Protein AF-A0AA38XBY2-F1 (afdb_monomer_lite)

Structure (mmCIF, N/CA/C/O backbone):
data_AF-A0AA38XBY2-F1
#
_entry.id   AF-A0AA38XBY2-F1
#
loop_
_atom_site.group_PDB
_atom_site.id
_atom_site.type_symbol
_atom_site.label_atom_id
_atom_site.label_alt_id
_atom_site.label_comp_id
_atom_site.label_asym_id
_atom_site.label_entity_id
_atom_site.label_seq_id
_atom_site.pdbx_PDB_ins_code
_atom_site.Cartn_x
_atom_site.Cartn_y
_atom_site.Cartn_z
_atom_site.occupancy
_atom_site.B_iso_or_equiv
_atom_site.auth_seq_id
_atom_site.auth_comp_id
_atom_site.auth_asym_id
_atom_site.auth_atom_id
_atom_site.pdbx_PDB_model_num
ATOM 1 N N . MET A 1 1 ? 6.508 -1.480 37.974 1.00 92.56 1 MET A N 1
ATOM 2 C CA . MET A 1 1 ? 7.555 -0.707 37.272 1.00 92.56 1 MET A CA 1
ATOM 3 C C . MET A 1 1 ? 8.919 -1.070 37.828 1.00 92.56 1 MET A C 1
ATOM 5 O O . MET A 1 1 ? 8.990 -1.449 38.994 1.00 92.56 1 MET A O 1
ATOM 9 N N . LEU A 1 2 ? 9.968 -1.015 37.004 1.00 94.94 2 LEU A N 1
ATOM 10 C CA . LEU A 1 2 ? 11.336 -1.363 37.401 1.00 94.94 2 LEU A CA 1
ATOM 11 C C . LEU A 1 2 ? 12.042 -0.123 37.968 1.00 94.94 2 LEU A C 1
ATOM 13 O O . LEU A 1 2 ? 11.892 0.968 37.430 1.00 94.94 2 LEU A O 1
ATOM 17 N N . ARG A 1 3 ? 12.809 -0.279 39.048 1.00 96.12 3 ARG A N 1
ATOM 18 C CA . ARG A 1 3 ? 13.629 0.802 39.628 1.00 96.12 3 ARG A CA 1
ATOM 19 C C . ARG A 1 3 ? 14.995 0.822 38.951 1.00 96.12 3 ARG A C 1
ATOM 21 O O . ARG A 1 3 ? 15.501 -0.247 38.626 1.00 96.12 3 ARG A O 1
ATOM 28 N N . LEU A 1 4 ? 15.624 1.988 38.821 1.00 95.06 4 LEU A N 1
ATOM 29 C CA . LEU A 1 4 ? 16.931 2.106 38.164 1.00 95.06 4 LEU A CA 1
ATOM 30 C C . LEU A 1 4 ? 17.999 1.216 38.825 1.00 95.06 4 LEU A C 1
ATOM 32 O O . LEU A 1 4 ? 18.666 0.436 38.157 1.00 95.06 4 LEU A O 1
ATOM 36 N N . LYS A 1 5 ? 18.074 1.231 40.161 1.00 93.31 5 LYS A N 1
ATOM 37 C CA . LYS A 1 5 ? 18.966 0.361 40.958 1.00 93.31 5 LYS A CA 1
ATOM 38 C C . LYS A 1 5 ? 18.691 -1.145 40.836 1.00 93.31 5 LYS A C 1
ATOM 40 O O . LYS A 1 5 ? 19.481 -1.949 41.313 1.00 93.31 5 LYS A O 1
ATOM 45 N N . ASP A 1 6 ? 17.561 -1.526 40.242 1.00 94.31 6 ASP A N 1
ATOM 46 C CA . ASP A 1 6 ? 17.194 -2.915 39.971 1.00 94.31 6 ASP A CA 1
ATOM 47 C C . ASP A 1 6 ? 17.473 -3.308 38.498 1.00 94.31 6 ASP A C 1
ATOM 49 O O . ASP A 1 6 ? 17.058 -4.392 38.085 1.00 94.31 6 ASP A O 1
ATOM 53 N N . ALA A 1 7 ? 18.144 -2.467 37.692 1.00 92.94 7 ALA A N 1
ATOM 54 C CA . ALA A 1 7 ? 18.351 -2.683 36.251 1.00 92.94 7 ALA A CA 1
ATOM 55 C C . ALA A 1 7 ? 18.976 -4.047 35.901 1.00 92.94 7 ALA A C 1
ATOM 57 O O . ALA A 1 7 ? 18.587 -4.653 34.905 1.00 92.94 7 ALA A O 1
ATOM 58 N N . GLN A 1 8 ? 19.848 -4.601 36.754 1.00 90.88 8 GLN A N 1
ATOM 59 C CA . GLN A 1 8 ? 20.430 -5.939 36.565 1.00 90.88 8 GLN A CA 1
ATOM 60 C C . GLN A 1 8 ? 19.377 -7.066 36.449 1.00 90.88 8 GLN A C 1
ATOM 62 O O . GLN A 1 8 ? 19.626 -8.088 35.811 1.00 90.88 8 GLN A O 1
ATOM 67 N N . LYS A 1 9 ? 18.149 -6.873 36.960 1.00 91.25 9 LYS A N 1
ATOM 68 C CA . LYS A 1 9 ? 17.037 -7.830 36.775 1.00 91.25 9 LYS A CA 1
ATOM 69 C C . LYS A 1 9 ? 16.647 -8.036 35.305 1.00 91.25 9 LYS A C 1
ATOM 71 O O . LYS A 1 9 ? 16.020 -9.050 35.003 1.00 91.25 9 LYS A O 1
ATOM 76 N N . LEU A 1 10 ? 17.010 -7.113 34.406 1.00 92.44 10 LEU A N 1
ATOM 77 C CA . LEU A 1 10 ? 16.835 -7.265 32.956 1.00 92.44 10 LEU A CA 1
ATOM 78 C C . LEU A 1 10 ? 17.650 -8.443 32.404 1.00 92.44 10 LEU A C 1
ATOM 80 O O . LEU A 1 10 ? 17.170 -9.131 31.511 1.00 92.44 10 LEU A O 1
ATOM 84 N N . LEU A 1 11 ? 18.841 -8.702 32.955 1.00 91.12 11 LEU A N 1
ATOM 85 C CA . LEU A 1 11 ? 19.713 -9.805 32.530 1.00 91.12 11 LEU A CA 1
ATOM 86 C C . LEU A 1 11 ? 19.213 -11.154 33.063 1.00 91.12 11 LEU A C 1
ATOM 88 O O . LEU A 1 11 ? 19.271 -12.160 32.366 1.00 91.12 11 LEU A O 1
ATOM 92 N N . GLN A 1 12 ? 18.651 -11.147 34.275 1.00 86.12 12 GLN A N 1
ATOM 93 C CA . GLN A 1 12 ? 18.152 -12.334 34.981 1.00 86.12 12 GLN A CA 1
ATOM 94 C C . GLN A 1 12 ? 16.821 -12.883 34.436 1.00 86.12 12 GLN A C 1
ATOM 96 O O . GLN A 1 12 ? 16.436 -13.993 34.790 1.00 86.12 12 GLN A O 1
ATOM 101 N N . ASN A 1 13 ? 16.085 -12.103 33.635 1.00 82.62 13 ASN A N 1
ATOM 102 C CA . ASN A 1 13 ? 14.755 -12.458 33.136 1.00 82.62 13 ASN A CA 1
ATOM 103 C C . ASN A 1 13 ? 14.630 -12.070 31.658 1.00 82.62 13 ASN A C 1
ATOM 105 O O . ASN A 1 13 ? 14.695 -10.878 31.334 1.00 82.62 13 ASN A O 1
ATOM 109 N N . ASP A 1 14 ? 14.362 -13.049 30.785 1.00 76.25 14 ASP A N 1
ATOM 110 C CA . ASP A 1 14 ? 14.107 -12.813 29.354 1.00 76.25 14 ASP A CA 1
ATOM 111 C C . ASP A 1 14 ? 13.007 -11.765 29.134 1.00 76.25 14 ASP A C 1
ATOM 113 O O . ASP A 1 14 ? 13.155 -10.864 28.310 1.00 76.25 14 ASP A O 1
ATOM 117 N N . TYR A 1 15 ? 11.947 -11.830 29.946 1.00 85.19 15 TYR A N 1
ATOM 118 C CA . TYR A 1 15 ? 10.850 -10.868 29.966 1.00 85.19 15 TYR A CA 1
ATOM 119 C C . TYR A 1 15 ? 10.449 -10.540 31.409 1.00 85.19 15 TYR A C 1
ATOM 121 O O . TYR A 1 15 ? 10.351 -11.422 32.263 1.00 85.19 15 TYR A O 1
ATOM 129 N N . LEU A 1 16 ? 10.204 -9.261 31.685 1.00 88.38 16 LEU A N 1
ATOM 130 C CA . LEU A 1 16 ? 9.577 -8.772 32.911 1.00 88.38 16 LEU A CA 1
ATOM 131 C C . LEU A 1 16 ? 8.059 -8.641 32.714 1.00 88.38 16 LEU A C 1
ATOM 133 O O . LEU A 1 16 ? 7.548 -8.691 31.600 1.00 88.38 16 LEU A O 1
ATOM 137 N N . SER A 1 17 ? 7.319 -8.400 33.799 1.00 84.56 17 SER A N 1
ATOM 138 C CA . SER A 1 17 ? 5.859 -8.205 33.745 1.00 84.56 17 SER A CA 1
ATOM 139 C C . SER A 1 17 ? 5.402 -6.949 32.987 1.00 84.56 17 SER A C 1
ATOM 141 O O . SER A 1 17 ? 4.216 -6.819 32.699 1.00 84.56 17 SER A O 1
ATOM 143 N N . VAL A 1 18 ? 6.319 -6.026 32.674 1.00 87.56 18 VAL A N 1
ATOM 144 C CA . VAL A 1 18 ? 6.075 -4.840 31.839 1.00 87.56 18 VAL A CA 1
ATOM 145 C C . VAL A 1 18 ? 7.262 -4.667 30.891 1.00 87.56 18 VAL A C 1
ATOM 147 O O . VAL A 1 18 ? 8.309 -4.154 31.285 1.00 87.56 18 VAL A O 1
ATOM 150 N N . GLU A 1 19 ? 7.093 -5.115 29.648 1.00 91.06 19 GLU A N 1
ATOM 151 C CA . GLU A 1 19 ? 8.051 -4.912 28.547 1.00 91.06 19 GLU A CA 1
ATOM 152 C C . GLU A 1 19 ? 7.645 -3.752 27.625 1.00 91.06 19 GLU A C 1
ATOM 154 O O . GLU A 1 19 ? 8.511 -3.127 27.021 1.00 91.06 19 GLU A O 1
ATOM 159 N N . ALA A 1 20 ? 6.348 -3.427 27.578 1.00 91.94 20 ALA A N 1
ATOM 160 C CA . ALA A 1 20 ? 5.789 -2.234 26.951 1.00 91.94 20 ALA A CA 1
ATOM 161 C C . ALA A 1 20 ? 4.818 -1.561 27.939 1.00 91.94 20 ALA A C 1
ATOM 163 O O . ALA A 1 20 ? 3.886 -2.208 28.421 1.00 91.94 20 ALA A O 1
ATOM 164 N N . GLY A 1 21 ? 5.047 -0.292 28.279 1.00 91.88 21 GLY A N 1
ATOM 165 C CA . GLY A 1 21 ? 4.213 0.471 29.215 1.00 91.88 21 GLY A CA 1
ATOM 166 C C . GLY A 1 21 ? 5.009 1.404 30.129 1.00 91.88 21 GLY A C 1
ATOM 167 O O . GLY A 1 21 ? 6.238 1.376 30.156 1.00 91.88 21 GLY A O 1
ATOM 168 N N . HIS A 1 22 ? 4.310 2.238 30.900 1.00 94.81 22 HIS A N 1
ATOM 169 C CA . HIS A 1 22 ? 4.936 3.282 31.715 1.00 94.81 22 HIS A CA 1
ATOM 170 C C . HIS A 1 22 ? 4.217 3.529 33.051 1.00 94.81 22 HIS A C 1
ATOM 172 O O . HIS A 1 22 ? 3.042 3.200 33.208 1.00 94.81 22 HIS A O 1
ATOM 178 N N . GLY A 1 23 ? 4.921 4.096 34.035 1.00 94.56 23 GLY A N 1
ATOM 179 C CA . GLY A 1 23 ? 4.352 4.459 35.336 1.00 94.56 23 GLY A CA 1
ATOM 180 C C . GLY A 1 23 ? 5.395 4.802 36.402 1.00 94.56 23 GLY A C 1
ATOM 181 O O . GLY A 1 23 ? 6.596 4.616 36.208 1.00 94.56 23 GLY A O 1
ATOM 182 N N . LEU A 1 24 ? 4.931 5.257 37.566 1.00 95.69 24 LEU A N 1
ATOM 183 C CA . LEU A 1 24 ? 5.800 5.592 38.700 1.00 95.69 24 LEU A CA 1
ATOM 184 C C . LEU A 1 24 ? 6.482 4.358 39.314 1.00 95.69 24 LEU A C 1
ATOM 186 O O . LEU A 1 24 ? 5.897 3.273 39.418 1.00 95.69 24 LEU A O 1
ATOM 190 N N . THR A 1 25 ? 7.725 4.540 39.757 1.00 95.25 25 THR A N 1
ATOM 191 C CA . THR A 1 25 ? 8.463 3.592 40.596 1.00 95.25 25 THR A CA 1
ATOM 192 C C . THR A 1 25 ? 8.230 3.882 42.080 1.00 95.25 25 THR A C 1
ATOM 194 O O . THR A 1 25 ? 7.805 4.968 42.467 1.00 95.25 25 THR A O 1
ATOM 197 N N . SER A 1 26 ? 8.535 2.915 42.953 1.00 93.44 26 SER A N 1
ATOM 198 C CA . SER A 1 26 ? 8.381 3.092 44.407 1.00 93.44 26 SER A CA 1
ATOM 199 C C . SER A 1 26 ? 9.372 4.092 45.023 1.00 93.44 26 SER A C 1
ATOM 201 O O . SER A 1 26 ? 9.271 4.389 46.205 1.00 93.44 26 SER A O 1
ATOM 203 N N . ASP A 1 27 ? 10.384 4.515 44.264 1.00 92.38 27 ASP A N 1
ATOM 204 C CA . ASP A 1 27 ? 11.389 5.522 44.621 1.00 92.38 27 ASP A CA 1
ATOM 205 C C . ASP A 1 27 ? 11.210 6.852 43.863 1.00 92.38 27 ASP A C 1
ATOM 207 O O . ASP A 1 27 ? 12.122 7.669 43.836 1.00 92.38 27 ASP A O 1
ATOM 211 N N . GLY A 1 28 ? 10.025 7.093 43.289 1.00 93.19 28 GLY A N 1
ATOM 212 C CA . GLY A 1 28 ? 9.595 8.413 42.808 1.00 93.19 28 GLY A CA 1
ATOM 213 C C . GLY A 1 28 ? 9.980 8.764 41.369 1.00 93.19 28 GLY A C 1
ATOM 214 O O . GLY A 1 28 ? 9.495 9.762 40.845 1.00 93.19 28 GLY A O 1
ATOM 215 N N . MET A 1 29 ? 10.790 7.948 40.690 1.00 96.06 29 MET A N 1
ATOM 216 C CA . MET A 1 29 ? 11.085 8.126 39.263 1.00 96.06 29 MET A CA 1
ATOM 217 C C . MET A 1 29 ? 9.900 7.684 38.395 1.00 96.06 29 MET A C 1
ATOM 219 O O . MET A 1 29 ? 9.136 6.787 38.761 1.00 96.06 29 MET A O 1
ATOM 223 N N . TYR A 1 30 ? 9.766 8.264 37.205 1.00 97.06 30 TYR A N 1
ATOM 224 C CA . TYR A 1 30 ? 8.833 7.779 36.194 1.00 97.06 30 TYR A CA 1
ATOM 225 C C . TYR A 1 30 ? 9.551 6.811 35.257 1.00 97.06 30 TYR A C 1
ATOM 227 O O . TYR A 1 30 ? 10.508 7.188 34.587 1.00 97.06 30 TYR A O 1
ATOM 235 N N . HIS A 1 31 ? 9.108 5.558 35.223 1.00 97.56 31 HIS A N 1
ATOM 236 C CA . HIS A 1 31 ? 9.729 4.500 34.434 1.00 97.56 31 HIS A CA 1
ATOM 237 C C . HIS A 1 31 ? 8.905 4.196 33.184 1.00 97.56 31 HIS A C 1
ATOM 239 O O . HIS A 1 31 ? 7.698 3.960 33.273 1.00 97.56 31 HIS A O 1
ATOM 245 N N . ILE A 1 32 ? 9.573 4.141 32.036 1.00 97.44 32 ILE A N 1
ATOM 246 C CA . ILE A 1 32 ? 8.994 3.809 30.731 1.00 97.44 32 ILE A CA 1
ATOM 247 C C . ILE A 1 32 ? 9.760 2.609 30.174 1.00 97.44 32 ILE A C 1
ATOM 249 O O . ILE A 1 32 ? 10.990 2.606 30.162 1.00 97.44 32 ILE A O 1
ATOM 253 N N . ALA A 1 33 ? 9.041 1.586 29.720 1.00 97.12 33 ALA A N 1
ATOM 254 C CA . ALA A 1 33 ? 9.595 0.408 29.068 1.00 97.12 33 ALA A CA 1
ATOM 255 C C . ALA A 1 33 ? 9.005 0.256 27.669 1.00 97.12 33 ALA A C 1
ATOM 257 O O . ALA A 1 33 ? 7.785 0.282 27.521 1.00 97.12 33 ALA A O 1
ATOM 258 N N . ALA A 1 34 ? 9.868 0.046 26.678 1.00 95.50 34 ALA A N 1
ATOM 259 C CA . ALA A 1 34 ? 9.498 -0.382 25.335 1.00 95.50 34 ALA A CA 1
ATOM 260 C C . ALA A 1 34 ? 10.258 -1.669 24.977 1.00 95.50 34 ALA A C 1
ATOM 262 O O . ALA A 1 34 ? 11.353 -1.929 25.493 1.00 95.50 34 ALA A O 1
ATOM 263 N N . SER A 1 35 ? 9.696 -2.472 24.076 1.00 94.00 35 SER A N 1
ATOM 264 C CA . SER A 1 35 ? 10.403 -3.603 23.483 1.00 94.00 35 SER A CA 1
ATOM 265 C C . SER A 1 35 ? 10.102 -3.680 21.996 1.00 94.00 35 SER A C 1
ATOM 267 O O . SER A 1 35 ? 8.944 -3.801 21.597 1.00 94.00 35 SER A O 1
ATOM 269 N N . THR A 1 36 ? 11.164 -3.634 21.197 1.00 94.06 36 THR A N 1
ATOM 270 C CA . THR A 1 36 ? 11.096 -3.614 19.736 1.00 94.06 36 THR A CA 1
ATOM 271 C C . THR A 1 36 ? 11.814 -4.842 19.197 1.00 94.06 36 THR A C 1
ATOM 273 O O . THR A 1 36 ? 12.953 -5.130 19.571 1.00 94.06 36 THR A O 1
ATOM 276 N N . TYR A 1 37 ? 11.138 -5.586 18.324 1.00 93.25 37 TYR A N 1
ATOM 277 C CA . TYR A 1 37 ? 11.740 -6.666 17.551 1.00 93.25 37 TYR A CA 1
ATOM 278 C C . TYR A 1 37 ? 12.236 -6.098 16.221 1.00 93.25 37 TYR A C 1
ATOM 280 O O . TYR A 1 37 ? 11.460 -5.483 15.493 1.00 93.25 37 TYR A O 1
ATOM 288 N N . MET A 1 38 ? 13.521 -6.280 15.933 1.00 95.38 38 MET A N 1
ATOM 289 C CA . MET A 1 38 ? 14.207 -5.706 14.779 1.00 95.38 38 MET A CA 1
ATOM 290 C C . MET A 1 38 ? 14.678 -6.863 13.881 1.00 95.38 38 MET A C 1
ATOM 292 O O . MET A 1 38 ? 15.726 -7.456 14.163 1.00 95.38 38 MET A O 1
ATOM 296 N N . PRO A 1 39 ? 13.886 -7.260 12.865 1.00 92.69 39 PRO A N 1
ATOM 297 C CA . PRO A 1 39 ? 14.250 -8.348 11.959 1.00 92.69 39 PRO A CA 1
ATOM 298 C C . PRO A 1 39 ? 15.500 -7.984 11.152 1.00 92.69 39 PRO A C 1
ATOM 300 O O . PRO A 1 39 ? 15.725 -6.816 10.854 1.00 92.69 39 PRO A O 1
ATOM 303 N N . GLU A 1 40 ? 16.326 -8.980 10.831 1.00 93.62 40 GLU A N 1
ATOM 304 C CA . GLU A 1 40 ? 17.596 -8.863 10.087 1.00 93.62 40 GLU A CA 1
ATOM 305 C C . GLU A 1 40 ? 18.688 -7.979 10.728 1.00 93.62 40 GLU A C 1
ATOM 307 O O . GLU A 1 40 ? 19.844 -8.017 10.301 1.00 93.62 40 GLU A O 1
ATOM 312 N N . CYS A 1 41 ? 18.377 -7.247 11.799 1.00 96.50 41 CYS A N 1
ATOM 313 C CA . CYS A 1 41 ? 19.351 -6.535 12.618 1.00 96.50 41 CYS A CA 1
ATOM 314 C C . CYS A 1 41 ? 20.107 -7.469 13.572 1.00 96.50 41 CYS A C 1
ATOM 316 O O . CYS A 1 41 ? 19.598 -8.501 14.007 1.00 96.50 41 CYS A O 1
ATOM 318 N N . THR A 1 42 ? 21.313 -7.061 13.967 1.00 96.06 42 THR A N 1
ATOM 319 C CA . THR A 1 42 ? 22.064 -7.672 15.073 1.00 96.06 42 THR A CA 1
ATOM 320 C C . THR A 1 42 ? 22.500 -6.601 16.067 1.00 96.06 42 THR A C 1
ATOM 322 O O . THR A 1 42 ? 22.571 -5.417 15.732 1.00 96.06 42 THR A O 1
ATOM 325 N N . ALA A 1 43 ? 22.860 -7.010 17.284 1.00 95.75 43 ALA A N 1
ATOM 326 C CA . ALA A 1 43 ? 23.427 -6.102 18.278 1.00 95.75 43 ALA A CA 1
ATOM 327 C C . ALA A 1 43 ? 24.672 -5.348 17.771 1.00 95.75 43 ALA A C 1
ATOM 329 O O . ALA A 1 43 ? 24.832 -4.180 18.101 1.00 95.75 43 ALA A O 1
ATOM 330 N N . GLU A 1 44 ? 25.503 -5.975 16.929 1.00 94.75 44 GLU A N 1
ATOM 331 C CA . GLU A 1 44 ? 26.694 -5.350 16.327 1.00 94.75 44 GLU A CA 1
ATOM 332 C C . GLU A 1 44 ? 26.327 -4.192 15.380 1.00 94.75 44 GLU A C 1
ATOM 334 O O . GLU A 1 44 ? 27.035 -3.189 15.317 1.00 94.75 44 GLU A O 1
ATOM 339 N N . MET A 1 45 ? 25.199 -4.297 14.667 1.00 96.06 45 MET A N 1
ATOM 340 C CA . MET A 1 45 ? 24.710 -3.217 13.803 1.00 96.06 45 MET A CA 1
ATOM 341 C C . MET A 1 45 ? 24.214 -2.021 14.623 1.00 96.06 45 MET A C 1
ATOM 343 O O . MET A 1 45 ? 24.460 -0.877 14.248 1.00 96.06 45 MET A O 1
ATOM 347 N N . ILE A 1 46 ? 23.534 -2.281 15.746 1.00 96.81 46 ILE A N 1
ATOM 348 C CA . ILE A 1 46 ? 23.055 -1.236 16.663 1.00 96.81 46 ILE A CA 1
ATOM 349 C C . ILE A 1 46 ? 24.239 -0.526 17.325 1.00 96.81 46 ILE A C 1
ATOM 351 O O . ILE A 1 46 ? 24.291 0.698 17.340 1.00 96.81 46 ILE A O 1
ATOM 355 N N . ASP A 1 47 ? 25.212 -1.291 17.818 1.00 95.25 47 ASP A N 1
ATOM 356 C CA . ASP A 1 47 ? 26.451 -0.787 18.419 1.00 95.25 47 ASP A CA 1
ATOM 357 C C . ASP A 1 47 ? 27.209 0.150 17.455 1.00 95.25 47 ASP A C 1
ATOM 359 O O . ASP A 1 47 ? 27.617 1.255 17.815 1.00 95.25 47 ASP A O 1
ATOM 363 N N . TRP A 1 48 ? 27.302 -0.255 16.184 1.00 95.62 48 TRP A N 1
ATOM 364 C CA . TRP A 1 48 ? 27.888 0.551 15.114 1.00 95.62 48 TRP A CA 1
ATOM 365 C C . TRP A 1 48 ? 27.095 1.824 14.814 1.00 95.62 48 TRP A C 1
ATOM 367 O O . TRP A 1 48 ? 27.703 2.877 14.611 1.00 95.62 48 TRP A O 1
ATOM 377 N N . TRP A 1 49 ? 25.758 1.751 14.794 1.00 95.88 49 TRP A N 1
ATOM 378 C CA . TRP A 1 49 ? 24.891 2.887 14.470 1.00 95.88 49 TRP A CA 1
ATOM 379 C C . TRP A 1 49 ? 25.181 4.095 15.370 1.00 95.88 49 TRP A C 1
ATOM 381 O O . TRP A 1 49 ? 25.404 5.195 14.866 1.00 95.88 49 TRP A O 1
ATOM 391 N N . PHE A 1 50 ? 25.306 3.878 16.683 1.00 94.50 50 PHE A N 1
ATOM 392 C CA . PHE A 1 50 ? 25.613 4.940 17.649 1.00 94.50 50 PHE A CA 1
ATOM 393 C C . PHE A 1 50 ? 27.016 5.558 17.481 1.00 94.50 50 PHE A C 1
ATOM 395 O O . PHE A 1 50 ? 27.224 6.704 17.871 1.00 94.50 50 PHE A O 1
ATOM 402 N N . GLY A 1 51 ? 27.967 4.858 16.851 1.00 91.12 51 GLY A N 1
ATOM 403 C CA . GLY A 1 51 ? 29.248 5.439 16.419 1.00 91.12 51 GLY A CA 1
ATOM 404 C C . GLY A 1 51 ? 29.206 6.123 15.038 1.00 91.12 51 GLY A C 1
ATOM 405 O O . GLY A 1 51 ? 30.042 6.978 14.733 1.00 91.12 51 GLY A O 1
ATOM 406 N N . PHE A 1 52 ? 28.236 5.758 14.193 1.00 92.31 52 PHE A N 1
ATOM 407 C CA . PHE A 1 52 ? 28.127 6.170 12.788 1.00 92.31 52 PHE A CA 1
ATOM 408 C C . PHE A 1 52 ? 27.292 7.441 12.545 1.00 92.31 52 PHE A C 1
ATOM 410 O O . PHE A 1 52 ? 27.440 8.069 11.493 1.00 92.31 52 PHE A O 1
ATOM 417 N N . ILE A 1 53 ? 26.427 7.859 13.474 1.00 91.00 53 ILE A N 1
ATOM 418 C CA . ILE A 1 53 ? 25.673 9.118 13.333 1.00 91.00 53 ILE A CA 1
ATOM 419 C C . ILE A 1 53 ? 26.651 10.299 13.428 1.00 91.00 53 ILE A C 1
ATOM 421 O O . ILE A 1 53 ? 27.077 10.645 14.526 1.00 91.00 53 ILE A O 1
ATOM 425 N N . HIS A 1 54 ? 26.988 10.946 12.304 1.00 86.81 54 HIS A N 1
ATOM 426 C CA . HIS A 1 54 ? 27.813 12.170 12.269 1.00 86.81 54 HIS A CA 1
ATOM 427 C C . HIS A 1 54 ? 27.059 13.431 11.853 1.00 86.81 54 HIS A C 1
ATOM 429 O O . HIS A 1 54 ? 27.554 14.527 12.097 1.00 86.81 54 HIS A O 1
ATOM 435 N N . THR A 1 55 ? 25.895 13.289 11.222 1.00 89.69 55 THR A N 1
ATOM 436 C CA . THR A 1 55 ? 25.155 14.380 10.572 1.00 89.69 55 THR A CA 1
ATOM 437 C C . THR A 1 55 ? 23.675 14.361 10.944 1.00 89.69 55 THR A C 1
ATOM 439 O O . THR A 1 55 ? 23.114 13.315 11.281 1.00 89.69 55 THR A O 1
ATOM 442 N N . THR A 1 56 ? 23.019 15.517 10.824 1.00 91.56 56 THR A N 1
ATOM 443 C CA . THR A 1 56 ? 21.563 15.634 11.005 1.00 91.56 56 THR A CA 1
ATOM 444 C C . THR A 1 56 ? 20.800 14.788 9.976 1.00 91.56 56 THR A C 1
ATOM 446 O O . THR A 1 56 ? 19.774 14.197 10.300 1.00 91.56 56 THR A O 1
ATOM 449 N N . GLU A 1 57 ? 21.323 14.653 8.758 1.00 88.69 57 GLU A N 1
ATOM 450 C CA . GLU A 1 57 ? 20.762 13.817 7.695 1.00 88.69 57 GLU A CA 1
ATOM 451 C C . GLU A 1 57 ? 20.775 12.330 8.078 1.00 88.69 57 GLU A C 1
ATOM 453 O O . GLU A 1 57 ? 19.769 11.651 7.894 1.00 88.69 57 GLU A O 1
ATOM 458 N N . GLN A 1 58 ? 21.872 11.829 8.662 1.00 90.38 58 GLN A N 1
ATOM 459 C CA . GLN A 1 58 ? 21.929 10.457 9.186 1.00 90.38 58 GLN A CA 1
ATOM 460 C C . GLN A 1 58 ? 20.982 10.267 10.374 1.00 90.38 58 GLN A C 1
ATOM 462 O O . GLN A 1 58 ? 20.281 9.263 10.436 1.00 90.38 58 GLN A O 1
ATOM 467 N N . TYR A 1 59 ? 20.916 11.229 11.297 1.00 93.56 59 TYR A N 1
ATOM 468 C CA . TYR A 1 59 ? 20.007 11.156 12.444 1.00 93.56 59 TYR A CA 1
ATOM 469 C C . TYR A 1 59 ? 18.527 11.116 12.009 1.00 93.56 59 TYR A C 1
ATOM 471 O O . TYR A 1 59 ? 17.745 10.344 12.563 1.00 93.56 59 TYR A O 1
ATOM 479 N N . ARG A 1 60 ? 18.156 11.827 10.935 1.00 91.81 60 ARG A N 1
ATOM 480 C CA . ARG A 1 60 ? 16.824 11.742 10.302 1.00 91.81 60 ARG A CA 1
ATOM 481 C C . ARG A 1 60 ? 16.490 10.376 9.693 1.00 91.81 60 ARG A C 1
ATOM 483 O O . ARG A 1 60 ? 15.310 10.080 9.550 1.00 91.81 60 ARG A O 1
ATOM 490 N N . LEU A 1 61 ? 17.467 9.523 9.367 1.00 88.38 61 LEU A N 1
ATOM 491 C CA . LEU A 1 61 ? 17.178 8.151 8.910 1.00 88.38 61 LEU A CA 1
ATOM 492 C C . LEU A 1 61 ? 16.573 7.286 10.026 1.00 88.38 61 LEU A C 1
ATOM 494 O O . LEU A 1 61 ? 15.804 6.372 9.747 1.00 88.38 61 LEU A O 1
ATOM 498 N N . TRP A 1 62 ? 16.906 7.588 11.283 1.00 91.44 62 TRP A N 1
ATOM 499 C CA . TRP A 1 62 ? 16.406 6.876 12.460 1.00 91.44 62 TRP A CA 1
ATOM 500 C C . TRP A 1 62 ? 14.944 7.247 12.758 1.00 91.44 62 TRP A C 1
ATOM 502 O O . TRP A 1 62 ? 14.138 6.363 13.035 1.00 91.44 62 TRP A O 1
ATOM 512 N N . HIS A 1 63 ? 14.568 8.523 12.608 1.00 91.69 63 HIS A N 1
ATOM 513 C CA . HIS A 1 63 ? 13.165 8.941 12.642 1.00 91.69 63 HIS A CA 1
ATOM 514 C C . HIS A 1 63 ? 12.917 10.237 11.825 1.00 91.69 63 HIS A C 1
ATOM 516 O O . HIS A 1 63 ? 13.157 11.340 12.321 1.00 91.69 63 HIS A O 1
ATOM 522 N N . PRO A 1 64 ? 12.387 10.164 10.586 1.00 85.19 64 PRO A N 1
ATOM 523 C CA . PRO A 1 64 ? 12.428 11.278 9.624 1.00 85.19 64 PRO A CA 1
ATOM 524 C C . PRO A 1 64 ? 11.496 12.455 9.933 1.00 85.19 64 PRO A C 1
ATOM 526 O O . PRO A 1 64 ? 11.627 13.511 9.316 1.00 85.19 64 PRO A O 1
ATOM 529 N N . ARG A 1 65 ? 10.540 12.280 10.854 1.00 87.25 65 ARG A N 1
ATOM 530 C CA . ARG A 1 65 ? 9.616 13.338 11.294 1.00 87.25 65 ARG A CA 1
ATOM 531 C C . ARG A 1 65 ? 10.135 14.035 12.548 1.00 87.25 65 ARG A C 1
ATOM 533 O O . ARG A 1 65 ? 10.329 15.244 12.552 1.00 87.25 65 ARG A O 1
ATOM 540 N N . ASP A 1 66 ? 10.338 13.245 13.596 1.00 91.00 66 ASP A N 1
ATOM 541 C CA . ASP A 1 66 ? 10.664 13.760 14.923 1.00 91.00 66 ASP A CA 1
ATOM 542 C C . ASP A 1 66 ? 12.119 14.236 15.067 1.00 91.00 66 ASP A C 1
ATOM 544 O O . ASP A 1 66 ? 12.335 15.188 15.806 1.00 91.00 66 ASP A O 1
ATOM 548 N N . HIS A 1 67 ? 13.107 13.656 14.370 1.00 96.00 67 HIS A N 1
ATOM 549 C CA . HIS A 1 67 ? 14.516 14.057 14.506 1.00 96.00 67 HIS A CA 1
ATOM 550 C C . HIS A 1 67 ? 14.829 15.317 13.681 1.00 96.00 67 HIS A C 1
ATOM 552 O O . HIS A 1 67 ? 14.956 15.276 12.455 1.00 96.00 67 HIS A O 1
ATOM 558 N N . VAL A 1 68 ? 14.984 16.466 14.342 1.00 94.19 68 VAL A N 1
ATOM 559 C CA . VAL A 1 68 ? 15.141 17.767 13.669 1.00 94.19 68 VAL A CA 1
ATOM 560 C C . VAL A 1 68 ? 16.609 18.130 13.452 1.00 94.19 68 VAL A C 1
ATOM 562 O O . VAL A 1 68 ? 16.966 18.578 12.360 1.00 94.19 68 VAL A O 1
ATOM 565 N N . PHE A 1 69 ? 17.447 17.945 14.473 1.00 95.88 69 PHE A N 1
ATOM 566 C CA . PHE A 1 69 ? 18.849 18.374 14.511 1.00 95.88 69 PHE A CA 1
ATOM 567 C C . PHE A 1 69 ? 19.704 17.382 15.305 1.00 95.88 69 PHE A C 1
ATOM 569 O O . PHE A 1 69 ? 19.240 16.839 16.304 1.00 95.88 69 PHE A O 1
ATOM 576 N N . SER A 1 70 ? 20.951 17.194 14.872 1.00 94.69 70 SER A N 1
ATOM 577 C CA . SER A 1 70 ? 21.986 16.427 15.564 1.00 94.69 70 SER A CA 1
ATOM 578 C C . SER A 1 70 ? 23.345 17.109 15.447 1.00 94.69 70 SER A C 1
ATOM 580 O O . SER A 1 70 ? 23.783 17.419 14.338 1.00 94.69 70 SER A O 1
ATOM 582 N N . ASP A 1 71 ? 24.051 17.179 16.573 1.00 93.94 71 ASP A N 1
ATOM 583 C CA . ASP A 1 71 ? 25.484 17.476 16.687 1.00 93.94 71 ASP A CA 1
ATOM 584 C C . ASP A 1 71 ? 26.108 16.636 17.827 1.00 93.94 71 ASP A C 1
ATOM 586 O O . ASP A 1 71 ? 25.425 15.798 18.424 1.00 93.94 71 ASP A O 1
ATOM 590 N N . TRP A 1 72 ? 27.410 16.765 18.100 1.00 94.88 72 TRP A N 1
ATOM 591 C CA . TRP A 1 72 ? 28.108 15.873 19.031 1.00 94.88 72 TRP A CA 1
ATOM 592 C C . TRP A 1 72 ? 29.343 16.469 19.702 1.00 94.88 72 TRP A C 1
ATOM 594 O O . TRP A 1 72 ? 30.163 17.133 19.073 1.00 94.88 72 TRP A O 1
ATOM 604 N N . GLU A 1 73 ? 29.548 16.106 20.967 1.00 93.88 73 GLU A N 1
ATOM 605 C CA . GLU A 1 73 ? 30.756 16.426 21.730 1.00 93.88 73 GLU A CA 1
ATOM 606 C C . GLU A 1 73 ? 31.466 15.157 22.227 1.00 93.88 73 GLU A C 1
ATOM 608 O O . GLU A 1 73 ? 30.836 14.175 22.619 1.00 93.88 73 GLU A O 1
ATOM 613 N N . GLY A 1 74 ? 32.799 15.183 22.294 1.00 92.56 74 GLY A N 1
ATOM 614 C CA . GLY A 1 74 ? 33.586 14.070 22.834 1.00 92.56 74 GLY A CA 1
ATOM 615 C C . GLY A 1 74 ? 33.820 12.922 21.834 1.00 92.56 74 GLY A C 1
ATOM 616 O O . GLY A 1 74 ? 33.743 13.130 20.623 1.00 92.56 74 GLY A O 1
ATOM 617 N N . PRO A 1 75 ? 34.196 11.718 22.307 1.00 88.75 75 PRO A N 1
ATOM 618 C CA . PRO A 1 75 ? 34.625 10.621 21.440 1.00 88.75 75 PRO A CA 1
ATOM 619 C C . PRO A 1 75 ? 33.486 10.076 20.561 1.00 88.75 75 PRO A C 1
ATOM 621 O O . PRO A 1 75 ? 32.429 9.709 21.073 1.00 88.75 75 PRO A O 1
ATOM 624 N N . ARG A 1 76 ? 33.739 9.968 19.247 1.00 92.19 76 ARG A N 1
ATOM 625 C CA . ARG A 1 76 ? 32.896 9.247 18.278 1.00 92.19 76 ARG A CA 1
ATOM 626 C C . ARG A 1 76 ? 33.718 8.670 17.120 1.00 92.19 76 ARG A C 1
ATOM 628 O O . ARG A 1 76 ? 34.570 9.379 16.586 1.00 92.19 76 ARG A O 1
ATOM 635 N N . ASN A 1 77 ? 33.446 7.438 16.677 1.00 87.31 77 ASN A N 1
ATOM 636 C CA . ASN A 1 77 ? 33.950 6.908 15.401 1.00 87.31 77 ASN A CA 1
ATOM 637 C C . ASN A 1 77 ? 33.063 5.791 14.799 1.00 87.31 77 ASN A C 1
ATOM 639 O O . ASN A 1 77 ? 32.256 5.172 15.486 1.00 87.31 77 ASN A O 1
ATOM 643 N N . ASN A 1 78 ? 33.299 5.456 13.524 1.00 85.19 78 ASN A N 1
ATOM 644 C CA . ASN A 1 78 ? 32.579 4.406 12.776 1.00 85.19 78 ASN A CA 1
ATOM 645 C C . ASN A 1 78 ? 32.919 2.955 13.201 1.00 85.19 78 ASN A C 1
ATOM 647 O O . ASN A 1 78 ? 32.614 2.012 12.473 1.00 85.19 78 ASN A O 1
ATOM 651 N N . GLN A 1 79 ? 33.594 2.767 14.335 1.00 83.25 79 GLN A N 1
ATOM 652 C CA . GLN A 1 79 ? 34.031 1.485 14.906 1.00 83.25 79 GLN A CA 1
ATOM 653 C C . GLN A 1 79 ? 33.372 1.285 16.286 1.00 83.25 79 GLN A C 1
ATOM 655 O O . GLN A 1 79 ? 34.009 0.819 17.229 1.00 83.25 79 GLN A O 1
ATOM 660 N N . SER A 1 80 ? 32.108 1.712 16.404 1.00 88.50 80 SER A N 1
ATOM 661 C CA . SER A 1 80 ? 31.297 1.709 17.631 1.00 88.50 80 SER A CA 1
ATOM 662 C C . SER A 1 80 ? 31.865 2.502 18.818 1.00 88.50 80 SER A C 1
ATOM 664 O O . SER A 1 80 ? 31.429 2.320 19.954 1.00 88.50 80 SER A O 1
ATOM 666 N N . GLN A 1 81 ? 32.823 3.413 18.619 1.00 91.81 81 GLN A N 1
ATOM 667 C CA . GLN A 1 81 ? 33.238 4.294 19.709 1.00 91.81 81 GLN A CA 1
ATOM 668 C C . GLN A 1 81 ? 32.220 5.428 19.856 1.00 91.81 81 GLN A C 1
ATOM 670 O O . GLN A 1 81 ? 32.107 6.257 18.961 1.00 91.81 81 GLN A O 1
ATOM 675 N N . TYR A 1 82 ? 31.513 5.475 20.985 1.00 95.12 82 TYR A N 1
ATOM 676 C CA . TYR A 1 82 ? 30.635 6.593 21.387 1.00 95.12 82 TYR A CA 1
ATOM 677 C C . TYR A 1 82 ? 30.528 6.769 22.919 1.00 95.12 82 TYR A C 1
ATOM 679 O O . TYR A 1 82 ? 30.062 7.801 23.399 1.00 95.12 82 TYR A O 1
ATOM 687 N N . ILE A 1 83 ? 30.967 5.782 23.714 1.00 96.31 83 ILE A N 1
ATOM 688 C CA . ILE A 1 83 ? 30.947 5.831 25.187 1.00 96.31 83 ILE A CA 1
ATOM 689 C C . ILE A 1 83 ? 31.823 6.988 25.692 1.00 96.31 83 ILE A C 1
ATOM 691 O O . ILE A 1 83 ? 32.978 7.130 25.289 1.00 96.31 83 ILE A O 1
ATOM 695 N N . GLY A 1 84 ? 31.271 7.808 26.592 1.00 94.56 84 GLY A N 1
ATOM 696 C CA . GLY A 1 84 ? 31.886 9.054 27.055 1.00 94.56 84 GLY A CA 1
ATOM 697 C C . GLY A 1 84 ? 31.675 10.249 26.118 1.00 94.56 84 GLY A C 1
ATOM 698 O O . GLY A 1 84 ? 32.091 11.350 26.468 1.00 94.56 84 GLY A O 1
ATOM 699 N N . GLY A 1 85 ? 31.045 10.049 24.957 1.00 95.75 85 GLY A N 1
ATOM 700 C CA . GLY A 1 85 ? 30.559 11.106 24.075 1.00 95.75 85 GLY A CA 1
ATOM 701 C C . GLY A 1 85 ? 29.164 11.603 24.458 1.00 95.75 85 GLY A C 1
ATOM 702 O O . GLY A 1 85 ? 28.460 11.002 25.280 1.00 95.75 85 GLY A O 1
ATOM 703 N N . HIS A 1 86 ? 28.772 12.712 23.838 1.00 96.94 86 HIS A N 1
ATOM 704 C CA . HIS A 1 86 ? 27.503 13.389 24.055 1.00 96.94 86 HIS A CA 1
ATOM 705 C C . HIS A 1 86 ? 26.815 13.658 22.717 1.00 96.94 86 HIS A C 1
ATOM 707 O O . HIS A 1 86 ? 27.355 14.385 21.884 1.00 96.94 86 HIS A O 1
ATOM 713 N N . HIS A 1 87 ? 25.613 13.121 22.530 1.00 96.75 87 HIS A N 1
ATOM 714 C CA . HIS A 1 87 ? 24.755 13.425 21.387 1.00 96.75 87 HIS A CA 1
ATOM 715 C C . HIS A 1 87 ? 23.892 14.639 21.737 1.00 96.75 87 HIS A C 1
ATOM 717 O O . HIS A 1 87 ? 23.148 14.607 22.721 1.00 96.75 87 HIS A O 1
ATOM 723 N N . LEU A 1 88 ? 24.033 15.719 20.972 1.00 96.62 88 LEU A N 1
ATOM 724 C CA . LEU A 1 88 ? 23.213 16.923 21.083 1.00 96.62 88 LEU A CA 1
ATOM 725 C C . LEU A 1 88 ? 22.088 16.816 20.058 1.00 96.62 88 LEU A C 1
ATOM 727 O O . LEU A 1 88 ? 22.370 16.722 18.863 1.00 96.62 88 LEU A O 1
ATOM 731 N N . VAL A 1 89 ? 20.832 16.800 20.502 1.00 96.81 89 VAL A N 1
ATOM 732 C CA . VAL A 1 89 ? 19.684 16.552 19.621 1.00 96.81 89 VAL A CA 1
ATOM 733 C C . VAL A 1 89 ? 18.547 17.531 19.859 1.00 96.81 89 VAL A C 1
ATOM 735 O O . VAL A 1 89 ? 18.260 17.906 20.996 1.00 96.81 89 VAL A O 1
ATOM 738 N N . HIS A 1 90 ? 17.871 17.916 18.776 1.00 96.69 90 HIS A N 1
ATOM 739 C CA . HIS A 1 90 ? 16.522 18.474 18.851 1.00 96.69 90 HIS A CA 1
ATOM 740 C C . HIS A 1 90 ? 15.559 17.464 18.230 1.00 96.69 90 HIS A C 1
ATOM 742 O O . HIS A 1 90 ? 15.674 17.160 17.038 1.00 96.69 90 HIS A O 1
ATOM 748 N N . GLU A 1 91 ? 14.616 16.965 19.023 1.00 95.19 91 GLU A N 1
ATOM 749 C CA . GLU A 1 91 ? 13.672 15.927 18.610 1.00 95.19 91 GLU A CA 1
ATOM 750 C C . GLU A 1 91 ? 12.264 16.160 19.168 1.00 95.19 91 GLU A C 1
ATOM 752 O O . GLU A 1 91 ? 12.095 16.702 20.260 1.00 95.19 91 GLU A O 1
ATOM 757 N N . TYR A 1 92 ? 11.232 15.787 18.411 1.00 95.06 92 TYR A N 1
ATOM 758 C CA . TYR A 1 92 ? 9.848 15.864 18.877 1.00 95.06 92 TYR A CA 1
ATOM 759 C C . TYR A 1 92 ? 9.474 14.625 19.692 1.00 95.06 92 TYR A C 1
ATOM 761 O O . TYR A 1 92 ? 9.409 13.527 19.155 1.00 95.06 92 TYR A O 1
ATOM 769 N N . ILE A 1 93 ? 9.125 14.801 20.967 1.00 91.75 93 ILE A N 1
ATOM 770 C CA . ILE A 1 93 ? 8.641 13.712 21.823 1.00 91.75 93 ILE A CA 1
ATOM 771 C C . ILE A 1 93 ? 7.272 14.100 22.378 1.00 91.75 93 ILE A C 1
ATOM 773 O O . ILE A 1 93 ? 7.097 15.151 22.989 1.00 91.75 93 ILE A O 1
ATOM 777 N N . GLY A 1 94 ? 6.256 13.269 22.131 1.00 85.75 94 GLY A N 1
ATOM 778 C CA . GLY A 1 94 ? 4.885 13.552 22.583 1.00 85.75 94 GLY A CA 1
ATOM 779 C C . GLY A 1 94 ? 4.231 14.784 21.939 1.00 85.75 94 GLY A C 1
ATOM 780 O O . GLY A 1 94 ? 3.210 15.250 22.435 1.00 85.75 94 GLY A O 1
ATOM 781 N N . GLY A 1 95 ? 4.801 15.299 20.842 1.00 85.00 95 GLY A N 1
ATOM 782 C CA . GLY A 1 95 ? 4.365 16.525 20.162 1.00 85.00 95 GLY A CA 1
ATOM 783 C C . GLY A 1 95 ? 5.096 17.800 20.602 1.00 85.00 95 GLY A C 1
ATOM 784 O O . GLY A 1 95 ? 4.860 18.857 20.020 1.00 85.00 95 GLY A O 1
ATOM 785 N N . GLU A 1 96 ? 6.000 17.715 21.579 1.00 89.50 96 GLU A N 1
ATOM 786 C CA . GLU A 1 96 ? 6.808 18.836 22.070 1.00 89.50 96 GLU A CA 1
ATOM 787 C C . GLU A 1 96 ? 8.242 18.732 21.533 1.00 89.50 96 GLU A C 1
ATOM 789 O O . GLU A 1 96 ? 8.814 17.645 21.510 1.00 89.50 96 GLU A O 1
ATOM 794 N N . LEU A 1 97 ? 8.832 19.851 21.089 1.00 94.25 97 LEU A N 1
ATOM 795 C CA . LEU A 1 97 ? 10.231 19.879 20.648 1.00 94.25 97 LEU A CA 1
ATOM 796 C C . LEU A 1 97 ? 11.150 19.883 21.873 1.00 94.25 97 LEU A C 1
ATOM 798 O O . LEU A 1 97 ? 11.227 20.874 22.601 1.00 94.25 97 LEU A O 1
ATOM 802 N N . CYS A 1 98 ? 11.864 18.787 22.083 1.00 93.69 98 CYS A N 1
ATOM 803 C CA . CYS A 1 98 ? 12.822 18.614 23.160 1.00 93.69 98 CYS A CA 1
ATOM 804 C C . CYS A 1 98 ? 14.239 18.882 22.651 1.00 93.69 98 CYS A C 1
ATOM 806 O O . CYS A 1 98 ? 14.682 18.281 21.675 1.00 93.69 98 CYS A O 1
ATOM 808 N N . LYS A 1 99 ? 14.963 19.775 23.334 1.00 96.81 99 LYS A N 1
ATOM 809 C CA . LYS A 1 99 ? 16.405 19.965 23.149 1.00 96.81 99 LYS A CA 1
ATOM 810 C C . LYS A 1 99 ? 17.127 19.156 24.217 1.00 96.81 99 LYS A C 1
ATOM 812 O O . LYS A 1 99 ? 16.984 19.451 25.406 1.00 96.81 99 LYS A O 1
ATOM 817 N N . LEU A 1 100 ? 17.839 18.108 23.815 1.00 96.88 100 LEU A N 1
ATOM 818 C CA . LEU A 1 100 ? 18.430 17.136 24.730 1.00 96.88 100 LEU A CA 1
ATOM 819 C C . LEU A 1 100 ? 19.930 16.965 24.499 1.00 96.88 100 LEU A C 1
ATOM 821 O O . LEU A 1 100 ? 20.435 17.046 23.381 1.00 96.88 100 LEU A O 1
ATOM 825 N N . LYS A 1 101 ? 20.629 16.662 25.593 1.00 97.44 101 LYS A N 1
ATOM 826 C CA . LYS A 1 101 ? 22.010 16.181 25.601 1.00 97.44 101 LYS A CA 1
ATOM 827 C C . LYS A 1 101 ? 22.028 14.779 26.197 1.00 97.44 101 LYS A C 1
ATOM 829 O O . LYS A 1 101 ? 21.760 14.596 27.389 1.00 97.44 101 LYS A O 1
ATOM 834 N N . ILE A 1 102 ? 22.317 13.793 25.354 1.00 97.69 102 ILE A N 1
ATOM 835 C CA . ILE A 1 102 ? 22.382 12.376 25.715 1.00 97.69 102 ILE A CA 1
ATOM 836 C C . ILE A 1 102 ? 23.849 12.009 25.918 1.00 97.69 102 ILE A C 1
ATOM 838 O O . ILE A 1 102 ? 24.646 12.035 24.986 1.00 97.69 102 ILE A O 1
ATOM 842 N N . SER A 1 103 ? 24.213 11.672 27.150 1.00 97.75 103 SER A N 1
ATOM 843 C CA . SER A 1 103 ? 25.595 11.418 27.563 1.00 97.75 103 SER A CA 1
ATOM 844 C C . SER A 1 103 ? 25.816 9.929 27.781 1.00 97.75 103 SER A C 1
ATOM 846 O O . SER A 1 103 ? 25.344 9.380 28.784 1.00 97.75 103 SER A O 1
ATOM 848 N N . PHE A 1 104 ? 26.528 9.278 26.860 1.00 98.19 104 PHE A N 1
ATOM 849 C CA . PHE A 1 104 ? 26.703 7.825 26.866 1.00 98.19 104 PHE A CA 1
ATOM 850 C C . PHE A 1 104 ? 27.671 7.361 27.953 1.00 98.19 104 PHE A C 1
ATOM 852 O O . PHE A 1 104 ? 28.732 7.948 28.179 1.00 98.19 104 PHE A O 1
ATOM 859 N N . LYS A 1 105 ? 27.293 6.275 28.622 1.00 97.50 105 LYS A N 1
ATOM 860 C CA . LYS A 1 105 ? 27.942 5.724 29.812 1.00 97.50 105 LYS A CA 1
ATOM 861 C C . LYS A 1 105 ? 28.345 4.275 29.595 1.00 97.50 105 LYS A C 1
ATOM 863 O O . LYS A 1 105 ? 27.722 3.569 28.805 1.00 97.50 105 LYS A O 1
ATOM 868 N N . ASP A 1 106 ? 29.373 3.832 30.312 1.00 96.50 106 ASP A N 1
ATOM 869 C CA . ASP A 1 106 ? 29.786 2.431 30.249 1.00 96.50 106 ASP A CA 1
ATOM 870 C C . ASP A 1 106 ? 28.700 1.543 30.897 1.00 96.50 106 ASP A C 1
ATOM 872 O O . ASP A 1 106 ? 28.212 1.884 31.983 1.00 96.50 106 ASP A O 1
ATOM 876 N N . PRO A 1 107 ? 28.303 0.406 30.292 1.00 96.50 107 PRO A N 1
ATOM 877 C CA . PRO A 1 107 ? 27.269 -0.461 30.861 1.00 96.50 107 PRO A CA 1
ATOM 878 C C . PRO A 1 107 ? 27.573 -0.960 32.284 1.00 96.50 107 PRO A C 1
ATOM 880 O O . PRO A 1 107 ? 26.640 -1.265 33.031 1.00 96.50 107 PRO A O 1
ATOM 883 N N . SER A 1 108 ? 28.841 -0.983 32.718 1.00 95.31 108 SER A N 1
ATOM 884 C CA . SER A 1 108 ? 29.207 -1.315 34.102 1.00 95.31 108 SER A CA 1
ATOM 885 C C . SER A 1 108 ? 28.690 -0.322 35.151 1.00 95.31 108 SER A C 1
ATOM 887 O O . SER A 1 108 ? 28.558 -0.711 36.313 1.00 95.31 108 SER A O 1
ATOM 889 N N . GLU A 1 109 ? 28.323 0.910 34.769 1.00 94.81 109 GLU A N 1
ATOM 890 C CA . GLU A 1 109 ? 27.640 1.871 35.653 1.00 94.81 109 GLU A CA 1
ATOM 891 C C . GLU A 1 109 ? 26.214 1.408 36.029 1.00 94.81 109 GLU A C 1
ATOM 893 O O . GLU A 1 109 ? 25.710 1.784 37.086 1.00 94.81 109 GLU A O 1
ATOM 898 N N . TYR A 1 110 ? 25.580 0.561 35.204 1.00 95.50 110 TYR A N 1
ATOM 899 C CA . TYR A 1 110 ? 24.185 0.111 35.363 1.00 95.50 110 TYR A CA 1
ATOM 900 C C . TYR A 1 110 ? 24.056 -1.379 35.707 1.00 95.50 110 TYR A C 1
ATOM 902 O O . TYR A 1 110 ? 23.150 -1.771 36.444 1.00 95.50 110 TYR A O 1
ATOM 910 N N . PHE A 1 111 ? 24.959 -2.209 35.180 1.00 94.62 111 PHE A N 1
ATOM 911 C CA . PHE A 1 111 ? 24.951 -3.668 35.333 1.00 94.62 111 PHE A CA 1
ATOM 912 C C . PHE A 1 111 ? 26.089 -4.197 36.224 1.00 94.62 111 PHE A C 1
ATOM 914 O O . PHE A 1 111 ? 26.136 -5.387 36.523 1.00 94.62 111 PHE A O 1
ATOM 921 N N . GLY A 1 112 ? 26.995 -3.330 36.686 1.00 91.38 112 GLY A N 1
ATOM 922 C CA . GLY A 1 112 ? 28.147 -3.717 37.501 1.00 91.38 112 GLY A CA 1
ATOM 923 C C . GLY A 1 112 ? 29.327 -4.258 36.685 1.00 91.38 112 GLY A C 1
ATOM 924 O O . GLY A 1 112 ? 29.278 -4.397 35.466 1.00 91.38 112 GLY A O 1
ATOM 925 N N . ARG A 1 113 ? 30.443 -4.553 37.363 1.00 90.12 113 ARG A N 1
ATOM 926 C CA . ARG A 1 113 ? 31.739 -4.840 36.708 1.00 90.12 113 ARG A CA 1
ATOM 927 C C . ARG A 1 113 ? 31.768 -6.120 35.865 1.00 90.12 113 ARG A C 1
ATOM 929 O O . ARG A 1 113 ? 32.564 -6.191 34.935 1.00 90.12 113 ARG A O 1
ATOM 936 N N . ASN A 1 114 ? 30.910 -7.092 36.166 1.00 89.69 114 ASN A N 1
ATOM 937 C CA . ASN A 1 114 ? 30.903 -8.407 35.518 1.00 89.69 114 ASN A CA 1
ATOM 938 C C . ASN A 1 114 ? 29.905 -8.492 34.346 1.00 89.69 114 ASN A C 1
ATOM 940 O O . ASN A 1 114 ? 29.681 -9.574 33.811 1.00 89.69 114 ASN A O 1
ATOM 944 N N . PHE A 1 115 ? 29.321 -7.363 33.916 1.00 92.19 115 PHE A N 1
ATOM 945 C CA . PHE A 1 115 ? 28.241 -7.343 32.923 1.00 92.19 115 PHE A CA 1
ATOM 946 C C . PHE A 1 115 ? 28.563 -8.103 31.628 1.00 92.19 115 PHE A C 1
ATOM 948 O O . PHE A 1 115 ? 27.665 -8.687 31.039 1.00 92.19 115 PHE A O 1
ATOM 955 N N . LYS A 1 116 ? 29.831 -8.135 31.195 1.00 92.19 116 LYS A N 1
ATOM 956 C CA . LYS A 1 116 ? 30.256 -8.832 29.969 1.00 92.19 116 LYS A CA 1
ATOM 957 C C . LYS A 1 116 ? 30.025 -10.345 30.042 1.00 92.19 116 LYS A C 1
ATOM 959 O O . LYS A 1 116 ? 29.545 -10.925 29.076 1.00 92.19 116 LYS A O 1
ATOM 964 N N . GLU A 1 117 ? 30.306 -10.952 31.194 1.00 92.06 117 GLU A N 1
ATOM 965 C CA . GLU A 1 117 ? 30.088 -12.383 31.445 1.00 92.06 117 GLU A CA 1
ATOM 966 C C . GLU A 1 117 ? 28.581 -12.698 31.485 1.00 92.06 117 GLU A C 1
ATOM 968 O O . GLU A 1 117 ? 28.126 -13.679 30.900 1.00 92.06 117 GLU A O 1
ATOM 973 N N . GLU A 1 118 ? 27.785 -11.823 32.115 1.00 91.69 118 GLU A N 1
ATOM 974 C CA . GLU A 1 118 ? 26.318 -11.937 32.153 1.00 91.69 118 GLU A CA 1
ATOM 975 C C . GLU A 1 118 ? 25.674 -11.706 30.771 1.00 91.69 118 GLU A C 1
ATOM 977 O O . GLU A 1 118 ? 24.664 -12.332 30.445 1.00 91.69 118 GLU A O 1
ATOM 982 N N . PHE A 1 119 ? 26.261 -10.846 29.933 1.00 94.38 119 PHE A N 1
ATOM 983 C CA . PHE A 1 119 ? 25.804 -10.594 28.566 1.00 94.38 119 PHE A CA 1
ATOM 984 C C . PHE A 1 119 ? 26.050 -11.811 27.670 1.00 94.38 119 PHE A C 1
ATOM 986 O O . PHE A 1 119 ? 25.110 -12.286 27.031 1.00 94.38 119 PHE A O 1
ATOM 993 N N . GLU A 1 120 ? 27.272 -12.355 27.682 1.00 91.06 120 GLU A N 1
ATOM 994 C CA . GLU A 1 120 ? 27.639 -13.555 26.922 1.00 91.06 120 GLU A CA 1
ATOM 995 C C . GLU A 1 120 ? 26.772 -14.758 27.330 1.00 91.06 120 GLU A C 1
ATOM 997 O O . GLU A 1 120 ? 26.177 -15.412 26.471 1.00 91.06 120 GLU A O 1
ATOM 1002 N N . ALA A 1 121 ? 26.593 -14.988 28.636 1.00 89.94 121 ALA A N 1
ATOM 1003 C CA . ALA A 1 121 ? 25.724 -16.049 29.150 1.00 89.94 121 ALA A CA 1
ATOM 1004 C C . ALA A 1 121 ? 24.231 -15.846 28.810 1.00 89.94 121 ALA A C 1
ATOM 1006 O O . ALA A 1 121 ? 23.496 -16.821 28.650 1.00 89.94 121 ALA A O 1
ATOM 1007 N N . GLY A 1 122 ? 23.771 -14.594 28.706 1.00 87.38 122 GLY A N 1
ATOM 1008 C CA . GLY A 1 122 ? 22.377 -14.239 28.418 1.00 87.38 122 GLY A CA 1
ATOM 1009 C C . GLY A 1 122 ? 22.023 -14.085 26.931 1.00 87.38 122 GLY A C 1
ATOM 1010 O O . GLY A 1 122 ? 20.841 -13.906 26.615 1.00 87.38 122 GLY A O 1
ATOM 1011 N N . GLY A 1 123 ? 23.004 -14.141 26.022 1.00 90.94 123 GLY A N 1
ATOM 1012 C CA . GLY A 1 123 ? 22.827 -13.871 24.587 1.00 90.94 123 GLY A CA 1
ATOM 1013 C C . GLY A 1 123 ? 22.680 -12.382 24.230 1.00 90.94 123 GLY A C 1
ATOM 1014 O O . GLY A 1 123 ? 22.167 -12.045 23.157 1.00 90.94 123 GLY A O 1
ATOM 1015 N N . TYR A 1 124 ? 23.093 -11.483 25.125 1.00 94.56 124 TYR A N 1
ATOM 1016 C CA . TYR A 1 124 ? 23.088 -10.036 24.906 1.00 94.56 124 TYR A CA 1
ATOM 1017 C C . TYR A 1 124 ? 24.360 -9.604 24.174 1.00 94.56 124 TYR A C 1
ATOM 1019 O O . TYR A 1 124 ? 25.459 -9.996 24.554 1.00 94.56 124 TYR A O 1
ATOM 1027 N N . GLY A 1 125 ? 24.215 -8.804 23.115 1.00 91.88 125 GLY A N 1
ATOM 1028 C CA . GLY A 1 125 ? 25.355 -8.387 22.290 1.00 91.88 125 GLY A CA 1
ATOM 1029 C C . GLY A 1 125 ? 25.897 -6.996 22.620 1.00 91.88 125 GLY A C 1
ATOM 1030 O O . GLY A 1 125 ? 27.101 -6.788 22.548 1.00 91.88 125 GLY A O 1
ATOM 1031 N N . THR A 1 126 ? 25.031 -6.055 23.008 1.00 95.56 126 THR A N 1
ATOM 1032 C CA . THR A 1 126 ? 25.432 -4.727 23.505 1.00 95.56 126 THR A CA 1
ATOM 1033 C C . THR A 1 126 ? 24.332 -4.111 24.377 1.00 95.56 126 THR A C 1
ATOM 1035 O O . THR A 1 126 ? 23.194 -4.598 24.413 1.00 95.56 126 THR A O 1
ATOM 1038 N N . ALA A 1 127 ? 24.668 -3.025 25.071 1.00 97.06 127 ALA A N 1
ATOM 1039 C CA . ALA A 1 127 ? 23.705 -2.147 25.717 1.00 97.06 127 ALA A CA 1
ATOM 1040 C C . ALA A 1 127 ? 24.111 -0.678 25.545 1.00 97.06 127 ALA A C 1
ATOM 1042 O O . ALA A 1 127 ? 25.225 -0.286 25.888 1.00 97.06 127 ALA A O 1
ATOM 1043 N N . ILE A 1 128 ? 23.180 0.143 25.063 1.00 97.81 128 ILE A N 1
ATOM 1044 C CA . ILE A 1 128 ? 23.351 1.592 24.965 1.00 97.81 128 ILE A CA 1
ATOM 1045 C C . ILE A 1 128 ? 22.841 2.201 26.271 1.00 97.81 128 ILE A C 1
ATOM 1047 O O . ILE A 1 128 ? 21.640 2.184 26.536 1.00 97.81 128 ILE A O 1
ATOM 1051 N N . CYS A 1 129 ? 23.742 2.706 27.108 1.00 98.06 129 CYS A N 1
ATOM 1052 C CA . CYS A 1 129 ? 23.415 3.290 28.409 1.00 98.06 129 CYS A CA 1
ATOM 1053 C C . CYS A 1 129 ? 23.759 4.783 28.425 1.00 98.06 129 CYS A C 1
ATOM 1055 O O . CYS A 1 129 ? 24.781 5.185 27.869 1.00 98.06 129 CYS A O 1
ATOM 1057 N N . GLY A 1 130 ? 22.955 5.617 29.089 1.00 97.62 130 GLY A N 1
ATOM 1058 C CA . GLY A 1 130 ? 23.223 7.057 29.119 1.00 97.62 130 GLY A CA 1
ATOM 1059 C C . GLY A 1 130 ? 22.417 7.861 30.135 1.00 97.62 130 GLY A C 1
ATOM 1060 O O . GLY A 1 130 ? 21.384 7.416 30.633 1.00 97.62 130 GLY A O 1
ATOM 1061 N N . ARG A 1 131 ? 22.906 9.071 30.431 1.00 97.50 131 ARG A N 1
ATOM 1062 C CA . ARG A 1 131 ? 22.142 10.138 31.102 1.00 97.50 131 ARG A CA 1
ATOM 1063 C C . ARG A 1 131 ? 21.488 11.015 30.039 1.00 97.50 131 ARG A C 1
ATOM 1065 O O . ARG A 1 131 ? 22.151 11.380 29.074 1.00 97.50 131 ARG A O 1
ATOM 1072 N N . VAL A 1 132 ? 20.233 11.393 30.250 1.00 96.69 132 VAL A N 1
ATOM 1073 C CA . VAL A 1 132 ? 19.504 12.349 29.406 1.00 96.69 132 VAL A CA 1
ATOM 1074 C C . VAL A 1 132 ? 19.342 13.647 30.187 1.00 96.69 132 VAL A C 1
ATOM 1076 O O . VAL A 1 132 ? 18.971 13.623 31.366 1.00 96.69 132 VAL A O 1
ATOM 1079 N N . GLY A 1 133 ? 19.655 14.775 29.556 1.00 95.62 133 GLY A N 1
ATOM 1080 C CA . GLY A 1 133 ? 19.463 16.098 30.137 1.00 95.62 133 GLY A CA 1
ATOM 1081 C C . GLY A 1 133 ? 18.811 17.074 29.178 1.00 95.62 133 GLY A C 1
ATOM 1082 O O . GLY A 1 133 ? 19.001 16.979 27.969 1.00 95.62 133 GLY A O 1
ATOM 1083 N N . LEU A 1 134 ? 18.057 18.014 29.744 1.00 93.81 134 LEU A N 1
ATOM 1084 C CA . LEU A 1 134 ? 17.537 19.171 29.023 1.00 93.81 134 LEU A CA 1
ATOM 1085 C C . LEU A 1 134 ? 18.718 20.082 28.685 1.00 93.81 134 LEU A C 1
ATOM 1087 O O . LEU A 1 134 ? 19.488 20.441 29.580 1.00 93.81 134 LEU A O 1
ATOM 1091 N N . TRP A 1 135 ? 18.870 20.409 27.406 1.00 95.81 135 TRP A N 1
ATOM 1092 C CA . TRP A 1 135 ? 19.981 21.195 26.883 1.00 95.81 135 TRP A CA 1
ATOM 1093 C C . TRP A 1 135 ? 19.514 22.599 26.496 1.00 95.81 135 TRP A C 1
ATOM 1095 O O . TRP A 1 135 ? 18.557 22.768 25.744 1.00 95.81 135 TRP A O 1
ATOM 1105 N N . ASP A 1 136 ? 20.208 23.598 27.031 1.00 92.12 136 ASP A N 1
ATOM 1106 C CA . ASP A 1 136 ? 20.130 24.991 26.612 1.00 92.12 136 ASP A CA 1
ATOM 1107 C C . ASP A 1 136 ? 21.218 25.228 25.556 1.00 92.12 136 ASP A C 1
ATOM 1109 O O . ASP A 1 136 ? 22.411 25.281 25.870 1.00 92.12 136 ASP A O 1
ATOM 1113 N N . ASP A 1 137 ? 20.799 25.323 24.297 1.00 86.88 137 ASP A N 1
ATOM 1114 C CA . ASP A 1 137 ? 21.649 25.550 23.127 1.00 86.88 137 ASP A CA 1
ATOM 1115 C C . ASP A 1 137 ? 22.110 27.010 22.981 1.00 86.88 137 ASP A C 1
ATOM 1117 O O . ASP A 1 137 ? 23.085 27.266 22.277 1.00 86.88 137 ASP A O 1
ATOM 1121 N N . GLU A 1 138 ? 21.478 27.961 23.678 1.00 86.75 138 GLU A N 1
ATOM 1122 C CA . GLU A 1 138 ? 21.901 29.367 23.707 1.00 86.75 138 GLU A CA 1
ATOM 1123 C C . GLU A 1 138 ? 23.057 29.586 24.698 1.00 86.75 138 GLU A C 1
ATOM 1125 O O . GLU A 1 138 ? 24.016 30.300 24.400 1.00 86.75 138 GLU A O 1
ATOM 1130 N N . HIS A 1 139 ? 22.993 28.946 25.871 1.00 85.88 139 HIS A N 1
ATOM 1131 C CA . HIS A 1 139 ? 23.974 29.111 26.954 1.00 85.88 139 HIS A CA 1
ATOM 1132 C C . HIS A 1 139 ? 24.943 27.926 27.109 1.00 85.88 139 HIS A C 1
ATOM 1134 O O . HIS A 1 139 ? 25.859 27.986 27.932 1.00 85.88 139 HIS A O 1
ATOM 1140 N N . GLY A 1 140 ? 24.744 26.837 26.360 1.00 83.19 140 GLY A N 1
ATOM 1141 C CA . GLY A 1 140 ? 25.542 25.609 26.445 1.00 83.19 140 GLY A CA 1
ATOM 1142 C C . GLY A 1 140 ? 25.365 24.829 27.755 1.00 83.19 140 GLY A C 1
ATOM 1143 O O . GLY A 1 140 ? 26.182 23.962 28.071 1.00 83.19 140 GLY A O 1
ATOM 1144 N N . SER A 1 141 ? 24.336 25.146 28.547 1.00 91.19 141 SER A N 1
ATOM 1145 C CA . SER A 1 141 ? 24.097 24.513 29.847 1.00 91.19 141 SER A CA 1
ATOM 1146 C C . SER A 1 141 ? 23.244 23.248 29.708 1.00 91.19 141 SER A C 1
ATOM 1148 O O . SER A 1 141 ? 22.448 23.115 28.781 1.00 91.19 141 SER A O 1
ATOM 1150 N N . VAL A 1 142 ? 23.420 22.287 30.615 1.00 94.31 142 VAL A N 1
ATOM 1151 C CA . VAL A 1 142 ? 22.628 21.051 30.647 1.00 94.31 142 VAL A CA 1
ATOM 1152 C C . VAL A 1 142 ? 22.159 20.781 32.068 1.00 94.31 142 VAL A C 1
ATOM 1154 O O . VAL A 1 142 ? 22.934 20.911 33.013 1.00 94.31 142 VAL A O 1
ATOM 1157 N N . LEU A 1 143 ? 20.898 20.377 32.207 1.00 95.31 143 LEU A N 1
ATOM 1158 C CA . LEU A 1 143 ? 20.350 19.825 33.441 1.00 95.31 143 LEU A CA 1
ATOM 1159 C C . LEU A 1 143 ? 19.984 18.364 33.190 1.00 95.31 143 LEU A C 1
ATOM 1161 O O . LEU A 1 143 ? 19.027 18.085 32.466 1.00 95.31 143 LEU A O 1
ATOM 1165 N N . TYR A 1 144 ? 20.727 17.421 33.772 1.00 96.44 144 TYR A N 1
ATOM 1166 C CA . TYR A 1 144 ? 20.376 16.005 33.645 1.00 96.44 144 TYR A CA 1
ATOM 1167 C C . TYR A 1 144 ? 19.123 15.673 34.460 1.00 96.44 144 TYR A C 1
ATOM 1169 O O . TYR A 1 144 ? 19.038 16.011 35.640 1.00 96.44 144 TYR A O 1
ATOM 1177 N N . THR A 1 145 ? 18.159 15.003 33.827 1.00 95.38 145 THR A N 1
ATOM 1178 C CA . THR A 1 145 ? 16.816 14.735 34.378 1.00 95.38 145 THR A CA 1
ATOM 1179 C C . THR A 1 145 ? 16.401 13.266 34.295 1.00 95.38 145 THR A C 1
ATOM 1181 O O . THR A 1 145 ? 15.344 12.897 34.820 1.00 95.38 145 THR A O 1
ATOM 1184 N N . GLY A 1 146 ? 17.205 12.410 33.658 1.00 96.19 146 GLY A N 1
ATOM 1185 C CA . GLY A 1 146 ? 16.898 10.991 33.556 1.00 96.19 146 GLY A CA 1
ATOM 1186 C C . GLY A 1 146 ? 18.020 10.105 33.022 1.00 96.19 146 GLY A C 1
ATOM 1187 O O . GLY A 1 146 ? 19.149 10.537 32.783 1.00 96.19 146 GLY A O 1
ATOM 1188 N N . HIS A 1 147 ? 17.675 8.834 32.837 1.00 98.00 147 HIS A N 1
ATOM 1189 C CA . HIS A 1 147 ? 18.538 7.773 32.325 1.00 98.00 147 HIS A CA 1
ATOM 1190 C C . HIS A 1 147 ? 17.856 7.001 31.198 1.00 98.00 147 HIS A C 1
ATOM 1192 O O . HIS A 1 147 ? 16.636 6.825 31.230 1.00 98.00 147 HIS A O 1
ATOM 1198 N N . LEU A 1 148 ? 18.662 6.453 30.286 1.00 97.81 148 LEU A N 1
ATOM 1199 C CA . LEU A 1 148 ? 18.247 5.458 29.300 1.00 97.81 148 LEU A CA 1
ATOM 1200 C C . LEU A 1 148 ? 19.112 4.192 29.372 1.00 97.81 148 LEU A C 1
ATOM 1202 O O . LEU A 1 148 ? 20.299 4.244 29.708 1.00 97.81 148 LEU A O 1
ATOM 1206 N N . ILE A 1 149 ? 18.498 3.060 29.033 1.00 98.25 149 ILE A N 1
ATOM 1207 C CA . ILE A 1 149 ? 19.144 1.788 28.704 1.00 98.25 149 ILE A CA 1
ATOM 1208 C C . ILE A 1 149 ? 18.404 1.194 27.504 1.00 98.25 149 ILE A C 1
ATOM 1210 O O . ILE A 1 149 ? 17.231 0.848 27.626 1.00 98.25 149 ILE A O 1
ATOM 1214 N N . HIS A 1 150 ? 19.089 0.982 26.386 1.00 97.88 150 HIS A N 1
ATOM 1215 C CA . HIS A 1 150 ? 18.660 0.054 25.343 1.00 97.88 150 HIS A CA 1
ATOM 1216 C C . HIS A 1 150 ? 19.482 -1.224 25.491 1.00 97.88 150 HIS A C 1
ATOM 1218 O O . HIS A 1 150 ? 20.684 -1.205 25.246 1.00 97.88 150 HIS A O 1
ATOM 1224 N N . LEU A 1 151 ? 18.866 -2.328 25.915 1.00 97.38 151 LEU A N 1
ATOM 1225 C CA . LEU A 1 151 ? 19.530 -3.632 26.036 1.00 97.38 151 LEU A CA 1
ATOM 1226 C C . LEU A 1 151 ? 19.191 -4.494 24.813 1.00 97.38 151 LEU A C 1
ATOM 1228 O O . LEU A 1 151 ? 18.009 -4.745 24.572 1.00 97.38 151 LEU A O 1
ATOM 1232 N N . ILE A 1 152 ? 20.193 -4.944 24.047 1.00 97.38 152 ILE A N 1
ATOM 1233 C CA . ILE A 1 152 ? 19.972 -5.676 22.791 1.00 97.38 152 ILE A CA 1
ATOM 1234 C C . ILE A 1 152 ? 20.356 -7.153 22.950 1.00 97.38 152 ILE A C 1
ATOM 1236 O O . ILE A 1 152 ? 21.527 -7.499 23.139 1.00 97.38 152 ILE A O 1
ATOM 1240 N N . LYS A 1 153 ? 19.358 -8.034 22.821 1.00 95.12 153 LYS A N 1
ATOM 1241 C CA . LYS A 1 153 ? 19.522 -9.493 22.759 1.00 95.12 153 LYS A CA 1
ATOM 1242 C C . LYS A 1 153 ? 19.526 -9.952 21.302 1.00 95.12 153 LYS A C 1
ATOM 1244 O O . LYS A 1 153 ? 18.664 -9.532 20.531 1.00 95.12 153 LYS A O 1
ATOM 1249 N N . ASN A 1 154 ? 20.477 -10.803 20.922 1.00 93.62 154 ASN A N 1
ATOM 1250 C CA . ASN A 1 154 ? 20.474 -11.415 19.593 1.00 93.62 154 ASN A CA 1
ATOM 1251 C C . ASN A 1 154 ? 19.473 -12.581 19.563 1.00 93.62 154 ASN A C 1
ATOM 1253 O O . ASN A 1 154 ? 19.426 -13.397 20.483 1.00 93.62 154 ASN A O 1
ATOM 1257 N N . GLU A 1 155 ? 18.692 -12.667 18.491 1.00 91.94 155 GLU A N 1
ATOM 1258 C CA . GLU A 1 155 ? 17.750 -13.751 18.202 1.00 91.94 155 GLU A CA 1
ATOM 1259 C C . GLU A 1 155 ? 18.082 -14.344 16.813 1.00 91.94 155 GLU A C 1
ATOM 1261 O O . GLU A 1 155 ? 18.851 -13.749 16.052 1.00 91.94 155 GLU A O 1
ATOM 1266 N N . PRO A 1 156 ? 17.569 -15.529 16.437 1.00 91.31 156 PRO A N 1
ATOM 1267 C CA . PRO A 1 156 ? 17.812 -16.076 15.103 1.00 91.31 156 PRO A CA 1
ATOM 1268 C C . PRO A 1 156 ? 17.333 -15.110 14.004 1.00 91.31 156 PRO A C 1
ATOM 1270 O O . PRO A 1 156 ? 16.144 -14.810 13.918 1.00 91.31 156 PRO A O 1
ATOM 1273 N N . ASN A 1 157 ? 18.269 -14.633 13.176 1.00 87.25 157 ASN A N 1
ATOM 1274 C CA . ASN A 1 157 ? 18.064 -13.653 12.098 1.00 87.25 157 ASN A CA 1
ATOM 1275 C C . ASN A 1 157 ? 17.410 -12.320 12.530 1.00 87.25 157 ASN A C 1
ATOM 1277 O O . ASN A 1 157 ? 16.746 -11.674 11.721 1.00 87.25 157 ASN A O 1
ATOM 1281 N N . ALA A 1 158 ? 17.577 -11.903 13.789 1.00 93.69 158 ALA A N 1
ATOM 1282 C CA . ALA A 1 158 ? 17.028 -10.650 14.311 1.00 93.69 158 ALA A CA 1
ATOM 1283 C C . ALA A 1 158 ? 17.741 -10.204 15.598 1.00 93.69 158 ALA A C 1
ATOM 1285 O O . ALA A 1 158 ? 18.515 -10.948 16.202 1.00 93.69 158 ALA A O 1
ATOM 1286 N N . CYS A 1 159 ? 17.391 -9.026 16.108 1.00 96.06 159 CYS A N 1
ATOM 1287 C CA . CYS A 1 159 ? 17.644 -8.685 17.502 1.00 96.06 159 CYS A CA 1
ATOM 1288 C C . CYS A 1 159 ? 16.395 -8.118 18.177 1.00 96.06 159 CYS A C 1
ATOM 1290 O O . CYS A 1 159 ? 15.535 -7.509 17.538 1.00 96.06 159 CYS A O 1
ATOM 1292 N N . ARG A 1 160 ? 16.301 -8.294 19.495 1.00 94.75 160 ARG A N 1
ATOM 1293 C CA . ARG A 1 160 ? 15.266 -7.674 20.322 1.00 94.75 160 ARG A CA 1
ATOM 1294 C C . ARG A 1 160 ? 15.897 -6.616 21.206 1.00 94.75 160 ARG A C 1
ATOM 1296 O O . ARG A 1 160 ? 16.752 -6.919 22.037 1.00 94.75 160 ARG A O 1
ATOM 1303 N N . MET A 1 161 ? 15.440 -5.382 21.041 1.00 96.56 161 MET A N 1
ATOM 1304 C CA . MET A 1 161 ? 15.804 -4.275 21.909 1.00 96.56 161 MET A CA 1
ATOM 1305 C C . MET A 1 161 ? 14.785 -4.155 23.043 1.00 96.56 161 MET A C 1
ATOM 1307 O O . MET A 1 161 ? 13.572 -4.182 22.822 1.00 96.56 161 MET A O 1
ATOM 1311 N N . ARG A 1 162 ? 15.278 -4.025 24.275 1.00 96.31 162 ARG A N 1
ATOM 1312 C CA . ARG A 1 162 ? 14.490 -3.739 25.479 1.00 96.31 162 ARG A CA 1
ATOM 1313 C C . ARG A 1 162 ? 14.928 -2.376 26.003 1.00 96.31 162 ARG A C 1
ATOM 1315 O O . ARG A 1 162 ? 15.938 -2.268 26.696 1.00 96.31 162 ARG A O 1
ATOM 1322 N N . SER A 1 163 ? 14.180 -1.345 25.624 1.00 97.62 163 SER A N 1
ATOM 1323 C CA . SER A 1 163 ? 14.432 0.051 25.989 1.00 97.62 163 SER A CA 1
ATOM 1324 C C . SER A 1 163 ? 13.808 0.360 27.349 1.00 97.62 163 SER A C 1
ATOM 1326 O O . SER A 1 163 ? 12.674 -0.043 27.631 1.00 97.62 163 SER A O 1
ATOM 1328 N N . ARG A 1 164 ? 14.540 1.059 28.213 1.00 97.81 164 ARG A N 1
ATOM 1329 C CA . ARG A 1 164 ? 14.116 1.469 29.554 1.00 97.81 164 ARG A CA 1
ATOM 1330 C C . ARG A 1 164 ? 14.556 2.900 29.804 1.00 97.81 164 ARG A C 1
ATOM 1332 O O . ARG A 1 164 ? 15.734 3.209 29.657 1.00 97.81 164 ARG A O 1
ATOM 1339 N N . PHE A 1 165 ? 13.623 3.735 30.235 1.00 97.94 165 PHE A N 1
ATOM 1340 C CA . PHE A 1 165 ? 13.879 5.121 30.600 1.00 97.94 165 PHE A CA 1
ATOM 1341 C C . PHE A 1 165 ? 13.428 5.368 32.036 1.00 97.94 165 PHE A C 1
ATOM 1343 O O . PHE A 1 165 ? 12.378 4.872 32.454 1.00 97.94 165 PHE A O 1
ATOM 1350 N N . TRP A 1 166 ? 14.205 6.154 32.774 1.00 97.75 166 TRP A N 1
ATOM 1351 C CA . TRP A 1 166 ? 13.865 6.633 34.113 1.00 97.75 166 TRP A CA 1
ATOM 1352 C C . TRP A 1 166 ? 13.959 8.152 34.125 1.00 97.75 166 TRP A C 1
ATOM 1354 O O . TRP A 1 166 ? 15.049 8.697 33.979 1.00 97.75 166 TRP A O 1
ATOM 1364 N N . LEU A 1 167 ? 12.821 8.823 34.279 1.00 96.56 167 LEU A N 1
ATOM 1365 C CA . LEU A 1 167 ? 12.695 10.279 34.246 1.00 96.56 167 LEU A CA 1
ATOM 1366 C C . LEU A 1 167 ? 12.376 10.838 35.639 1.00 96.56 167 LEU A C 1
ATOM 1368 O O . LEU A 1 167 ? 11.708 10.188 36.448 1.00 96.56 167 LEU A O 1
ATOM 1372 N N . GLY A 1 168 ? 12.822 12.067 35.898 1.00 92.69 168 GLY A N 1
ATOM 1373 C CA . GLY A 1 168 ? 12.647 12.760 37.176 1.00 92.69 168 GLY A CA 1
ATOM 1374 C C . GLY A 1 168 ? 13.845 12.649 38.125 1.00 92.69 168 GLY A C 1
ATOM 1375 O O . GLY A 1 168 ? 13.733 13.092 39.265 1.00 92.69 168 GLY A O 1
ATOM 1376 N N . ASP A 1 169 ? 14.980 12.099 37.680 1.00 94.69 169 ASP A N 1
ATOM 1377 C CA . ASP A 1 169 ? 16.240 12.096 38.438 1.00 94.69 169 ASP A CA 1
ATOM 1378 C C . ASP A 1 169 ? 17.041 13.375 38.149 1.00 94.69 169 ASP A C 1
ATOM 1380 O O . ASP A 1 169 ? 17.994 13.393 37.361 1.00 94.69 169 ASP A O 1
ATOM 1384 N N . ILE A 1 170 ? 16.560 14.477 38.726 1.00 93.44 170 ILE A N 1
ATOM 1385 C CA . ILE A 1 170 ? 17.059 15.829 38.465 1.00 93.44 170 ILE A CA 1
ATOM 1386 C C . ILE A 1 170 ? 18.373 16.052 39.217 1.00 93.44 170 ILE A C 1
ATOM 1388 O O . ILE A 1 170 ? 18.432 15.969 40.443 1.00 93.44 170 ILE A O 1
ATOM 1392 N N . GLU A 1 171 ? 19.428 16.384 38.479 1.00 90.31 171 GLU A N 1
ATOM 1393 C CA . GLU A 1 171 ? 20.738 16.695 39.043 1.00 90.31 171 GLU A CA 1
ATOM 1394 C C . GLU A 1 171 ? 20.663 17.835 40.078 1.00 90.31 171 GLU A C 1
ATOM 1396 O O . GLU A 1 171 ? 20.030 18.868 39.863 1.00 90.31 171 GLU A O 1
ATOM 1401 N N . GLY A 1 172 ? 21.294 17.625 41.238 1.00 87.38 172 GLY A N 1
ATOM 1402 C CA . GLY A 1 172 ? 21.242 18.552 42.374 1.00 87.38 172 GLY A CA 1
ATOM 1403 C C . GLY A 1 172 ? 19.999 18.431 43.268 1.00 87.38 172 GLY A C 1
ATOM 1404 O O . GLY A 1 172 ? 19.951 19.089 44.307 1.00 87.38 172 GLY A O 1
ATOM 1405 N N . VAL A 1 173 ? 19.025 17.577 42.932 1.00 91.19 173 VAL A N 1
ATOM 1406 C CA . VAL A 1 173 ? 17.826 17.316 43.746 1.00 91.19 173 VAL A CA 1
ATOM 1407 C C . VAL A 1 173 ? 17.924 15.931 44.393 1.00 91.19 173 VAL A C 1
ATOM 1409 O O . VAL A 1 173 ? 18.239 14.949 43.733 1.00 91.19 173 VAL A O 1
ATOM 1412 N N . SER A 1 174 ? 17.661 15.830 45.700 1.00 85.56 174 SER A N 1
ATOM 1413 C CA . SER A 1 174 ? 17.796 14.569 46.454 1.00 85.56 174 SER A CA 1
ATOM 1414 C C . SER A 1 174 ? 16.606 13.610 46.330 1.00 85.56 174 SER A C 1
ATOM 1416 O O . SER A 1 174 ? 16.730 12.438 46.678 1.00 85.56 174 SER A O 1
ATOM 1418 N N . GLU A 1 175 ? 15.449 14.106 45.892 1.00 89.19 175 GLU A N 1
ATOM 1419 C CA . GLU A 1 175 ? 14.208 13.341 45.735 1.00 89.19 175 GLU A CA 1
ATOM 1420 C C . GLU A 1 175 ? 13.783 13.333 44.264 1.00 89.19 175 GLU A C 1
ATOM 1422 O O . GLU A 1 175 ? 13.714 14.390 43.631 1.00 89.19 175 GLU A O 1
ATOM 1427 N N . ALA A 1 176 ? 13.481 12.150 43.725 1.00 91.38 176 ALA A N 1
ATOM 1428 C CA . ALA A 1 176 ? 13.046 12.007 42.341 1.00 91.38 176 ALA A CA 1
ATOM 1429 C C . ALA A 1 176 ? 11.650 12.611 42.115 1.00 91.38 176 ALA A C 1
ATOM 1431 O O . ALA A 1 176 ? 10.727 12.385 42.896 1.00 91.38 176 ALA A O 1
ATOM 1432 N N . GLN A 1 177 ? 11.496 13.348 41.014 1.00 92.94 177 GLN A N 1
ATOM 1433 C CA . GLN A 1 177 ? 10.295 14.120 40.665 1.00 92.94 177 GLN A CA 1
ATOM 1434 C C . GLN A 1 177 ? 9.579 13.547 39.430 1.00 92.94 177 GLN A C 1
ATOM 1436 O O . GLN A 1 177 ? 9.178 14.271 38.517 1.00 92.94 177 GLN A O 1
ATOM 1441 N N . GLY A 1 178 ? 9.452 12.218 39.360 1.00 89.19 178 GLY A N 1
ATOM 1442 C CA . GLY A 1 178 ? 8.783 11.519 38.256 1.00 89.19 178 GLY A CA 1
ATOM 1443 C C . GLY A 1 178 ? 7.283 11.831 38.147 1.00 89.19 178 GLY A C 1
ATOM 1444 O O . GLY A 1 178 ? 6.681 11.726 37.074 1.00 89.19 178 GLY A O 1
ATOM 1445 N N . ASP A 1 179 ? 6.672 12.260 39.248 1.00 89.88 179 ASP A N 1
ATOM 1446 C CA . ASP A 1 179 ? 5.295 12.750 39.328 1.00 89.88 179 ASP A CA 1
ATOM 1447 C C . ASP A 1 179 ? 5.073 14.031 38.504 1.00 89.88 179 ASP A C 1
ATOM 1449 O O . ASP A 1 179 ? 3.983 14.210 37.957 1.00 89.88 179 ASP A O 1
ATOM 1453 N N . LYS A 1 180 ? 6.116 14.854 38.324 1.00 90.62 180 LYS A N 1
ATOM 1454 C CA . LYS A 1 180 ? 6.089 16.100 37.537 1.00 90.62 180 LYS A CA 1
ATOM 1455 C C . LYS A 1 180 ? 6.378 15.928 36.043 1.00 90.62 180 LYS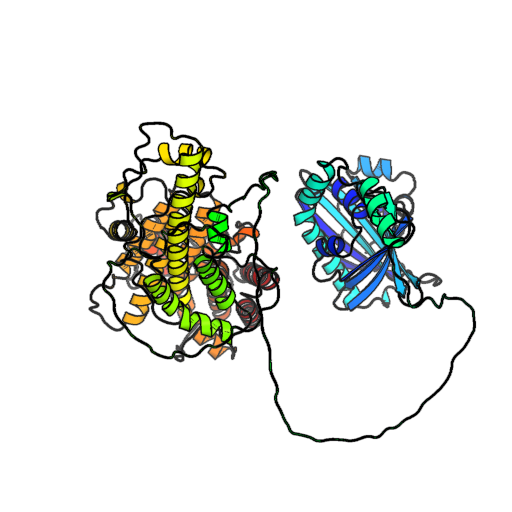 A C 1
ATOM 1457 O O . LYS A 1 180 ? 6.270 16.898 35.299 1.00 90.62 180 LYS A O 1
ATOM 1462 N N . VAL A 1 181 ? 6.756 14.731 35.590 1.00 90.31 181 VAL A N 1
ATOM 1463 C CA . VAL A 1 181 ? 6.973 14.454 34.157 1.00 90.31 181 VAL A CA 1
ATOM 1464 C C . VAL A 1 181 ? 5.640 14.631 33.401 1.00 90.31 181 VAL A C 1
ATOM 1466 O O . VAL A 1 181 ? 4.657 14.024 33.824 1.00 90.31 181 VAL A O 1
ATOM 1469 N N . PRO A 1 182 ? 5.564 15.416 32.308 1.00 89.00 182 PRO A N 1
ATOM 1470 C CA . PRO A 1 182 ? 4.309 15.648 31.580 1.00 89.00 182 PRO A CA 1
ATOM 1471 C C . PRO A 1 182 ? 3.685 14.374 30.991 1.00 89.00 182 PRO A C 1
ATOM 1473 O O . PRO A 1 182 ? 4.398 13.482 30.535 1.00 89.00 182 PRO A O 1
ATOM 1476 N N . ASP A 1 183 ? 2.353 14.291 30.924 1.00 83.44 183 ASP A N 1
ATOM 1477 C CA . ASP A 1 183 ? 1.661 13.137 30.318 1.00 83.44 183 ASP A CA 1
ATOM 1478 C C . ASP A 1 183 ? 1.934 12.988 28.811 1.00 83.44 183 ASP A C 1
ATOM 1480 O O . ASP A 1 183 ? 2.050 11.858 28.327 1.00 83.44 183 ASP A O 1
ATOM 1484 N N . SER A 1 184 ? 2.148 14.103 28.101 1.00 84.69 184 SER A N 1
ATOM 1485 C CA . SER A 1 184 ? 2.656 14.135 26.720 1.00 84.69 184 SER A CA 1
ATOM 1486 C C . SER A 1 184 ? 3.978 13.374 26.596 1.00 84.69 184 SER A C 1
ATOM 1488 O O . SER A 1 184 ? 4.094 12.460 25.783 1.00 84.69 184 SER A O 1
ATOM 1490 N N . MET A 1 185 ? 4.943 13.674 27.468 1.00 87.94 185 MET A N 1
ATOM 1491 C CA . MET A 1 185 ? 6.251 13.016 27.536 1.00 87.94 185 MET A CA 1
ATOM 1492 C C . MET A 1 185 ? 6.149 11.527 27.914 1.00 87.94 185 MET A C 1
ATOM 1494 O O . MET A 1 185 ? 6.813 10.685 27.313 1.00 87.94 185 MET A O 1
ATOM 1498 N N . ARG A 1 186 ? 5.293 11.172 28.882 1.00 87.81 186 ARG A N 1
ATOM 1499 C CA . ARG A 1 186 ? 5.156 9.797 29.413 1.00 87.81 186 ARG A CA 1
ATOM 1500 C C . ARG A 1 186 ? 4.725 8.782 28.352 1.00 87.81 186 ARG A C 1
ATOM 1502 O O . ARG A 1 186 ? 5.350 7.730 28.222 1.00 87.81 186 ARG A O 1
ATOM 1509 N N . ALA A 1 187 ? 3.663 9.097 27.611 1.00 86.50 187 ALA A N 1
ATOM 1510 C CA . ALA A 1 187 ? 3.177 8.257 26.517 1.00 86.50 187 ALA A CA 1
ATOM 1511 C C . ALA A 1 187 ? 3.956 8.513 25.214 1.00 86.50 187 ALA A C 1
ATOM 1513 O O . ALA A 1 187 ? 4.200 7.583 24.442 1.00 86.50 187 ALA A O 1
ATOM 1514 N N . GLY A 1 188 ? 4.387 9.758 24.993 1.00 90.38 188 GLY A N 1
ATOM 1515 C CA . GLY A 1 188 ? 5.159 10.183 23.830 1.00 90.38 188 GLY A CA 1
ATOM 1516 C C . GLY A 1 188 ? 6.484 9.448 23.693 1.00 90.38 188 GLY A C 1
ATOM 1517 O O . GLY A 1 188 ? 6.741 8.897 22.630 1.00 90.38 188 GLY A O 1
ATOM 1518 N N . LEU A 1 189 ? 7.280 9.356 24.763 1.00 92.94 189 LEU A N 1
ATOM 1519 C CA . LEU A 1 189 ? 8.574 8.667 24.727 1.00 92.94 189 LEU A CA 1
ATOM 1520 C C . LEU A 1 189 ? 8.428 7.148 24.540 1.00 92.94 189 LEU A C 1
ATOM 1522 O O . LEU A 1 189 ? 9.242 6.540 23.855 1.00 92.94 189 LEU A O 1
ATOM 1526 N N . LEU A 1 190 ? 7.368 6.525 25.076 1.00 92.19 190 LEU A N 1
ATOM 1527 C CA . LEU A 1 190 ? 7.062 5.115 24.792 1.00 92.19 190 LEU A CA 1
ATOM 1528 C C . LEU A 1 190 ? 6.796 4.892 23.296 1.00 92.19 190 LEU A C 1
ATOM 1530 O O . LEU A 1 190 ? 7.324 3.951 22.701 1.00 92.19 190 LEU A O 1
ATOM 1534 N N . LYS A 1 191 ? 5.969 5.755 22.698 1.00 90.12 191 LYS A N 1
ATOM 1535 C CA . LYS A 1 191 ? 5.635 5.708 21.273 1.00 90.12 191 LYS A CA 1
ATOM 1536 C C . LYS A 1 191 ? 6.884 5.944 20.416 1.00 90.12 191 LYS A C 1
ATOM 1538 O O . LYS A 1 191 ? 7.231 5.078 19.619 1.00 90.12 191 LYS A O 1
ATOM 1543 N N . HIS A 1 192 ? 7.585 7.047 20.662 1.00 90.75 192 HIS A N 1
ATOM 1544 C CA . HIS A 1 192 ? 8.789 7.468 19.948 1.00 90.75 192 HIS A CA 1
ATOM 1545 C C . HIS A 1 192 ? 9.885 6.388 19.987 1.00 90.75 192 HIS A C 1
ATOM 1547 O O . HIS A 1 192 ? 10.316 5.926 18.935 1.00 90.75 192 HIS A O 1
ATOM 1553 N N . ALA A 1 193 ? 10.211 5.845 21.169 1.00 91.75 193 ALA A N 1
ATOM 1554 C CA . ALA A 1 193 ? 11.211 4.779 21.315 1.00 91.75 193 ALA A CA 1
ATOM 1555 C C . ALA A 1 193 ? 10.820 3.429 20.675 1.00 91.75 193 ALA A C 1
ATOM 1557 O O . ALA A 1 193 ? 11.661 2.545 20.487 1.00 91.75 193 ALA A O 1
ATOM 1558 N N . THR A 1 194 ? 9.535 3.238 20.366 1.00 88.25 194 THR A N 1
ATOM 1559 C CA . THR A 1 194 ? 9.054 2.077 19.605 1.00 88.25 194 THR A CA 1
ATOM 1560 C C . THR A 1 194 ? 9.134 2.347 18.101 1.00 88.25 194 THR A C 1
ATOM 1562 O O . THR A 1 194 ? 9.571 1.479 17.346 1.00 88.25 194 THR A O 1
ATOM 1565 N N . GLU A 1 195 ? 8.740 3.546 17.665 1.00 90.00 195 GLU A N 1
ATOM 1566 C CA . GLU A 1 195 ? 8.733 3.965 16.261 1.00 90.00 195 GLU A CA 1
ATOM 1567 C C . GLU A 1 195 ? 10.146 4.144 15.697 1.00 90.00 195 GLU A C 1
ATOM 1569 O O . GLU A 1 195 ? 10.439 3.557 14.658 1.00 90.00 195 GLU A O 1
ATOM 1574 N N . GLU A 1 196 ? 11.044 4.854 16.390 1.00 91.19 196 GLU A N 1
ATOM 1575 C CA . GLU A 1 196 ? 12.428 5.093 15.940 1.00 91.19 196 GLU A CA 1
ATOM 1576 C C . GLU A 1 196 ? 13.158 3.766 15.659 1.00 91.19 196 GLU A C 1
ATOM 1578 O O . GLU A 1 196 ? 13.786 3.580 14.618 1.00 91.19 196 GLU A O 1
ATOM 1583 N N . MET A 1 197 ? 13.005 2.781 16.548 1.00 93.75 197 MET A N 1
ATOM 1584 C CA . MET A 1 197 ? 13.696 1.498 16.434 1.00 93.75 197 MET A CA 1
ATOM 1585 C C . MET A 1 197 ? 13.055 0.614 15.363 1.00 93.75 197 MET A C 1
ATOM 1587 O O . MET A 1 197 ? 13.756 -0.123 14.674 1.00 93.75 197 MET A O 1
ATOM 1591 N N . ALA A 1 198 ? 11.736 0.705 15.174 1.00 87.62 198 ALA A N 1
ATOM 1592 C CA . ALA A 1 198 ? 11.058 0.022 14.078 1.00 87.62 198 ALA A CA 1
ATOM 1593 C C . ALA A 1 198 ? 11.449 0.608 12.708 1.00 87.62 198 ALA A C 1
ATOM 1595 O O . ALA A 1 198 ? 11.618 -0.152 11.759 1.00 87.62 198 ALA A O 1
ATOM 1596 N N . ILE A 1 199 ? 11.634 1.929 12.608 1.00 90.12 199 ILE A N 1
ATOM 1597 C CA . ILE A 1 199 ? 12.082 2.619 11.389 1.00 90.12 199 ILE A CA 1
ATOM 1598 C C . ILE A 1 199 ? 13.544 2.279 11.086 1.00 90.12 199 ILE A C 1
ATOM 1600 O O . ILE A 1 199 ? 13.851 1.848 9.973 1.00 90.12 199 ILE A O 1
ATOM 1604 N N . LEU A 1 200 ? 14.432 2.388 12.080 1.00 92.44 200 LEU A N 1
ATOM 1605 C CA . LEU A 1 200 ? 15.851 2.061 11.936 1.00 92.44 200 LEU A CA 1
ATOM 1606 C C . LEU A 1 200 ? 16.057 0.614 11.463 1.00 92.44 200 LEU A C 1
ATOM 1608 O O . LEU A 1 200 ? 16.897 0.371 10.596 1.00 92.44 200 LEU A O 1
ATOM 1612 N N . ALA A 1 201 ? 15.257 -0.337 11.962 1.00 92.38 201 ALA A N 1
ATOM 1613 C CA . ALA A 1 201 ? 15.331 -1.741 11.552 1.00 92.38 201 ALA A CA 1
ATOM 1614 C C . ALA A 1 201 ? 15.148 -1.961 10.037 1.00 92.38 201 ALA A C 1
ATOM 1616 O O . ALA A 1 201 ? 15.736 -2.886 9.484 1.00 92.38 201 ALA A O 1
ATOM 1617 N N . LEU A 1 202 ? 14.386 -1.100 9.350 1.00 89.50 202 LEU A N 1
ATOM 1618 C CA . LEU A 1 202 ? 14.130 -1.215 7.907 1.00 89.50 202 LEU A CA 1
ATOM 1619 C C . LEU A 1 202 ? 15.352 -0.878 7.040 1.00 89.50 202 LEU A C 1
ATOM 1621 O O . LEU A 1 202 ? 15.400 -1.275 5.879 1.00 89.50 202 LEU A O 1
ATOM 1625 N N . GLN A 1 203 ? 16.311 -0.111 7.568 1.00 91.94 203 GLN A N 1
ATOM 1626 C CA . GLN A 1 203 ? 17.439 0.430 6.796 1.00 91.94 203 GLN A CA 1
ATOM 1627 C C . GLN A 1 203 ? 18.800 -0.028 7.328 1.00 91.94 203 GLN A C 1
ATOM 1629 O O . GLN A 1 203 ? 19.763 -0.142 6.565 1.00 91.94 203 GLN A O 1
ATOM 1634 N N . LEU A 1 204 ? 18.892 -0.307 8.630 1.00 94.19 204 LEU A N 1
ATOM 1635 C CA . LEU A 1 204 ? 20.146 -0.598 9.313 1.00 94.19 204 LEU A CA 1
ATOM 1636 C C . LEU A 1 204 ? 20.935 -1.781 8.712 1.00 94.19 204 LEU A C 1
ATOM 1638 O O . LEU A 1 204 ? 22.140 -1.606 8.532 1.00 94.19 204 LEU A O 1
ATOM 1642 N N . PRO A 1 205 ? 20.340 -2.935 8.333 1.00 93.88 205 PRO A N 1
ATOM 1643 C CA . PRO A 1 205 ? 21.107 -4.045 7.757 1.00 93.88 205 PRO A CA 1
ATOM 1644 C C . PRO A 1 205 ? 21.799 -3.686 6.433 1.00 93.88 205 PRO A C 1
ATOM 1646 O O . PRO A 1 205 ? 22.945 -4.080 6.202 1.00 93.88 205 PRO A O 1
ATOM 1649 N N . GLU A 1 206 ? 21.137 -2.899 5.578 1.00 90.88 206 GLU A N 1
ATOM 1650 C CA . GLU A 1 206 ? 21.689 -2.433 4.300 1.00 90.88 206 GLU A CA 1
ATOM 1651 C C . GLU A 1 206 ? 22.769 -1.369 4.513 1.00 90.88 206 GLU A C 1
ATOM 1653 O O . GLU A 1 206 ? 23.886 -1.492 4.003 1.00 90.88 206 GLU A O 1
ATOM 1658 N N . LEU A 1 207 ? 22.467 -0.352 5.331 1.00 90.50 207 LEU A N 1
ATOM 1659 C CA . LEU A 1 207 ? 23.417 0.701 5.692 1.00 90.50 207 LEU A CA 1
ATOM 1660 C C . LEU A 1 207 ? 24.692 0.102 6.293 1.00 90.50 207 LEU A C 1
ATOM 1662 O O . LEU A 1 207 ? 25.794 0.473 5.885 1.00 90.50 207 LEU A O 1
ATOM 1666 N N . TYR A 1 208 ? 24.549 -0.860 7.200 1.00 91.81 208 TYR A N 1
ATOM 1667 C CA . TYR A 1 208 ? 25.663 -1.561 7.820 1.00 91.81 208 TYR A CA 1
ATOM 1668 C C . TYR A 1 208 ? 26.509 -2.323 6.797 1.00 91.81 208 TYR A C 1
ATOM 1670 O O . TYR A 1 208 ? 27.730 -2.163 6.754 1.00 91.81 208 TYR A O 1
ATOM 1678 N N . ARG A 1 209 ? 25.872 -3.119 5.926 1.00 88.81 209 ARG A N 1
ATOM 1679 C CA . ARG A 1 209 ? 26.574 -3.905 4.902 1.00 88.81 209 ARG A CA 1
ATOM 1680 C C . ARG A 1 209 ? 27.354 -3.005 3.948 1.00 88.81 209 ARG A C 1
ATOM 1682 O O . ARG A 1 209 ? 28.542 -3.244 3.734 1.00 88.81 209 ARG A O 1
ATOM 1689 N N . LYS A 1 210 ? 26.721 -1.942 3.444 1.00 84.12 210 LYS A N 1
ATOM 1690 C CA . LYS A 1 210 ? 27.321 -0.975 2.515 1.00 84.12 210 LYS A CA 1
ATOM 1691 C C . LYS A 1 210 ? 28.575 -0.309 3.088 1.00 84.12 210 LYS A C 1
ATOM 1693 O O . LYS A 1 210 ? 29.584 -0.221 2.394 1.00 84.12 210 LYS A O 1
ATOM 1698 N N . HIS A 1 211 ? 28.535 0.118 4.351 1.00 78.31 211 HIS A N 1
ATOM 1699 C CA . HIS A 1 211 ? 29.662 0.811 4.988 1.00 78.31 211 HIS A CA 1
ATOM 1700 C C . HIS A 1 211 ? 30.723 -0.138 5.571 1.00 78.31 211 HIS A C 1
ATOM 1702 O O . HIS A 1 211 ? 31.873 0.268 5.706 1.00 78.31 211 HIS A O 1
ATOM 1708 N N . ARG A 1 212 ? 30.388 -1.402 5.878 1.00 71.06 212 ARG A N 1
ATOM 1709 C CA . ARG A 1 212 ? 31.358 -2.412 6.348 1.00 71.06 212 ARG A CA 1
ATOM 1710 C C . ARG A 1 212 ? 32.073 -3.146 5.206 1.00 71.06 212 ARG A C 1
ATOM 1712 O O . ARG A 1 212 ? 33.211 -3.568 5.385 1.00 71.06 212 ARG A O 1
ATOM 1719 N N . GLN A 1 213 ? 31.440 -3.286 4.037 1.00 50.53 213 GLN A N 1
ATOM 1720 C CA . GLN A 1 213 ? 32.058 -3.880 2.839 1.00 50.53 213 GLN A CA 1
ATOM 1721 C C . GLN A 1 213 ? 32.914 -2.891 2.027 1.00 50.53 213 GLN A C 1
ATOM 1723 O O . GLN A 1 213 ? 33.667 -3.323 1.157 1.00 50.53 213 GLN A O 1
ATOM 1728 N N . GLN A 1 214 ? 32.857 -1.590 2.331 1.00 45.78 214 GLN A N 1
ATOM 1729 C CA . GLN A 1 214 ? 33.820 -0.594 1.852 1.00 45.78 214 GLN A CA 1
ATOM 1730 C C . GLN A 1 214 ? 34.876 -0.310 2.938 1.00 45.78 214 GLN A C 1
ATOM 1732 O O . GLN A 1 214 ? 34.644 0.539 3.799 1.00 45.78 214 GLN A O 1
ATOM 1737 N N . PRO A 1 215 ? 36.047 -0.979 2.929 1.00 37.12 215 PRO A N 1
ATOM 1738 C CA . PRO A 1 215 ? 37.135 -0.656 3.848 1.00 37.12 215 PRO A CA 1
ATOM 1739 C C . PRO A 1 215 ? 37.757 0.705 3.494 1.00 37.12 215 PRO A C 1
ATOM 1741 O O . PRO A 1 215 ? 38.637 0.790 2.644 1.00 37.12 215 PRO A O 1
ATOM 1744 N N . ASP A 1 216 ? 37.269 1.762 4.148 1.00 40.22 216 ASP A N 1
ATOM 1745 C CA . ASP A 1 216 ? 37.818 3.129 4.214 1.00 40.22 216 ASP A CA 1
ATOM 1746 C C . ASP A 1 216 ? 38.477 3.686 2.930 1.00 40.22 216 ASP A C 1
ATOM 1748 O O . ASP A 1 216 ? 39.548 4.296 2.944 1.00 40.22 216 ASP A O 1
ATOM 1752 N N . THR A 1 217 ? 37.798 3.553 1.789 1.00 38.44 217 THR A N 1
ATOM 1753 C CA . THR A 1 217 ? 38.173 4.243 0.539 1.00 38.44 217 THR A CA 1
ATOM 1754 C C . THR A 1 217 ? 37.720 5.712 0.511 1.00 38.44 217 THR A C 1
ATOM 1756 O O . THR A 1 217 ? 37.749 6.350 -0.540 1.00 38.44 217 THR A O 1
ATOM 1759 N N . GLY A 1 218 ? 37.261 6.247 1.650 1.00 44.06 218 GLY A N 1
ATOM 1760 C CA . GLY A 1 218 ? 36.643 7.569 1.779 1.00 44.06 218 GLY A CA 1
ATOM 1761 C C . GLY A 1 218 ? 37.388 8.552 2.683 1.00 44.06 218 GLY A C 1
ATOM 1762 O O . GLY A 1 218 ? 36.950 9.702 2.786 1.00 44.06 218 GLY A O 1
ATOM 1763 N N . SER A 1 219 ? 38.485 8.144 3.331 1.00 47.94 219 SER A N 1
ATOM 1764 C CA . SER A 1 219 ? 39.225 9.020 4.242 1.00 47.94 219 SER A CA 1
ATOM 1765 C C . SER A 1 219 ? 39.628 10.346 3.574 1.00 47.94 219 SER A C 1
ATOM 1767 O O . SER A 1 219 ? 40.195 10.410 2.480 1.00 47.94 219 SER A O 1
ATOM 1769 N N . ARG A 1 220 ? 39.323 11.452 4.265 1.00 55.44 220 ARG A N 1
ATOM 1770 C CA . ARG A 1 220 ? 39.720 12.821 3.897 1.00 55.44 220 ARG A CA 1
ATOM 1771 C C . ARG A 1 220 ? 40.727 13.383 4.911 1.00 55.44 220 ARG A C 1
ATOM 1773 O O . ARG A 1 220 ? 40.419 14.374 5.573 1.00 55.44 220 ARG A O 1
ATOM 1780 N N . PRO A 1 221 ? 41.914 12.768 5.086 1.00 55.53 221 PRO A N 1
ATOM 1781 C CA . PRO A 1 221 ? 42.840 13.136 6.161 1.00 55.53 221 PRO A CA 1
ATOM 1782 C C . PRO A 1 221 ? 43.505 14.506 5.948 1.00 55.53 221 PRO A C 1
ATOM 1784 O O . PRO A 1 221 ? 44.177 15.014 6.842 1.00 55.53 221 PRO A O 1
ATOM 1787 N N . TYR A 1 222 ? 43.339 15.120 4.772 1.00 60.12 222 TYR A N 1
ATOM 1788 C CA . TYR A 1 222 ? 43.970 16.385 4.412 1.00 60.12 222 TYR A CA 1
ATOM 1789 C C . TYR A 1 222 ? 43.007 17.549 4.667 1.00 60.12 222 TYR A C 1
ATOM 1791 O O . TYR A 1 222 ? 42.240 17.937 3.787 1.00 60.12 222 TYR A O 1
ATOM 1799 N N . VAL A 1 223 ? 43.047 18.103 5.879 1.00 60.50 223 VAL A N 1
ATOM 1800 C CA . VAL A 1 223 ? 42.213 19.242 6.304 1.00 60.50 223 VAL A CA 1
ATOM 1801 C C . VAL A 1 223 ? 42.933 20.571 6.049 1.00 60.50 223 VAL A C 1
ATOM 1803 O O . VAL A 1 223 ? 44.144 20.685 6.237 1.00 60.50 223 VAL A O 1
ATOM 1806 N N . CYS A 1 224 ? 42.201 21.598 5.611 1.00 76.12 224 CYS A N 1
ATOM 1807 C CA . CYS A 1 224 ? 42.726 22.956 5.516 1.00 76.12 224 CYS A CA 1
ATOM 1808 C C . CYS A 1 224 ? 42.662 23.672 6.869 1.00 76.12 224 CYS A C 1
ATOM 1810 O O . CYS A 1 224 ? 41.578 23.984 7.341 1.00 76.12 224 CYS A O 1
ATOM 1812 N N . GLU A 1 225 ? 43.810 24.019 7.449 1.00 68.94 225 GLU A N 1
ATOM 1813 C CA . GLU A 1 225 ? 43.891 24.781 8.710 1.00 68.94 225 GLU A CA 1
ATOM 1814 C C . GLU A 1 225 ? 43.203 26.163 8.661 1.00 68.94 225 GLU A C 1
ATOM 1816 O O . GLU A 1 225 ? 42.873 26.714 9.704 1.00 68.94 225 GLU A O 1
ATOM 1821 N N . THR A 1 226 ? 42.975 26.729 7.470 1.00 62.47 226 THR A N 1
ATOM 1822 C CA . THR A 1 226 ? 42.417 28.084 7.287 1.00 62.47 226 THR A CA 1
ATOM 1823 C C . THR A 1 226 ? 40.884 28.118 7.216 1.00 62.47 226 THR A C 1
ATOM 1825 O O . THR A 1 226 ? 40.286 29.134 7.548 1.00 62.47 226 THR A O 1
ATOM 1828 N N . CYS A 1 227 ? 40.227 27.039 6.773 1.00 70.81 227 CYS A N 1
ATOM 1829 C CA . CYS A 1 227 ? 38.757 26.989 6.640 1.00 70.81 227 CYS A CA 1
ATOM 1830 C C . CYS A 1 227 ? 38.129 25.623 6.975 1.00 70.81 227 CYS A C 1
ATOM 1832 O O . CYS A 1 227 ? 36.960 25.382 6.679 1.00 70.81 227 CYS A O 1
ATOM 1834 N N . SER A 1 228 ? 38.912 24.707 7.545 1.00 62.22 228 SER A N 1
ATOM 1835 C CA . SER A 1 228 ? 38.515 23.374 8.019 1.00 62.22 228 SER A CA 1
ATOM 1836 C C . SER A 1 228 ? 37.905 22.415 6.982 1.00 62.22 228 SER A C 1
ATOM 1838 O O . SER A 1 228 ? 37.467 21.325 7.344 1.00 62.22 228 SER A O 1
ATOM 1840 N N . GLN A 1 229 ? 37.924 22.741 5.682 1.00 52.72 229 GLN A N 1
ATOM 1841 C CA . GLN A 1 229 ? 37.504 21.798 4.637 1.00 52.72 229 GLN A CA 1
ATOM 1842 C C . GLN A 1 229 ? 38.469 20.611 4.512 1.00 52.72 229 GLN A C 1
ATOM 1844 O O . GLN A 1 229 ? 39.691 20.782 4.517 1.00 52.72 229 GLN A O 1
ATOM 1849 N N . SER A 1 230 ? 37.910 19.407 4.362 1.00 59.81 230 SER A N 1
ATOM 1850 C CA . SER A 1 230 ? 38.642 18.141 4.266 1.00 59.81 230 SER A CA 1
ATOM 1851 C C . SER A 1 230 ? 38.682 17.597 2.832 1.00 59.81 230 SER A C 1
ATOM 1853 O O . SER A 1 230 ? 37.682 17.609 2.105 1.00 59.81 230 SER A O 1
ATOM 1855 N N . PHE A 1 231 ? 39.848 17.088 2.424 1.00 68.44 231 PHE A N 1
ATOM 1856 C CA . PHE A 1 231 ? 40.133 16.605 1.071 1.00 68.44 231 PHE A CA 1
ATOM 1857 C C . PHE A 1 231 ? 40.671 15.166 1.089 1.00 68.44 231 PHE A C 1
ATOM 1859 O O . PHE A 1 231 ? 41.425 14.782 1.982 1.00 68.44 231 PHE A O 1
ATOM 1866 N N . THR A 1 232 ? 40.317 14.373 0.072 1.00 49.88 232 THR A N 1
ATOM 1867 C CA . THR A 1 232 ? 40.757 12.970 -0.096 1.00 49.88 232 THR A CA 1
ATOM 1868 C C . THR A 1 232 ? 42.220 12.833 -0.527 1.00 49.88 232 THR A C 1
ATOM 1870 O O . THR A 1 232 ? 42.807 11.765 -0.389 1.00 49.88 232 THR A O 1
ATOM 1873 N N . ARG A 1 233 ? 42.831 13.897 -1.064 1.00 58.91 233 ARG A N 1
ATOM 1874 C CA . ARG A 1 233 ? 44.207 13.891 -1.588 1.00 58.91 233 ARG A CA 1
ATOM 1875 C C . ARG A 1 233 ? 44.968 15.167 -1.192 1.00 58.91 233 ARG A C 1
ATOM 1877 O O . ARG A 1 233 ? 44.363 16.246 -1.163 1.00 58.91 233 ARG A O 1
ATOM 1884 N N . PRO A 1 234 ? 46.293 15.093 -0.954 1.00 60.81 234 PRO A N 1
ATOM 1885 C CA . PRO A 1 234 ? 47.080 16.242 -0.504 1.00 60.81 234 PRO A CA 1
ATOM 1886 C C . PRO A 1 234 ? 47.293 17.283 -1.612 1.00 60.81 234 PRO A C 1
ATOM 1888 O O . PRO A 1 234 ? 47.441 18.467 -1.323 1.00 60.81 234 PRO A O 1
ATOM 1891 N N . ASP A 1 235 ? 47.255 16.876 -2.883 1.00 65.88 235 ASP A N 1
ATOM 1892 C CA . ASP A 1 235 ? 47.322 17.775 -4.044 1.00 65.88 235 ASP A CA 1
ATOM 1893 C C . ASP A 1 235 ? 46.092 18.691 -4.157 1.00 65.88 235 ASP A C 1
ATOM 1895 O O . ASP A 1 235 ? 46.202 19.867 -4.508 1.00 65.88 235 ASP A O 1
ATOM 1899 N N . SER A 1 236 ? 44.925 18.169 -3.788 1.00 68.81 236 SER A N 1
ATOM 1900 C CA . SER A 1 236 ? 43.649 18.872 -3.772 1.00 68.81 236 SER A CA 1
ATOM 1901 C C . SER A 1 236 ? 43.617 19.889 -2.636 1.00 68.81 236 SER A C 1
ATOM 1903 O O . SER A 1 236 ? 43.256 21.041 -2.879 1.00 68.81 236 SER A O 1
ATOM 1905 N N . LEU A 1 237 ? 44.131 19.522 -1.453 1.00 75.56 237 LEU A N 1
ATOM 1906 C CA . LEU A 1 237 ? 44.408 20.477 -0.378 1.00 75.56 237 LEU A CA 1
ATOM 1907 C C . LEU A 1 237 ? 45.442 21.535 -0.810 1.00 75.56 237 LEU A C 1
ATOM 1909 O O . LEU A 1 237 ? 45.240 22.716 -0.556 1.00 75.56 237 LEU A O 1
ATOM 1913 N N . ALA A 1 238 ? 46.524 21.160 -1.500 1.00 69.81 238 ALA A N 1
ATOM 1914 C CA . ALA A 1 238 ? 47.555 22.101 -1.953 1.00 69.81 238 ALA A CA 1
ATOM 1915 C C . ALA A 1 238 ? 47.074 23.054 -3.067 1.00 69.81 238 ALA A C 1
ATOM 1917 O O . ALA A 1 238 ? 47.592 24.163 -3.209 1.00 69.81 238 ALA A O 1
ATOM 1918 N N . ARG A 1 239 ? 46.093 22.647 -3.880 1.00 75.25 239 ARG A N 1
ATOM 1919 C CA . ARG A 1 239 ? 45.392 23.517 -4.841 1.00 75.25 239 ARG A CA 1
ATOM 1920 C C . ARG A 1 239 ? 44.385 24.427 -4.136 1.00 75.25 239 ARG A C 1
ATOM 1922 O O . ARG A 1 239 ? 44.315 25.606 -4.455 1.00 75.25 239 ARG A O 1
ATOM 1929 N N . HIS A 1 240 ? 43.662 23.907 -3.148 1.00 78.50 240 HIS A N 1
ATOM 1930 C CA . HIS A 1 240 ? 42.764 24.697 -2.311 1.00 78.50 240 HIS A CA 1
ATOM 1931 C C . HIS A 1 240 ? 43.527 25.766 -1.503 1.00 78.50 240 HIS A C 1
ATOM 1933 O O . HIS A 1 240 ? 43.169 26.936 -1.570 1.00 78.50 240 HIS A O 1
ATOM 1939 N N . LYS A 1 241 ? 44.644 25.413 -0.845 1.00 72.44 241 LYS A N 1
ATOM 1940 C CA . LYS A 1 241 ? 45.505 26.361 -0.111 1.00 72.44 241 LYS A CA 1
ATOM 1941 C C . LYS A 1 241 ? 46.060 27.486 -1.001 1.00 72.44 241 LYS A C 1
ATOM 1943 O O . LYS A 1 241 ? 46.281 28.579 -0.500 1.00 72.44 241 LYS A O 1
ATOM 1948 N N . ARG A 1 242 ? 46.232 27.266 -2.313 1.00 75.50 242 ARG A N 1
ATOM 1949 C CA . ARG A 1 242 ? 46.634 28.328 -3.257 1.00 75.50 242 ARG A CA 1
ATOM 1950 C C . ARG A 1 242 ? 45.553 29.394 -3.472 1.00 75.50 242 ARG A C 1
ATOM 1952 O O . ARG A 1 242 ? 45.909 30.556 -3.611 1.00 75.50 242 ARG A O 1
ATOM 1959 N N . ARG A 1 243 ? 44.262 29.044 -3.390 1.00 66.75 243 ARG A N 1
ATOM 1960 C CA . ARG A 1 243 ? 43.158 30.023 -3.471 1.00 66.75 243 ARG A CA 1
ATOM 1961 C C . ARG A 1 243 ? 43.076 30.973 -2.271 1.00 66.75 243 ARG A C 1
ATOM 1963 O O . ARG A 1 243 ? 42.484 32.032 -2.414 1.00 66.75 243 ARG A O 1
ATOM 1970 N N . HIS A 1 244 ? 43.702 30.654 -1.133 1.00 68.50 244 HIS A N 1
ATOM 1971 C CA . HIS A 1 244 ? 43.852 31.614 -0.024 1.00 68.50 244 HIS A CA 1
ATOM 1972 C C . HIS A 1 244 ? 44.882 32.717 -0.324 1.00 68.50 244 HIS A C 1
ATOM 1974 O O . HIS A 1 244 ? 44.853 33.760 0.319 1.00 68.50 244 HIS A O 1
ATOM 1980 N N . ASN A 1 245 ? 45.764 32.516 -1.313 1.00 56.72 245 ASN A N 1
ATOM 1981 C CA . ASN A 1 245 ? 46.821 33.466 -1.682 1.00 56.72 245 ASN A CA 1
ATOM 1982 C C . ASN A 1 245 ? 46.498 34.282 -2.952 1.00 56.72 245 ASN A C 1
ATOM 1984 O O . ASN A 1 245 ? 47.299 35.126 -3.348 1.00 56.72 245 ASN A O 1
ATOM 1988 N N . GLU A 1 246 ? 45.352 34.043 -3.596 1.00 49.03 246 GLU A N 1
ATOM 1989 C CA . GLU A 1 246 ? 44.908 34.741 -4.812 1.00 49.03 246 GLU A CA 1
ATOM 1990 C C . GLU A 1 246 ? 43.722 35.669 -4.504 1.00 49.03 246 GLU A C 1
ATOM 1992 O O . GLU A 1 246 ? 42.587 35.425 -4.909 1.00 49.03 246 GLU A O 1
ATOM 1997 N N . ILE A 1 247 ? 44.003 36.759 -3.784 1.00 40.16 247 ILE A N 1
ATOM 1998 C CA . ILE A 1 247 ? 43.088 37.896 -3.610 1.00 40.16 247 ILE A CA 1
ATOM 1999 C C . ILE A 1 247 ? 43.810 39.169 -4.086 1.00 40.16 247 ILE A C 1
ATOM 2001 O O . ILE A 1 247 ? 44.772 39.594 -3.440 1.00 40.16 247 ILE A O 1
ATOM 200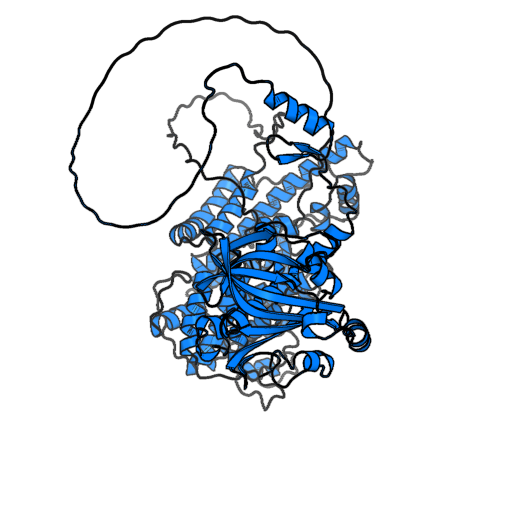5 N N . PRO A 1 248 ? 43.381 39.802 -5.196 1.00 32.56 248 PRO A N 1
ATOM 2006 C CA . PRO A 1 248 ? 43.725 41.190 -5.493 1.00 32.56 248 PRO A CA 1
ATOM 2007 C C . PRO A 1 248 ? 43.112 42.104 -4.418 1.00 32.56 248 PRO A C 1
ATOM 2009 O O . PRO A 1 248 ? 41.992 41.844 -3.978 1.00 32.56 248 PRO A O 1
ATOM 2012 N N . PRO A 1 249 ? 43.821 43.146 -3.962 1.00 35.69 249 PRO A N 1
ATOM 2013 C CA . PRO A 1 249 ? 43.486 43.806 -2.709 1.00 35.69 249 PRO A CA 1
ATOM 2014 C C . PRO A 1 249 ? 42.276 44.731 -2.839 1.00 35.69 249 PRO A C 1
ATOM 2016 O O . PRO A 1 249 ? 42.317 45.679 -3.615 1.00 35.69 249 PRO A O 1
ATOM 2019 N N . ASP A 1 250 ? 41.275 44.527 -1.983 1.00 35.59 250 ASP A N 1
ATOM 2020 C CA . ASP A 1 250 ? 40.680 45.626 -1.220 1.00 35.59 250 ASP A CA 1
ATOM 2021 C C . ASP A 1 250 ? 39.959 45.121 0.046 1.00 35.59 250 ASP A C 1
ATOM 2023 O O . ASP A 1 250 ? 39.465 43.996 0.094 1.00 35.59 250 ASP A O 1
ATOM 2027 N N . ALA A 1 251 ? 39.916 45.979 1.072 1.00 29.70 251 ALA A N 1
ATOM 2028 C CA . ALA A 1 251 ? 39.221 45.802 2.358 1.00 29.70 251 ALA A CA 1
ATOM 2029 C C . ALA A 1 251 ? 39.707 44.678 3.312 1.00 29.70 251 ALA A C 1
ATOM 2031 O O . ALA A 1 251 ? 38.981 43.743 3.651 1.00 29.70 251 ALA A O 1
ATOM 2032 N N . VAL A 1 252 ? 40.889 44.876 3.909 1.00 31.16 252 VAL A N 1
ATOM 2033 C CA . VAL A 1 252 ? 41.149 44.405 5.286 1.00 31.16 252 VAL A CA 1
ATOM 2034 C C . VAL A 1 252 ? 40.509 45.386 6.274 1.00 31.16 252 VAL A C 1
ATOM 2036 O O . VAL A 1 252 ? 40.793 46.579 6.178 1.00 31.16 252 VAL A O 1
ATOM 2039 N N . ALA A 1 253 ? 39.715 44.881 7.230 1.00 30.11 253 ALA A N 1
ATOM 2040 C CA . ALA A 1 253 ? 39.823 45.141 8.683 1.00 30.11 253 ALA A CA 1
ATOM 2041 C C . ALA A 1 253 ? 38.468 45.006 9.417 1.00 30.11 253 ALA A C 1
ATOM 2043 O O . ALA A 1 253 ? 37.605 45.870 9.295 1.00 30.11 253 ALA A O 1
ATOM 2044 N N . TYR A 1 254 ? 38.303 43.983 10.261 1.00 25.81 254 TYR A N 1
ATOM 2045 C CA . TYR A 1 254 ? 38.657 44.073 11.690 1.00 25.81 254 TYR A CA 1
ATOM 2046 C C . TYR A 1 254 ? 38.427 42.724 12.396 1.00 25.81 254 TYR A C 1
ATOM 2048 O O . TYR A 1 254 ? 37.385 42.096 12.225 1.00 25.81 254 TYR A O 1
ATOM 2056 N N . GLU A 1 255 ? 39.398 42.282 13.198 1.00 26.98 255 GLU A N 1
ATOM 2057 C CA . GLU A 1 255 ? 39.281 41.077 14.031 1.00 26.98 255 GLU A CA 1
ATOM 2058 C C . GLU A 1 255 ? 38.547 41.342 15.360 1.00 26.98 255 GLU A C 1
ATOM 2060 O O . GLU A 1 255 ? 38.455 42.471 15.846 1.00 26.98 255 GLU A O 1
ATOM 2065 N N . HIS A 1 256 ? 38.056 40.256 15.962 1.00 29.33 256 HIS A N 1
ATOM 2066 C CA . HIS A 1 256 ? 37.538 40.189 17.331 1.00 29.33 256 HIS A CA 1
ATOM 2067 C C . HIS A 1 256 ? 38.565 40.653 18.385 1.00 29.33 256 HIS A C 1
ATOM 2069 O O . HIS A 1 256 ? 39.757 40.411 18.217 1.00 29.33 256 HIS A O 1
ATOM 2075 N N . GLN A 1 257 ? 38.094 41.126 19.551 1.00 27.78 257 GLN A N 1
ATOM 2076 C CA . GLN A 1 257 ? 38.110 40.337 20.808 1.00 27.78 257 GLN A CA 1
ATOM 2077 C C . GLN A 1 257 ? 37.617 41.132 22.050 1.00 27.78 257 GLN A C 1
ATOM 2079 O O . GLN A 1 257 ? 38.094 42.232 22.288 1.00 27.78 257 GLN A O 1
ATOM 2084 N N . VAL A 1 258 ? 36.707 40.502 22.830 1.00 26.84 258 VAL A N 1
ATOM 2085 C CA . VAL A 1 258 ? 36.784 40.223 24.302 1.00 26.84 258 VAL A CA 1
ATOM 2086 C C . VAL A 1 258 ? 36.858 41.456 25.256 1.00 26.84 258 VAL A C 1
ATOM 2088 O O . VAL A 1 258 ? 37.605 42.388 25.014 1.00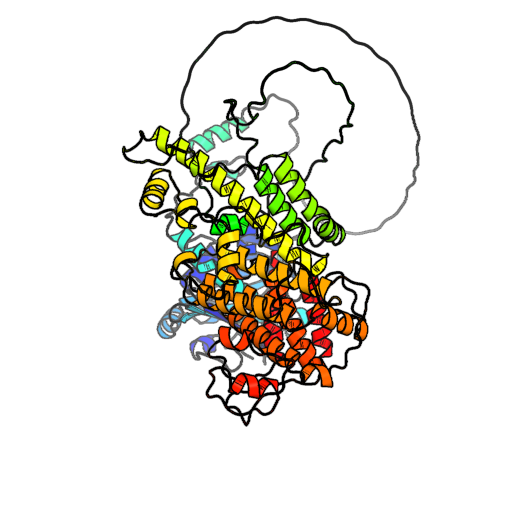 26.84 258 VAL A O 1
ATOM 2091 N N . ASP A 1 259 ? 36.132 41.590 26.382 1.00 26.27 259 ASP A N 1
ATOM 2092 C CA . ASP A 1 259 ? 35.579 40.619 27.353 1.00 26.27 259 ASP A CA 1
ATOM 2093 C C . ASP A 1 259 ? 34.397 41.185 28.202 1.00 26.27 259 ASP A C 1
ATOM 2095 O O . ASP A 1 259 ? 34.171 42.391 28.222 1.00 26.27 259 ASP A O 1
ATOM 2099 N N . LYS A 1 260 ? 33.734 40.309 28.985 1.00 25.42 260 LYS A N 1
ATOM 2100 C CA . LYS A 1 260 ? 33.025 40.525 30.288 1.00 25.42 260 LYS A CA 1
ATOM 2101 C C . LYS A 1 260 ? 32.567 41.965 30.653 1.00 25.42 260 LYS A C 1
ATOM 2103 O O . LYS A 1 260 ? 33.377 42.818 30.996 1.00 25.42 260 LYS A O 1
ATOM 2108 N N . SER A 1 261 ? 31.287 42.221 30.961 1.00 23.88 261 SER A N 1
ATOM 2109 C CA . SER A 1 261 ? 30.626 41.655 32.158 1.00 23.88 261 SER A CA 1
ATOM 2110 C C . SER A 1 261 ? 29.189 42.178 32.408 1.00 23.88 261 SER A C 1
ATOM 2112 O O . SER A 1 261 ? 28.892 43.332 32.142 1.00 23.88 261 SER A O 1
ATOM 2114 N N . ARG A 1 262 ? 28.372 41.324 33.054 1.00 26.11 262 ARG A N 1
ATOM 2115 C CA . ARG A 1 262 ? 27.271 41.609 34.015 1.00 26.11 262 ARG A CA 1
ATOM 2116 C C . ARG A 1 262 ? 26.118 42.594 33.679 1.00 26.11 262 ARG A C 1
ATOM 2118 O O . ARG A 1 262 ? 26.285 43.801 33.734 1.00 26.11 262 ARG A O 1
ATOM 2125 N N . LEU A 1 263 ? 24.908 42.008 33.718 1.00 24.25 263 LEU A N 1
ATOM 2126 C CA . LEU A 1 263 ? 23.675 42.500 34.384 1.00 24.25 263 LEU A CA 1
ATOM 2127 C C . LEU A 1 263 ? 22.893 43.690 33.764 1.00 24.25 263 LEU A C 1
ATOM 2129 O O . LEU A 1 263 ? 23.126 44.846 34.094 1.00 24.25 263 LEU A O 1
ATOM 2133 N N . VAL A 1 264 ? 21.880 43.345 32.950 1.00 24.30 264 VAL A N 1
ATOM 2134 C CA . VAL A 1 264 ? 20.410 43.563 33.149 1.00 24.30 264 VAL A CA 1
ATOM 2135 C C . VAL A 1 264 ? 19.990 44.412 34.381 1.00 24.30 264 VAL A C 1
ATOM 2137 O O . VAL A 1 264 ? 20.585 44.184 35.439 1.00 24.30 264 VAL A O 1
ATOM 2140 N N . PRO A 1 265 ? 18.913 45.253 34.357 1.00 43.72 265 PRO A N 1
ATOM 2141 C CA . PRO A 1 265 ? 17.885 45.536 33.317 1.00 43.72 265 PRO A CA 1
ATOM 2142 C C . PRO A 1 265 ? 17.925 47.032 32.838 1.00 43.72 265 PRO A C 1
ATOM 2144 O O . PRO A 1 265 ? 18.990 47.630 32.945 1.00 43.72 265 PRO A O 1
ATOM 2147 N N . GLU A 1 266 ? 16.920 47.739 32.271 1.00 25.23 266 GLU A N 1
ATOM 2148 C CA . GLU A 1 266 ? 15.476 47.512 31.994 1.00 25.23 266 GLU A CA 1
ATOM 2149 C C . GLU A 1 266 ? 14.925 48.437 30.864 1.00 25.23 266 GLU A C 1
ATOM 2151 O O . GLU A 1 266 ? 15.585 49.397 30.483 1.00 25.23 266 GLU A O 1
ATOM 2156 N N . SER A 1 267 ? 13.697 48.152 30.390 1.00 24.83 267 SER A N 1
ATOM 2157 C CA . SER A 1 267 ? 12.682 49.038 29.750 1.00 24.83 267 SER A CA 1
ATOM 2158 C C . SER A 1 267 ? 13.062 50.093 28.676 1.00 24.83 267 SER A C 1
ATOM 2160 O O . SER A 1 267 ? 13.679 51.106 28.990 1.00 24.83 267 SER A O 1
ATOM 2162 N N . ASP A 1 268 ? 12.551 49.899 27.445 1.00 24.52 268 ASP A N 1
ATOM 2163 C CA . ASP A 1 268 ? 11.420 50.636 26.802 1.00 24.52 268 ASP A CA 1
ATOM 2164 C C . ASP A 1 268 ? 11.250 52.184 26.972 1.00 24.52 268 ASP A C 1
ATOM 2166 O O . ASP A 1 268 ? 11.652 52.721 28.001 1.00 24.52 268 ASP A O 1
ATOM 2170 N N . PRO A 1 269 ? 10.514 52.926 26.087 1.00 45.28 269 PRO A N 1
ATOM 2171 C CA . PRO A 1 269 ? 9.826 52.495 24.849 1.00 45.28 269 PRO A CA 1
ATOM 2172 C C . PRO A 1 269 ? 9.778 53.497 23.637 1.00 45.28 269 PRO A C 1
ATOM 2174 O O . PRO A 1 269 ? 9.972 54.701 23.765 1.00 45.28 269 PRO A O 1
ATOM 2177 N N . VAL A 1 270 ? 9.300 52.982 22.486 1.00 32.22 270 VAL A N 1
ATOM 2178 C CA . VAL A 1 270 ? 8.281 53.581 21.560 1.00 32.22 270 VAL A CA 1
ATOM 2179 C C . VAL A 1 270 ? 8.567 54.725 20.536 1.00 32.22 270 VAL A C 1
ATOM 2181 O O . VAL A 1 270 ? 9.050 55.806 20.840 1.00 32.22 270 VAL A O 1
ATOM 2184 N N . ALA A 1 271 ? 8.000 54.471 19.335 1.00 26.59 271 ALA A N 1
ATOM 2185 C CA . ALA A 1 271 ? 7.549 55.325 18.204 1.00 26.59 271 ALA A CA 1
ATOM 2186 C C . ALA A 1 271 ? 8.575 55.975 17.231 1.00 26.59 271 ALA A C 1
ATOM 2188 O O . ALA A 1 271 ? 9.474 56.681 17.659 1.00 26.59 271 ALA A O 1
ATOM 2189 N N . ARG A 1 272 ? 8.549 55.738 15.893 1.00 25.45 272 ARG A N 1
ATOM 2190 C CA . ARG A 1 272 ? 7.524 56.045 14.830 1.00 25.45 272 ARG A CA 1
ATOM 2191 C C . ARG A 1 272 ? 7.209 57.564 14.707 1.00 25.45 272 ARG A C 1
ATOM 2193 O O . ARG A 1 272 ? 7.204 58.204 15.751 1.00 25.45 272 ARG A O 1
ATOM 2200 N N . PRO A 1 273 ? 6.816 58.144 13.534 1.00 40.19 273 PRO A N 1
ATOM 2201 C CA . PRO A 1 273 ? 6.327 57.513 12.290 1.00 40.19 273 PRO A CA 1
ATOM 2202 C C . PRO A 1 273 ? 6.876 58.197 10.969 1.00 40.19 273 PRO A C 1
ATOM 2204 O O . PRO A 1 273 ? 8.084 58.410 10.947 1.00 40.19 273 PRO A O 1
ATOM 2207 N N . PRO A 1 274 ? 6.149 58.402 9.826 1.00 45.75 274 PRO A N 1
ATOM 2208 C CA . PRO A 1 274 ? 6.465 57.645 8.594 1.00 45.75 274 PRO A CA 1
ATOM 2209 C C . PRO A 1 274 ? 6.268 58.427 7.245 1.00 45.75 274 PRO A C 1
ATOM 2211 O O . PRO A 1 274 ? 6.308 59.654 7.214 1.00 45.75 274 PRO A O 1
ATOM 2214 N N . SER A 1 275 ? 5.887 57.686 6.185 1.00 27.05 275 SER A N 1
ATOM 2215 C CA . SER A 1 275 ? 5.165 58.089 4.948 1.00 27.05 275 SER A CA 1
ATOM 2216 C C . SER A 1 275 ? 6.046 58.577 3.775 1.00 27.05 275 SER A C 1
ATOM 2218 O O . SER A 1 275 ? 6.960 59.364 3.979 1.00 27.05 275 SER A O 1
ATOM 2220 N N . GLU A 1 276 ? 6.025 57.892 2.617 1.00 25.62 276 GLU A N 1
ATOM 2221 C CA . GLU A 1 276 ? 5.103 58.029 1.449 1.00 25.62 276 GLU A CA 1
ATOM 2222 C C . GLU A 1 276 ? 5.520 59.170 0.495 1.00 25.62 276 GLU A C 1
ATOM 2224 O O . GLU A 1 276 ? 6.002 60.197 0.951 1.00 25.62 276 GLU A O 1
ATOM 2229 N N . ALA A 1 277 ? 5.349 59.118 -0.832 1.00 24.64 277 ALA A N 1
ATOM 2230 C CA . ALA A 1 277 ? 5.080 58.052 -1.817 1.00 24.64 277 ALA A CA 1
ATOM 2231 C C . ALA A 1 277 ? 5.270 58.666 -3.238 1.00 24.64 277 ALA A C 1
ATOM 2233 O O . ALA A 1 277 ? 5.486 59.871 -3.323 1.00 24.64 277 ALA A O 1
ATOM 2234 N N . ILE A 1 278 ? 5.059 57.891 -4.326 1.00 23.72 278 ILE A N 1
ATOM 2235 C CA . ILE A 1 278 ? 4.705 58.381 -5.696 1.00 23.72 278 ILE A CA 1
ATOM 2236 C C . ILE A 1 278 ? 5.838 59.157 -6.444 1.00 23.72 278 ILE A C 1
ATOM 2238 O O . ILE A 1 278 ? 6.588 59.909 -5.847 1.00 23.72 278 ILE A O 1
ATOM 2242 N N . SER A 1 279 ? 6.038 59.112 -7.772 1.00 21.84 279 SER A N 1
ATOM 2243 C CA . SER A 1 279 ? 5.649 58.195 -8.862 1.00 21.84 279 SER A CA 1
ATOM 2244 C C . SER A 1 279 ? 6.311 58.669 -10.185 1.00 21.84 279 SER A C 1
ATOM 2246 O O . SER A 1 279 ? 6.519 59.864 -10.370 1.00 21.84 279 SER A O 1
ATOM 2248 N N . THR A 1 280 ? 6.417 57.766 -11.173 1.00 23.05 280 THR A N 1
ATOM 2249 C CA . THR A 1 280 ? 6.285 58.015 -12.638 1.00 23.05 280 THR A CA 1
ATOM 2250 C C . THR A 1 280 ? 7.375 58.694 -13.509 1.00 23.05 280 THR A C 1
ATOM 2252 O O . THR A 1 280 ? 7.854 59.780 -13.223 1.00 23.05 280 THR A O 1
ATOM 2255 N N . LEU A 1 281 ? 7.507 58.094 -14.713 1.00 22.61 281 LEU A N 1
ATOM 2256 C CA . LEU A 1 281 ? 7.780 58.658 -16.059 1.00 22.61 281 LEU A CA 1
ATOM 2257 C C . LEU A 1 281 ? 9.234 58.944 -16.526 1.00 22.61 281 LEU A C 1
ATOM 2259 O O . LEU A 1 281 ? 9.840 59.920 -16.115 1.00 22.61 281 LEU A O 1
ATOM 2263 N N . GLN A 1 282 ? 9.634 58.163 -17.557 1.00 22.91 282 GLN A N 1
ATOM 2264 C CA . GLN A 1 282 ? 10.162 58.599 -18.882 1.00 22.91 282 GLN A CA 1
ATOM 2265 C C . GLN A 1 282 ? 11.552 59.301 -18.937 1.00 22.91 282 GLN A C 1
ATOM 2267 O O . GLN A 1 282 ? 11.989 59.901 -17.973 1.00 22.91 282 GLN A O 1
ATOM 2272 N N . THR A 1 283 ? 12.361 59.277 -20.015 1.00 22.92 283 THR A N 1
ATOM 2273 C CA . THR A 1 283 ? 12.219 58.877 -21.443 1.00 22.92 283 THR A CA 1
ATOM 2274 C C . THR A 1 283 ? 13.616 58.757 -22.097 1.00 22.92 283 THR A C 1
ATOM 2276 O O . THR A 1 283 ? 14.566 59.312 -21.560 1.00 22.92 283 THR A O 1
ATOM 2279 N N . GLY A 1 284 ? 13.708 58.201 -23.318 1.00 21.92 284 GLY A N 1
ATOM 2280 C CA . GLY A 1 284 ? 14.798 58.488 -24.282 1.00 21.92 284 GLY A CA 1
ATOM 2281 C C . GLY A 1 284 ? 15.998 57.527 -24.219 1.00 21.92 284 GLY A C 1
ATOM 2282 O O . GLY A 1 284 ? 16.691 57.471 -23.216 1.00 21.92 284 GLY A O 1
ATOM 2283 N N . MET A 1 285 ? 16.199 56.632 -25.194 1.00 21.67 285 MET A N 1
ATOM 2284 C CA . MET A 1 285 ? 16.768 56.875 -26.540 1.00 21.67 285 MET A CA 1
ATOM 2285 C C . MET A 1 285 ? 18.261 57.251 -26.534 1.00 21.67 285 MET A C 1
ATOM 2287 O O . MET A 1 285 ? 18.596 58.396 -26.250 1.00 21.67 285 MET A O 1
ATOM 2291 N N . ASN A 1 286 ? 19.131 56.317 -26.949 1.00 24.83 286 ASN A N 1
ATOM 2292 C CA . ASN A 1 286 ? 19.917 56.424 -28.195 1.00 24.83 286 ASN A CA 1
ATOM 2293 C C . ASN A 1 286 ? 20.835 55.199 -28.420 1.00 24.83 286 ASN A C 1
ATOM 2295 O O . ASN A 1 286 ? 21.523 54.746 -27.511 1.00 24.83 286 ASN A O 1
ATOM 2299 N N . ALA A 1 287 ? 20.841 54.698 -29.659 1.00 22.19 287 ALA A N 1
ATOM 2300 C CA . ALA A 1 287 ? 21.925 53.915 -30.279 1.00 22.19 287 ALA A CA 1
ATOM 2301 C C . ALA A 1 287 ? 22.965 54.913 -30.884 1.00 22.19 287 ALA A C 1
ATOM 2303 O O . ALA A 1 287 ? 22.705 56.116 -30.756 1.00 22.19 287 ALA A O 1
ATOM 2304 N N . PRO A 1 288 ? 24.076 54.538 -31.571 1.00 34.69 288 PRO A N 1
ATOM 2305 C CA . PRO A 1 288 ? 24.503 53.240 -32.131 1.00 34.69 288 PRO A CA 1
ATOM 2306 C C . PRO A 1 288 ? 25.919 52.835 -31.593 1.00 34.69 288 PRO A C 1
ATOM 2308 O O . PRO A 1 288 ? 26.233 53.234 -30.479 1.00 34.69 288 PRO A O 1
ATOM 2311 N N . GLU A 1 289 ? 26.810 52.019 -32.181 1.00 22.23 289 GLU A N 1
ATOM 2312 C CA . GLU A 1 289 ? 27.081 51.640 -33.580 1.00 22.23 289 GLU A CA 1
ATOM 2313 C C . GLU A 1 289 ? 27.958 50.361 -33.680 1.00 22.23 289 GLU A C 1
ATOM 2315 O O . GLU A 1 289 ? 28.358 49.779 -32.676 1.00 22.23 289 GLU A O 1
ATOM 2320 N N . SER A 1 290 ? 28.194 49.912 -34.914 1.00 22.58 290 SER A N 1
ATOM 2321 C CA . SER A 1 290 ? 28.878 48.691 -35.389 1.00 22.58 290 SER A CA 1
ATOM 2322 C C . SER A 1 290 ? 30.399 48.591 -35.045 1.00 22.58 290 SER A C 1
ATOM 2324 O O . SER A 1 290 ? 30.946 49.509 -34.451 1.00 22.58 290 SER A O 1
ATOM 2326 N N . THR A 1 291 ? 31.207 47.557 -35.373 1.00 22.17 291 THR A N 1
ATOM 2327 C CA . THR A 1 291 ? 31.179 46.557 -36.476 1.00 22.17 291 THR A CA 1
ATOM 2328 C C . THR A 1 291 ? 32.188 45.394 -36.246 1.00 22.17 291 THR A C 1
ATOM 2330 O O . THR A 1 291 ? 33.224 45.605 -35.628 1.00 22.17 291 THR A O 1
AT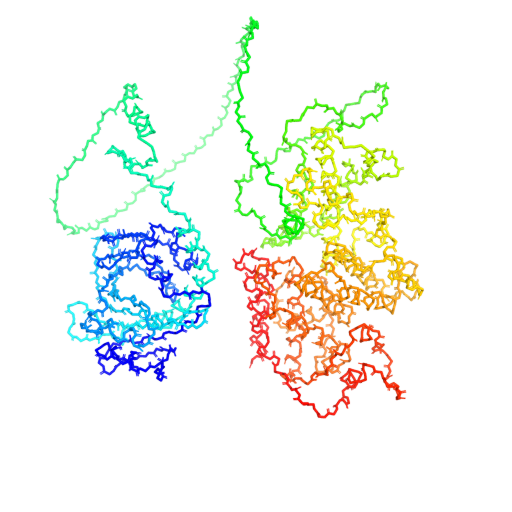OM 2333 N N . SER A 1 292 ? 31.896 44.214 -36.816 1.00 23.08 292 SER A N 1
ATOM 2334 C CA . SER A 1 292 ? 32.775 43.123 -37.338 1.00 23.08 292 SER A CA 1
ATOM 2335 C C . SER A 1 292 ? 34.321 43.138 -37.192 1.00 23.08 292 SER A C 1
ATOM 2337 O O . SER A 1 292 ? 34.959 44.100 -37.618 1.00 23.08 292 SER A O 1
ATOM 2339 N N . HIS A 1 293 ? 34.928 41.969 -36.898 1.00 24.48 293 HIS A N 1
ATOM 2340 C CA . HIS A 1 293 ? 35.580 41.123 -37.935 1.00 24.48 293 HIS A CA 1
ATOM 2341 C C . HIS A 1 293 ? 35.958 39.701 -37.452 1.00 24.48 293 HIS A C 1
ATOM 2343 O O . HIS A 1 293 ? 36.052 39.433 -36.258 1.00 24.48 293 HIS A O 1
ATOM 2349 N N . ASP A 1 294 ? 36.154 38.811 -38.426 1.00 23.69 294 ASP A N 1
ATOM 2350 C CA . ASP A 1 294 ? 36.515 37.387 -38.351 1.00 23.69 294 ASP A CA 1
ATOM 2351 C C . ASP A 1 294 ? 37.965 37.114 -37.889 1.00 23.69 294 ASP A C 1
ATOM 2353 O O . ASP A 1 294 ? 38.851 37.936 -38.114 1.00 23.69 294 ASP A O 1
ATOM 2357 N N . MET A 1 295 ? 38.256 35.902 -37.391 1.00 22.84 295 MET A N 1
ATOM 2358 C CA . MET A 1 295 ? 38.849 34.823 -38.216 1.00 22.84 295 MET A CA 1
ATOM 2359 C C . MET A 1 295 ? 39.109 33.524 -37.426 1.00 22.84 295 MET A C 1
ATOM 2361 O O . MET A 1 295 ? 39.201 33.510 -36.202 1.00 22.84 295 MET A O 1
ATOM 2365 N N . LEU A 1 296 ? 39.176 32.426 -38.183 1.00 23.45 296 LEU A N 1
ATOM 2366 C CA . LEU A 1 296 ? 39.403 31.038 -37.763 1.00 23.45 296 LEU A CA 1
ATOM 2367 C C . LEU A 1 296 ? 40.882 30.776 -37.424 1.00 23.45 296 LEU A C 1
ATOM 2369 O O . LEU A 1 296 ? 41.740 31.340 -38.094 1.00 23.45 296 LEU A O 1
ATOM 2373 N N . GLU A 1 297 ? 41.166 29.826 -36.524 1.00 22.59 297 GLU A N 1
ATOM 2374 C CA . GLU A 1 297 ? 41.931 28.611 -36.879 1.00 22.59 297 GLU A CA 1
ATOM 2375 C C . GLU A 1 297 ? 41.856 27.515 -35.791 1.00 22.59 297 GLU A C 1
ATOM 2377 O O . GLU A 1 297 ? 41.296 27.713 -34.713 1.00 22.59 297 GLU A O 1
ATOM 2382 N N . GLU A 1 298 ? 42.312 26.318 -36.159 1.00 23.88 298 GLU A N 1
ATOM 2383 C CA . GLU A 1 298 ? 42.041 25.017 -35.530 1.00 23.88 298 GLU A CA 1
ATOM 2384 C C . GLU A 1 298 ? 42.813 24.760 -34.220 1.00 23.88 298 GLU A C 1
ATOM 2386 O O . GLU A 1 298 ? 43.879 25.327 -34.004 1.00 23.88 298 GLU A O 1
ATOM 2391 N N . MET A 1 299 ? 42.357 23.788 -33.412 1.00 22.17 299 MET A N 1
ATOM 2392 C CA . MET A 1 299 ? 43.225 22.700 -32.916 1.00 22.17 299 MET A CA 1
ATOM 2393 C C . MET A 1 299 ? 42.417 21.528 -32.325 1.00 22.17 299 MET A C 1
ATOM 2395 O O . MET A 1 299 ? 41.287 21.681 -31.867 1.00 22.17 299 MET A O 1
ATOM 2399 N N . SER A 1 300 ? 43.001 20.332 -32.399 1.00 20.94 300 SER A N 1
ATOM 2400 C CA . SER A 1 300 ? 42.338 19.031 -32.245 1.00 20.94 300 SER A CA 1
ATOM 2401 C C . SER A 1 300 ? 42.368 18.433 -30.832 1.00 20.94 300 SER A C 1
ATOM 2403 O O . SER A 1 300 ? 43.374 18.562 -30.145 1.00 20.94 300 SER A O 1
ATOM 2405 N N . LEU A 1 301 ? 41.319 17.656 -30.524 1.00 25.25 301 LEU A N 1
ATOM 2406 C CA . LEU A 1 301 ? 41.303 16.386 -29.766 1.00 25.25 301 LEU A CA 1
ATOM 2407 C C . LEU A 1 301 ? 42.240 16.212 -28.553 1.00 25.25 301 LEU A C 1
ATOM 2409 O O . LEU A 1 301 ? 43.440 16.025 -28.715 1.00 25.25 301 LEU A O 1
ATOM 2413 N N . ASP A 1 302 ? 41.630 15.981 -27.387 1.00 22.36 302 ASP A N 1
ATOM 2414 C CA . ASP A 1 302 ? 41.944 14.788 -26.588 1.00 22.36 302 ASP A CA 1
ATOM 2415 C C . ASP A 1 302 ? 40.684 14.283 -25.854 1.00 22.36 302 ASP A C 1
ATOM 2417 O O . ASP A 1 302 ? 39.727 15.034 -25.649 1.00 22.36 302 ASP A O 1
ATOM 2421 N N . GLN A 1 303 ? 40.638 12.983 -25.552 1.00 25.78 303 GLN A N 1
ATOM 2422 C CA . GLN A 1 303 ? 39.429 12.265 -25.116 1.00 25.78 303 GLN A CA 1
ATOM 2423 C C . GLN A 1 303 ? 39.274 12.223 -23.583 1.00 25.78 303 GLN A C 1
ATOM 2425 O O . GLN A 1 303 ? 40.201 11.824 -22.882 1.00 25.78 303 GLN A O 1
ATOM 2430 N N . GLU A 1 304 ? 38.070 12.498 -23.072 1.00 23.25 304 GLU A N 1
ATOM 2431 C CA . GLU A 1 304 ? 37.649 12.132 -21.705 1.00 23.25 304 GLU A CA 1
ATOM 2432 C C . GLU A 1 304 ? 36.798 10.838 -21.742 1.00 23.25 304 GLU A C 1
ATOM 2434 O O . GLU A 1 304 ? 36.050 10.626 -22.704 1.00 23.25 304 GLU A O 1
ATOM 2439 N N . PRO A 1 305 ? 36.912 9.933 -20.748 1.00 25.20 305 PRO A N 1
ATOM 2440 C CA . PRO A 1 305 ? 36.354 8.585 -20.830 1.00 25.20 305 PRO A CA 1
ATOM 2441 C C . PRO A 1 305 ? 34.855 8.495 -20.494 1.00 25.20 305 PRO A C 1
ATOM 2443 O O . PRO A 1 305 ? 34.303 9.265 -19.711 1.00 25.20 305 PRO A O 1
ATOM 2446 N N . PHE A 1 306 ? 34.221 7.468 -21.066 1.00 22.48 306 PHE A N 1
ATOM 2447 C CA . PHE A 1 306 ? 32.804 7.123 -20.930 1.00 22.48 306 PHE A CA 1
ATOM 2448 C C . PHE A 1 306 ? 32.291 7.106 -19.477 1.00 22.48 306 PHE A C 1
ATOM 2450 O O . PHE A 1 306 ? 32.782 6.346 -18.640 1.00 22.48 306 PHE A O 1
ATOM 2457 N N . ILE A 1 307 ? 31.199 7.835 -19.226 1.00 23.52 307 ILE A N 1
ATOM 2458 C CA . ILE A 1 307 ? 30.289 7.566 -18.106 1.00 23.52 307 ILE A CA 1
ATOM 2459 C C . ILE A 1 307 ? 29.230 6.572 -18.596 1.00 23.52 307 ILE A C 1
ATOM 2461 O O . ILE A 1 307 ? 28.567 6.813 -19.604 1.00 23.52 307 ILE A O 1
ATOM 2465 N N . SER A 1 308 ? 29.074 5.460 -17.877 1.00 21.58 308 SER A N 1
ATOM 2466 C CA . SER A 1 308 ? 28.054 4.442 -18.151 1.00 21.58 308 SER A CA 1
ATOM 2467 C C . SER A 1 308 ? 26.647 5.028 -18.000 1.00 21.58 308 SER A C 1
ATOM 2469 O O . SER A 1 308 ? 26.254 5.390 -16.889 1.00 21.58 308 SER A O 1
ATOM 2471 N N . LEU A 1 309 ? 25.876 5.100 -19.090 1.00 23.58 309 LEU A N 1
ATOM 2472 C CA . LEU A 1 309 ? 24.434 5.333 -19.003 1.00 23.58 309 LEU A CA 1
ATOM 2473 C C . LEU A 1 309 ? 23.761 4.046 -18.516 1.00 23.58 309 LEU A C 1
ATOM 2475 O O . LEU A 1 309 ? 23.546 3.128 -19.302 1.00 23.58 309 LEU A O 1
ATOM 2479 N N . ASN A 1 310 ? 23.403 3.991 -17.232 1.00 24.16 310 ASN A N 1
ATOM 2480 C CA . ASN A 1 310 ? 22.426 3.012 -16.762 1.00 24.16 310 ASN A CA 1
ATOM 2481 C C . ASN A 1 310 ? 21.029 3.465 -17.198 1.00 24.16 310 ASN A C 1
ATOM 2483 O O . ASN A 1 310 ? 20.523 4.477 -16.707 1.00 24.16 310 ASN A O 1
ATOM 2487 N N . TRP A 1 311 ? 20.404 2.699 -18.087 1.00 30.39 311 TRP A N 1
ATOM 2488 C CA . TRP A 1 311 ? 18.966 2.781 -18.324 1.00 30.39 311 TRP A CA 1
ATOM 2489 C C . TRP A 1 311 ? 18.219 2.099 -17.164 1.00 30.39 311 TRP A C 1
ATOM 2491 O O . TRP A 1 311 ? 18.727 1.111 -16.629 1.00 30.39 311 TRP A O 1
ATOM 2501 N N . PRO A 1 312 ? 17.055 2.616 -16.731 1.00 27.70 312 PRO A N 1
ATOM 2502 C CA . PRO A 1 312 ? 16.231 1.934 -15.739 1.00 27.70 312 PRO A CA 1
ATOM 2503 C C . PRO A 1 312 ? 15.597 0.666 -16.326 1.00 27.70 312 PRO A C 1
ATOM 2505 O O . PRO A 1 312 ? 15.277 0.621 -17.516 1.00 27.70 312 PRO A O 1
ATOM 2508 N N . ASP A 1 313 ? 15.375 -0.324 -15.459 1.00 32.47 313 ASP A N 1
ATOM 2509 C CA . ASP A 1 313 ? 14.544 -1.509 -15.709 1.00 32.47 313 ASP A CA 1
ATOM 2510 C C . ASP A 1 313 ? 13.154 -1.080 -16.233 1.00 32.47 313 ASP A C 1
ATOM 2512 O O . ASP A 1 313 ? 12.708 0.043 -16.023 1.00 32.47 313 ASP A O 1
ATOM 2516 N N . SER A 1 314 ? 12.446 -1.933 -16.956 1.00 33.00 314 SER A N 1
ATOM 2517 C CA . SER A 1 314 ? 11.109 -1.683 -17.479 1.00 33.00 314 SER A CA 1
ATOM 2518 C C . SER A 1 314 ? 10.006 -1.786 -16.441 1.00 33.00 314 SER A C 1
ATOM 2520 O O . SER A 1 314 ? 8.970 -1.137 -16.605 1.00 33.00 314 SER A O 1
ATOM 2522 N N . GLU A 1 315 ? 10.203 -2.577 -15.390 1.00 35.59 315 GLU A N 1
ATOM 2523 C CA . GLU A 1 315 ? 9.407 -2.498 -14.179 1.00 35.59 315 GLU A CA 1
ATOM 2524 C C . GLU A 1 315 ? 9.708 -1.178 -13.464 1.00 35.59 315 GLU A C 1
ATOM 2526 O O . GLU A 1 315 ? 8.759 -0.533 -13.029 1.00 35.59 315 GLU A O 1
ATOM 2531 N N . ASP A 1 316 ? 10.961 -0.702 -13.460 1.00 37.44 316 ASP A N 1
ATOM 2532 C CA . ASP A 1 316 ? 11.343 0.622 -12.936 1.00 37.44 316 ASP A CA 1
ATOM 2533 C C . ASP A 1 316 ? 10.910 1.792 -13.829 1.00 37.44 316 ASP A C 1
ATOM 2535 O O . ASP A 1 316 ? 10.646 2.874 -13.320 1.00 37.44 316 ASP A O 1
ATOM 2539 N N . LEU A 1 317 ? 10.766 1.615 -15.142 1.00 36.81 317 LEU A N 1
ATOM 2540 C CA . LEU A 1 317 ? 10.242 2.624 -16.059 1.00 36.81 317 LEU A CA 1
ATOM 2541 C C . LEU A 1 317 ? 8.722 2.650 -15.972 1.00 36.81 317 LEU A C 1
ATOM 2543 O O . LEU A 1 317 ? 8.133 3.725 -15.914 1.00 36.81 317 LEU A O 1
ATOM 2547 N N . LEU A 1 318 ? 8.072 1.486 -15.912 1.00 38.31 318 LEU A N 1
ATOM 2548 C CA . LEU A 1 318 ? 6.642 1.414 -15.652 1.00 38.31 318 LEU A CA 1
ATOM 2549 C C . LEU A 1 318 ? 6.323 1.918 -14.241 1.00 38.31 318 LEU A C 1
ATOM 2551 O O . LEU A 1 318 ? 5.325 2.607 -14.075 1.00 38.31 318 LEU A O 1
ATOM 2555 N N . ASN A 1 319 ? 7.180 1.668 -13.248 1.00 41.06 319 ASN A N 1
ATOM 2556 C CA . ASN A 1 319 ? 7.111 2.326 -11.949 1.00 41.06 319 ASN A CA 1
ATOM 2557 C C . ASN A 1 319 ? 7.347 3.825 -12.107 1.00 41.06 319 ASN A C 1
ATOM 2559 O O . ASN A 1 319 ? 6.437 4.565 -11.818 1.00 41.06 319 ASN A O 1
ATOM 2563 N N . SER A 1 320 ? 8.450 4.320 -12.657 1.00 37.44 320 SER A N 1
ATOM 2564 C CA . SER A 1 320 ? 8.717 5.766 -12.774 1.00 37.44 320 SER A CA 1
ATOM 2565 C C . SER A 1 320 ? 7.684 6.535 -13.630 1.00 37.44 320 SER A C 1
ATOM 2567 O O . SER A 1 320 ? 7.524 7.749 -13.488 1.00 37.44 320 SER A O 1
ATOM 2569 N N . ILE A 1 321 ? 6.930 5.842 -14.494 1.00 38.31 321 ILE A N 1
ATOM 2570 C CA . ILE A 1 321 ? 5.749 6.360 -15.207 1.00 38.31 321 ILE A CA 1
ATOM 2571 C C . ILE A 1 321 ? 4.466 6.281 -14.338 1.00 38.31 321 ILE A C 1
ATOM 2573 O O . ILE A 1 321 ? 3.608 7.161 -14.432 1.00 38.31 321 ILE A O 1
ATOM 2577 N N . LEU A 1 322 ? 4.323 5.257 -13.484 1.00 38.78 322 LEU A N 1
ATOM 2578 C CA . LEU A 1 322 ? 3.151 4.942 -12.641 1.00 38.78 322 LEU A CA 1
ATOM 2579 C C . LEU A 1 322 ? 3.432 4.989 -11.109 1.00 38.78 322 LEU A C 1
ATOM 2581 O O . LEU A 1 322 ? 2.759 4.321 -10.318 1.00 38.78 322 LEU A O 1
ATOM 2585 N N . SER A 1 323 ? 4.417 5.773 -10.681 1.00 34.34 323 SER A N 1
ATOM 2586 C CA . SER A 1 323 ? 4.890 5.967 -9.305 1.00 34.34 323 SER A CA 1
ATOM 2587 C C . SER A 1 323 ? 5.542 7.351 -9.225 1.00 34.34 323 SER A C 1
ATOM 2589 O O . SER A 1 323 ? 6.008 7.902 -10.224 1.00 34.34 323 SER A O 1
ATOM 2591 N N . ALA A 1 324 ? 5.520 7.966 -8.044 1.00 38.69 324 ALA A N 1
ATOM 2592 C CA . ALA A 1 324 ? 5.918 9.362 -7.868 1.00 38.69 324 ALA A CA 1
ATOM 2593 C C . ALA A 1 324 ? 7.427 9.548 -7.603 1.00 38.69 324 ALA A C 1
ATOM 2595 O O . ALA A 1 324 ? 7.816 10.468 -6.882 1.00 38.69 324 ALA A O 1
ATOM 2596 N N . GLU A 1 325 ? 8.289 8.698 -8.163 1.00 29.41 325 GLU A N 1
ATOM 2597 C CA . GLU A 1 325 ? 9.737 8.866 -8.016 1.00 29.41 325 GLU A CA 1
ATOM 2598 C C . GLU A 1 325 ? 10.268 10.089 -8.788 1.00 29.41 325 GLU A C 1
ATOM 2600 O O . GLU A 1 325 ? 9.691 10.522 -9.788 1.00 29.41 325 GLU A O 1
ATOM 2605 N N . PHE A 1 326 ? 11.388 10.639 -8.295 1.00 30.02 326 PHE A N 1
ATOM 2606 C CA . PHE A 1 326 ? 11.998 11.951 -8.599 1.00 30.02 326 PHE A CA 1
ATOM 2607 C C . PHE A 1 326 ? 11.477 13.164 -7.807 1.00 30.02 326 PHE A C 1
ATOM 2609 O O . PHE A 1 326 ? 11.207 14.233 -8.361 1.00 30.02 326 PHE A O 1
ATOM 2616 N N . ALA A 1 327 ? 11.486 13.060 -6.478 1.00 26.19 327 ALA A N 1
ATOM 2617 C CA . ALA A 1 327 ? 11.608 14.236 -5.619 1.00 26.19 327 ALA A CA 1
ATOM 2618 C C . ALA A 1 327 ? 13.062 14.763 -5.636 1.00 26.19 327 ALA A C 1
ATOM 2620 O O . ALA A 1 327 ? 13.832 14.422 -4.746 1.00 26.19 327 ALA A O 1
ATOM 2621 N N . ASN A 1 328 ? 13.441 15.521 -6.681 1.00 31.08 328 ASN A N 1
ATOM 2622 C CA . ASN A 1 328 ? 14.503 16.555 -6.686 1.00 31.08 328 ASN A CA 1
ATOM 2623 C C . ASN A 1 328 ? 14.792 17.072 -8.114 1.00 31.08 328 ASN A C 1
ATOM 2625 O O . ASN A 1 328 ? 15.627 16.512 -8.816 1.00 31.08 328 ASN A O 1
ATOM 2629 N N . LEU A 1 329 ? 14.160 18.180 -8.514 1.00 25.94 329 LEU A N 1
ATOM 2630 C CA . LEU A 1 329 ? 14.661 19.135 -9.520 1.00 25.94 329 LEU A CA 1
ATOM 2631 C C . LEU A 1 329 ? 14.113 20.542 -9.169 1.00 25.94 329 LEU A C 1
ATOM 2633 O O . LEU A 1 329 ? 13.114 20.629 -8.449 1.00 25.94 329 LEU A O 1
ATOM 2637 N N . PRO A 1 330 ? 14.785 21.636 -9.581 1.00 23.45 330 PRO A N 1
ATOM 2638 C CA . PRO A 1 330 ? 14.539 22.976 -9.049 1.00 23.45 330 PRO A CA 1
ATOM 2639 C C . PRO A 1 330 ? 13.239 23.617 -9.555 1.00 23.45 330 PRO A C 1
ATOM 2641 O O . PRO A 1 330 ? 12.602 23.148 -10.496 1.00 23.45 330 PRO A O 1
ATOM 2644 N N . SER A 1 331 ? 12.872 24.718 -8.895 1.00 22.67 331 SER A N 1
ATOM 2645 C CA . SER A 1 331 ? 11.668 25.524 -9.109 1.00 22.67 331 SER A CA 1
ATOM 2646 C C . SER A 1 331 ? 11.287 25.734 -10.578 1.00 22.67 331 SER A C 1
ATOM 2648 O O . SER A 1 331 ? 12.104 26.165 -11.387 1.00 22.67 331 SER A O 1
ATOM 2650 N N . LEU A 1 332 ? 10.002 25.526 -10.881 1.00 23.05 332 LEU A N 1
ATOM 2651 C CA . LEU A 1 332 ? 9.367 25.930 -12.137 1.00 23.05 332 LEU A CA 1
ATOM 2652 C C . LEU A 1 332 ? 9.519 27.442 -12.365 1.00 23.05 332 LEU A C 1
ATOM 2654 O O . LEU A 1 332 ? 8.783 28.237 -11.776 1.00 23.05 332 LEU A O 1
ATOM 2658 N N . GLU A 1 333 ? 10.425 27.836 -13.260 1.00 23.34 333 GLU A N 1
ATOM 2659 C CA . GLU A 1 333 ? 10.335 29.143 -13.908 1.00 23.34 333 GLU A CA 1
ATOM 2660 C C . GLU A 1 333 ? 9.202 29.154 -14.944 1.00 23.34 333 GLU A C 1
ATOM 2662 O O . GLU A 1 333 ? 8.823 28.139 -15.534 1.00 23.34 333 GLU A O 1
ATOM 2667 N N . VAL A 1 334 ? 8.601 30.330 -15.103 1.00 25.05 334 VAL A N 1
ATOM 2668 C CA . VAL A 1 334 ? 7.341 30.535 -15.821 1.00 25.05 334 VAL A CA 1
ATOM 2669 C C . VAL A 1 334 ? 7.529 30.357 -17.330 1.00 25.05 334 VAL A C 1
ATOM 2671 O O . VAL A 1 334 ? 8.358 31.030 -17.938 1.00 25.05 334 VAL A O 1
ATOM 2674 N N . LEU A 1 335 ? 6.694 29.517 -17.956 1.00 23.17 335 LEU A N 1
ATOM 2675 C CA . LEU A 1 335 ? 6.608 29.412 -19.417 1.00 23.17 335 LEU A CA 1
ATOM 2676 C C . LEU A 1 335 ? 6.267 30.782 -20.041 1.00 23.17 335 LEU A C 1
ATOM 2678 O O . LEU A 1 335 ? 5.209 31.336 -19.721 1.00 23.17 335 LEU A O 1
ATOM 2682 N N . PRO A 1 336 ? 7.082 31.318 -20.969 1.00 22.31 336 PRO A N 1
ATOM 2683 C CA . PRO A 1 336 ? 6.735 32.536 -21.686 1.00 22.31 336 PRO A CA 1
ATOM 2684 C C . PRO A 1 336 ? 5.598 32.254 -22.669 1.00 22.31 336 PRO A C 1
ATOM 2686 O O . PRO A 1 336 ? 5.739 31.476 -23.613 1.00 22.31 336 PRO A O 1
ATOM 2689 N N . SER A 1 337 ? 4.469 32.932 -22.489 1.00 25.61 337 SER A N 1
ATOM 2690 C CA . SER A 1 337 ? 3.409 32.975 -23.493 1.00 25.61 337 SER A CA 1
ATOM 2691 C C . SER A 1 337 ? 3.908 33.676 -24.762 1.00 25.61 337 SER A C 1
ATOM 2693 O O . SER A 1 337 ? 4.222 34.868 -24.705 1.00 25.61 337 SER A O 1
ATOM 2695 N N . GLN A 1 338 ? 3.908 32.996 -25.912 1.00 25.95 338 GLN A N 1
ATOM 2696 C CA . GLN A 1 338 ? 4.026 33.662 -27.212 1.00 25.95 338 GLN A CA 1
ATOM 2697 C C . GLN A 1 338 ? 2.800 33.427 -28.096 1.00 25.95 338 GLN A C 1
ATOM 2699 O O . GLN A 1 338 ? 2.259 32.328 -28.204 1.00 25.95 338 GLN A O 1
ATOM 2704 N N . SER A 1 339 ? 2.343 34.532 -28.685 1.00 24.00 339 SER A N 1
ATOM 2705 C CA . SER A 1 339 ? 1.143 34.633 -29.509 1.00 24.00 339 SER A CA 1
ATOM 2706 C C . SER A 1 339 ? 1.324 33.946 -30.856 1.00 24.00 339 SER A C 1
ATOM 2708 O O . SER A 1 339 ? 2.329 34.150 -31.531 1.00 24.00 339 SER A O 1
ATOM 2710 N N . MET A 1 340 ? 0.280 33.261 -31.322 1.00 23.31 340 MET A N 1
ATOM 2711 C CA . MET A 1 340 ? 0.151 32.940 -32.741 1.00 23.31 340 MET A CA 1
ATOM 2712 C C . MET A 1 340 ? 0.075 34.233 -33.565 1.00 23.31 340 MET A C 1
ATOM 2714 O O . MET A 1 340 ? -0.761 35.093 -33.284 1.00 23.31 340 MET A O 1
ATOM 2718 N N . VAL A 1 341 ? 0.870 34.332 -34.631 1.00 24.27 341 VAL A N 1
ATOM 2719 C CA . VAL A 1 341 ? 0.600 35.206 -35.782 1.00 24.27 341 VAL A CA 1
ATOM 2720 C C . VAL A 1 341 ? 0.872 34.400 -37.051 1.00 24.27 341 VAL A C 1
ATOM 2722 O O . VAL A 1 341 ? 1.883 33.713 -37.158 1.00 24.27 341 VAL A O 1
ATOM 2725 N N . ARG A 1 342 ? -0.065 34.447 -38.004 1.00 27.98 342 ARG A N 1
ATOM 2726 C CA . ARG A 1 342 ? 0.038 33.750 -39.295 1.00 27.98 342 ARG A CA 1
ATOM 2727 C C . ARG A 1 342 ? 1.035 34.442 -40.228 1.00 27.98 342 ARG A C 1
ATOM 2729 O O . ARG A 1 342 ? 0.995 35.660 -40.361 1.00 27.98 342 ARG A O 1
ATOM 2736 N N . GLY A 1 343 ? 1.758 33.644 -41.007 1.00 23.80 343 GLY A N 1
ATOM 2737 C CA . GLY A 1 343 ? 2.400 34.058 -42.254 1.00 23.80 343 GLY A CA 1
ATOM 2738 C C . GLY A 1 343 ? 2.628 32.828 -43.125 1.00 23.80 343 GLY A C 1
ATOM 2739 O O . GLY A 1 343 ? 3.398 31.957 -42.744 1.00 23.80 343 GLY A O 1
ATOM 2740 N N . ALA A 1 344 ? 1.912 32.716 -44.243 1.00 27.00 344 ALA A N 1
ATOM 2741 C CA . ALA A 1 344 ? 2.037 31.586 -45.162 1.00 27.00 344 ALA A CA 1
ATOM 2742 C C . ALA A 1 344 ? 2.891 31.973 -46.372 1.00 27.00 344 ALA A C 1
ATOM 2744 O O . ALA A 1 344 ? 2.682 33.050 -46.931 1.00 27.00 344 ALA A O 1
ATOM 2745 N N . GLN A 1 345 ? 3.754 31.064 -46.826 1.00 25.33 345 GLN A N 1
ATOM 2746 C CA . GLN A 1 345 ? 4.080 30.931 -48.244 1.00 25.33 345 GLN A CA 1
ATOM 2747 C C . GLN A 1 345 ? 4.581 29.515 -48.551 1.00 25.33 345 GLN A C 1
ATOM 2749 O O . GLN A 1 345 ? 5.295 28.910 -47.756 1.00 25.33 345 GLN A O 1
ATOM 2754 N N . GLU A 1 346 ? 4.134 28.980 -49.683 1.00 28.11 346 GLU A N 1
ATOM 2755 C CA . GLU A 1 346 ? 4.371 27.605 -50.125 1.00 28.11 346 GLU A CA 1
ATOM 2756 C C . GLU A 1 346 ? 5.693 27.492 -50.900 1.00 28.11 346 GLU A C 1
ATOM 2758 O O . GLU A 1 346 ? 6.033 28.375 -51.688 1.00 28.11 346 GLU A O 1
ATOM 2763 N N . SER A 1 347 ? 6.381 26.356 -50.769 1.00 23.73 347 SER A N 1
ATOM 2764 C CA . SER A 1 347 ? 7.177 25.796 -51.867 1.00 23.73 347 SER A CA 1
ATOM 2765 C C . SER A 1 347 ? 7.182 24.270 -51.772 1.00 23.73 347 SER A C 1
ATOM 2767 O O . SER A 1 347 ? 7.207 23.716 -50.673 1.00 23.73 347 SER A O 1
ATOM 2769 N N . GLU A 1 348 ? 7.090 23.602 -52.918 1.00 32.59 348 GLU A N 1
ATOM 2770 C CA . GLU A 1 348 ? 6.893 22.155 -53.014 1.00 32.59 348 GLU A CA 1
ATOM 2771 C C . GLU A 1 348 ? 8.183 21.379 -52.710 1.00 32.59 348 GLU A C 1
ATOM 2773 O O . GLU A 1 348 ? 9.142 21.437 -53.477 1.00 32.59 348 GLU A O 1
ATOM 2778 N N . GLN A 1 349 ? 8.179 20.585 -51.637 1.00 26.75 349 GLN A N 1
ATOM 2779 C CA . GLN A 1 349 ? 9.086 19.453 -51.423 1.00 26.75 349 GLN A CA 1
ATOM 2780 C C . GLN A 1 349 ? 8.365 18.388 -50.582 1.00 26.75 349 GLN A C 1
ATOM 2782 O O . GLN A 1 349 ? 7.509 18.708 -49.758 1.00 26.75 349 GLN A O 1
ATOM 2787 N N . GLN A 1 350 ? 8.649 17.110 -50.850 1.00 25.80 350 GLN A N 1
ATOM 2788 C CA . GLN A 1 350 ? 7.970 15.982 -50.201 1.00 25.80 350 GLN A CA 1
ATOM 2789 C C . GLN A 1 350 ? 8.245 15.976 -48.684 1.00 25.80 350 GLN A C 1
ATOM 2791 O O . GLN A 1 350 ? 9.370 16.282 -48.285 1.00 25.80 350 GLN A O 1
ATOM 2796 N N . PRO A 1 351 ? 7.268 15.608 -47.832 1.00 23.73 351 PRO A N 1
ATOM 2797 C CA . PRO A 1 351 ? 7.457 15.610 -46.387 1.00 23.73 351 PRO A CA 1
ATOM 2798 C C . PRO A 1 351 ? 8.332 14.425 -45.964 1.00 23.73 351 PRO A C 1
ATOM 2800 O O . PRO A 1 351 ? 7.843 13.322 -45.735 1.00 23.73 351 PRO A O 1
ATOM 2803 N N . VAL A 1 352 ? 9.638 14.663 -45.852 1.00 24.83 352 VAL A N 1
ATOM 2804 C CA . VAL A 1 352 ? 10.538 13.795 -45.087 1.00 24.83 352 VAL A CA 1
ATOM 2805 C C . VAL A 1 352 ? 10.389 14.173 -43.614 1.00 24.83 352 VAL A C 1
ATOM 2807 O O . VAL A 1 352 ? 10.510 15.346 -43.258 1.00 24.83 352 VAL A O 1
ATOM 2810 N N . SER A 1 353 ? 10.085 13.192 -42.765 1.00 24.53 353 SER A N 1
ATOM 2811 C CA . SER A 1 353 ? 9.819 13.396 -41.338 1.00 24.53 353 SER A CA 1
ATOM 2812 C C . SER A 1 353 ? 10.990 14.112 -40.633 1.00 24.53 353 SER A C 1
ATOM 2814 O O . SER A 1 353 ? 12.129 13.664 -40.783 1.00 24.53 353 SER A O 1
ATOM 2816 N N . PRO A 1 354 ? 10.757 15.164 -39.814 1.00 24.17 354 PRO A N 1
ATOM 2817 C CA . PRO A 1 354 ? 11.835 15.964 -39.204 1.00 24.17 354 PRO A CA 1
ATOM 2818 C C . PRO A 1 354 ? 12.769 15.223 -38.230 1.00 24.17 354 PRO A C 1
ATOM 2820 O O . PRO A 1 354 ? 13.742 15.799 -37.758 1.00 24.17 354 PRO A O 1
ATOM 2823 N N . TRP A 1 355 ? 12.478 13.963 -37.907 1.00 28.53 355 TRP A N 1
ATOM 2824 C CA . TRP A 1 355 ? 13.189 13.161 -36.908 1.00 28.53 355 TRP A CA 1
ATOM 2825 C C . TRP A 1 355 ? 14.496 12.519 -37.408 1.00 28.53 355 TRP A C 1
ATOM 2827 O O . TRP A 1 355 ? 15.212 11.920 -36.612 1.00 28.53 355 TRP A O 1
ATOM 2837 N N . LEU A 1 356 ? 14.811 12.624 -38.706 1.00 26.67 356 LEU A N 1
ATOM 2838 C CA . LEU A 1 356 ? 15.920 11.900 -39.354 1.00 26.67 356 LEU A CA 1
ATOM 2839 C C . LEU A 1 356 ? 17.112 12.774 -39.793 1.00 26.67 356 LEU A C 1
ATOM 2841 O O . LEU A 1 356 ? 17.987 12.298 -40.516 1.00 26.67 356 LEU A O 1
ATOM 2845 N N . THR A 1 357 ? 17.199 14.034 -39.355 1.00 23.64 357 THR A N 1
ATOM 2846 C CA . THR A 1 357 ? 18.402 14.857 -39.576 1.00 23.64 357 THR A CA 1
ATOM 2847 C C . THR A 1 357 ? 19.396 14.714 -38.428 1.00 23.64 357 THR A C 1
ATOM 2849 O O . THR A 1 357 ? 19.078 14.984 -37.272 1.00 23.64 357 THR A O 1
ATOM 2852 N N . SER A 1 358 ? 20.618 14.314 -38.770 1.00 28.44 358 SER A N 1
ATOM 2853 C CA . SER A 1 358 ? 21.716 14.026 -37.851 1.00 28.44 358 SER A CA 1
ATOM 2854 C C . SER A 1 358 ? 22.255 15.268 -37.126 1.00 28.44 358 SER A C 1
ATOM 2856 O O . SER A 1 358 ? 23.176 15.910 -37.629 1.00 28.44 358 SER A O 1
ATOM 2858 N N . ASP A 1 359 ? 21.754 15.560 -35.923 1.00 21.83 359 ASP A N 1
ATOM 2859 C CA . ASP A 1 359 ? 22.527 16.311 -34.922 1.00 21.83 359 ASP A CA 1
ATOM 2860 C C . ASP A 1 359 ? 22.111 15.952 -33.479 1.00 21.83 359 ASP A C 1
ATOM 2862 O O . ASP A 1 359 ? 21.179 16.505 -32.891 1.00 21.83 359 ASP A O 1
ATOM 2866 N N . ALA A 1 360 ? 22.773 14.943 -32.905 1.00 29.92 360 ALA A N 1
ATOM 2867 C CA . ALA A 1 360 ? 22.383 14.313 -31.643 1.00 29.92 360 ALA A CA 1
ATOM 2868 C C . ALA A 1 360 ? 22.876 15.083 -30.396 1.00 29.92 360 ALA A C 1
ATOM 2870 O O . ALA A 1 360 ? 23.654 14.566 -29.593 1.00 29.92 360 ALA A O 1
ATOM 2871 N N . SER A 1 361 ? 22.378 16.305 -30.181 1.00 25.22 361 SER A N 1
ATOM 2872 C CA . SER A 1 361 ? 22.655 17.116 -28.979 1.00 25.22 361 SER A CA 1
ATOM 2873 C C . SER A 1 361 ? 21.564 16.998 -27.891 1.00 25.22 361 SER A C 1
ATOM 2875 O O . SER A 1 361 ? 20.845 17.941 -27.563 1.00 25.22 361 SER A O 1
ATOM 2877 N N . GLN A 1 362 ? 21.473 15.796 -27.304 1.00 30.08 362 GLN A N 1
ATOM 2878 C CA . GLN A 1 362 ? 20.987 15.444 -25.946 1.00 30.08 362 GLN A CA 1
ATOM 2879 C C . GLN A 1 362 ? 19.627 15.958 -25.386 1.00 30.08 362 GLN A C 1
ATOM 2881 O O . GLN A 1 362 ? 19.246 15.509 -24.306 1.00 30.08 362 GLN A O 1
ATOM 2886 N N . SER A 1 363 ? 18.853 16.826 -26.046 1.00 26.48 363 SER A N 1
ATOM 2887 C CA . SER A 1 363 ? 17.767 17.578 -25.371 1.00 26.48 363 SER A CA 1
ATOM 2888 C C . SER A 1 363 ? 16.309 17.206 -25.704 1.00 26.48 363 SER A C 1
ATOM 2890 O O . SER A 1 363 ? 15.416 17.666 -24.994 1.00 26.48 363 SER A O 1
ATOM 2892 N N . GLN A 1 364 ? 16.018 16.372 -26.717 1.00 29.89 364 GLN A N 1
ATOM 2893 C CA . GLN A 1 364 ? 14.638 16.241 -27.248 1.00 29.89 364 GLN A CA 1
ATOM 2894 C C . GLN A 1 364 ? 13.921 14.876 -27.156 1.00 29.89 364 GLN A C 1
ATOM 2896 O O . GLN A 1 364 ? 12.737 14.819 -27.476 1.00 29.89 364 GLN A O 1
ATOM 2901 N N . MET A 1 365 ? 14.527 13.801 -26.633 1.00 29.61 365 MET A N 1
ATOM 2902 C CA . MET A 1 365 ? 13.829 12.494 -26.508 1.00 29.61 365 MET A CA 1
ATOM 2903 C C . MET A 1 365 ? 13.037 12.275 -25.199 1.00 29.61 365 MET A C 1
ATOM 2905 O O . MET A 1 365 ? 12.450 11.217 -24.999 1.00 29.61 365 MET A O 1
ATOM 2909 N N . HIS A 1 366 ? 12.972 13.263 -24.300 1.00 32.78 366 HIS A N 1
ATOM 2910 C CA . HIS A 1 366 ? 12.373 13.098 -22.962 1.00 32.78 366 HIS A CA 1
ATOM 2911 C C . HIS A 1 366 ? 10.886 13.510 -22.847 1.00 32.78 366 HIS A C 1
ATOM 2913 O O . HIS A 1 366 ? 10.254 13.256 -21.819 1.00 32.78 366 HIS A O 1
ATOM 2919 N N . GLY A 1 367 ? 10.295 14.122 -23.882 1.00 26.42 367 GLY A N 1
ATOM 2920 C CA . GLY A 1 367 ? 8.979 14.779 -23.793 1.00 26.42 367 GLY A CA 1
ATOM 2921 C C . GLY A 1 367 ? 7.815 13.874 -23.356 1.00 26.42 367 GLY A C 1
ATOM 2922 O O . GLY A 1 367 ? 7.057 14.242 -22.459 1.00 26.42 367 GLY A O 1
ATOM 2923 N N . GLY A 1 368 ? 7.690 12.677 -23.943 1.00 28.34 368 GLY A N 1
ATOM 2924 C CA . GLY A 1 368 ? 6.598 11.740 -23.634 1.00 28.34 368 GLY A CA 1
ATOM 2925 C C . GLY A 1 368 ? 6.658 11.190 -22.205 1.00 28.34 368 GLY A C 1
ATOM 2926 O O . GLY A 1 368 ? 5.661 11.220 -21.483 1.00 28.34 368 GLY A O 1
ATOM 2927 N N . ASN A 1 369 ? 7.848 10.774 -21.763 1.00 32.66 369 ASN A N 1
ATOM 2928 C CA . ASN A 1 369 ? 8.067 10.225 -20.421 1.00 32.66 369 ASN A CA 1
ATOM 2929 C C . ASN A 1 369 ? 7.779 11.271 -19.333 1.00 32.66 369 ASN A C 1
ATOM 2931 O O . ASN A 1 369 ? 7.127 10.966 -18.333 1.00 32.66 369 ASN A O 1
ATOM 2935 N N . HIS A 1 370 ? 8.180 12.528 -19.555 1.00 32.97 370 HIS A N 1
ATOM 2936 C CA . HIS A 1 370 ? 7.838 13.630 -18.655 1.00 32.97 370 HIS A CA 1
ATOM 2937 C C . HIS A 1 370 ? 6.335 13.952 -18.662 1.00 32.97 370 HIS A C 1
ATOM 2939 O O . HIS A 1 370 ? 5.787 14.257 -17.608 1.00 32.97 370 HIS A O 1
ATOM 2945 N N . ALA A 1 371 ? 5.640 13.860 -19.801 1.00 32.44 371 ALA A N 1
ATOM 2946 C CA . ALA A 1 371 ? 4.208 14.159 -19.878 1.00 32.44 371 ALA A CA 1
ATOM 2947 C C . ALA A 1 371 ? 3.347 13.171 -19.068 1.00 32.44 371 ALA A C 1
ATOM 2949 O O . ALA A 1 371 ? 2.507 13.602 -18.275 1.00 32.44 371 ALA A O 1
ATOM 2950 N N . VAL A 1 372 ? 3.575 11.859 -19.216 1.00 35.75 372 VAL A N 1
ATOM 2951 C CA . VAL A 1 372 ? 2.813 10.825 -18.487 1.00 35.75 372 VAL A CA 1
ATOM 2952 C C . VAL A 1 372 ? 3.135 10.865 -16.985 1.00 35.75 372 VAL A C 1
ATOM 2954 O O . VAL A 1 372 ? 2.221 10.832 -16.159 1.00 35.75 372 VAL A O 1
ATOM 2957 N N . ARG A 1 373 ? 4.413 11.053 -16.622 1.00 43.00 373 ARG A N 1
ATOM 2958 C CA . ARG A 1 373 ? 4.863 11.201 -15.226 1.00 43.00 373 ARG A CA 1
ATOM 2959 C C . ARG A 1 373 ? 4.297 12.454 -14.553 1.00 43.00 373 ARG A C 1
ATOM 2961 O O . ARG A 1 373 ? 3.757 12.363 -13.452 1.00 43.00 373 ARG A O 1
ATOM 2968 N N . ASN A 1 374 ? 4.335 13.606 -15.228 1.00 44.41 374 ASN A N 1
ATOM 2969 C CA . ASN A 1 374 ? 3.721 14.839 -14.728 1.00 44.41 374 ASN A CA 1
ATOM 2970 C C . ASN A 1 374 ? 2.205 14.666 -14.559 1.00 44.41 374 ASN A C 1
ATOM 2972 O O . ASN A 1 374 ? 1.660 15.101 -13.551 1.00 44.41 374 ASN A O 1
ATOM 2976 N N . LEU A 1 375 ? 1.513 13.997 -15.491 1.00 49.19 375 LEU A N 1
ATOM 2977 C CA . LEU A 1 375 ? 0.089 13.694 -15.328 1.00 49.19 375 LEU A CA 1
ATOM 2978 C C . LEU A 1 375 ? -0.162 12.814 -14.097 1.00 49.19 375 LEU A C 1
ATOM 2980 O O . LEU A 1 375 ? -1.003 13.187 -13.286 1.00 49.19 375 LEU A O 1
ATOM 2984 N N . SER A 1 376 ? 0.591 11.729 -13.892 1.00 48.81 376 SER A N 1
ATOM 2985 C CA . SER A 1 376 ? 0.487 10.886 -12.687 1.00 48.81 376 SER A CA 1
ATOM 2986 C C . SER A 1 376 ? 0.670 11.697 -11.391 1.00 48.81 376 SER A C 1
ATOM 2988 O O . SER A 1 376 ? -0.169 11.630 -10.489 1.00 48.81 376 SER A O 1
ATOM 2990 N N . GLN A 1 377 ? 1.693 12.557 -11.327 1.00 51.38 377 GLN A N 1
ATOM 2991 C CA . GLN A 1 377 ? 1.934 13.454 -10.187 1.00 51.38 377 GLN A CA 1
ATOM 2992 C C . GLN A 1 377 ? 0.815 14.496 -9.988 1.00 51.38 377 GLN A C 1
ATOM 2994 O O . GLN A 1 377 ? 0.452 14.806 -8.854 1.00 51.38 377 GLN A O 1
ATOM 2999 N N . ILE A 1 378 ? 0.231 15.033 -11.065 1.00 54.59 378 ILE A N 1
ATOM 3000 C CA . ILE A 1 378 ? -0.844 16.038 -11.007 1.00 54.59 378 ILE A CA 1
ATOM 3001 C C . ILE A 1 378 ? -2.185 15.400 -10.604 1.00 54.59 378 ILE A C 1
ATOM 3003 O O . ILE A 1 378 ? -2.892 15.968 -9.771 1.00 54.59 378 ILE A O 1
ATOM 3007 N N . ILE A 1 379 ? -2.521 14.216 -11.133 1.00 52.84 379 ILE A N 1
ATOM 3008 C CA . ILE A 1 379 ? -3.714 13.420 -10.771 1.00 52.84 379 ILE A CA 1
ATOM 3009 C C . ILE A 1 379 ? -3.733 13.129 -9.269 1.00 52.84 379 ILE A C 1
ATOM 3011 O O . ILE A 1 379 ? -4.784 13.197 -8.634 1.00 52.84 379 ILE A O 1
ATOM 3015 N N . ASN A 1 380 ? -2.555 12.849 -8.717 1.00 52.12 380 ASN A N 1
ATOM 3016 C CA . ASN A 1 380 ? -2.341 12.450 -7.334 1.00 52.12 380 ASN A CA 1
ATOM 3017 C C . ASN A 1 380 ? -1.907 13.614 -6.415 1.00 52.12 380 ASN A C 1
ATOM 3019 O O . ASN A 1 380 ? -1.668 13.416 -5.227 1.00 52.12 380 ASN A O 1
ATOM 3023 N N . SER A 1 381 ? -1.830 14.842 -6.942 1.00 58.78 381 SER A N 1
ATOM 3024 C CA . SER A 1 381 ? -1.392 16.036 -6.210 1.00 58.78 381 SER A CA 1
ATOM 3025 C C . SER A 1 381 ? -2.315 16.367 -5.038 1.00 58.78 381 SER A C 1
ATOM 3027 O O . SER A 1 381 ? -3.533 16.307 -5.177 1.00 58.78 381 SER A O 1
ATOM 3029 N N . LEU A 1 382 ? -1.781 16.868 -3.918 1.00 59.00 382 LEU A N 1
ATOM 3030 C CA . LEU A 1 382 ? -2.595 17.425 -2.823 1.00 59.00 382 LEU A CA 1
ATOM 3031 C C . LEU A 1 382 ? -3.489 18.605 -3.263 1.00 59.00 382 LEU A C 1
ATOM 3033 O O . LEU A 1 382 ? -4.534 18.850 -2.655 1.00 59.00 382 LEU A O 1
ATOM 3037 N N . ASN A 1 383 ? -3.140 19.309 -4.344 1.00 63.72 383 ASN A N 1
ATOM 3038 C CA . ASN A 1 383 ? -3.913 20.436 -4.860 1.00 63.72 383 ASN A CA 1
ATOM 3039 C C . ASN A 1 383 ? -5.127 19.959 -5.686 1.00 63.72 383 ASN A C 1
ATOM 3041 O O . ASN A 1 383 ? -4.992 19.481 -6.812 1.00 63.72 383 ASN A O 1
ATOM 3045 N N . VAL A 1 384 ? -6.330 20.157 -5.138 1.00 65.06 384 VAL A N 1
ATOM 3046 C CA . VAL A 1 384 ? -7.622 19.770 -5.740 1.00 65.06 384 VAL A CA 1
ATOM 3047 C C . VAL A 1 384 ? -7.817 20.345 -7.151 1.00 65.06 384 VAL A C 1
ATOM 3049 O O . VAL A 1 384 ? -8.362 19.667 -8.023 1.00 65.06 384 VAL A O 1
ATOM 3052 N N . THR A 1 385 ? -7.381 21.584 -7.394 1.00 63.97 385 THR A N 1
ATOM 3053 C CA . THR A 1 385 ? -7.497 22.250 -8.702 1.00 63.97 385 THR A CA 1
ATOM 3054 C C . THR A 1 385 ? -6.578 21.600 -9.727 1.00 63.97 385 THR A C 1
ATOM 3056 O O . THR A 1 385 ? -7.003 21.364 -10.856 1.00 63.97 385 THR A O 1
ATOM 3059 N N . LEU A 1 386 ? -5.353 21.241 -9.333 1.00 62.97 386 LEU A N 1
ATOM 3060 C CA . LEU A 1 386 ? -4.436 20.482 -10.183 1.00 62.97 386 LEU A CA 1
ATOM 3061 C C . LEU A 1 386 ? -4.995 19.083 -10.499 1.00 62.97 386 LEU A C 1
ATOM 3063 O O . LEU A 1 386 ? -5.107 18.759 -11.682 1.00 62.97 386 LEU A O 1
ATOM 3067 N N . ARG A 1 387 ? -5.478 18.321 -9.498 1.00 65.38 387 ARG A N 1
ATOM 3068 C CA . ARG A 1 387 ? -6.121 17.003 -9.724 1.00 65.38 387 ARG A CA 1
ATOM 3069 C C . ARG A 1 387 ? -7.248 17.088 -10.754 1.00 65.38 387 ARG A C 1
ATOM 3071 O O . ARG A 1 387 ? -7.235 16.375 -11.757 1.00 65.38 387 ARG A O 1
ATOM 3078 N N . LYS A 1 388 ? -8.192 18.014 -10.542 1.00 65.81 388 LYS A N 1
ATOM 3079 C CA . LYS A 1 388 ? -9.338 18.250 -11.440 1.00 65.81 388 LYS A CA 1
ATOM 3080 C C . LYS A 1 388 ? -8.904 18.703 -12.837 1.00 65.81 388 LYS A C 1
ATOM 3082 O O . LYS A 1 388 ? -9.554 18.356 -13.818 1.00 65.81 388 LYS A O 1
ATOM 3087 N N . THR A 1 389 ? -7.793 19.430 -12.945 1.00 67.06 389 THR A N 1
ATOM 3088 C CA . THR A 1 389 ? -7.225 19.851 -14.233 1.00 67.06 389 THR A CA 1
ATOM 3089 C C . THR A 1 389 ? -6.698 18.641 -15.011 1.00 67.06 389 THR A C 1
ATOM 3091 O O . THR A 1 389 ? -7.134 18.429 -16.139 1.00 67.06 389 THR A O 1
ATOM 3094 N N . ALA A 1 390 ? -5.862 17.777 -14.421 1.00 65.38 390 ALA A N 1
ATOM 3095 C CA . ALA A 1 390 ? -5.425 16.554 -15.112 1.00 65.38 390 ALA A CA 1
ATOM 3096 C C . ALA A 1 390 ? -6.593 15.609 -15.445 1.00 65.38 390 ALA A C 1
ATOM 3098 O O . ALA A 1 390 ? -6.656 15.091 -16.559 1.00 65.38 390 ALA A O 1
ATOM 3099 N N . GLN A 1 391 ? -7.563 15.450 -14.538 1.00 68.19 391 GLN A N 1
ATOM 3100 C CA . GLN A 1 391 ? -8.788 14.679 -14.797 1.00 68.19 391 GLN A CA 1
ATOM 3101 C C . GLN A 1 391 ? -9.555 15.168 -16.036 1.00 68.19 391 GLN A C 1
ATOM 3103 O O . GLN A 1 391 ? -10.106 14.346 -16.761 1.00 68.19 391 GLN A O 1
ATOM 3108 N N . VAL A 1 392 ? -9.568 16.471 -16.331 1.00 68.94 392 VAL A N 1
ATOM 3109 C CA . VAL A 1 392 ? -10.207 17.015 -17.545 1.00 68.94 392 VAL A CA 1
ATOM 3110 C C . VAL A 1 392 ? -9.296 16.898 -18.775 1.00 68.94 392 VAL A C 1
ATOM 3112 O O . VAL A 1 392 ? -9.752 16.484 -19.842 1.00 68.94 392 VAL A O 1
ATOM 3115 N N . PHE A 1 393 ? -8.010 17.233 -18.643 1.00 70.88 393 PHE A N 1
ATOM 3116 C CA . PHE A 1 393 ? -7.098 17.397 -19.782 1.00 70.88 393 PHE A CA 1
ATOM 3117 C C . PHE A 1 393 ? -6.293 16.145 -20.181 1.00 70.88 393 PHE A C 1
ATOM 3119 O O . PHE A 1 393 ? -5.663 16.171 -21.235 1.00 70.88 393 PHE A O 1
ATOM 3126 N N . HIS A 1 394 ? -6.329 15.034 -19.431 1.00 73.88 394 HIS A N 1
ATOM 3127 C CA . HIS A 1 394 ? -5.629 13.787 -19.807 1.00 73.88 394 HIS A CA 1
ATOM 3128 C C . HIS A 1 394 ? -5.994 13.284 -21.219 1.00 73.88 394 HIS A C 1
ATOM 3130 O O . HIS A 1 394 ? -5.140 12.755 -21.934 1.00 73.88 394 HIS A O 1
ATOM 3136 N N . SER A 1 395 ? -7.246 13.512 -21.630 1.00 76.62 395 SER A N 1
ATOM 3137 C CA . SER A 1 395 ? -7.796 13.208 -22.955 1.00 76.62 395 SER A CA 1
ATOM 3138 C C . SER A 1 395 ? -7.050 13.912 -24.094 1.00 76.62 395 SER A C 1
ATOM 3140 O O . SER A 1 395 ? -6.775 13.305 -25.131 1.00 76.62 395 SER A O 1
ATOM 3142 N N . LEU A 1 396 ? -6.651 15.171 -23.877 1.00 76.94 396 LEU A N 1
ATOM 3143 C CA . LEU A 1 396 ? -5.890 15.984 -24.825 1.00 76.94 396 LEU A CA 1
ATOM 3144 C C . LEU A 1 396 ? -4.482 15.408 -25.049 1.00 76.94 396 LEU A C 1
ATOM 3146 O O . LEU A 1 396 ? -3.922 15.571 -26.127 1.00 76.94 396 LEU A O 1
ATOM 3150 N N . GLY A 1 397 ? -3.929 14.662 -24.091 1.00 76.19 397 GLY A N 1
ATOM 3151 C CA . GLY A 1 397 ? -2.642 13.990 -24.263 1.00 76.19 397 GLY A CA 1
ATOM 3152 C C . GLY A 1 397 ? -2.631 12.951 -25.396 1.00 76.19 397 GLY A C 1
ATOM 3153 O O . GLY A 1 397 ? -1.657 12.879 -26.138 1.00 76.19 397 GLY A O 1
ATOM 3154 N N . PHE A 1 398 ? -3.741 12.239 -25.635 1.00 82.31 398 PHE A N 1
ATOM 3155 C CA . PHE A 1 398 ? -3.878 11.360 -26.811 1.00 82.31 398 PHE A CA 1
ATOM 3156 C C . PHE A 1 398 ? -4.032 12.112 -28.136 1.00 82.31 398 PHE A C 1
ATOM 3158 O O . PHE A 1 398 ? -3.868 11.513 -29.199 1.00 82.31 398 PHE A O 1
ATOM 3165 N N . PHE A 1 399 ? -4.428 13.385 -28.097 1.00 77.19 399 PHE A N 1
ATOM 3166 C CA . PHE A 1 399 ? -4.418 14.241 -29.278 1.00 77.19 399 PHE A CA 1
ATOM 3167 C C . PHE A 1 399 ? -2.976 14.667 -29.575 1.00 77.19 399 PHE A C 1
ATOM 3169 O O . PHE A 1 399 ? -2.483 14.387 -30.661 1.00 77.19 399 PHE A O 1
ATOM 3176 N N . TRP A 1 400 ? -2.252 15.192 -28.578 1.00 73.19 400 TRP A N 1
ATOM 3177 C CA . TRP A 1 400 ? -0.829 15.533 -28.717 1.00 73.19 400 TRP A CA 1
ATOM 3178 C C . TRP A 1 400 ? 0.020 14.355 -29.196 1.00 73.19 400 TRP A C 1
ATOM 3180 O O . TRP A 1 400 ? 0.778 14.518 -30.140 1.00 73.19 400 TRP A O 1
ATOM 3190 N N . ALA A 1 401 ? -0.159 13.165 -28.618 1.00 78.19 401 ALA A N 1
ATOM 3191 C CA . ALA A 1 401 ? 0.562 11.960 -29.027 1.00 78.19 401 ALA A CA 1
ATOM 3192 C C . ALA A 1 401 ? 0.324 11.555 -30.499 1.00 78.19 401 ALA A C 1
ATOM 3194 O O . ALA A 1 401 ? 1.151 10.858 -31.080 1.00 78.19 401 ALA A O 1
ATOM 3195 N N . ARG A 1 402 ? -0.788 11.972 -31.122 1.00 81.75 402 ARG A N 1
ATOM 3196 C CA . ARG A 1 402 ? -1.009 11.794 -32.568 1.00 81.75 402 ARG A CA 1
ATOM 3197 C C . ARG A 1 402 ? -0.288 12.868 -33.373 1.00 81.75 402 ARG A C 1
ATOM 3199 O O . ARG A 1 402 ? 0.446 12.529 -34.288 1.00 81.75 402 ARG A O 1
ATOM 3206 N N . GLU A 1 403 ? -0.445 14.135 -32.995 1.00 77.56 403 GLU A N 1
ATOM 3207 C CA . GLU A 1 403 ? 0.190 15.267 -33.687 1.00 77.56 403 GLU A CA 1
ATOM 3208 C C . GLU A 1 403 ? 1.731 15.218 -33.640 1.00 77.56 403 GLU A C 1
ATOM 3210 O O . GLU A 1 403 ? 2.391 15.737 -34.535 1.00 77.56 403 GLU A O 1
ATOM 3215 N N . THR A 1 404 ? 2.322 14.584 -32.619 1.00 75.25 404 THR A N 1
ATOM 3216 C CA . THR A 1 404 ? 3.778 14.383 -32.501 1.00 75.25 404 THR A CA 1
ATOM 3217 C C . THR A 1 404 ? 4.286 13.071 -33.108 1.00 75.25 404 THR A C 1
ATOM 3219 O O . THR A 1 404 ? 5.480 12.797 -33.013 1.00 75.25 404 THR A O 1
ATOM 3222 N N . GLY A 1 405 ? 3.415 12.252 -33.708 1.00 78.31 405 GLY A N 1
ATOM 3223 C CA . GLY A 1 405 ? 3.791 10.968 -34.308 1.00 78.31 405 GLY A CA 1
ATOM 3224 C C . GLY A 1 405 ? 4.115 9.850 -33.309 1.00 78.31 405 GLY A C 1
ATOM 3225 O O . GLY A 1 405 ? 4.694 8.839 -33.691 1.00 78.31 405 GLY A O 1
ATOM 3226 N N . MET A 1 406 ? 3.727 9.950 -32.027 1.00 78.06 406 MET A N 1
ATOM 3227 C CA . MET A 1 406 ? 3.982 8.855 -31.068 1.00 78.06 406 MET A CA 1
ATOM 3228 C C . MET A 1 406 ? 3.262 7.551 -31.446 1.00 78.06 406 MET A C 1
ATOM 3230 O O . MET A 1 406 ? 3.696 6.480 -31.026 1.00 78.06 406 MET A O 1
ATOM 3234 N N . PHE A 1 407 ? 2.185 7.619 -32.233 1.00 82.81 407 PHE A N 1
ATOM 3235 C CA . PHE A 1 407 ? 1.495 6.441 -32.771 1.00 82.81 407 PHE A CA 1
ATOM 3236 C C . PHE A 1 407 ? 2.168 5.828 -34.010 1.00 82.81 407 PHE A C 1
ATOM 3238 O O . PHE A 1 407 ? 1.815 4.704 -34.370 1.00 82.81 407 PHE A O 1
ATOM 3245 N N . ASP A 1 408 ? 3.143 6.511 -34.615 1.00 82.12 408 ASP A N 1
ATOM 3246 C CA . ASP A 1 408 ? 3.858 6.067 -35.815 1.00 82.12 408 ASP A CA 1
ATOM 3247 C C . ASP A 1 408 ? 4.984 5.096 -35.420 1.00 82.12 408 ASP A C 1
ATOM 3249 O O . ASP A 1 408 ? 6.177 5.365 -35.542 1.00 82.12 408 ASP A O 1
ATOM 3253 N N . LEU A 1 409 ? 4.578 3.956 -34.859 1.00 74.50 409 LEU A N 1
ATOM 3254 C CA . LEU A 1 409 ? 5.467 2.854 -34.514 1.00 74.50 409 LEU A CA 1
ATOM 3255 C C . LEU A 1 409 ? 5.791 2.061 -35.787 1.00 74.50 409 LEU A C 1
ATOM 3257 O O . LEU A 1 409 ? 4.919 1.374 -36.325 1.00 74.50 409 LEU A O 1
ATOM 3261 N N . GLU A 1 410 ? 7.043 2.122 -36.240 1.00 62.50 410 GLU A N 1
ATOM 3262 C CA . GLU A 1 410 ? 7.565 1.292 -37.333 1.00 62.50 410 GLU A CA 1
ATOM 3263 C C . GLU A 1 410 ? 7.600 -0.186 -36.911 1.00 62.50 410 GLU A C 1
ATOM 3265 O O . GLU A 1 410 ? 8.580 -0.693 -36.364 1.00 62.50 410 GLU A O 1
ATOM 3270 N N . LEU A 1 411 ? 6.489 -0.890 -37.128 1.00 54.59 411 LEU A N 1
ATOM 3271 C CA . LEU A 1 411 ? 6.387 -2.321 -36.858 1.00 54.59 411 LEU A CA 1
ATOM 3272 C C . LEU A 1 411 ? 7.171 -3.126 -37.901 1.00 54.59 411 LEU A C 1
ATOM 3274 O O . LEU A 1 411 ? 7.157 -2.812 -39.086 1.00 54.59 411 LEU A O 1
ATOM 3278 N N . GLU A 1 412 ? 7.808 -4.205 -37.446 1.00 51.72 412 GLU A N 1
ATOM 3279 C CA . GLU A 1 412 ? 8.825 -4.998 -38.162 1.00 51.72 412 GLU A CA 1
ATOM 3280 C C . GLU A 1 412 ? 8.384 -5.666 -39.482 1.00 51.72 412 GLU A C 1
ATOM 3282 O O . GLU A 1 412 ? 9.183 -6.370 -40.093 1.00 51.72 412 GLU A O 1
ATOM 3287 N N . GLU A 1 413 ? 7.150 -5.462 -39.948 1.00 46.66 413 GLU A N 1
ATOM 3288 C CA . GLU A 1 413 ? 6.635 -6.056 -41.191 1.00 46.66 413 GLU A CA 1
ATOM 3289 C C . GLU A 1 413 ? 7.390 -5.561 -42.450 1.00 46.66 413 GLU A C 1
ATOM 3291 O O . GLU A 1 413 ? 7.428 -6.296 -43.434 1.00 46.66 413 GLU A O 1
ATOM 3296 N N . ASP A 1 414 ? 8.071 -4.405 -42.383 1.00 40.22 414 ASP A N 1
ATOM 3297 C CA . ASP A 1 414 ? 8.912 -3.843 -43.462 1.00 40.22 414 ASP A CA 1
ATOM 3298 C C . ASP A 1 414 ? 10.434 -3.828 -43.158 1.00 40.22 414 ASP A C 1
ATOM 3300 O O . ASP A 1 414 ? 11.218 -3.318 -43.960 1.00 40.22 414 ASP A O 1
ATOM 3304 N N . ASN A 1 415 ? 10.896 -4.356 -42.013 1.00 42.09 415 ASN A N 1
ATOM 3305 C CA . ASN A 1 415 ? 12.250 -4.072 -41.508 1.00 42.09 415 ASN A CA 1
ATOM 3306 C C . ASN A 1 415 ? 13.234 -5.263 -41.588 1.00 42.09 415 ASN A C 1
ATOM 3308 O O . ASN A 1 415 ? 13.303 -6.101 -40.687 1.00 42.09 415 ASN A O 1
ATOM 3312 N N . GLU A 1 416 ? 14.131 -5.242 -42.587 1.00 48.06 416 GLU A N 1
ATOM 3313 C CA . GLU A 1 416 ? 15.339 -6.103 -42.695 1.00 48.06 416 GLU A CA 1
ATOM 3314 C C . GLU A 1 416 ? 16.354 -5.902 -41.535 1.00 48.06 416 GLU A C 1
ATOM 3316 O O . GLU A 1 416 ? 17.437 -6.487 -41.502 1.00 48.06 416 GLU A O 1
ATOM 3321 N N . LEU A 1 417 ? 16.024 -5.072 -40.540 1.00 46.12 417 LEU A N 1
ATOM 3322 C CA . LEU A 1 417 ? 16.872 -4.748 -39.394 1.00 46.12 417 LEU A CA 1
ATOM 3323 C C . LEU A 1 417 ? 17.177 -5.944 -38.473 1.00 46.12 417 LEU A C 1
ATOM 3325 O O . LEU A 1 417 ? 18.212 -5.908 -37.796 1.00 46.12 417 LEU A O 1
ATOM 3329 N N . PHE A 1 418 ? 16.328 -6.979 -38.464 1.00 49.16 418 PHE A N 1
ATOM 3330 C CA . PHE A 1 418 ? 16.332 -8.065 -37.468 1.00 49.16 418 PHE A CA 1
ATOM 3331 C C . PHE A 1 418 ? 16.711 -9.458 -38.007 1.00 49.16 418 PHE A C 1
ATOM 3333 O O . PHE A 1 418 ? 16.748 -10.423 -37.243 1.00 49.16 418 PHE A O 1
ATOM 3340 N N . THR A 1 419 ? 17.069 -9.591 -39.290 1.00 48.62 419 THR A N 1
ATOM 3341 C CA . THR A 1 419 ? 17.697 -10.817 -39.817 1.00 48.62 419 THR A CA 1
ATOM 3342 C C . THR A 1 419 ? 19.158 -10.896 -39.364 1.00 48.62 419 THR A C 1
ATOM 3344 O O . THR A 1 419 ? 20.081 -10.507 -40.081 1.00 48.62 419 THR A O 1
ATOM 3347 N N . PHE A 1 420 ? 19.382 -11.395 -38.146 1.00 52.16 420 PHE A N 1
ATOM 3348 C CA . PHE A 1 420 ? 20.712 -11.608 -37.556 1.00 52.16 420 PHE A CA 1
ATOM 3349 C C . PHE A 1 420 ? 21.440 -12.846 -38.124 1.00 52.16 420 PHE A C 1
ATOM 3351 O O . PHE A 1 420 ? 22.051 -13.610 -37.379 1.00 52.16 420 PHE A O 1
ATOM 3358 N N . ASP A 1 421 ? 21.423 -13.040 -39.447 1.00 47.53 421 ASP A N 1
ATOM 3359 C CA . ASP A 1 421 ? 22.178 -14.122 -40.103 1.00 47.53 421 ASP A CA 1
ATOM 3360 C C . ASP A 1 421 ? 23.702 -13.923 -39.978 1.00 47.53 421 ASP A C 1
ATOM 3362 O O . ASP A 1 421 ? 24.480 -14.877 -40.085 1.00 47.53 421 ASP A O 1
ATOM 3366 N N . HIS A 1 422 ? 24.147 -12.689 -39.712 1.00 51.91 422 HIS A N 1
ATOM 3367 C CA . HIS A 1 422 ? 25.537 -12.327 -39.440 1.00 51.91 422 HIS A CA 1
ATOM 3368 C C . HIS A 1 422 ? 25.653 -11.464 -38.176 1.00 51.91 422 HIS A C 1
ATOM 3370 O O . HIS A 1 422 ? 24.847 -10.562 -37.946 1.00 51.91 422 HIS A O 1
ATOM 3376 N N . VAL A 1 423 ? 26.692 -11.723 -37.374 1.00 51.28 423 VAL A N 1
ATOM 3377 C CA . VAL A 1 423 ? 27.030 -10.929 -36.181 1.00 51.28 423 VAL A CA 1
ATOM 3378 C C . VAL A 1 423 ? 27.435 -9.514 -36.625 1.00 51.28 423 VAL A C 1
ATOM 3380 O O . VAL A 1 423 ? 28.423 -9.388 -37.355 1.00 51.28 423 VAL A O 1
ATOM 3383 N N . PRO A 1 424 ? 26.711 -8.448 -36.226 1.00 53.94 424 PRO A N 1
ATOM 3384 C CA . PRO A 1 424 ? 27.069 -7.080 -36.591 1.00 53.94 424 PRO A CA 1
ATOM 3385 C C . PRO A 1 424 ? 28.402 -6.651 -35.967 1.00 53.94 424 PRO A C 1
ATOM 3387 O O . PRO A 1 424 ? 28.819 -7.172 -34.933 1.00 53.94 424 PRO A O 1
ATOM 3390 N N . ALA A 1 425 ? 29.049 -5.640 -36.552 1.00 58.41 425 ALA A N 1
ATOM 3391 C CA . ALA A 1 425 ? 30.136 -4.945 -35.863 1.00 58.41 425 ALA A CA 1
ATOM 3392 C C . ALA A 1 425 ? 29.606 -4.289 -34.564 1.00 58.41 425 ALA A C 1
ATOM 3394 O O . ALA A 1 425 ? 28.466 -3.818 -34.569 1.00 58.41 425 ALA A O 1
ATOM 3395 N N . PRO A 1 426 ? 30.402 -4.196 -33.475 1.00 59.53 426 PRO A N 1
ATOM 3396 C CA . PRO A 1 426 ? 29.907 -3.749 -32.166 1.00 59.53 426 PRO A CA 1
ATOM 3397 C C . PRO A 1 426 ? 29.201 -2.385 -32.171 1.00 59.53 426 PRO A C 1
ATOM 3399 O O . PRO A 1 426 ? 28.209 -2.200 -31.474 1.00 59.53 426 PRO A O 1
ATOM 3402 N N . THR A 1 427 ? 29.663 -1.446 -33.001 1.00 59.72 427 THR A N 1
ATOM 3403 C CA . THR A 1 427 ? 29.051 -0.116 -33.160 1.00 59.72 427 THR A CA 1
ATOM 3404 C C . THR A 1 427 ? 27.660 -0.178 -33.797 1.00 59.72 427 THR A C 1
ATOM 3406 O O . THR A 1 427 ? 26.743 0.494 -33.340 1.00 59.72 427 THR A O 1
ATOM 3409 N N . ALA A 1 428 ? 27.471 -1.040 -34.800 1.00 67.25 428 ALA A N 1
ATOM 3410 C CA . ALA A 1 428 ? 26.185 -1.223 -35.471 1.00 67.25 428 ALA A CA 1
ATOM 3411 C C . ALA A 1 428 ? 25.159 -1.974 -34.599 1.00 67.25 428 ALA A C 1
ATOM 3413 O O . ALA A 1 428 ? 23.958 -1.852 -34.825 1.00 67.25 428 ALA A O 1
ATOM 3414 N N . ALA A 1 429 ? 25.609 -2.756 -33.610 1.00 70.44 429 ALA A N 1
ATOM 3415 C CA . ALA A 1 429 ? 24.722 -3.356 -32.614 1.00 70.44 429 ALA A CA 1
ATOM 3416 C C . ALA A 1 429 ? 24.206 -2.311 -31.606 1.00 70.44 429 ALA A C 1
ATOM 3418 O O . ALA A 1 429 ? 23.016 -2.302 -31.299 1.00 70.44 429 ALA A O 1
ATOM 3419 N N . ASP A 1 430 ? 25.072 -1.402 -31.147 1.00 76.19 430 ASP A N 1
ATOM 3420 C CA . ASP A 1 430 ? 24.725 -0.330 -30.202 1.00 76.19 430 ASP A CA 1
ATOM 3421 C C . ASP A 1 430 ? 23.746 0.700 -30.798 1.00 76.19 430 ASP A C 1
ATOM 3423 O O . ASP A 1 430 ? 22.757 1.059 -30.158 1.00 76.19 430 ASP A O 1
ATOM 3427 N N . GLU A 1 431 ? 23.942 1.109 -32.057 1.00 77.44 431 GLU A N 1
ATOM 3428 C CA . GLU A 1 431 ? 22.995 1.983 -32.772 1.00 77.44 431 GLU A CA 1
ATOM 3429 C C . GLU A 1 431 ? 21.611 1.327 -32.937 1.00 77.44 431 GLU A C 1
ATOM 3431 O O . GLU A 1 431 ? 20.588 1.955 -32.648 1.00 77.44 431 GLU A O 1
ATOM 3436 N N . LYS A 1 432 ? 21.566 0.044 -33.332 1.00 78.75 432 LYS A N 1
ATOM 3437 C CA . LYS A 1 432 ? 20.313 -0.721 -33.457 1.00 78.75 432 LYS A CA 1
ATOM 3438 C C . LYS A 1 432 ? 19.594 -0.889 -32.119 1.00 78.75 432 LYS A C 1
ATOM 3440 O O . LYS A 1 432 ? 18.379 -0.706 -32.063 1.00 78.75 432 LYS A O 1
ATOM 3445 N N . TRP A 1 433 ? 20.328 -1.212 -31.052 1.00 80.00 433 TRP A N 1
ATOM 3446 C CA . TRP A 1 433 ? 19.774 -1.346 -29.704 1.00 80.00 433 TRP A CA 1
ATOM 3447 C C . TRP A 1 433 ? 19.138 -0.035 -29.229 1.00 80.00 433 TRP A C 1
ATOM 3449 O O . TRP A 1 433 ? 17.998 -0.044 -28.771 1.00 80.00 433 TRP A O 1
ATOM 3459 N N . LYS A 1 434 ? 19.820 1.103 -29.414 1.00 79.69 434 LYS A N 1
ATOM 3460 C CA . LYS A 1 434 ? 19.304 2.433 -29.043 1.00 79.69 434 LYS A CA 1
ATOM 3461 C C . LYS A 1 434 ? 18.054 2.827 -29.829 1.00 79.69 434 LYS A C 1
ATOM 3463 O O . LYS A 1 434 ? 17.096 3.313 -29.229 1.00 79.69 434 LYS A O 1
ATOM 3468 N N . ALA A 1 435 ? 18.035 2.592 -31.143 1.00 78.62 435 ALA A N 1
ATOM 3469 C CA . ALA A 1 435 ? 16.863 2.860 -31.980 1.00 78.62 435 ALA A CA 1
ATOM 3470 C C . ALA A 1 435 ? 15.650 2.012 -31.547 1.00 78.62 435 ALA A C 1
ATOM 3472 O O . ALA A 1 435 ? 14.558 2.543 -31.340 1.00 78.62 435 ALA A O 1
ATOM 3473 N N . TRP A 1 436 ? 15.862 0.712 -31.318 1.00 82.62 436 TRP A N 1
ATOM 3474 C CA . TRP A 1 436 ? 14.836 -0.195 -30.801 1.00 82.62 436 TRP A CA 1
ATOM 3475 C C . TRP A 1 436 ? 14.339 0.219 -29.405 1.00 82.62 436 TRP A C 1
ATOM 3477 O O . TRP A 1 436 ? 13.132 0.263 -29.165 1.00 82.62 436 TRP A O 1
ATOM 3487 N N . ALA A 1 437 ? 15.247 0.577 -28.492 1.00 76.62 437 ALA A N 1
ATOM 3488 C CA . ALA A 1 437 ? 14.904 0.969 -27.126 1.00 76.62 437 ALA A CA 1
ATOM 3489 C C . ALA A 1 437 ? 14.065 2.256 -27.101 1.00 76.62 437 ALA A C 1
ATOM 3491 O O . ALA A 1 437 ? 13.137 2.372 -26.297 1.00 76.62 437 ALA A O 1
ATOM 3492 N N . ALA A 1 438 ? 14.326 3.199 -28.012 1.00 75.88 438 ALA A N 1
ATOM 3493 C CA . ALA A 1 438 ? 13.503 4.394 -28.186 1.00 75.88 438 ALA A CA 1
ATOM 3494 C C . ALA A 1 438 ? 12.073 4.057 -28.656 1.00 75.88 438 ALA A C 1
ATOM 3496 O O . ALA A 1 438 ? 11.110 4.546 -28.061 1.00 75.88 438 ALA A O 1
ATOM 3497 N N . GLN A 1 439 ? 11.919 3.177 -29.653 1.00 77.94 439 GLN A N 1
ATOM 3498 C CA . GLN A 1 439 ? 10.608 2.725 -30.147 1.00 77.94 439 GLN A CA 1
ATOM 3499 C C . GLN A 1 439 ? 9.814 1.953 -29.075 1.00 77.94 439 GLN A C 1
ATOM 3501 O O . GLN A 1 439 ? 8.624 2.200 -28.868 1.00 77.94 439 GLN A O 1
ATOM 3506 N N . GLU A 1 440 ? 10.466 1.054 -28.337 1.00 79.62 440 GLU A N 1
ATOM 3507 C CA . GLU A 1 440 ? 9.841 0.302 -27.242 1.00 79.62 440 GLU A CA 1
ATOM 3508 C C . GLU A 1 440 ? 9.493 1.225 -26.051 1.00 79.62 440 GLU A C 1
ATOM 3510 O O . GLU A 1 440 ? 8.442 1.063 -25.430 1.00 79.62 440 GLU A O 1
ATOM 3515 N N . THR A 1 441 ? 10.294 2.265 -25.781 1.00 77.44 441 THR A N 1
ATOM 3516 C CA . THR A 1 441 ? 9.963 3.323 -24.803 1.00 77.44 441 THR A CA 1
ATOM 3517 C C . THR A 1 441 ? 8.726 4.116 -25.231 1.00 77.44 441 THR A C 1
ATOM 3519 O O . THR A 1 441 ? 7.819 4.326 -24.425 1.00 77.44 441 THR A O 1
ATOM 3522 N N . GLN A 1 442 ? 8.645 4.518 -26.503 1.00 79.62 442 GLN A N 1
ATOM 3523 C CA . GLN A 1 442 ? 7.496 5.220 -27.087 1.00 79.62 442 GLN A CA 1
ATOM 3524 C C . GLN A 1 442 ? 6.208 4.388 -26.974 1.00 79.62 442 GLN A C 1
ATOM 3526 O O . GLN A 1 442 ? 5.174 4.901 -26.534 1.00 79.62 442 GLN A O 1
ATOM 3531 N N . LEU A 1 443 ? 6.281 3.086 -27.275 1.00 82.38 443 LEU A N 1
ATOM 3532 C CA . LEU A 1 443 ? 5.191 2.137 -27.048 1.00 82.38 443 LEU A CA 1
ATOM 3533 C C . LEU A 1 443 ? 4.783 2.081 -25.567 1.00 82.38 443 LEU A C 1
ATOM 3535 O O . LEU A 1 443 ? 3.602 2.229 -25.247 1.00 82.38 443 LEU A O 1
ATOM 3539 N N . ARG A 1 444 ? 5.737 1.894 -24.648 1.00 83.75 444 ARG A N 1
ATOM 3540 C CA . ARG A 1 444 ? 5.459 1.791 -23.203 1.00 83.75 444 ARG A CA 1
ATOM 3541 C C . ARG A 1 444 ? 4.846 3.072 -22.636 1.00 83.75 444 ARG A C 1
ATOM 3543 O O . ARG A 1 444 ? 3.912 2.981 -21.841 1.00 83.75 444 ARG A O 1
ATOM 3550 N N . ALA A 1 445 ? 5.280 4.244 -23.100 1.00 78.12 445 ALA A N 1
ATOM 3551 C CA . ALA A 1 445 ? 4.684 5.529 -22.742 1.00 78.12 445 ALA A CA 1
ATOM 3552 C C . ALA A 1 445 ? 3.217 5.639 -23.204 1.00 78.12 445 ALA A C 1
ATOM 3554 O O . ALA A 1 445 ? 2.353 6.020 -22.410 1.00 78.12 445 ALA A O 1
ATOM 3555 N N . LEU A 1 446 ? 2.903 5.235 -24.444 1.00 83.31 446 LEU A N 1
ATOM 3556 C CA . LEU A 1 446 ? 1.516 5.166 -24.923 1.00 83.31 446 LEU A CA 1
ATOM 3557 C C . LEU A 1 446 ? 0.663 4.214 -24.073 1.00 83.31 446 LEU A C 1
ATOM 3559 O O . LEU A 1 446 ? -0.443 4.575 -23.671 1.00 83.31 446 LEU A O 1
ATOM 3563 N N . LEU A 1 447 ? 1.165 3.013 -23.772 1.00 85.94 447 LEU A N 1
ATOM 3564 C CA . LEU A 1 447 ? 0.453 2.028 -22.949 1.00 85.94 447 LEU A CA 1
ATOM 3565 C C . LEU A 1 447 ? 0.228 2.529 -21.510 1.00 85.94 447 LEU A C 1
ATOM 3567 O O . LEU A 1 447 ? -0.852 2.321 -20.957 1.00 85.94 447 LEU A O 1
ATOM 3571 N N . GLY A 1 448 ? 1.188 3.263 -20.938 1.00 81.69 448 GLY A N 1
ATOM 3572 C CA . GLY A 1 448 ? 1.019 3.984 -19.673 1.00 81.69 448 GLY A CA 1
ATOM 3573 C C . GLY A 1 448 ? -0.108 5.023 -19.730 1.00 81.69 448 GLY A C 1
ATOM 3574 O O . GLY A 1 448 ? -0.911 5.113 -18.802 1.00 81.69 448 GLY A O 1
ATOM 3575 N N . HIS A 1 449 ? -0.247 5.743 -20.849 1.00 82.25 449 HIS A N 1
ATOM 3576 C CA . HIS A 1 449 ? -1.360 6.679 -21.067 1.00 82.25 449 HIS A CA 1
ATOM 3577 C C . HIS A 1 449 ? -2.718 5.967 -21.109 1.00 82.25 449 HIS A C 1
ATOM 3579 O O . HIS A 1 449 ? -3.673 6.440 -20.493 1.00 82.25 449 HIS A O 1
ATOM 3585 N N . TYR A 1 450 ? -2.809 4.808 -21.774 1.00 87.00 450 TYR A N 1
ATOM 3586 C CA . TYR A 1 450 ? -4.009 3.959 -21.731 1.00 87.00 450 TYR A CA 1
ATOM 3587 C C . TYR A 1 450 ? -4.334 3.520 -20.292 1.00 87.00 450 TYR A C 1
ATOM 3589 O O . TYR A 1 450 ? -5.477 3.657 -19.864 1.00 87.00 450 TYR A O 1
ATOM 3597 N N . ILE A 1 451 ? -3.347 3.079 -19.505 1.00 85.38 451 ILE A N 1
ATOM 3598 C CA . ILE A 1 451 ? -3.558 2.706 -18.094 1.00 85.38 451 ILE A CA 1
ATOM 3599 C C . ILE A 1 451 ? -4.123 3.885 -17.277 1.00 85.38 451 ILE A C 1
ATOM 3601 O O . ILE A 1 451 ? -5.112 3.713 -16.560 1.00 85.38 451 ILE A O 1
ATOM 3605 N N . LEU A 1 452 ? -3.563 5.092 -17.420 1.00 79.56 452 LEU A N 1
ATOM 3606 C CA . LEU A 1 452 ? -4.063 6.285 -16.720 1.00 79.56 452 LEU A CA 1
ATOM 3607 C C . LEU A 1 452 ? -5.485 6.681 -17.156 1.00 79.56 452 LEU A C 1
ATOM 3609 O O . LEU A 1 452 ? -6.314 6.997 -16.305 1.00 79.56 452 LEU A O 1
ATOM 3613 N N . ASP A 1 453 ? -5.798 6.630 -18.452 1.00 85.06 453 ASP A N 1
ATOM 3614 C CA . ASP A 1 453 ? -7.132 6.935 -19.000 1.00 85.06 453 ASP A CA 1
ATOM 3615 C C . ASP A 1 453 ? -8.219 6.002 -18.434 1.00 85.06 453 ASP A C 1
ATOM 3617 O O . ASP A 1 453 ? -9.295 6.446 -18.019 1.00 85.06 453 ASP A O 1
ATOM 3621 N N . ALA A 1 454 ? -7.918 4.704 -18.322 1.00 83.88 454 ALA A N 1
ATOM 3622 C CA . ALA A 1 454 ? -8.816 3.746 -17.683 1.00 83.88 454 ALA A CA 1
ATOM 3623 C C . ALA A 1 454 ? -9.026 4.065 -16.200 1.00 83.88 454 ALA A C 1
ATOM 3625 O O . ALA A 1 454 ? -10.166 4.057 -15.730 1.00 83.88 454 ALA A O 1
ATOM 3626 N N . GLN A 1 455 ? -7.968 4.382 -15.455 1.00 78.12 455 GLN A N 1
ATOM 3627 C CA . GLN A 1 455 ? -8.086 4.676 -14.025 1.00 78.12 455 GLN A CA 1
ATOM 3628 C C . GLN A 1 455 ? -8.860 5.976 -13.763 1.00 78.12 455 GLN A C 1
ATOM 3630 O O . GLN A 1 455 ? -9.748 5.997 -12.909 1.00 78.12 455 GLN A O 1
ATOM 3635 N N . LEU A 1 456 ? -8.620 7.025 -14.555 1.00 75.56 456 LEU A N 1
ATOM 3636 C CA . LEU A 1 456 ? -9.327 8.303 -14.442 1.00 75.56 456 LEU A CA 1
ATOM 3637 C C . LEU A 1 456 ? -10.824 8.221 -14.768 1.00 75.56 456 LEU A C 1
ATOM 3639 O O . LEU A 1 456 ? -11.619 8.962 -14.179 1.00 75.56 456 LEU A O 1
ATOM 3643 N N . SER A 1 457 ? -11.233 7.295 -15.640 1.00 75.56 457 SER A N 1
ATOM 3644 C CA . SER A 1 457 ? -12.650 7.134 -15.999 1.00 75.56 457 SER A CA 1
ATOM 3645 C C . SER A 1 457 ? -13.567 6.728 -14.825 1.00 75.56 457 SER A C 1
ATOM 3647 O O . SER A 1 457 ? -14.774 6.946 -14.893 1.00 75.56 457 SER A O 1
ATOM 3649 N N . ASP A 1 458 ? -13.036 6.231 -13.694 1.00 66.31 458 ASP A N 1
ATOM 3650 C CA . ASP A 1 458 ? -13.861 6.003 -12.485 1.00 66.31 458 ASP A CA 1
ATOM 3651 C C . ASP A 1 458 ? -14.291 7.298 -11.771 1.00 66.31 458 ASP A C 1
ATOM 3653 O O . ASP A 1 458 ? -15.271 7.275 -11.021 1.00 66.31 458 ASP A O 1
ATOM 3657 N N . GLN A 1 459 ? -13.597 8.419 -12.012 1.00 62.44 459 GLN A N 1
ATOM 3658 C CA . GLN A 1 459 ? -13.837 9.697 -11.326 1.00 62.44 459 GLN A CA 1
ATOM 3659 C C . GLN A 1 459 ? -14.423 10.793 -12.235 1.00 62.44 459 GLN A C 1
ATOM 3661 O O . GLN A 1 459 ? -15.111 11.687 -11.738 1.00 62.44 459 GLN A O 1
ATOM 3666 N N . GLY A 1 460 ? -14.159 10.744 -13.550 1.00 57.34 460 GLY A N 1
ATOM 3667 C CA . GLY A 1 460 ? -14.416 11.867 -14.468 1.00 57.34 460 GLY A CA 1
ATOM 3668 C C . GLY A 1 460 ? -15.438 11.655 -15.596 1.00 57.34 460 GLY A C 1
ATOM 3669 O O . GLY A 1 460 ? -16.030 12.634 -16.051 1.00 57.34 460 GLY A O 1
ATOM 3670 N N . GLY A 1 461 ? -15.672 10.424 -16.062 1.00 65.19 461 GLY A N 1
ATOM 3671 C CA . GLY A 1 461 ? -16.467 10.156 -17.274 1.00 65.19 461 GLY A CA 1
ATOM 3672 C C . GLY A 1 461 ? -15.986 8.909 -18.030 1.00 65.19 461 GLY A C 1
ATOM 3673 O O . GLY A 1 461 ? -15.189 8.162 -17.481 1.00 65.19 461 GLY A O 1
ATOM 3674 N N . PRO A 1 462 ? -16.454 8.642 -19.264 1.00 73.00 462 PRO A N 1
ATOM 3675 C CA . PRO A 1 462 ? -15.935 7.535 -20.075 1.00 73.00 462 PRO A CA 1
ATOM 3676 C C . PRO A 1 462 ? -14.452 7.735 -20.439 1.00 73.00 462 PRO A C 1
ATOM 3678 O O . PRO A 1 462 ? -13.946 8.855 -20.393 1.00 73.00 462 PRO A O 1
ATOM 3681 N N . THR A 1 463 ? -13.772 6.656 -20.833 1.00 84.50 463 THR A N 1
ATOM 3682 C CA . THR A 1 463 ? -12.389 6.704 -21.338 1.00 84.50 463 THR A CA 1
ATOM 3683 C C . THR A 1 463 ? -12.267 7.550 -22.605 1.00 84.50 463 THR A C 1
ATOM 3685 O O . THR A 1 463 ? -13.167 7.570 -23.448 1.00 84.50 463 THR A O 1
ATOM 3688 N N . SER A 1 464 ? -11.126 8.219 -22.772 1.00 84.38 464 SER A N 1
ATOM 3689 C CA . SER A 1 464 ? -10.843 9.080 -23.927 1.00 84.38 464 SER A CA 1
ATOM 3690 C C . SER A 1 464 ? -10.619 8.290 -25.217 1.00 84.38 464 SER A C 1
ATOM 3692 O O . SER A 1 464 ? -10.742 8.842 -26.311 1.00 84.38 464 SER A O 1
ATOM 3694 N N . GLN A 1 465 ? -10.247 7.012 -25.104 1.00 86.12 465 GLN A N 1
ATOM 3695 C CA . GLN A 1 465 ? -10.005 6.105 -26.227 1.00 86.12 465 GLN A CA 1
ATOM 3696 C C . GLN A 1 465 ? -10.796 4.795 -26.083 1.00 86.12 465 GLN A C 1
ATOM 3698 O O . GLN A 1 465 ? -11.322 4.466 -25.018 1.00 86.12 465 GLN A O 1
ATOM 3703 N N . ARG A 1 466 ? -10.848 4.006 -27.166 1.00 85.56 466 ARG A N 1
ATOM 3704 C CA . ARG A 1 466 ? -11.367 2.626 -27.163 1.00 85.56 466 ARG A CA 1
ATOM 3705 C C . ARG A 1 466 ? -10.234 1.631 -26.948 1.00 85.56 466 ARG A C 1
ATOM 3707 O O . ARG A 1 466 ? -9.603 1.181 -27.899 1.00 85.56 466 ARG A O 1
ATOM 3714 N N . HIS A 1 467 ? -9.998 1.276 -25.689 1.00 89.69 467 HIS A N 1
ATOM 3715 C CA . HIS A 1 467 ? -8.845 0.473 -25.257 1.00 89.69 467 HIS A CA 1
ATOM 3716 C C . HIS A 1 467 ? -8.804 -0.897 -25.934 1.00 89.69 467 HIS A C 1
ATOM 3718 O O . HIS A 1 467 ? -7.762 -1.329 -26.417 1.00 89.69 467 HIS A O 1
ATOM 3724 N N . THR A 1 468 ? -9.960 -1.549 -26.059 1.00 86.00 468 THR A N 1
ATOM 3725 C CA . THR A 1 468 ? -10.071 -2.884 -26.664 1.00 86.00 468 THR A CA 1
ATOM 3726 C C . THR A 1 468 ? -9.968 -2.904 -28.185 1.00 86.00 468 THR A C 1
ATOM 3728 O O . THR A 1 468 ? -9.827 -3.970 -28.776 1.00 86.00 468 THR A O 1
ATOM 3731 N N . SER A 1 469 ? -10.016 -1.733 -28.824 1.00 83.56 469 SER A N 1
ATOM 3732 C CA . SER A 1 469 ? -9.787 -1.550 -30.263 1.00 83.56 469 SER A CA 1
ATOM 3733 C C . SER A 1 469 ? -8.368 -1.051 -30.569 1.00 83.56 469 SER A C 1
ATOM 3735 O O . SER A 1 469 ? -8.102 -0.646 -31.697 1.00 83.56 469 SER A O 1
ATOM 3737 N N . SER A 1 470 ? -7.468 -1.040 -29.577 1.00 83.31 470 SER A N 1
ATOM 3738 C CA . SER A 1 470 ? -6.093 -0.575 -29.749 1.00 83.31 470 SER A CA 1
ATOM 3739 C C . SER A 1 470 ? -5.321 -1.462 -30.728 1.00 83.31 470 SER A C 1
ATOM 3741 O O . SER A 1 470 ? -5.158 -2.664 -30.508 1.00 83.31 470 SER A O 1
ATOM 3743 N N . SER A 1 471 ? -4.814 -0.843 -31.795 1.00 83.94 471 SER A N 1
ATOM 3744 C CA . SER A 1 471 ? -3.920 -1.453 -32.784 1.00 83.94 471 SER A CA 1
ATOM 3745 C C . SER A 1 471 ? -2.454 -1.484 -32.339 1.00 83.94 471 SER A C 1
ATOM 3747 O O . SER A 1 471 ? -1.598 -1.908 -33.116 1.00 83.94 471 SER A O 1
ATOM 3749 N N . LEU A 1 472 ? -2.149 -1.024 -31.118 1.00 88.81 472 LEU A N 1
ATOM 3750 C CA . LEU A 1 472 ? -0.790 -1.042 -30.583 1.00 88.81 472 LEU A CA 1
ATOM 3751 C C . LEU A 1 472 ? -0.274 -2.487 -30.442 1.00 88.81 472 LEU A C 1
ATOM 3753 O O . LEU A 1 472 ? -1.049 -3.381 -30.070 1.00 88.81 472 LEU A O 1
ATOM 3757 N N . PRO A 1 473 ? 1.021 -2.722 -30.722 1.00 86.94 473 PRO A N 1
ATOM 3758 C CA . PRO A 1 473 ? 1.660 -4.013 -30.496 1.00 86.94 473 PRO A CA 1
ATOM 3759 C C . PRO A 1 473 ? 1.703 -4.361 -29.003 1.00 86.94 473 PRO A C 1
ATOM 3761 O O . PRO A 1 473 ? 1.640 -3.492 -28.131 1.00 86.94 473 PRO A O 1
ATOM 3764 N N . VAL A 1 474 ? 1.864 -5.647 -28.713 1.00 85.69 474 VAL A N 1
ATOM 3765 C CA . VAL A 1 474 ? 2.234 -6.124 -27.377 1.00 85.69 474 VAL A CA 1
ATOM 3766 C C . VAL A 1 474 ? 3.707 -5.753 -27.111 1.00 85.69 474 VAL A C 1
ATOM 3768 O O . VAL A 1 474 ? 4.550 -6.030 -27.971 1.00 85.69 474 VAL A O 1
ATOM 3771 N N . PRO A 1 475 ? 4.036 -5.130 -25.961 1.00 83.81 475 PRO A N 1
ATOM 3772 C CA . PRO A 1 475 ? 5.410 -4.763 -25.618 1.00 83.81 475 PRO A CA 1
ATOM 3773 C C . PRO A 1 475 ? 6.269 -6.007 -25.382 1.00 83.81 475 PRO A C 1
ATOM 3775 O O . PRO A 1 475 ? 5.753 -7.089 -25.082 1.00 83.81 475 PRO A O 1
ATOM 3778 N N . CYS A 1 476 ? 7.587 -5.860 -25.497 1.00 77.81 476 CYS A N 1
ATOM 3779 C CA . CYS A 1 476 ? 8.505 -6.970 -25.265 1.00 77.81 476 CYS A CA 1
ATOM 3780 C C . CYS A 1 476 ? 8.494 -7.442 -23.793 1.00 77.81 476 CYS A C 1
ATOM 3782 O O . CYS A 1 476 ? 7.953 -6.789 -22.891 1.00 77.81 476 CYS A O 1
ATOM 3784 N N . ASP A 1 477 ? 9.087 -8.610 -23.536 1.00 74.50 477 ASP A N 1
ATOM 3785 C CA . ASP A 1 477 ? 9.359 -9.038 -22.163 1.00 74.50 477 ASP A CA 1
ATOM 3786 C C . ASP A 1 477 ? 10.267 -8.012 -21.472 1.00 74.50 477 ASP A C 1
ATOM 3788 O O . ASP A 1 477 ? 11.149 -7.448 -22.121 1.00 74.50 477 ASP A O 1
ATOM 3792 N N . ALA A 1 478 ? 10.035 -7.783 -20.176 1.00 73.31 478 ALA A N 1
ATOM 3793 C CA . ALA A 1 478 ? 10.796 -6.840 -19.366 1.00 73.31 478 ALA A CA 1
ATOM 3794 C C . ALA A 1 478 ? 12.302 -6.985 -19.614 1.00 73.31 478 ALA A C 1
ATOM 3796 O O . ALA A 1 478 ? 12.932 -6.075 -20.141 1.00 73.31 478 ALA A O 1
ATOM 3797 N N . ARG A 1 479 ? 12.816 -8.210 -19.467 1.00 73.56 479 ARG A N 1
ATOM 3798 C CA . ARG A 1 479 ? 14.247 -8.554 -19.526 1.00 73.56 479 ARG A CA 1
ATOM 3799 C C . ARG A 1 479 ? 14.953 -8.170 -20.832 1.00 73.56 479 ARG A C 1
ATOM 3801 O O . ARG A 1 479 ? 16.178 -8.145 -20.875 1.00 73.56 479 ARG A O 1
ATOM 3808 N N . ILE A 1 480 ? 14.205 -7.930 -21.914 1.00 77.12 480 ILE A N 1
ATOM 3809 C CA . ILE A 1 480 ? 14.750 -7.460 -23.199 1.00 77.12 480 ILE A CA 1
ATOM 3810 C C . ILE A 1 480 ? 14.929 -5.935 -23.176 1.00 77.12 480 ILE A C 1
ATOM 3812 O O . ILE A 1 480 ? 15.893 -5.419 -23.733 1.00 77.12 480 ILE A O 1
ATOM 3816 N N . PHE A 1 481 ? 14.005 -5.215 -22.539 1.00 80.31 481 PHE A N 1
ATOM 3817 C CA . PHE A 1 481 ? 14.087 -3.772 -22.322 1.00 80.31 481 PHE A CA 1
ATOM 3818 C C . PHE A 1 481 ? 15.134 -3.410 -21.261 1.00 80.31 481 PHE A C 1
ATOM 3820 O O . PHE A 1 481 ? 15.881 -2.458 -21.452 1.00 80.31 481 PHE A O 1
ATOM 3827 N N . ASP A 1 482 ? 15.232 -4.213 -20.199 1.00 72.88 482 ASP A N 1
ATOM 3828 C CA . ASP A 1 482 ? 16.114 -3.996 -19.037 1.00 72.88 482 ASP A CA 1
ATOM 3829 C C . ASP A 1 482 ? 17.595 -4.310 -19.332 1.00 72.88 482 ASP A C 1
ATOM 3831 O O . ASP A 1 482 ? 18.451 -4.248 -18.447 1.00 72.88 482 ASP A O 1
ATOM 3835 N N . ALA A 1 483 ? 17.910 -4.711 -20.566 1.00 75.56 483 ALA A N 1
ATOM 3836 C CA . ALA A 1 483 ? 19.254 -5.081 -20.972 1.00 75.56 483 ALA A CA 1
ATOM 3837 C C . ALA A 1 483 ? 20.218 -3.896 -20.798 1.00 75.56 483 ALA A C 1
ATOM 3839 O O . ALA A 1 483 ? 20.053 -2.854 -21.425 1.00 75.56 483 ALA A O 1
ATOM 3840 N N . ALA A 1 484 ? 21.257 -4.075 -19.979 1.00 76.69 484 ALA A N 1
ATOM 3841 C CA . ALA A 1 484 ? 22.222 -3.018 -19.667 1.00 76.69 484 ALA A CA 1
ATOM 3842 C C . ALA A 1 484 ? 23.111 -2.611 -20.861 1.00 76.69 484 ALA A C 1
ATOM 3844 O O . ALA A 1 484 ? 23.710 -1.536 -20.850 1.00 76.69 484 ALA A O 1
ATOM 3845 N N . ASP A 1 485 ? 23.214 -3.470 -21.878 1.00 79.56 485 ASP A N 1
ATOM 3846 C CA . ASP A 1 485 ? 24.044 -3.269 -23.060 1.00 79.56 485 ASP A CA 1
ATOM 3847 C C . ASP A 1 485 ? 23.479 -3.996 -24.295 1.00 79.56 485 ASP A C 1
ATOM 3849 O O . ASP A 1 485 ? 22.683 -4.937 -24.193 1.00 79.56 485 ASP A O 1
ATOM 3853 N N . ALA A 1 486 ? 23.946 -3.586 -25.478 1.00 81.19 486 ALA A N 1
ATOM 3854 C CA . ALA A 1 486 ? 23.517 -4.130 -26.765 1.00 81.19 486 ALA A CA 1
ATOM 3855 C C . ALA A 1 486 ? 23.793 -5.637 -26.950 1.00 81.19 486 ALA A C 1
ATOM 3857 O O . ALA A 1 486 ? 23.082 -6.291 -27.711 1.00 81.19 486 ALA A O 1
ATOM 3858 N N . SER A 1 487 ? 24.791 -6.210 -26.270 1.00 80.75 487 SER A N 1
ATOM 3859 C CA . SER A 1 487 ? 25.122 -7.642 -26.361 1.00 80.75 487 SER A CA 1
ATOM 3860 C C . SER A 1 487 ? 24.123 -8.472 -25.559 1.00 80.75 487 SER A C 1
ATOM 3862 O O . SER A 1 487 ? 23.587 -9.457 -26.066 1.00 80.75 487 SER A O 1
ATOM 3864 N N . THR A 1 488 ? 23.822 -8.029 -24.335 1.00 81.62 488 THR A N 1
ATOM 3865 C CA . THR A 1 488 ? 22.782 -8.605 -23.470 1.00 81.62 488 THR A CA 1
ATOM 3866 C C . THR A 1 488 ? 21.408 -8.525 -24.148 1.00 81.62 488 THR A C 1
ATOM 3868 O O . THR A 1 488 ? 20.683 -9.520 -24.223 1.00 81.62 488 THR A O 1
ATOM 3871 N N . TRP A 1 489 ? 21.079 -7.373 -24.746 1.00 82.50 489 TRP A N 1
ATOM 3872 C CA . TRP A 1 489 ? 19.873 -7.196 -25.561 1.00 82.50 489 TRP A CA 1
ATOM 3873 C C . TRP A 1 489 ? 19.821 -8.187 -26.732 1.00 82.50 489 TRP A C 1
ATOM 3875 O O . TRP A 1 489 ? 18.810 -8.869 -26.928 1.00 82.50 489 TRP A O 1
ATOM 3885 N N . GLN A 1 490 ? 20.923 -8.318 -27.479 1.00 78.75 490 GLN A N 1
ATOM 3886 C CA . GLN A 1 490 ? 21.009 -9.219 -28.625 1.00 78.75 490 GLN A CA 1
ATOM 3887 C C . GLN A 1 490 ? 20.852 -10.697 -28.220 1.00 78.75 490 GLN A C 1
ATOM 3889 O O . GLN A 1 490 ? 20.160 -11.451 -28.907 1.00 78.75 490 GLN A O 1
ATOM 3894 N N . GLU A 1 491 ? 21.428 -11.125 -27.092 1.00 80.38 491 GLU A N 1
ATOM 3895 C CA . GLU A 1 491 ? 21.263 -12.490 -26.573 1.00 80.38 491 GLU A CA 1
ATOM 3896 C C . GLU A 1 491 ? 19.794 -12.803 -26.234 1.00 80.38 491 GLU A C 1
ATOM 3898 O O . GLU A 1 491 ? 19.306 -13.903 -26.522 1.00 80.38 491 GLU A O 1
ATOM 3903 N N . HIS A 1 492 ? 19.071 -11.841 -25.656 1.00 77.00 492 HIS A N 1
ATOM 3904 C CA . HIS A 1 492 ? 17.664 -12.011 -25.299 1.00 77.00 492 HIS A CA 1
ATOM 3905 C C . HIS A 1 492 ? 16.713 -11.929 -26.503 1.00 77.00 492 HIS A C 1
ATOM 3907 O O . HIS A 1 492 ? 15.786 -12.741 -26.595 1.00 77.00 492 HIS A O 1
ATOM 3913 N N . ILE A 1 493 ? 16.941 -11.010 -27.450 1.00 75.94 493 ILE A N 1
ATOM 3914 C CA . ILE A 1 493 ? 16.066 -10.854 -28.622 1.00 75.94 493 ILE A CA 1
ATOM 3915 C C . ILE A 1 493 ? 16.189 -12.050 -29.581 1.00 75.94 493 ILE A C 1
ATOM 3917 O O . ILE A 1 493 ? 15.171 -12.586 -30.009 1.00 75.94 493 ILE A O 1
ATOM 3921 N N . VAL A 1 494 ? 17.403 -12.570 -29.820 1.00 70.62 494 VAL A N 1
ATOM 3922 C CA . VAL A 1 494 ? 17.643 -13.737 -30.700 1.00 70.62 494 VAL A CA 1
ATOM 3923 C C . VAL A 1 494 ? 17.038 -15.030 -30.135 1.00 70.62 494 VAL A C 1
ATOM 3925 O O . VAL A 1 494 ? 16.633 -15.910 -30.891 1.00 70.62 494 VAL A O 1
ATOM 3928 N N . ARG A 1 495 ? 16.931 -15.159 -28.806 1.00 67.81 495 ARG A N 1
ATOM 3929 C CA . ARG A 1 495 ? 16.280 -16.311 -28.152 1.00 67.81 495 ARG A CA 1
ATOM 3930 C C . ARG A 1 495 ? 14.750 -16.257 -28.162 1.00 67.81 495 ARG A C 1
ATOM 3932 O O . ARG A 1 495 ? 14.118 -17.222 -27.733 1.00 67.81 495 ARG A O 1
ATOM 3939 N N . THR A 1 496 ? 14.156 -15.155 -28.612 1.00 66.81 496 THR A N 1
ATOM 3940 C CA . THR A 1 496 ? 12.713 -14.919 -28.530 1.00 66.81 496 THR A CA 1
ATOM 3941 C C . THR A 1 496 ? 12.072 -15.057 -29.911 1.00 66.81 496 THR A C 1
ATOM 3943 O O . THR A 1 496 ? 12.226 -14.185 -30.760 1.00 66.81 496 THR A O 1
ATOM 3946 N N . GLU A 1 497 ? 11.290 -16.122 -30.141 1.00 57.50 497 GLU A N 1
ATOM 3947 C CA . GLU A 1 497 ? 10.420 -16.211 -31.327 1.00 57.50 497 GLU A CA 1
ATOM 3948 C C . GLU A 1 497 ? 9.329 -15.127 -31.257 1.00 57.50 497 GLU A C 1
ATOM 3950 O O . GLU A 1 497 ? 8.267 -15.325 -30.654 1.00 57.50 497 GLU A O 1
ATOM 3955 N N . ARG A 1 498 ? 9.578 -13.963 -31.868 1.00 61.34 498 ARG A N 1
ATOM 3956 C CA . ARG A 1 498 ? 8.604 -12.869 -31.887 1.00 61.34 498 ARG A CA 1
ATOM 3957 C C . ARG A 1 498 ? 7.444 -13.212 -32.823 1.00 61.34 498 ARG A C 1
ATOM 3959 O O . ARG A 1 498 ? 7.634 -13.572 -33.982 1.00 61.34 498 ARG A O 1
ATOM 3966 N N . LYS A 1 499 ? 6.218 -13.064 -32.325 1.00 60.19 499 LYS A N 1
ATOM 3967 C CA . LYS A 1 499 ? 5.000 -13.046 -33.144 1.00 60.19 499 LYS A CA 1
ATOM 3968 C C . LYS A 1 499 ? 4.455 -11.628 -33.123 1.00 60.19 499 LYS A C 1
ATOM 3970 O O . LYS A 1 499 ? 4.223 -11.096 -32.040 1.00 60.19 499 LYS A O 1
ATOM 3975 N N . SER A 1 500 ? 4.252 -11.036 -34.302 1.00 65.25 500 SER A N 1
ATOM 3976 C CA . SER A 1 500 ? 3.513 -9.774 -34.436 1.00 65.25 500 SER A CA 1
ATOM 3977 C C . SER A 1 500 ? 2.115 -9.991 -33.855 1.00 65.25 500 SER A C 1
ATOM 3979 O O . SER A 1 500 ? 1.346 -10.816 -34.353 1.00 65.25 500 SER A O 1
ATOM 3981 N N . GLN A 1 501 ? 1.830 -9.331 -32.736 1.00 78.69 501 GLN A N 1
ATOM 3982 C CA . GLN A 1 501 ? 0.571 -9.452 -32.017 1.00 78.69 501 GLN A CA 1
ATOM 3983 C C . GLN A 1 501 ? 0.174 -8.090 -31.464 1.00 78.69 501 GLN A C 1
ATOM 3985 O O . GLN A 1 501 ? 1.008 -7.371 -30.909 1.00 78.69 501 GLN A O 1
ATOM 3990 N N . ARG A 1 502 ? -1.104 -7.740 -31.611 1.00 86.88 502 ARG A N 1
ATOM 3991 C CA . ARG A 1 502 ? -1.670 -6.467 -31.162 1.00 86.88 502 ARG A CA 1
ATOM 3992 C C . ARG A 1 502 ? -2.625 -6.684 -29.992 1.00 86.88 502 ARG A C 1
ATOM 3994 O O . ARG A 1 502 ? -3.177 -7.773 -29.801 1.00 86.88 502 ARG A O 1
ATOM 4001 N N . PHE A 1 503 ? -2.860 -5.633 -29.208 1.00 88.56 503 PHE A N 1
ATOM 4002 C CA . PHE A 1 503 ? -3.809 -5.701 -28.092 1.00 88.56 503 PHE A CA 1
ATOM 4003 C C . PHE A 1 503 ? -5.230 -6.059 -28.551 1.00 88.56 503 PHE A C 1
ATOM 4005 O O . PHE A 1 503 ? -5.904 -6.826 -27.863 1.00 88.56 503 PHE A O 1
ATOM 4012 N N . SER A 1 504 ? -5.654 -5.607 -29.738 1.00 88.31 504 SER A N 1
ATOM 4013 C CA . SER A 1 504 ? -6.898 -6.039 -30.397 1.00 88.31 504 SER A CA 1
ATOM 4014 C C . SER A 1 504 ? -7.078 -7.562 -30.427 1.00 88.31 504 SER A C 1
ATOM 4016 O O . SER A 1 504 ? -8.170 -8.064 -30.159 1.00 88.31 504 SER A O 1
ATOM 4018 N N . ASP A 1 505 ? -6.005 -8.305 -30.699 1.00 85.69 505 ASP A N 1
ATOM 4019 C CA . ASP A 1 505 ? -6.040 -9.759 -30.884 1.00 85.69 505 ASP A CA 1
ATOM 4020 C C . ASP A 1 505 ? -6.122 -10.475 -29.531 1.00 85.69 505 ASP A C 1
ATOM 4022 O O . ASP A 1 505 ? -6.835 -11.471 -29.375 1.00 85.69 505 ASP A O 1
ATOM 4026 N N . LEU A 1 506 ? -5.436 -9.926 -28.521 1.00 87.75 506 LEU A N 1
ATOM 4027 C CA . LEU A 1 506 ? -5.530 -10.377 -27.133 1.00 87.75 506 LEU A CA 1
ATOM 4028 C C . LEU A 1 506 ? -6.944 -10.170 -26.577 1.00 87.75 506 LEU A C 1
ATOM 4030 O O . LEU A 1 506 ? -7.519 -11.103 -26.013 1.00 87.75 506 LEU A O 1
ATOM 4034 N N . PHE A 1 507 ? -7.541 -8.990 -26.781 1.00 89.38 507 PHE A N 1
ATOM 4035 C CA . PHE A 1 507 ? -8.926 -8.734 -26.382 1.00 89.38 507 PHE A CA 1
ATOM 4036 C C . PHE A 1 507 ? -9.902 -9.644 -27.137 1.00 89.38 507 PHE A C 1
ATOM 4038 O O . PHE A 1 507 ? -10.747 -10.275 -26.505 1.00 89.38 507 PHE A O 1
ATOM 4045 N N . PHE A 1 508 ? -9.753 -9.811 -28.455 1.00 87.44 508 PHE A N 1
ATOM 4046 C CA . PHE A 1 508 ? -10.568 -10.758 -29.221 1.00 87.44 508 PHE A CA 1
ATOM 4047 C C . PHE A 1 508 ? -10.472 -12.190 -28.658 1.00 87.44 508 PHE A C 1
ATOM 4049 O O . PHE A 1 508 ? -11.494 -12.853 -28.465 1.00 87.44 508 PHE A O 1
ATOM 4056 N N . SER A 1 509 ? -9.269 -12.647 -28.293 1.00 85.69 509 SER A N 1
ATOM 4057 C CA . SER A 1 509 ? -9.057 -13.941 -27.631 1.00 85.69 509 SER A CA 1
ATOM 4058 C C . SER A 1 509 ? -9.726 -14.024 -26.248 1.00 85.69 509 SER A C 1
ATOM 4060 O O . SER A 1 509 ? -10.304 -15.060 -25.909 1.00 85.69 509 SER A O 1
ATOM 4062 N N . LEU A 1 510 ? -9.710 -12.945 -25.454 1.00 87.88 510 LEU A N 1
ATOM 4063 C CA . LEU A 1 510 ? -10.397 -12.882 -24.156 1.00 87.88 510 LEU A CA 1
ATOM 4064 C C . LEU A 1 510 ? -11.924 -12.990 -24.275 1.00 87.88 510 LEU A C 1
ATOM 4066 O O . LEU A 1 510 ? -12.540 -13.536 -23.359 1.00 87.88 510 LEU A O 1
ATOM 4070 N N . PHE A 1 511 ? -12.528 -12.562 -25.390 1.00 88.12 511 PHE A N 1
ATOM 4071 C CA . PHE A 1 511 ? -13.979 -12.638 -25.626 1.00 88.12 511 PHE A CA 1
ATOM 4072 C C . PHE A 1 511 ? -14.436 -13.839 -26.486 1.00 88.12 511 PHE A C 1
ATOM 4074 O O . PHE A 1 511 ? -15.584 -14.256 -26.366 1.00 88.12 511 PHE A O 1
ATOM 4081 N N . SER A 1 512 ? -13.564 -14.458 -27.291 1.00 83.94 512 SER A N 1
ATOM 4082 C CA . SER A 1 512 ? -13.895 -15.610 -28.159 1.00 83.94 512 SER A CA 1
ATOM 4083 C C . SER A 1 512 ? -14.377 -16.844 -27.382 1.00 83.94 512 SER A C 1
ATOM 4085 O O . SER A 1 512 ? -13.699 -17.303 -26.464 1.00 83.94 512 SER A O 1
ATOM 4087 N N . ASP A 1 513 ? -15.492 -17.473 -27.766 1.00 70.69 513 ASP A N 1
ATOM 4088 C CA . ASP A 1 513 ? -15.951 -18.722 -27.127 1.00 70.69 513 ASP A CA 1
ATOM 4089 C C . ASP A 1 513 ? -14.966 -19.887 -27.329 1.00 70.69 513 ASP A C 1
ATOM 4091 O O . ASP A 1 513 ? -14.801 -20.733 -26.448 1.00 70.69 513 ASP A O 1
ATOM 4095 N N . ARG A 1 514 ? -14.230 -19.892 -28.448 1.00 61.88 514 ARG A N 1
ATOM 4096 C CA . ARG A 1 514 ? -13.087 -20.788 -28.662 1.00 61.88 514 ARG A CA 1
ATOM 4097 C C . ARG A 1 514 ? -11.843 -20.131 -28.075 1.00 61.88 514 ARG A C 1
ATOM 4099 O O . ARG A 1 514 ? -11.171 -19.357 -28.758 1.00 61.88 514 ARG A O 1
ATOM 4106 N N . VAL A 1 515 ? -11.539 -20.439 -26.811 1.00 55.56 515 VAL A N 1
ATOM 4107 C CA . VAL A 1 515 ? -10.299 -19.992 -26.157 1.00 55.56 515 VAL A CA 1
ATOM 4108 C C . VAL A 1 515 ? -9.114 -20.686 -26.817 1.00 55.56 515 VAL A C 1
ATOM 4110 O O . VAL A 1 515 ? -8.707 -21.788 -26.449 1.00 55.56 515 VAL A O 1
ATOM 4113 N N . HIS A 1 516 ? -8.536 -20.024 -27.808 1.00 51.97 516 HIS A N 1
ATOM 4114 C CA . HIS A 1 516 ? -7.261 -20.416 -28.374 1.00 51.97 516 HIS A CA 1
ATOM 4115 C C . HIS A 1 516 ? -6.150 -19.970 -27.416 1.00 51.97 516 HIS A C 1
ATOM 4117 O O . HIS A 1 516 ? -5.515 -18.940 -27.616 1.00 51.97 516 HIS A O 1
ATOM 4123 N N . VAL A 1 517 ? -5.881 -20.799 -26.396 1.00 48.97 517 VAL A N 1
ATOM 4124 C CA . VAL A 1 517 ? -4.764 -20.655 -25.429 1.00 48.97 517 VAL A CA 1
ATOM 4125 C C . VAL A 1 517 ? -3.423 -20.359 -26.134 1.00 48.97 517 VAL A C 1
ATOM 4127 O O . VAL A 1 517 ? -2.552 -19.689 -25.592 1.00 48.97 517 VAL A O 1
ATOM 4130 N N . ARG A 1 518 ? -3.302 -20.771 -27.403 1.00 48.38 518 ARG A N 1
ATOM 4131 C CA . ARG A 1 518 ? -2.201 -20.463 -28.327 1.00 48.38 518 ARG A CA 1
ATOM 4132 C C . ARG A 1 518 ? -1.891 -18.968 -28.537 1.00 48.38 518 ARG A C 1
ATOM 4134 O O . ARG A 1 518 ? -0.784 -18.698 -28.987 1.00 48.38 518 ARG A O 1
ATOM 4141 N N . HIS A 1 519 ? -2.806 -18.031 -28.258 1.00 51.78 519 HIS A N 1
ATOM 4142 C CA . HIS A 1 519 ? -2.585 -16.592 -28.506 1.00 51.78 519 HIS A CA 1
ATOM 4143 C C . HIS A 1 519 ? -2.158 -15.775 -27.280 1.00 51.78 519 HIS A C 1
ATOM 4145 O O . HIS A 1 519 ? -1.561 -14.728 -27.464 1.00 51.78 519 HIS A O 1
ATOM 4151 N N . LEU A 1 520 ? -2.428 -16.217 -26.050 1.00 54.50 520 LEU A N 1
ATOM 4152 C CA . LEU A 1 520 ? -1.885 -15.572 -24.837 1.00 54.50 520 LEU A CA 1
ATOM 4153 C C . LEU A 1 520 ? -0.609 -16.264 -24.327 1.00 54.50 520 LEU A C 1
ATOM 4155 O O . LEU A 1 520 ? 0.034 -15.778 -23.403 1.00 54.50 520 LEU A O 1
ATOM 4159 N N . GLY A 1 521 ? -0.230 -17.386 -24.950 1.00 53.09 521 GLY A N 1
ATOM 4160 C CA . GLY A 1 521 ? 0.951 -18.163 -24.587 1.00 53.09 521 GLY A CA 1
ATOM 4161 C C . GLY A 1 521 ? 0.872 -18.753 -23.176 1.00 53.09 521 GLY A C 1
ATOM 4162 O O . GLY A 1 521 ? -0.179 -18.793 -22.540 1.00 53.09 521 GLY A O 1
ATOM 4163 N N . THR A 1 522 ? 2.015 -19.223 -22.682 1.00 57.22 522 THR A N 1
ATOM 4164 C CA . THR A 1 522 ? 2.227 -19.626 -21.277 1.00 57.22 522 THR A CA 1
ATOM 4165 C C . THR A 1 522 ? 2.841 -18.495 -20.435 1.00 57.22 522 THR A C 1
ATOM 4167 O O . THR A 1 522 ? 3.299 -18.723 -19.317 1.00 57.22 522 THR A O 1
ATOM 4170 N N . SER A 1 523 ? 2.915 -17.286 -21.000 1.00 67.50 523 SER A N 1
ATOM 4171 C CA . SER A 1 523 ? 3.771 -16.188 -20.551 1.00 67.50 523 SER A CA 1
ATOM 4172 C C . SER A 1 523 ? 3.057 -14.859 -20.783 1.00 67.50 523 SER A C 1
ATOM 4174 O O . SER A 1 523 ? 2.884 -14.435 -21.922 1.00 67.50 523 SER A O 1
ATOM 4176 N N . LEU A 1 524 ? 2.646 -14.210 -19.698 1.00 79.44 524 LEU A N 1
ATOM 4177 C CA . LEU A 1 524 ? 1.993 -12.902 -19.677 1.00 79.44 524 LEU A CA 1
ATOM 4178 C C . LEU A 1 524 ? 2.904 -11.923 -18.922 1.00 79.44 524 LEU A C 1
ATOM 4180 O O . LEU A 1 524 ? 3.218 -12.181 -17.761 1.00 79.44 524 LEU A O 1
ATOM 4184 N N . SER A 1 525 ? 3.334 -10.823 -19.547 1.00 81.94 525 SER A N 1
ATOM 4185 C CA . SER A 1 525 ? 4.132 -9.786 -18.867 1.00 81.94 525 SER A CA 1
ATOM 4186 C C . SER A 1 525 ? 3.254 -8.855 -18.017 1.00 81.94 525 SER A C 1
ATOM 4188 O O . SER A 1 525 ? 2.076 -8.657 -18.326 1.00 81.94 525 SER A O 1
ATOM 4190 N N . GLY A 1 526 ? 3.812 -8.265 -16.952 1.00 82.69 526 GLY A N 1
ATOM 4191 C CA . GLY A 1 526 ? 3.064 -7.419 -16.005 1.00 82.69 526 GLY A CA 1
ATOM 4192 C C . GLY A 1 526 ? 2.416 -6.186 -16.650 1.00 82.69 526 GLY A C 1
ATOM 4193 O O . GLY A 1 526 ? 1.257 -5.866 -16.371 1.00 82.69 526 GLY A O 1
ATOM 4194 N N . LEU A 1 527 ? 3.112 -5.547 -17.598 1.00 84.00 527 LEU A N 1
ATOM 4195 C CA . LEU A 1 527 ? 2.557 -4.454 -18.402 1.00 84.00 527 LEU A CA 1
ATOM 4196 C C . LEU A 1 527 ? 1.374 -4.921 -19.264 1.00 84.00 527 LEU A C 1
ATOM 4198 O O . LEU A 1 527 ? 0.311 -4.301 -19.241 1.00 84.00 527 LEU A O 1
ATOM 4202 N N . THR A 1 528 ? 1.515 -6.047 -19.970 1.00 87.88 528 THR A N 1
ATOM 4203 C CA . THR A 1 528 ? 0.428 -6.620 -20.783 1.00 87.88 528 THR A CA 1
ATOM 4204 C C . THR A 1 528 ? -0.779 -6.971 -19.915 1.00 87.88 528 THR A C 1
ATOM 4206 O O . THR A 1 528 ? -1.909 -6.652 -20.279 1.00 87.88 528 THR A O 1
ATOM 4209 N N . ALA A 1 529 ? -0.553 -7.559 -18.734 1.00 89.12 529 ALA A N 1
ATOM 4210 C CA . ALA A 1 529 ? -1.614 -7.839 -17.772 1.00 89.12 529 ALA A CA 1
ATOM 4211 C C . ALA A 1 529 ? -2.351 -6.561 -17.348 1.00 89.12 529 ALA A C 1
ATOM 4213 O O . ALA A 1 529 ? -3.581 -6.540 -17.336 1.00 89.12 529 ALA A O 1
ATOM 4214 N N . SER A 1 530 ? -1.608 -5.488 -17.066 1.00 88.69 530 SER A N 1
ATOM 4215 C CA . SER A 1 530 ? -2.169 -4.196 -16.664 1.00 88.69 530 SER A CA 1
ATOM 4216 C C . SER A 1 530 ? -3.022 -3.576 -17.773 1.00 88.69 530 SER A C 1
ATOM 4218 O O . SER A 1 530 ? -4.176 -3.240 -17.526 1.00 88.69 530 SER A O 1
ATOM 4220 N N . VAL A 1 531 ? -2.523 -3.504 -19.013 1.00 90.69 531 VAL A N 1
ATOM 4221 C CA . VAL A 1 531 ? -3.284 -2.957 -20.157 1.00 90.69 531 VAL A CA 1
ATOM 4222 C C . VAL A 1 531 ? -4.559 -3.767 -20.430 1.00 90.69 531 VAL A C 1
ATOM 4224 O O . VAL A 1 531 ? -5.613 -3.186 -20.690 1.00 90.69 531 VAL A O 1
ATOM 4227 N N . LEU A 1 532 ? -4.507 -5.101 -20.323 1.00 93.19 532 LEU A N 1
ATOM 4228 C CA . LEU A 1 532 ? -5.692 -5.952 -20.488 1.00 93.19 532 LEU A CA 1
ATOM 4229 C C . LEU A 1 532 ? -6.724 -5.736 -19.371 1.00 93.19 532 LEU A C 1
ATOM 4231 O O . LEU A 1 532 ? -7.912 -5.589 -19.662 1.00 93.19 532 LEU A O 1
ATOM 4235 N N . LEU A 1 533 ? -6.291 -5.676 -18.107 1.00 94.00 533 LEU A N 1
ATOM 4236 C CA . LEU A 1 533 ? -7.169 -5.396 -16.964 1.00 94.00 533 LEU A CA 1
ATOM 4237 C C . LEU A 1 533 ? -7.833 -4.019 -17.092 1.00 94.00 533 LEU A C 1
ATOM 4239 O O . LEU A 1 533 ? -9.048 -3.906 -16.938 1.00 94.00 533 LEU A O 1
ATOM 4243 N N . GLU A 1 534 ? -7.060 -2.990 -17.432 1.00 91.06 534 GLU A N 1
ATOM 4244 C CA . GLU A 1 534 ? -7.562 -1.628 -17.614 1.00 91.06 534 GLU A CA 1
ATOM 4245 C C . GLU A 1 534 ? -8.517 -1.500 -18.814 1.00 91.06 534 GLU A C 1
ATOM 4247 O O . GLU A 1 534 ? -9.542 -0.825 -18.713 1.00 91.06 534 GLU A O 1
ATOM 4252 N N . GLY A 1 535 ? -8.283 -2.228 -19.912 1.00 92.31 535 GLY A N 1
ATOM 4253 C CA . GLY A 1 535 ? -9.225 -2.285 -21.034 1.00 92.31 535 GLY A CA 1
ATOM 4254 C C . GLY A 1 535 ? -10.543 -3.001 -20.701 1.00 92.31 535 GLY A C 1
ATOM 4255 O O . GLY A 1 535 ? -11.610 -2.559 -21.132 1.00 92.31 535 GLY A O 1
ATOM 4256 N N . LEU A 1 536 ? -10.509 -4.067 -19.889 1.00 92.56 536 LEU A N 1
ATOM 4257 C CA . LEU A 1 536 ? -11.727 -4.707 -19.366 1.00 92.56 536 LEU A CA 1
ATOM 4258 C C . LEU A 1 536 ? -12.477 -3.784 -18.393 1.00 92.56 536 LEU A C 1
ATOM 4260 O O . LEU A 1 536 ? -13.707 -3.700 -18.438 1.00 92.56 536 LEU A O 1
ATOM 4264 N N . LYS A 1 537 ? -11.741 -3.044 -17.557 1.00 90.44 537 LYS A N 1
ATOM 4265 C CA . LYS A 1 537 ? -12.283 -2.014 -16.667 1.00 90.44 537 LYS A CA 1
ATOM 4266 C C . LYS A 1 537 ? -12.978 -0.906 -17.465 1.00 90.44 537 LYS A C 1
ATOM 4268 O O . LYS A 1 537 ? -14.111 -0.555 -17.142 1.00 90.44 537 LYS A O 1
ATOM 4273 N N . ALA A 1 538 ? -12.345 -0.403 -18.526 1.00 89.31 538 ALA A N 1
ATOM 4274 C CA . ALA A 1 538 ? -12.899 0.624 -19.409 1.00 89.31 538 ALA A CA 1
ATOM 4275 C C . ALA A 1 538 ? -14.242 0.195 -20.028 1.00 89.31 538 ALA A C 1
ATOM 4277 O O . ALA A 1 538 ? -15.214 0.949 -19.964 1.00 89.31 538 ALA A O 1
ATOM 4278 N N . LEU A 1 539 ? -14.338 -1.045 -20.530 1.00 88.06 539 LEU A N 1
ATOM 4279 C CA . LEU A 1 539 ? -15.600 -1.609 -21.032 1.00 88.06 539 LEU A CA 1
ATOM 4280 C C . LEU A 1 539 ? -16.693 -1.670 -19.958 1.00 88.06 539 LEU A C 1
ATOM 4282 O O . LEU A 1 539 ? -17.858 -1.391 -20.247 1.00 88.06 539 LEU A O 1
ATOM 4286 N N . SER A 1 540 ? -16.339 -2.016 -18.716 1.00 86.44 540 SER A N 1
ATOM 4287 C CA . SER A 1 540 ? -17.300 -2.013 -17.610 1.00 86.44 540 SER A CA 1
ATOM 4288 C C . SER A 1 540 ? -17.797 -0.599 -17.288 1.00 86.44 540 SER A C 1
ATOM 4290 O O . SER A 1 540 ? -18.989 -0.417 -17.036 1.00 86.44 540 SER A O 1
ATOM 4292 N N . SER A 1 541 ? -16.920 0.410 -17.330 1.00 81.94 541 SER A N 1
ATOM 4293 C CA . SER A 1 541 ? -17.299 1.818 -17.148 1.00 81.94 541 SER A CA 1
ATOM 4294 C C . SER A 1 541 ? -18.198 2.323 -18.291 1.00 81.94 541 SER A C 1
ATOM 4296 O O . SER A 1 541 ? -19.232 2.936 -18.019 1.00 81.94 541 SER A O 1
ATOM 4298 N N . GLU A 1 542 ? -17.878 2.016 -19.557 1.00 81.12 542 GLU A N 1
ATOM 4299 C CA . GLU A 1 542 ? -18.715 2.358 -20.726 1.00 81.12 542 GLU A CA 1
ATOM 4300 C C . GLU A 1 542 ? -20.110 1.717 -20.610 1.00 81.12 542 GLU A C 1
ATOM 4302 O O . GLU A 1 542 ? -21.131 2.400 -20.748 1.00 81.12 542 GLU A O 1
ATOM 4307 N N . ARG A 1 543 ? -20.174 0.429 -20.241 1.00 80.62 543 ARG A N 1
ATOM 4308 C CA . ARG A 1 543 ? -21.430 -0.288 -19.978 1.00 80.62 543 ARG A CA 1
ATOM 4309 C C . ARG A 1 543 ? -22.240 0.345 -18.844 1.00 80.62 543 ARG A C 1
ATOM 4311 O O . ARG A 1 543 ? -23.453 0.487 -18.988 1.00 80.62 543 ARG A O 1
ATOM 4318 N N . ALA A 1 544 ? -21.606 0.741 -17.740 1.00 77.06 544 ALA A N 1
ATOM 4319 C CA . ALA A 1 544 ? -22.294 1.345 -16.597 1.00 77.06 544 ALA A CA 1
ATOM 4320 C C . ALA A 1 544 ? -22.948 2.696 -16.944 1.00 77.06 544 ALA A C 1
ATOM 4322 O O . ALA A 1 544 ? -24.055 2.981 -16.484 1.00 77.06 544 ALA A O 1
ATOM 4323 N N . VAL A 1 545 ? -22.309 3.504 -1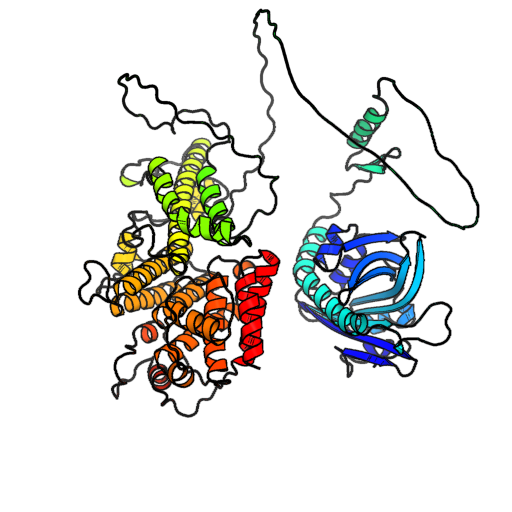7.799 1.00 74.25 545 VAL A N 1
ATOM 4324 C CA . VAL A 1 545 ? -22.894 4.746 -18.343 1.00 74.25 545 VAL A CA 1
ATOM 4325 C C . VAL A 1 545 ? -24.059 4.439 -19.293 1.00 74.25 545 VAL A C 1
ATOM 4327 O O . VAL A 1 545 ? -25.090 5.112 -19.258 1.00 74.25 545 VAL A O 1
ATOM 4330 N N . ALA A 1 546 ? -23.916 3.403 -20.118 1.00 70.38 546 ALA A N 1
ATOM 4331 C CA . ALA A 1 546 ? -24.873 3.035 -21.157 1.00 70.38 546 ALA A CA 1
ATOM 4332 C C . ALA A 1 546 ? -26.061 2.165 -20.668 1.00 70.38 546 ALA A C 1
ATOM 4334 O O . ALA A 1 546 ? -27.012 1.931 -21.419 1.00 70.38 546 ALA A O 1
ATOM 4335 N N . ALA A 1 547 ? -26.049 1.741 -19.399 1.00 63.22 547 ALA A N 1
ATOM 4336 C CA . ALA A 1 547 ? -26.997 0.814 -18.770 1.00 63.22 547 ALA A CA 1
ATOM 4337 C C . ALA A 1 547 ? -28.515 1.077 -18.962 1.00 63.22 547 ALA A C 1
ATOM 4339 O O . ALA A 1 547 ? -29.271 0.103 -18.939 1.00 63.22 547 ALA A O 1
ATOM 4340 N N . PRO A 1 548 ? -29.026 2.314 -19.170 1.00 59.97 548 PRO A N 1
ATOM 4341 C CA . PRO A 1 548 ? -30.450 2.525 -19.461 1.00 59.97 548 PRO A CA 1
ATOM 4342 C C . PRO A 1 548 ? -30.933 1.912 -20.788 1.00 59.97 548 PRO A C 1
ATOM 4344 O O . PRO A 1 548 ? -32.137 1.720 -20.970 1.00 59.97 548 PRO A O 1
ATOM 4347 N N . ALA A 1 549 ? -30.027 1.624 -21.730 1.00 62.19 549 ALA A N 1
ATOM 4348 C CA . ALA A 1 549 ? -30.363 1.110 -23.053 1.00 62.19 549 ALA A CA 1
ATOM 4349 C C . ALA A 1 549 ? -30.188 -0.416 -23.134 1.00 62.19 549 ALA A C 1
ATOM 4351 O O . ALA A 1 549 ? -29.085 -0.941 -23.019 1.00 62.19 549 ALA A O 1
ATOM 4352 N N . LYS A 1 550 ? -31.282 -1.140 -23.408 1.00 58.09 550 LYS A N 1
ATOM 4353 C CA . LYS A 1 550 ? -31.266 -2.613 -23.530 1.00 58.09 550 LYS A CA 1
ATOM 4354 C C . LYS A 1 550 ? -30.519 -3.138 -24.765 1.00 58.09 550 LYS A C 1
ATOM 4356 O O . LYS A 1 550 ? -30.052 -4.269 -24.741 1.00 58.09 550 LYS A O 1
ATOM 4361 N N . ASN A 1 551 ? -30.408 -2.325 -25.819 1.00 62.59 551 ASN A N 1
ATOM 4362 C CA . ASN A 1 551 ? -29.831 -2.701 -27.113 1.00 62.59 551 ASN A CA 1
ATOM 4363 C C . ASN A 1 551 ? -28.705 -1.724 -27.485 1.00 62.59 551 ASN A C 1
ATOM 4365 O O . ASN A 1 551 ? -28.935 -0.751 -28.204 1.00 62.59 551 ASN A O 1
ATOM 4369 N N . LEU A 1 552 ? -27.501 -1.963 -26.969 1.00 66.19 552 LEU A N 1
ATOM 4370 C CA . LEU A 1 552 ? -26.310 -1.176 -27.293 1.00 66.19 552 LEU A CA 1
ATOM 4371 C C . LEU A 1 552 ? -25.545 -1.815 -28.450 1.00 66.19 552 LEU A C 1
ATOM 4373 O O . LEU A 1 552 ? -25.298 -3.018 -28.455 1.00 66.19 552 LEU A O 1
ATOM 4377 N N . VAL A 1 553 ? -25.132 -0.999 -29.417 1.00 67.25 553 VAL A N 1
ATOM 4378 C CA . VAL A 1 553 ? -24.234 -1.439 -30.489 1.00 67.25 553 VAL A CA 1
ATOM 4379 C C . VAL A 1 553 ? -22.792 -1.366 -29.983 1.00 67.25 553 VAL A C 1
ATOM 4381 O O . VAL A 1 553 ? -22.366 -0.330 -29.483 1.00 67.25 553 VAL A O 1
ATOM 4384 N N . ALA A 1 554 ? -22.044 -2.460 -30.148 1.00 69.44 554 ALA A N 1
ATOM 4385 C CA . ALA A 1 554 ? -20.613 -2.594 -29.839 1.00 69.44 554 ALA A CA 1
ATOM 4386 C C . ALA A 1 554 ? -20.174 -2.527 -28.354 1.00 69.44 554 ALA A C 1
ATOM 4388 O O . ALA A 1 554 ? -18.972 -2.550 -28.102 1.00 69.44 554 ALA A O 1
ATOM 4389 N N . VAL A 1 555 ? -21.093 -2.533 -27.378 1.00 78.56 555 VAL A N 1
ATOM 4390 C CA . VAL A 1 555 ? -20.757 -2.698 -25.944 1.00 78.56 555 VAL A CA 1
ATOM 4391 C C . VAL A 1 555 ? -21.078 -4.137 -25.499 1.00 78.56 555 VAL A C 1
ATOM 4393 O O . VAL A 1 555 ? -22.230 -4.551 -25.650 1.00 78.56 555 VAL A O 1
ATOM 4396 N N . PRO A 1 556 ? -20.117 -4.916 -24.955 1.00 84.88 556 PRO A N 1
ATOM 4397 C CA . PRO A 1 556 ? -20.358 -6.294 -24.512 1.00 84.88 556 PRO A CA 1
ATOM 4398 C C . PRO A 1 556 ? -21.396 -6.438 -23.384 1.00 84.88 556 PRO A C 1
ATOM 4400 O O . PRO A 1 556 ? -21.677 -5.504 -22.621 1.00 84.88 556 PRO A O 1
ATOM 4403 N N . LEU A 1 557 ? -21.957 -7.645 -23.239 1.00 84.31 557 LEU A N 1
ATOM 4404 C CA . LEU A 1 557 ? -22.813 -7.971 -22.098 1.00 84.31 557 LEU A CA 1
ATOM 4405 C C . LEU A 1 557 ? -21.972 -8.172 -20.833 1.00 84.31 557 LEU A C 1
ATOM 4407 O O . LEU A 1 557 ? -20.811 -8.569 -20.893 1.00 84.31 557 LEU A O 1
ATOM 4411 N N . GLU A 1 558 ? -22.592 -7.974 -19.671 1.00 84.81 558 GLU A N 1
ATOM 4412 C CA . GLU A 1 558 ? -21.971 -8.184 -18.351 1.00 84.81 558 GLU A CA 1
ATOM 4413 C C . GLU A 1 558 ? -21.334 -9.568 -18.240 1.00 84.81 558 GLU A C 1
ATOM 4415 O O . GLU A 1 558 ? -20.149 -9.692 -17.965 1.00 84.81 558 GLU A O 1
ATOM 4420 N N . ARG A 1 559 ? -22.100 -10.602 -18.607 1.00 84.88 559 ARG A N 1
ATOM 4421 C CA . ARG A 1 559 ? -21.670 -12.005 -18.635 1.00 84.88 559 ARG A CA 1
ATOM 4422 C C . ARG A 1 559 ? -20.479 -12.260 -19.567 1.00 84.88 559 ARG A C 1
ATOM 4424 O O . ARG A 1 559 ? -19.777 -13.255 -19.395 1.00 84.88 559 ARG A O 1
ATOM 4431 N N . ASP A 1 560 ? -20.264 -11.426 -20.582 1.00 87.88 560 ASP A N 1
ATOM 4432 C CA . ASP A 1 560 ? -19.113 -11.543 -21.482 1.00 87.88 560 ASP A CA 1
ATOM 4433 C C . ASP A 1 560 ? -17.880 -10.855 -20.873 1.00 87.88 560 ASP A C 1
ATOM 4435 O O . ASP A 1 560 ? -16.790 -11.422 -20.921 1.00 87.88 560 ASP A O 1
ATOM 4439 N N . ILE A 1 561 ? -18.058 -9.708 -20.204 1.00 90.75 561 ILE A N 1
ATOM 4440 C CA . ILE A 1 561 ? -17.005 -9.037 -19.419 1.00 90.75 561 ILE A CA 1
ATOM 4441 C C . ILE A 1 561 ? -16.574 -9.921 -18.238 1.00 90.75 561 ILE A C 1
ATOM 4443 O O . ILE A 1 561 ? -15.383 -10.177 -18.081 1.00 90.75 561 ILE A O 1
ATOM 4447 N N . SER A 1 562 ? -17.513 -10.488 -17.475 1.00 91.06 562 SER A N 1
ATOM 4448 C CA . SER A 1 562 ? -17.241 -11.474 -16.418 1.00 91.06 562 SER A CA 1
ATOM 4449 C C . SER A 1 562 ? -16.481 -12.697 -16.937 1.00 91.06 562 SER A C 1
ATOM 4451 O O . SER A 1 562 ? -15.549 -13.170 -16.290 1.00 91.06 562 SER A O 1
ATOM 4453 N N . ARG A 1 563 ? -16.814 -13.194 -18.138 1.00 90.25 563 ARG A N 1
ATOM 4454 C CA . ARG A 1 563 ? -16.094 -14.313 -18.775 1.00 90.25 563 ARG A CA 1
ATOM 4455 C C . ARG A 1 563 ? -14.671 -13.933 -19.167 1.00 90.25 563 ARG A C 1
ATOM 4457 O O . ARG A 1 563 ? -13.764 -14.741 -18.968 1.00 90.25 563 ARG A O 1
ATOM 4464 N N . ALA A 1 564 ? -14.460 -12.721 -19.675 1.00 92.06 564 ALA A N 1
ATOM 4465 C CA . ALA A 1 564 ? -13.128 -12.197 -19.950 1.00 92.06 564 ALA A CA 1
ATOM 4466 C C . ALA A 1 564 ? -12.314 -12.001 -18.655 1.00 92.06 564 ALA A C 1
ATOM 4468 O O . ALA A 1 564 ? -11.155 -12.408 -18.607 1.00 92.06 564 ALA A O 1
ATOM 4469 N N . LEU A 1 565 ? -12.925 -11.490 -17.579 1.00 94.19 565 LEU A N 1
ATOM 4470 C CA . LEU A 1 565 ? -12.301 -11.366 -16.256 1.00 94.19 565 LEU A CA 1
ATOM 4471 C C . LEU A 1 565 ? -11.928 -12.734 -15.666 1.00 94.19 565 LEU A C 1
ATOM 4473 O O . LEU A 1 565 ? -10.791 -12.903 -15.233 1.00 94.19 565 LEU A O 1
ATOM 4477 N N . GLY A 1 566 ? -12.812 -13.735 -15.707 1.00 91.62 566 GLY A N 1
ATOM 4478 C CA . GLY A 1 566 ? -12.497 -15.093 -15.242 1.00 91.62 566 GLY A CA 1
ATOM 4479 C C . GLY A 1 566 ? -11.374 -15.755 -16.046 1.00 91.62 566 GLY A C 1
ATOM 4480 O O . GLY A 1 566 ? -10.507 -16.425 -15.491 1.00 91.62 566 GLY A O 1
ATOM 4481 N N . ARG A 1 567 ? -11.306 -15.506 -17.359 1.00 90.00 567 ARG A N 1
ATOM 4482 C CA . ARG A 1 567 ? -10.157 -15.919 -18.183 1.00 90.00 567 ARG A CA 1
ATOM 4483 C C . ARG A 1 567 ? -8.877 -15.197 -17.762 1.00 90.00 567 ARG A C 1
ATOM 4485 O O . ARG A 1 567 ? -7.852 -15.852 -17.606 1.00 90.00 567 ARG A O 1
ATOM 4492 N N . MET A 1 568 ? -8.947 -13.887 -17.523 1.00 92.44 568 MET A N 1
ATOM 4493 C CA . MET A 1 568 ? -7.810 -13.084 -17.069 1.00 92.44 568 MET A CA 1
ATOM 4494 C C . MET A 1 568 ? -7.250 -13.580 -15.728 1.00 92.44 568 MET A C 1
ATOM 4496 O O . MET A 1 568 ? -6.036 -13.710 -15.599 1.00 92.44 568 MET A O 1
ATOM 4500 N N . TYR A 1 569 ? -8.117 -13.952 -14.778 1.00 92.81 569 TYR A N 1
ATOM 4501 C CA . TYR A 1 569 ? -7.716 -14.582 -13.514 1.00 92.81 569 TYR A CA 1
ATOM 4502 C C . TYR A 1 569 ? -6.872 -15.844 -13.748 1.00 92.81 569 TYR A C 1
ATOM 4504 O O . TYR A 1 569 ? -5.759 -15.946 -13.228 1.00 92.81 569 TYR A O 1
ATOM 4512 N N . ARG A 1 570 ? -7.349 -16.773 -14.596 1.00 88.88 570 ARG A N 1
ATOM 4513 C CA . ARG A 1 570 ? -6.591 -17.991 -14.939 1.00 88.88 570 ARG A CA 1
ATOM 4514 C C . ARG A 1 570 ? -5.241 -17.663 -15.572 1.00 88.88 570 ARG A C 1
ATOM 4516 O O . ARG A 1 570 ? -4.248 -18.275 -15.194 1.00 88.88 570 ARG A O 1
ATOM 4523 N N . PHE A 1 571 ? -5.189 -16.706 -16.503 1.00 87.94 571 PHE A N 1
ATOM 4524 C CA . PHE A 1 571 ? -3.937 -16.324 -17.164 1.00 87.94 571 PHE A CA 1
ATOM 4525 C C . PHE A 1 571 ? -2.923 -15.711 -16.190 1.00 87.94 571 PHE A C 1
ATOM 4527 O O . PHE A 1 571 ? -1.750 -16.067 -16.256 1.00 87.94 571 PHE A O 1
ATOM 4534 N N . ILE A 1 572 ? -3.353 -14.867 -15.245 1.00 91.00 572 ILE A N 1
ATOM 4535 C CA . ILE A 1 572 ? -2.473 -14.325 -14.194 1.00 91.00 572 ILE A CA 1
ATOM 4536 C C . ILE A 1 572 ? -1.947 -15.461 -13.303 1.00 91.00 572 ILE A C 1
ATOM 4538 O O . ILE A 1 572 ? -0.735 -15.597 -13.125 1.00 91.00 572 ILE A O 1
ATOM 4542 N N . ALA A 1 573 ? -2.836 -16.324 -12.799 1.00 88.56 573 ALA A N 1
ATOM 4543 C CA . ALA A 1 573 ? -2.465 -17.432 -11.921 1.00 88.56 573 ALA A CA 1
ATOM 4544 C C . ALA A 1 573 ? -1.485 -18.417 -12.594 1.00 88.56 573 ALA A C 1
ATOM 4546 O O . ALA A 1 573 ? -0.475 -18.802 -11.997 1.00 88.56 573 ALA A O 1
ATOM 4547 N N . GLN A 1 574 ? -1.750 -18.785 -13.853 1.00 87.25 574 GLN A N 1
ATOM 4548 C CA . GLN A 1 574 ? -0.989 -19.781 -14.617 1.00 87.25 574 GLN A CA 1
ATOM 4549 C C . GLN A 1 574 ? 0.256 -19.223 -15.328 1.00 87.25 574 GLN A C 1
ATOM 4551 O O . GLN A 1 574 ? 1.071 -20.016 -15.793 1.00 87.25 574 GLN A O 1
ATOM 4556 N N . SER A 1 575 ? 0.434 -17.897 -15.413 1.00 86.69 575 SER A N 1
ATOM 4557 C CA . SER A 1 575 ? 1.593 -17.290 -16.087 1.00 86.69 575 SER A CA 1
ATOM 4558 C C . SER A 1 575 ? 2.914 -17.754 -15.466 1.00 86.69 575 SER A C 1
ATOM 4560 O O . SER A 1 575 ? 3.089 -17.680 -14.247 1.00 86.69 575 SER A O 1
ATOM 4562 N N . ALA A 1 576 ? 3.855 -18.206 -16.295 1.00 83.12 576 ALA A N 1
ATOM 4563 C CA . ALA A 1 576 ? 5.199 -18.584 -15.854 1.00 83.12 576 ALA A CA 1
ATOM 4564 C C . ALA A 1 576 ? 6.175 -17.391 -15.773 1.00 83.12 576 ALA A C 1
ATOM 4566 O O . ALA A 1 576 ? 7.233 -17.519 -15.165 1.00 83.12 576 ALA A O 1
ATOM 4567 N N . SER A 1 577 ? 5.833 -16.250 -16.381 1.00 79.12 577 SER A N 1
ATOM 4568 C CA . SER A 1 577 ? 6.685 -15.051 -16.459 1.00 79.12 577 SER A CA 1
ATOM 4569 C C . SER A 1 577 ? 6.421 -14.010 -15.373 1.00 79.12 577 SER A C 1
ATOM 4571 O O . SER A 1 577 ? 7.231 -13.110 -15.204 1.00 79.12 577 SER A O 1
ATOM 4573 N N . LEU A 1 578 ? 5.294 -14.101 -14.661 1.00 84.00 578 LEU A N 1
ATOM 4574 C CA . LEU A 1 578 ? 4.995 -13.222 -13.527 1.00 84.00 578 LEU A CA 1
ATOM 4575 C C . LEU A 1 578 ? 5.611 -13.795 -12.250 1.00 84.00 578 LEU A C 1
ATOM 4577 O O . LEU A 1 578 ? 5.391 -14.974 -11.944 1.00 84.00 578 LEU A O 1
ATOM 4581 N N . SER A 1 579 ? 6.307 -12.961 -11.472 1.00 86.31 579 SER A N 1
ATOM 4582 C CA . SER A 1 579 ? 6.703 -13.333 -10.113 1.00 86.31 579 SER A CA 1
ATOM 4583 C C . SER A 1 579 ? 5.465 -13.531 -9.225 1.00 86.31 579 SER A C 1
ATOM 4585 O O . SER A 1 579 ? 4.347 -13.145 -9.577 1.00 86.31 579 SER A O 1
ATOM 4587 N N . LEU A 1 580 ? 5.638 -14.125 -8.039 1.00 88.69 580 LEU A N 1
ATOM 4588 C CA . LEU A 1 580 ? 4.536 -14.232 -7.071 1.00 88.69 580 LEU A CA 1
ATOM 4589 C C . LEU A 1 580 ? 3.992 -12.849 -6.673 1.00 88.69 580 LEU A C 1
ATOM 4591 O O . LEU A 1 580 ? 2.786 -12.700 -6.499 1.00 88.69 580 LEU A O 1
ATOM 4595 N N . ILE A 1 581 ? 4.868 -11.841 -6.605 1.00 86.94 581 ILE A N 1
ATOM 4596 C CA . ILE A 1 581 ? 4.512 -10.457 -6.283 1.00 86.94 581 ILE A CA 1
ATOM 4597 C C . ILE A 1 581 ? 3.694 -9.839 -7.426 1.00 86.94 581 ILE A C 1
ATOM 4599 O O . ILE A 1 581 ? 2.641 -9.263 -7.173 1.00 86.94 581 ILE A O 1
ATOM 4603 N N . ASP A 1 582 ? 4.108 -10.018 -8.684 1.00 84.38 582 ASP A N 1
ATOM 4604 C CA . ASP A 1 582 ? 3.372 -9.483 -9.842 1.00 84.38 582 ASP A CA 1
ATOM 4605 C C . ASP A 1 582 ? 1.991 -10.113 -9.996 1.00 84.38 582 ASP A C 1
ATOM 4607 O O . ASP A 1 582 ? 1.035 -9.442 -10.390 1.00 84.38 582 ASP A O 1
ATOM 4611 N N . LYS A 1 583 ? 1.870 -11.406 -9.668 1.00 91.50 583 LYS A N 1
ATOM 4612 C CA . LYS A 1 583 ? 0.574 -12.088 -9.604 1.00 91.50 583 LYS A CA 1
ATOM 4613 C C . LYS A 1 583 ? -0.309 -11.456 -8.540 1.00 91.50 583 LYS A C 1
ATOM 4615 O O . LYS A 1 583 ? -1.443 -11.111 -8.852 1.00 91.50 583 LYS A O 1
ATOM 4620 N N . ASP A 1 584 ? 0.208 -11.250 -7.333 1.00 92.56 584 ASP A N 1
ATOM 4621 C CA . ASP A 1 584 ? -0.529 -10.608 -6.243 1.00 92.56 584 ASP A CA 1
ATOM 4622 C C . ASP A 1 584 ? -0.944 -9.162 -6.600 1.00 92.56 584 ASP A C 1
ATOM 4624 O O . ASP A 1 584 ? -2.094 -8.790 -6.375 1.00 92.56 584 ASP A O 1
ATOM 4628 N N . ILE A 1 585 ? -0.089 -8.368 -7.258 1.00 87.94 585 ILE A N 1
ATOM 4629 C CA . ILE A 1 585 ? -0.421 -7.011 -7.747 1.00 87.94 585 ILE A CA 1
ATOM 4630 C C . ILE A 1 585 ? -1.493 -7.053 -8.851 1.00 87.94 585 ILE A C 1
ATOM 4632 O O . ILE A 1 585 ? -2.492 -6.329 -8.793 1.00 87.94 585 ILE A O 1
ATOM 4636 N N . ALA A 1 586 ? -1.337 -7.919 -9.855 1.00 91.06 586 ALA A N 1
ATOM 4637 C CA . ALA A 1 586 ? -2.319 -8.062 -10.928 1.00 91.06 586 ALA A CA 1
ATOM 4638 C C . ALA A 1 586 ? -3.674 -8.568 -10.394 1.00 91.06 586 ALA A C 1
ATOM 4640 O O . ALA A 1 586 ? -4.729 -8.111 -10.843 1.00 91.06 586 ALA A O 1
ATOM 4641 N N . LEU A 1 587 ? -3.661 -9.455 -9.392 1.00 95.19 587 LEU A N 1
ATOM 4642 C CA . LEU A 1 587 ? -4.858 -9.920 -8.693 1.00 95.19 587 LEU A CA 1
ATOM 4643 C C . LEU A 1 587 ? -5.480 -8.827 -7.815 1.00 95.19 587 LEU A C 1
ATOM 4645 O O . LEU A 1 587 ? -6.701 -8.688 -7.837 1.00 95.19 587 LEU A O 1
ATOM 4649 N N . LEU A 1 588 ? -4.696 -7.990 -7.125 1.00 95.00 588 LEU A N 1
ATOM 4650 C CA . LEU A 1 588 ? -5.195 -6.813 -6.396 1.00 95.00 588 LEU A CA 1
ATOM 4651 C C . LEU A 1 588 ? -6.039 -5.926 -7.324 1.00 95.00 588 LEU A C 1
ATOM 4653 O O . LEU A 1 588 ? -7.178 -5.563 -7.000 1.00 95.00 588 LEU A O 1
ATOM 4657 N N . ARG A 1 589 ? -5.511 -5.627 -8.520 1.00 93.56 589 ARG A N 1
ATOM 4658 C CA . ARG A 1 589 ? -6.235 -4.848 -9.531 1.00 93.56 589 ARG A CA 1
ATOM 4659 C C . ARG A 1 589 ? -7.451 -5.604 -10.069 1.00 93.56 589 ARG A C 1
ATOM 4661 O O . ARG A 1 589 ? -8.522 -5.007 -10.173 1.00 93.56 589 ARG A O 1
ATOM 4668 N N . TRP A 1 590 ? -7.332 -6.905 -10.334 1.00 96.38 590 TRP A N 1
ATOM 4669 C CA . TRP A 1 590 ? -8.443 -7.757 -10.776 1.00 96.38 590 TRP A CA 1
ATOM 4670 C C . TRP A 1 590 ? -9.609 -7.791 -9.773 1.00 96.38 590 TRP A C 1
ATOM 4672 O O . TRP A 1 590 ? -10.752 -7.548 -10.166 1.00 96.38 590 TRP A O 1
ATOM 4682 N N . HIS A 1 591 ? -9.345 -8.009 -8.478 1.00 96.88 591 HIS A N 1
ATOM 4683 C CA . HIS A 1 591 ? -10.380 -7.985 -7.438 1.00 96.88 591 HIS A CA 1
ATOM 4684 C C . HIS A 1 591 ? -11.016 -6.596 -7.318 1.00 96.88 591 HIS A C 1
ATOM 4686 O O . HIS A 1 591 ? -12.228 -6.510 -7.142 1.00 96.88 591 HIS A O 1
ATOM 4692 N N . THR A 1 592 ? -10.233 -5.522 -7.473 1.00 94.50 592 THR A N 1
ATOM 4693 C CA . THR A 1 592 ? -10.749 -4.140 -7.470 1.00 94.50 592 THR A CA 1
ATOM 4694 C C . THR A 1 592 ? -11.732 -3.910 -8.620 1.00 94.50 592 THR A C 1
ATOM 4696 O O . THR A 1 592 ? -12.829 -3.401 -8.399 1.00 94.50 592 THR A O 1
ATOM 4699 N N . ILE A 1 593 ? -11.385 -4.348 -9.835 1.00 93.38 593 ILE A N 1
ATOM 4700 C CA . ILE A 1 593 ? -12.264 -4.249 -11.011 1.00 93.38 593 ILE A CA 1
ATOM 4701 C C . ILE A 1 593 ? -13.545 -5.058 -10.786 1.00 93.38 593 ILE A C 1
ATOM 4703 O O . ILE A 1 593 ? -14.640 -4.516 -10.925 1.00 93.38 593 ILE A O 1
ATOM 4707 N N . CYS A 1 594 ? -13.434 -6.322 -10.368 1.00 94.44 594 CYS A N 1
ATOM 4708 C CA . CYS A 1 594 ? -14.598 -7.175 -10.116 1.00 94.44 594 CYS A CA 1
ATOM 4709 C C . CYS A 1 594 ? -15.515 -6.593 -9.025 1.00 94.44 594 CYS A C 1
ATOM 4711 O O . CYS A 1 594 ? -16.736 -6.562 -9.198 1.00 94.44 594 CYS A O 1
ATOM 4713 N N . MET A 1 595 ? -14.946 -6.033 -7.953 1.00 93.44 595 MET A N 1
ATOM 4714 C CA . MET A 1 595 ? -15.689 -5.315 -6.915 1.00 93.44 595 MET A CA 1
ATOM 4715 C C . MET A 1 595 ? -16.435 -4.095 -7.477 1.00 93.44 595 MET A C 1
ATOM 4717 O O . MET A 1 595 ? -17.612 -3.930 -7.168 1.00 93.44 595 MET A O 1
ATOM 4721 N N . HIS A 1 596 ? -15.808 -3.287 -8.343 1.00 88.56 596 HIS A N 1
ATOM 4722 C CA . HIS A 1 596 ? -16.451 -2.133 -8.996 1.00 88.56 596 HIS A CA 1
ATOM 4723 C C . HIS A 1 596 ? -17.539 -2.548 -10.004 1.00 88.56 596 HIS A C 1
ATOM 4725 O O . HIS A 1 596 ? -18.498 -1.805 -10.204 1.00 88.56 596 HIS A O 1
ATOM 4731 N N . THR A 1 597 ? -17.429 -3.733 -10.620 1.00 88.06 597 THR A N 1
ATOM 4732 C CA . THR A 1 597 ? -18.501 -4.289 -11.472 1.00 88.06 597 THR A CA 1
ATOM 4733 C C . THR A 1 597 ? -19.685 -4.819 -10.651 1.00 88.06 597 THR A C 1
ATOM 4735 O O . THR A 1 597 ? -20.835 -4.673 -11.052 1.00 88.06 597 THR A O 1
ATOM 4738 N N . THR A 1 598 ? -19.411 -5.387 -9.472 1.00 88.75 598 THR A N 1
ATOM 4739 C CA . THR A 1 598 ? -20.403 -6.038 -8.599 1.00 88.75 598 THR A CA 1
ATOM 4740 C C . THR A 1 598 ? -21.175 -5.032 -7.744 1.00 88.75 598 THR A C 1
ATOM 4742 O O . THR A 1 598 ? -22.394 -5.129 -7.579 1.00 88.75 598 THR A O 1
ATOM 4745 N N . VAL A 1 599 ? -20.460 -4.064 -7.168 1.00 89.88 599 VAL A N 1
ATOM 4746 C CA . VAL A 1 599 ? -20.980 -3.062 -6.238 1.00 89.88 599 VAL A CA 1
ATOM 4747 C C . VAL A 1 599 ? -20.903 -1.693 -6.897 1.00 89.88 599 VAL A C 1
ATOM 4749 O O . VAL A 1 599 ? -19.832 -1.243 -7.293 1.00 89.88 599 VAL A O 1
ATOM 4752 N N . ASN A 1 600 ? -22.026 -0.971 -6.926 1.00 87.00 600 ASN A N 1
ATOM 4753 C CA . ASN A 1 600 ? -22.052 0.446 -7.295 1.00 87.00 600 ASN A CA 1
ATOM 4754 C C . ASN A 1 600 ? -21.416 1.298 -6.180 1.00 87.00 600 ASN A C 1
ATOM 4756 O O . ASN A 1 600 ? -22.108 1.990 -5.429 1.00 87.00 600 ASN A O 1
ATOM 4760 N N . LEU A 1 601 ? -20.092 1.214 -6.062 1.00 88.06 601 LEU A N 1
ATOM 4761 C CA . LEU A 1 601 ? -19.302 1.825 -5.000 1.00 88.06 601 LEU A CA 1
ATOM 4762 C C . LEU A 1 601 ? -19.442 3.350 -5.007 1.00 88.06 601 LEU A C 1
ATOM 4764 O O . LEU A 1 601 ? -19.744 3.948 -3.980 1.00 88.06 601 LEU A O 1
ATOM 4768 N N . ASN A 1 602 ? -19.360 3.977 -6.184 1.00 85.44 602 ASN A N 1
ATOM 4769 C CA . ASN A 1 602 ? -19.592 5.415 -6.329 1.00 85.44 602 ASN A CA 1
ATOM 4770 C C . ASN A 1 602 ? -20.997 5.824 -5.852 1.00 85.44 602 ASN A C 1
ATOM 4772 O O . ASN A 1 602 ? -21.192 6.952 -5.405 1.00 85.44 602 ASN A O 1
ATOM 4776 N N . GLY A 1 603 ? -22.002 4.949 -5.958 1.00 87.44 603 GLY A N 1
ATOM 4777 C CA . GLY A 1 603 ? -23.332 5.161 -5.386 1.00 87.44 603 GLY A CA 1
ATOM 4778 C C . GLY A 1 603 ? -23.366 4.998 -3.862 1.00 87.44 603 GLY A C 1
ATOM 4779 O O . GLY A 1 603 ? -23.880 5.880 -3.173 1.00 87.44 603 GLY A O 1
ATOM 4780 N N . LEU A 1 604 ? -22.787 3.906 -3.354 1.00 90.94 604 LEU A N 1
ATOM 4781 C CA . LEU A 1 604 ? -22.656 3.590 -1.928 1.00 90.94 604 LEU A CA 1
ATOM 4782 C C . LEU A 1 604 ? -21.969 4.730 -1.165 1.00 90.94 604 LEU A C 1
ATOM 4784 O O . LEU A 1 604 ? -22.542 5.283 -0.229 1.00 90.94 604 LEU A O 1
ATOM 4788 N N . CYS A 1 605 ? -20.783 5.139 -1.615 1.00 90.38 605 CYS A N 1
ATOM 4789 C CA . CYS A 1 605 ? -19.990 6.178 -0.971 1.00 90.38 605 CYS A CA 1
ATOM 4790 C C . CYS A 1 605 ? -20.716 7.531 -0.960 1.00 90.38 605 CYS A C 1
ATOM 4792 O O . CYS A 1 605 ? -20.818 8.145 0.094 1.00 90.38 605 CYS A O 1
ATOM 4794 N N . ARG A 1 606 ? -21.328 7.968 -2.076 1.00 89.06 606 ARG A N 1
ATOM 4795 C CA . ARG A 1 606 ? -22.131 9.212 -2.100 1.00 89.06 606 ARG A CA 1
ATOM 4796 C C . ARG A 1 606 ? -23.298 9.188 -1.112 1.00 89.06 606 ARG A C 1
ATOM 4798 O O . ARG A 1 606 ? -23.587 10.212 -0.498 1.00 89.06 606 ARG A O 1
ATOM 4805 N N . ALA A 1 607 ? -23.969 8.047 -0.956 1.00 91.06 607 ALA A N 1
ATOM 4806 C CA . ALA A 1 607 ? -25.048 7.908 0.017 1.00 91.06 607 ALA A CA 1
ATOM 4807 C C . ALA A 1 607 ? -24.524 7.940 1.467 1.00 91.06 607 ALA A C 1
ATOM 4809 O O . ALA A 1 607 ? -25.124 8.605 2.310 1.00 91.06 607 ALA A O 1
ATOM 4810 N N . LEU A 1 608 ? -23.384 7.296 1.747 1.00 91.94 608 LEU A N 1
ATOM 4811 C CA . LEU A 1 608 ? -22.718 7.344 3.055 1.00 91.94 608 LEU A CA 1
ATOM 4812 C C . LEU A 1 608 ? -22.232 8.757 3.407 1.00 91.94 608 LEU A C 1
ATOM 4814 O O . LEU A 1 608 ? -22.556 9.258 4.482 1.00 91.94 608 LEU A O 1
ATOM 4818 N N . PHE A 1 609 ? -21.522 9.431 2.502 1.00 91.56 609 PHE A N 1
ATOM 4819 C CA . PHE A 1 609 ? -21.009 10.786 2.727 1.00 91.56 609 PHE A CA 1
ATOM 4820 C C . PHE A 1 609 ? -22.147 11.787 2.952 1.00 91.56 609 PHE A C 1
ATOM 4822 O O . PHE A 1 609 ? -22.074 12.595 3.873 1.00 91.56 609 PHE A O 1
ATOM 4829 N N . HIS A 1 610 ? -23.246 11.676 2.195 1.00 90.50 610 HIS A N 1
ATOM 4830 C CA . HIS A 1 610 ? -24.439 12.488 2.436 1.00 90.50 610 HIS A CA 1
ATOM 4831 C C . HIS A 1 610 ? -25.090 12.185 3.795 1.00 90.50 610 HIS A C 1
ATOM 4833 O O . HIS A 1 610 ? -25.405 13.111 4.538 1.00 90.50 610 HIS A O 1
ATOM 4839 N N . LYS A 1 611 ? -25.251 10.902 4.155 1.00 89.81 611 LYS A N 1
ATOM 4840 C CA . LYS A 1 611 ? -25.836 10.475 5.439 1.00 89.81 611 LYS A CA 1
ATOM 4841 C C . LYS A 1 611 ? -25.023 10.953 6.648 1.00 89.81 611 LYS A C 1
ATOM 4843 O O . LYS A 1 611 ? -25.607 11.266 7.682 1.00 89.81 611 LYS A O 1
ATOM 4848 N N . HIS A 1 612 ? -23.697 10.991 6.527 1.00 89.38 612 HIS A N 1
ATOM 4849 C CA . HIS A 1 612 ? -22.778 11.329 7.618 1.00 89.38 612 HIS A CA 1
ATOM 4850 C C . HIS A 1 612 ? -22.205 12.756 7.546 1.00 89.38 612 HIS A C 1
ATOM 4852 O O . HIS A 1 612 ? -21.384 13.095 8.400 1.00 89.38 612 HIS A O 1
ATOM 4858 N N . ASN A 1 613 ? -22.673 13.570 6.588 1.00 89.12 613 ASN A N 1
ATOM 4859 C CA . ASN A 1 613 ? -22.280 14.960 6.322 1.00 89.12 613 ASN A CA 1
ATOM 4860 C C . ASN A 1 613 ? -20.762 15.165 6.136 1.00 89.12 613 ASN A C 1
ATOM 4862 O O . ASN A 1 613 ? -20.170 16.063 6.731 1.00 89.12 613 ASN A O 1
ATOM 4866 N N . ILE A 1 614 ? -20.154 14.313 5.308 1.00 88.81 614 ILE A N 1
ATOM 4867 C CA . ILE A 1 614 ? -18.719 14.325 4.991 1.00 88.81 614 ILE A CA 1
ATOM 4868 C C . ILE A 1 614 ? -18.492 15.127 3.707 1.00 88.81 614 ILE A C 1
ATOM 4870 O O . ILE A 1 614 ? -19.097 14.822 2.675 1.00 88.81 614 ILE A O 1
ATOM 4874 N N . ASP A 1 615 ? -17.621 16.136 3.767 1.00 81.69 615 ASP A N 1
ATOM 4875 C CA . ASP A 1 615 ? -17.175 16.887 2.589 1.00 81.69 615 ASP A CA 1
ATOM 4876 C C . ASP A 1 615 ? -16.015 16.158 1.896 1.00 81.69 615 ASP A C 1
ATOM 4878 O O . ASP A 1 615 ? -15.107 15.653 2.556 1.00 81.69 615 ASP A O 1
ATOM 4882 N N . GLN A 1 616 ? -16.064 16.063 0.565 1.00 83.94 616 GLN A N 1
ATOM 4883 C CA . GLN A 1 616 ? -15.085 15.313 -0.225 1.00 83.94 616 GLN A CA 1
ATOM 4884 C C . GLN A 1 616 ? -15.078 15.702 -1.708 1.00 83.94 616 GLN A C 1
ATOM 4886 O O . GLN A 1 616 ? -16.097 16.049 -2.309 1.00 83.94 616 GLN A O 1
ATOM 4891 N N . CYS A 1 617 ? -13.909 15.550 -2.317 1.00 73.62 617 CYS A N 1
ATOM 4892 C CA . CYS A 1 617 ? -13.573 15.806 -3.713 1.00 73.62 617 CYS A CA 1
ATOM 4893 C C . CYS A 1 617 ? -13.071 14.555 -4.461 1.00 73.62 617 CYS A C 1
ATOM 4895 O O . CYS A 1 617 ? -12.644 14.696 -5.608 1.00 73.62 617 CYS A O 1
ATOM 4897 N N . ILE A 1 618 ? -13.122 13.364 -3.852 1.00 74.62 618 ILE A N 1
ATOM 4898 C CA . ILE A 1 618 ? -12.666 12.108 -4.470 1.00 74.62 618 ILE A CA 1
ATOM 4899 C C . ILE A 1 618 ? -13.671 11.631 -5.522 1.00 74.62 618 ILE A C 1
ATOM 4901 O O . ILE A 1 618 ? -13.347 11.557 -6.702 1.00 74.62 618 ILE A O 1
ATOM 4905 N N . ILE A 1 619 ? -14.896 11.326 -5.087 1.00 76.69 619 ILE A N 1
ATOM 4906 C CA . ILE A 1 619 ? -15.945 10.701 -5.894 1.00 76.69 619 ILE A CA 1
ATOM 4907 C C . ILE A 1 619 ? -16.844 11.776 -6.501 1.00 76.69 619 ILE A C 1
ATOM 4909 O O . ILE A 1 619 ? -17.487 12.558 -5.793 1.00 76.69 619 ILE A O 1
ATOM 4913 N N . GLY A 1 620 ? -16.915 11.783 -7.831 1.00 69.06 620 GLY A N 1
ATOM 4914 C CA . GLY A 1 620 ? -17.738 12.708 -8.602 1.00 69.06 620 GLY A CA 1
ATOM 4915 C C . GLY A 1 620 ? -19.239 12.375 -8.641 1.00 69.06 620 GLY A C 1
ATOM 4916 O O . GLY A 1 620 ? -19.693 11.265 -8.356 1.00 69.06 620 GLY A O 1
ATOM 4917 N N . GLY A 1 621 ? -20.027 13.357 -9.093 1.00 71.06 621 GLY A N 1
ATOM 4918 C CA . GLY A 1 621 ? -21.439 13.192 -9.460 1.00 71.06 621 GLY A CA 1
ATOM 4919 C C . GLY A 1 621 ? -22.449 13.783 -8.466 1.00 71.06 621 GLY A C 1
ATOM 4920 O O . GLY A 1 621 ? -22.315 13.670 -7.256 1.00 71.06 621 GLY A O 1
ATOM 4921 N N . ARG A 1 622 ? -23.517 14.401 -8.998 1.00 69.38 622 ARG A N 1
ATOM 4922 C CA . ARG A 1 622 ? -24.510 15.171 -8.210 1.00 69.38 622 ARG A CA 1
ATOM 4923 C C . ARG A 1 622 ? -25.690 14.359 -7.661 1.00 69.38 622 ARG A C 1
ATOM 4925 O O . ARG A 1 622 ? -26.410 14.839 -6.794 1.00 69.38 622 ARG A O 1
ATOM 4932 N N . LYS A 1 623 ? -25.949 13.162 -8.198 1.00 79.44 623 LYS A N 1
ATOM 4933 C CA . LYS A 1 623 ? -27.083 12.322 -7.775 1.00 79.44 623 LYS A CA 1
ATOM 4934 C C . LYS A 1 623 ? -26.724 11.583 -6.486 1.00 79.44 623 LYS A C 1
ATOM 4936 O O . LYS A 1 623 ? -25.746 10.841 -6.487 1.00 79.44 623 LYS A O 1
ATOM 4941 N N . ILE A 1 624 ? -27.532 11.737 -5.443 1.00 83.38 624 ILE A N 1
ATOM 4942 C CA . ILE A 1 624 ? -27.424 10.978 -4.191 1.00 83.38 624 ILE A CA 1
ATOM 4943 C C . ILE A 1 624 ? -28.399 9.789 -4.277 1.00 83.38 624 ILE A C 1
ATOM 4945 O O . ILE A 1 624 ? -29.594 10.016 -4.488 1.00 83.38 624 ILE A O 1
ATOM 4949 N N . PRO A 1 625 ? -27.936 8.529 -4.193 1.00 84.50 625 PRO A N 1
ATOM 4950 C CA . PRO A 1 625 ? -28.826 7.371 -4.135 1.00 84.50 625 PRO A CA 1
ATOM 4951 C C . PRO A 1 625 ? -29.499 7.229 -2.766 1.00 84.50 625 PRO A C 1
ATOM 4953 O O . PRO A 1 625 ? -28.915 7.558 -1.738 1.00 84.50 625 PRO A O 1
ATOM 4956 N N . THR A 1 626 ? -30.702 6.657 -2.744 1.00 86.38 626 THR A N 1
ATOM 4957 C CA . THR A 1 626 ? -31.310 6.128 -1.517 1.00 86.38 626 THR A CA 1
ATOM 4958 C C . THR A 1 626 ? -30.614 4.826 -1.126 1.00 86.38 626 THR A C 1
ATOM 4960 O O . THR A 1 626 ? -30.530 3.917 -1.953 1.00 86.38 626 THR A O 1
ATOM 4963 N N . LEU A 1 627 ? -30.147 4.720 0.118 1.00 89.88 627 LEU A N 1
ATOM 4964 C CA . LEU A 1 627 ? -29.441 3.548 0.636 1.00 89.88 627 LEU A CA 1
ATOM 4965 C C . LEU A 1 627 ? -30.036 3.122 1.980 1.00 89.88 627 LEU A C 1
ATOM 4967 O O . LEU A 1 627 ? -29.941 3.862 2.959 1.00 89.88 627 LEU A O 1
ATOM 4971 N N . ASP A 1 628 ? -30.590 1.913 2.026 1.00 91.25 628 ASP A N 1
ATOM 4972 C CA . ASP A 1 628 ? -30.909 1.224 3.275 1.00 91.25 628 ASP A CA 1
ATOM 4973 C C . ASP A 1 628 ? -29.801 0.211 3.583 1.00 91.25 628 ASP A C 1
ATOM 4975 O O . ASP A 1 628 ? -29.661 -0.791 2.881 1.00 91.25 628 ASP A O 1
ATOM 4979 N N . LEU A 1 629 ? -28.970 0.498 4.589 1.00 91.31 629 LEU A N 1
ATOM 4980 C CA . LEU A 1 629 ? -27.784 -0.313 4.889 1.00 91.31 629 LEU A CA 1
ATOM 4981 C C . LEU A 1 629 ? -28.125 -1.750 5.329 1.00 91.31 629 LEU A C 1
ATOM 4983 O O . LEU A 1 629 ? -27.532 -2.657 4.749 1.00 91.31 629 LEU A O 1
ATOM 4987 N N . PRO A 1 630 ? -29.076 -2.007 6.254 1.00 91.19 630 PRO A N 1
ATOM 4988 C CA . PRO A 1 630 ? -29.457 -3.369 6.646 1.00 91.19 630 PRO A CA 1
ATOM 4989 C C . PRO A 1 630 ? -29.926 -4.254 5.478 1.00 91.19 630 PRO A C 1
ATOM 4991 O O . PRO A 1 630 ? -29.510 -5.410 5.367 1.00 91.19 630 PRO A O 1
ATOM 4994 N N . THR A 1 631 ? -30.737 -3.721 4.556 1.00 92.00 631 THR A N 1
ATOM 4995 C CA . THR A 1 631 ? -31.115 -4.464 3.339 1.00 92.00 631 THR A CA 1
ATOM 4996 C C . THR A 1 631 ? -29.939 -4.591 2.366 1.00 92.00 631 THR A C 1
ATOM 4998 O O . THR A 1 631 ? -29.773 -5.624 1.721 1.00 92.00 631 THR A O 1
ATOM 5001 N N . TRP A 1 632 ? -29.079 -3.574 2.260 1.00 94.38 632 TRP A N 1
ATOM 5002 C CA . TRP A 1 632 ? -27.929 -3.616 1.357 1.00 94.38 632 TRP A CA 1
ATOM 5003 C C . TRP A 1 632 ? -26.906 -4.688 1.762 1.00 94.38 632 TRP A C 1
ATOM 5005 O O . TRP A 1 632 ? -26.552 -5.509 0.915 1.00 94.38 632 TRP A O 1
ATOM 5015 N N . VAL A 1 633 ? -26.486 -4.749 3.034 1.00 94.00 633 VAL A N 1
ATOM 5016 C CA . VAL A 1 633 ? -25.460 -5.704 3.520 1.00 94.00 633 VAL A CA 1
ATOM 5017 C C . VAL A 1 633 ? -25.882 -7.169 3.388 1.00 94.00 633 VAL A C 1
ATOM 5019 O O . VAL A 1 633 ? -25.036 -8.054 3.290 1.00 94.00 633 VAL A O 1
ATOM 5022 N N . THR A 1 634 ? -27.189 -7.445 3.355 1.00 91.44 634 THR A N 1
ATOM 5023 C CA . THR A 1 634 ? -27.713 -8.806 3.175 1.00 91.44 634 THR A CA 1
ATOM 5024 C C . THR A 1 634 ? -27.796 -9.237 1.709 1.00 91.44 634 THR A C 1
ATOM 5026 O O . THR A 1 634 ? -27.930 -10.435 1.460 1.00 91.44 634 THR A O 1
ATOM 5029 N N . SER A 1 635 ? -27.662 -8.315 0.748 1.00 92.88 635 SER A N 1
ATOM 5030 C CA . SER A 1 635 ? -27.758 -8.603 -0.690 1.00 92.88 635 SER A CA 1
ATOM 5031 C C . SER A 1 635 ? -26.568 -9.402 -1.240 1.00 92.88 635 SER A C 1
ATOM 5033 O O . SER A 1 635 ? -25.421 -9.198 -0.834 1.00 92.88 635 SER A O 1
ATOM 5035 N N . ALA A 1 636 ? -26.816 -10.249 -2.246 1.00 91.62 636 ALA A N 1
ATOM 5036 C CA . ALA A 1 636 ? -25.775 -11.029 -2.923 1.00 91.62 636 ALA A CA 1
ATOM 5037 C C . ALA A 1 636 ? -24.645 -10.147 -3.498 1.00 91.62 636 ALA A C 1
ATOM 5039 O O . ALA A 1 636 ? -23.472 -10.490 -3.381 1.00 91.62 636 ALA A O 1
ATOM 5040 N N . ARG A 1 637 ? -24.967 -8.961 -4.041 1.00 92.50 637 ARG A N 1
ATOM 5041 C CA . ARG A 1 637 ? -23.962 -7.998 -4.534 1.00 92.50 637 ARG A CA 1
ATOM 5042 C C . ARG A 1 637 ? -23.061 -7.455 -3.418 1.00 92.50 637 ARG A C 1
ATOM 5044 O O . ARG A 1 637 ? -21.850 -7.398 -3.606 1.00 92.50 637 ARG A O 1
ATOM 5051 N N . ALA A 1 638 ? -23.608 -7.097 -2.253 1.00 93.81 638 ALA A N 1
ATOM 5052 C CA . ALA A 1 638 ? -22.790 -6.648 -1.121 1.00 93.81 638 ALA A CA 1
ATOM 5053 C C . ALA A 1 638 ? -21.912 -7.781 -0.566 1.00 93.81 638 ALA A C 1
ATOM 5055 O O . ALA A 1 638 ? -20.724 -7.577 -0.321 1.00 93.81 638 ALA A O 1
ATOM 5056 N N . ARG A 1 639 ? -22.482 -8.987 -0.436 1.00 93.25 639 ARG A N 1
ATOM 5057 C CA . ARG A 1 639 ? -21.781 -10.203 0.002 1.00 93.25 639 ARG A CA 1
ATOM 5058 C C . ARG A 1 639 ? -20.618 -10.567 -0.930 1.00 93.25 639 ARG A C 1
ATOM 5060 O O . ARG A 1 639 ? -19.503 -10.760 -0.458 1.00 93.25 639 ARG A O 1
ATOM 5067 N N . LEU A 1 640 ? -20.818 -10.580 -2.252 1.00 94.00 640 LEU A N 1
ATOM 5068 C CA . LEU A 1 640 ? -19.713 -10.806 -3.194 1.00 94.00 640 LEU A CA 1
ATOM 5069 C C . LEU A 1 640 ? -18.681 -9.665 -3.137 1.00 94.00 640 LEU A C 1
ATOM 5071 O O . LEU A 1 640 ? -17.477 -9.918 -3.152 1.00 94.00 640 LEU A O 1
ATOM 5075 N N . GLY A 1 641 ? -19.137 -8.417 -2.989 1.00 94.94 641 GLY A N 1
ATOM 5076 C CA . GLY A 1 641 ? -18.268 -7.256 -2.792 1.00 94.94 641 GLY A CA 1
ATOM 5077 C C . GLY A 1 641 ? -17.299 -7.414 -1.616 1.00 94.94 641 GLY A C 1
ATOM 5078 O O . GLY A 1 641 ? -16.108 -7.145 -1.774 1.00 94.94 641 GLY A O 1
ATOM 5079 N N . ILE A 1 642 ? -17.765 -7.910 -0.462 1.00 94.31 642 ILE A N 1
ATOM 5080 C CA . ILE A 1 642 ? -16.887 -8.121 0.698 1.00 94.31 642 ILE A CA 1
ATOM 5081 C C . ILE A 1 642 ? -15.949 -9.331 0.544 1.00 94.31 642 ILE A C 1
ATOM 5083 O O . ILE A 1 642 ? -14.850 -9.294 1.090 1.00 94.31 642 ILE A O 1
ATOM 5087 N N . LEU A 1 643 ? -16.273 -10.339 -0.281 1.00 94.56 643 LEU A N 1
ATOM 5088 C CA . LEU A 1 643 ? -15.305 -11.391 -0.652 1.00 94.56 643 LEU A CA 1
ATOM 5089 C C . LEU A 1 643 ? -14.134 -10.835 -1.479 1.00 94.56 643 LEU A C 1
ATOM 5091 O O . LEU A 1 643 ? -12.976 -11.195 -1.240 1.00 94.56 643 LEU A O 1
ATOM 5095 N N . HIS A 1 644 ? -14.406 -9.926 -2.422 1.00 96.19 644 HIS A N 1
ATOM 5096 C CA . HIS A 1 644 ? -13.343 -9.218 -3.142 1.00 96.19 644 HIS A CA 1
ATOM 5097 C C . HIS A 1 644 ? -12.538 -8.306 -2.204 1.00 96.19 644 HIS A C 1
ATOM 5099 O O . HIS A 1 644 ? -11.310 -8.329 -2.256 1.00 96.19 644 HIS A O 1
ATOM 5105 N N . ALA A 1 645 ? -13.198 -7.567 -1.306 1.00 95.62 645 ALA A N 1
ATOM 5106 C CA . ALA A 1 645 ? -12.527 -6.714 -0.322 1.00 95.62 645 ALA A CA 1
ATOM 5107 C C . ALA A 1 645 ? -11.636 -7.512 0.656 1.00 95.62 645 ALA A C 1
ATOM 5109 O O . ALA A 1 645 ? -10.518 -7.090 0.945 1.00 95.62 645 ALA A O 1
ATOM 5110 N N . PHE A 1 646 ? -12.080 -8.691 1.108 1.00 93.69 646 PHE A N 1
ATOM 5111 C CA . PHE A 1 646 ? -11.284 -9.601 1.943 1.00 93.69 646 PHE A CA 1
ATOM 5112 C C . PHE A 1 646 ? -10.075 -10.179 1.186 1.00 93.69 646 PHE A C 1
ATOM 5114 O O . PHE A 1 646 ? -8.992 -10.337 1.749 1.00 93.69 646 PHE A O 1
ATOM 5121 N N . SER A 1 647 ? -10.223 -10.441 -0.115 1.00 95.00 647 SER A N 1
ATOM 5122 C CA . SER A 1 647 ? -9.104 -10.876 -0.965 1.00 95.00 647 SER A CA 1
ATOM 5123 C C . SER A 1 647 ? -8.068 -9.762 -1.139 1.00 95.00 647 SER A C 1
ATOM 5125 O O . SER A 1 647 ? -6.875 -10.006 -0.980 1.00 95.00 647 SER A O 1
ATOM 5127 N N . ILE A 1 648 ? -8.520 -8.522 -1.367 1.00 95.69 648 ILE A N 1
ATOM 5128 C CA . ILE A 1 648 ? -7.669 -7.320 -1.388 1.00 95.69 648 ILE A CA 1
ATOM 5129 C C . ILE A 1 648 ? -6.917 -7.174 -0.058 1.00 95.69 648 ILE A C 1
ATOM 5131 O O . ILE A 1 648 ? -5.699 -7.016 -0.065 1.00 95.69 648 ILE A O 1
ATOM 5135 N N . TYR A 1 649 ? -7.609 -7.302 1.077 1.00 94.00 649 TYR A N 1
ATOM 5136 C CA . TYR A 1 649 ? -6.995 -7.286 2.407 1.00 94.00 649 TYR A CA 1
ATOM 5137 C C . TYR A 1 649 ? -5.886 -8.341 2.558 1.00 94.00 649 TYR A C 1
ATOM 5139 O O . TYR A 1 649 ? -4.775 -8.015 2.974 1.00 94.00 649 TYR A O 1
ATOM 5147 N N . HIS A 1 650 ? -6.144 -9.591 2.163 1.00 92.25 650 HIS A N 1
ATOM 5148 C CA . HIS A 1 650 ? -5.161 -10.670 2.290 1.00 92.25 650 HIS A CA 1
ATOM 5149 C C . HIS A 1 650 ? -3.940 -10.507 1.367 1.00 92.25 650 HIS A C 1
ATOM 5151 O O . HIS A 1 650 ? -2.841 -10.930 1.728 1.00 92.25 650 HIS A O 1
ATOM 5157 N N . ILE A 1 651 ? -4.109 -9.878 0.200 1.00 94.50 651 ILE A N 1
ATOM 5158 C CA . ILE A 1 651 ? -2.997 -9.505 -0.685 1.00 94.50 651 ILE A CA 1
ATOM 5159 C C . ILE A 1 651 ? -2.166 -8.382 -0.039 1.00 94.50 651 ILE A C 1
ATOM 5161 O O . ILE A 1 651 ? -0.945 -8.493 0.062 1.00 94.50 651 ILE A O 1
ATOM 5165 N N . LEU A 1 652 ? -2.812 -7.336 0.490 1.00 92.06 652 LEU A N 1
ATOM 5166 C CA . LEU A 1 652 ? -2.140 -6.216 1.167 1.00 92.06 652 LEU A CA 1
ATOM 5167 C C . LEU A 1 652 ? -1.317 -6.644 2.394 1.00 92.06 652 LEU A C 1
ATOM 5169 O O . LEU A 1 652 ? -0.312 -6.009 2.693 1.00 92.06 652 LEU A O 1
ATOM 5173 N N . GLN A 1 653 ? -1.700 -7.726 3.081 1.00 90.75 653 GLN A N 1
ATOM 5174 C CA . GLN A 1 653 ? -0.911 -8.307 4.178 1.00 90.75 653 GLN A CA 1
ATOM 5175 C C . GLN A 1 653 ? 0.436 -8.909 3.733 1.00 90.75 653 GLN A C 1
ATOM 5177 O O . GLN A 1 653 ? 1.312 -9.098 4.575 1.00 90.75 653 GLN A O 1
ATOM 5182 N N . LYS A 1 654 ? 0.589 -9.256 2.447 1.00 89.81 654 LYS A N 1
ATOM 5183 C CA . LYS A 1 654 ? 1.778 -9.929 1.891 1.00 89.81 654 LYS A CA 1
ATOM 5184 C C . LYS A 1 654 ? 2.645 -9.021 1.026 1.00 89.81 654 LYS A C 1
ATOM 5186 O O . LYS A 1 654 ? 3.829 -9.306 0.862 1.00 89.81 654 LYS A O 1
ATOM 5191 N N . LEU A 1 655 ? 2.062 -7.973 0.442 1.00 83.75 655 LEU A N 1
ATOM 5192 C CA . LEU A 1 655 ? 2.778 -7.073 -0.459 1.00 83.75 655 LEU A CA 1
ATOM 5193 C C . LEU A 1 655 ? 3.907 -6.328 0.281 1.00 83.75 655 LEU A C 1
ATOM 5195 O O . LEU A 1 655 ? 3.638 -5.667 1.287 1.00 83.75 655 LEU A O 1
ATOM 5199 N N . PRO A 1 656 ? 5.157 -6.369 -0.223 1.00 81.25 656 PRO A N 1
ATOM 5200 C CA . PRO A 1 656 ? 6.246 -5.556 0.309 1.00 81.25 656 PRO A CA 1
ATOM 5201 C C . PRO A 1 656 ? 5.925 -4.058 0.246 1.00 81.25 656 PRO A C 1
ATOM 5203 O O . PRO A 1 656 ? 5.265 -3.599 -0.686 1.00 81.25 656 PRO A O 1
ATOM 5206 N N . THR A 1 657 ? 6.453 -3.264 1.181 1.00 70.12 657 THR A N 1
ATOM 5207 C CA . THR A 1 657 ? 6.175 -1.816 1.270 1.00 70.12 657 THR A CA 1
ATOM 5208 C C . THR A 1 657 ? 6.497 -1.053 -0.020 1.00 70.12 657 THR A C 1
ATOM 5210 O O . THR A 1 657 ? 5.742 -0.168 -0.401 1.00 70.12 657 THR A O 1
ATOM 5213 N N . GLY A 1 658 ? 7.568 -1.416 -0.737 1.00 64.88 658 GLY A N 1
ATOM 5214 C CA . GLY A 1 658 ? 7.898 -0.810 -2.037 1.00 64.88 658 GLY A CA 1
ATOM 5215 C C . GLY A 1 658 ? 6.906 -1.144 -3.160 1.00 64.88 658 GLY A C 1
ATOM 5216 O O . GLY A 1 658 ? 6.861 -0.453 -4.165 1.00 64.88 658 GLY A O 1
ATOM 5217 N N . GLN A 1 659 ? 6.070 -2.172 -2.990 1.00 69.62 659 GLN A N 1
ATOM 5218 C CA . GLN A 1 659 ? 5.083 -2.618 -3.979 1.00 69.62 659 GLN A CA 1
ATOM 5219 C C . GLN A 1 659 ? 3.656 -2.135 -3.662 1.00 69.62 659 GLN A C 1
ATOM 5221 O O . GLN A 1 659 ? 2.797 -2.131 -4.543 1.00 69.62 659 GLN A O 1
ATOM 5226 N N . THR A 1 660 ? 3.393 -1.622 -2.450 1.00 65.38 660 THR A N 1
ATOM 5227 C CA . THR A 1 660 ? 2.132 -0.909 -2.143 1.00 65.38 660 THR A CA 1
ATOM 5228 C C . THR A 1 660 ? 2.027 0.444 -2.860 1.00 65.38 660 THR A C 1
ATOM 5230 O O . THR A 1 660 ? 0.976 1.075 -2.852 1.00 65.38 660 THR A O 1
ATOM 5233 N N . GLN A 1 661 ? 3.107 0.862 -3.518 1.00 65.12 661 GLN A N 1
ATOM 5234 C CA . GLN A 1 661 ? 3.307 2.136 -4.195 1.00 65.12 661 GLN A CA 1
ATOM 5235 C C . GLN A 1 661 ? 2.698 2.219 -5.617 1.00 65.12 661 GLN A C 1
ATOM 5237 O O . GLN A 1 661 ? 2.671 3.288 -6.218 1.00 65.12 661 GLN A O 1
ATOM 5242 N N . ARG A 1 662 ? 2.149 1.150 -6.208 1.00 70.81 662 ARG A N 1
ATOM 5243 C CA . ARG A 1 662 ? 1.554 1.264 -7.563 1.00 70.81 662 ARG A CA 1
ATOM 5244 C C . ARG A 1 662 ? 0.318 2.191 -7.558 1.00 70.81 662 ARG A C 1
ATOM 5246 O O . ARG A 1 662 ? -0.518 2.083 -6.662 1.00 70.81 662 ARG A O 1
ATOM 5253 N N . ILE A 1 663 ? 0.125 3.023 -8.596 1.00 70.12 663 ILE A N 1
ATOM 5254 C CA . ILE A 1 663 ? -1.019 3.973 -8.730 1.00 70.12 663 ILE A CA 1
ATOM 5255 C C . ILE A 1 663 ? -2.415 3.418 -8.400 1.00 70.12 663 ILE A C 1
ATOM 5257 O O . ILE A 1 663 ? -3.291 4.171 -7.979 1.00 70.12 663 ILE A O 1
ATOM 5261 N N . HIS A 1 664 ? -2.656 2.120 -8.595 1.00 78.12 664 HIS A N 1
ATOM 5262 C CA . HIS A 1 664 ? -3.965 1.515 -8.359 1.00 78.12 664 HIS A CA 1
ATOM 5263 C C . HIS A 1 664 ? -4.181 1.038 -6.910 1.00 78.12 664 HIS A C 1
ATOM 5265 O O . HIS A 1 664 ? -5.312 0.705 -6.551 1.00 78.12 664 HIS A O 1
ATOM 5271 N N . VAL A 1 665 ? -3.141 1.007 -6.067 1.00 83.94 665 VAL A N 1
ATOM 5272 C CA . VAL A 1 665 ? -3.250 0.570 -4.665 1.00 83.94 665 VAL A CA 1
ATOM 5273 C C . VAL A 1 665 ? -4.094 1.531 -3.815 1.00 83.94 665 VAL A C 1
ATOM 5275 O O . VAL A 1 665 ? -4.995 1.027 -3.146 1.00 83.94 665 VAL A O 1
ATOM 5278 N N . PRO A 1 666 ? -3.928 2.875 -3.854 1.00 84.50 666 PRO A N 1
ATOM 5279 C CA . PRO A 1 666 ? -4.763 3.789 -3.066 1.00 84.50 666 PRO A CA 1
ATOM 5280 C C . PRO A 1 666 ? -6.266 3.569 -3.289 1.00 84.50 666 PRO A C 1
ATOM 5282 O O . PRO A 1 666 ? -7.024 3.415 -2.330 1.00 84.50 666 PRO A O 1
ATOM 5285 N N . ILE A 1 667 ? -6.694 3.471 -4.555 1.00 83.06 667 ILE A N 1
ATOM 5286 C CA . ILE A 1 667 ? -8.104 3.244 -4.889 1.00 83.06 667 ILE A CA 1
ATOM 5287 C C . ILE A 1 667 ? -8.561 1.827 -4.520 1.00 83.06 667 ILE A C 1
ATOM 5289 O O . ILE A 1 667 ? -9.673 1.688 -4.022 1.00 83.06 667 ILE A O 1
ATOM 5293 N N . ALA A 1 668 ? -7.727 0.791 -4.675 1.00 90.56 668 ALA A N 1
ATOM 5294 C CA . ALA A 1 668 ? -8.051 -0.573 -4.240 1.00 90.56 668 ALA A CA 1
ATOM 5295 C C . ALA A 1 668 ? -8.293 -0.652 -2.722 1.00 90.56 668 ALA A C 1
ATOM 5297 O O . ALA A 1 668 ? -9.318 -1.174 -2.278 1.00 90.56 668 ALA A O 1
ATOM 5298 N N . VAL A 1 669 ? -7.377 -0.072 -1.937 1.00 92.38 669 VAL A N 1
ATOM 5299 C CA . VAL A 1 669 ? -7.434 -0.014 -0.470 1.00 92.38 669 VAL A CA 1
ATOM 5300 C C . VAL A 1 669 ? -8.672 0.752 -0.010 1.00 92.38 669 VAL A C 1
ATOM 5302 O O . VAL A 1 669 ? -9.468 0.219 0.760 1.00 92.38 669 VAL A O 1
ATOM 5305 N N . PHE A 1 670 ? -8.877 1.975 -0.512 1.00 91.25 670 PHE A N 1
ATOM 5306 C CA . PHE A 1 670 ? -10.035 2.799 -0.156 1.00 91.25 670 PHE A CA 1
ATOM 5307 C C . PHE A 1 670 ? -11.357 2.108 -0.506 1.00 91.25 670 PHE A C 1
ATOM 5309 O O . PHE A 1 670 ? -12.290 2.100 0.294 1.00 91.25 670 PHE A O 1
ATOM 5316 N N . SER A 1 671 ? -11.429 1.466 -1.671 1.00 92.56 671 SER A N 1
ATOM 5317 C CA . SER A 1 671 ? -12.643 0.799 -2.143 1.00 92.56 671 SER A CA 1
ATOM 5318 C C . SER A 1 671 ? -13.007 -0.425 -1.302 1.00 92.56 671 SER A C 1
ATOM 5320 O O . SER A 1 671 ? -14.170 -0.583 -0.928 1.00 92.56 671 SER A O 1
ATOM 5322 N N . ALA A 1 672 ? -12.020 -1.249 -0.935 1.00 95.88 672 ALA A N 1
ATOM 5323 C CA . ALA A 1 672 ? -12.221 -2.369 -0.019 1.00 95.88 672 ALA A CA 1
ATOM 5324 C C . ALA A 1 672 ? -12.643 -1.882 1.380 1.00 95.88 672 ALA A C 1
ATOM 5326 O O . ALA A 1 672 ? -13.599 -2.399 1.963 1.00 95.88 672 ALA A O 1
ATOM 5327 N N . ALA A 1 673 ? -11.993 -0.831 1.884 1.00 95.19 673 ALA A N 1
ATOM 5328 C CA . ALA A 1 673 ? -12.286 -0.249 3.188 1.00 95.19 673 ALA A CA 1
ATOM 5329 C C . ALA A 1 673 ? -13.697 0.370 3.265 1.00 95.19 673 ALA A C 1
ATOM 5331 O O . ALA A 1 673 ? -14.396 0.191 4.261 1.00 95.19 673 ALA A O 1
ATOM 5332 N N . MET A 1 674 ? -14.167 1.020 2.194 1.00 94.50 674 MET A N 1
ATOM 5333 C CA . MET A 1 674 ? -15.535 1.547 2.108 1.00 94.50 674 MET A CA 1
ATOM 5334 C C . MET A 1 674 ? -16.603 0.442 2.111 1.00 94.50 674 MET A C 1
ATOM 5336 O O . MET A 1 674 ? -17.675 0.641 2.687 1.00 94.50 674 MET A O 1
ATOM 5340 N N . VAL A 1 675 ? -16.321 -0.734 1.534 1.00 95.38 675 VAL A N 1
ATOM 5341 C CA . VAL A 1 675 ? -17.199 -1.912 1.665 1.00 95.38 675 VAL A CA 1
ATOM 5342 C C . VAL A 1 675 ? -17.215 -2.410 3.113 1.00 95.38 675 VAL A C 1
ATOM 5344 O O . VAL A 1 675 ? -18.295 -2.587 3.672 1.00 95.38 675 VAL A O 1
ATOM 5347 N N . TYR A 1 676 ? -16.052 -2.560 3.753 1.00 94.81 676 TYR A N 1
ATOM 5348 C CA . TYR A 1 676 ? -15.948 -2.950 5.168 1.00 94.81 676 TYR A CA 1
ATOM 5349 C C . TYR A 1 676 ? -16.744 -2.008 6.092 1.00 94.81 676 TYR A C 1
ATOM 5351 O O . TYR A 1 676 ? -17.558 -2.463 6.897 1.00 94.81 676 TYR A O 1
ATOM 5359 N N . ILE A 1 677 ? -16.580 -0.692 5.927 1.00 94.00 677 ILE A N 1
ATOM 5360 C CA . ILE A 1 677 ? -17.319 0.322 6.691 1.00 94.00 677 ILE A CA 1
ATOM 5361 C C . ILE A 1 677 ? -18.826 0.246 6.435 1.00 94.00 677 ILE A C 1
ATOM 5363 O O . ILE A 1 677 ? -19.602 0.378 7.378 1.00 94.00 677 ILE A O 1
ATOM 5367 N N . ALA A 1 678 ? -19.270 -0.005 5.201 1.00 94.56 678 ALA A N 1
ATOM 5368 C CA . ALA A 1 678 ? -20.694 -0.176 4.915 1.00 94.56 678 ALA A CA 1
ATOM 5369 C C . ALA A 1 678 ? -21.304 -1.384 5.653 1.00 94.56 678 ALA A C 1
ATOM 5371 O O . ALA A 1 678 ? -22.449 -1.301 6.100 1.00 94.56 678 ALA A O 1
ATOM 5372 N N . PHE A 1 679 ? -20.542 -2.469 5.841 1.00 94.19 679 PHE A N 1
ATOM 5373 C CA . PHE A 1 679 ? -20.958 -3.603 6.671 1.00 94.19 679 PHE A CA 1
ATOM 5374 C C . PHE A 1 679 ? -21.013 -3.251 8.166 1.00 94.19 679 PHE A C 1
ATOM 5376 O O . PHE A 1 679 ? -22.030 -3.529 8.806 1.00 94.19 679 PHE A O 1
ATOM 5383 N N . LEU A 1 680 ? -20.003 -2.559 8.708 1.00 93.06 680 LEU A N 1
ATOM 5384 C CA . LEU A 1 680 ? -20.021 -2.104 10.107 1.00 93.06 680 LEU A CA 1
ATOM 5385 C C . LEU A 1 680 ? -21.170 -1.121 10.394 1.00 93.06 680 LEU A C 1
ATOM 5387 O O . LEU A 1 680 ? -21.918 -1.312 11.349 1.00 93.06 680 LEU A O 1
ATOM 5391 N N . LEU A 1 681 ? -21.383 -0.116 9.535 1.00 92.25 681 LEU A N 1
ATOM 5392 C CA . LEU A 1 681 ? -22.507 0.831 9.633 1.00 92.25 681 LEU A CA 1
ATOM 5393 C C . LEU A 1 681 ? -23.879 0.171 9.388 1.00 92.25 681 LEU A C 1
ATOM 5395 O O . LEU A 1 681 ? -24.914 0.761 9.707 1.00 92.25 681 LEU A O 1
ATOM 5399 N N . GLY A 1 682 ? -23.899 -1.032 8.808 1.00 90.38 682 GLY A N 1
ATOM 5400 C CA . GLY A 1 682 ? -25.065 -1.912 8.715 1.00 90.38 682 GLY A CA 1
ATOM 5401 C C . GLY A 1 682 ? -25.274 -2.815 9.940 1.00 90.38 682 GLY A C 1
ATOM 5402 O O . GLY A 1 682 ? -26.223 -3.595 9.940 1.00 90.38 682 GLY A O 1
ATOM 5403 N N . GLY A 1 683 ? -24.421 -2.722 10.968 1.00 89.25 683 GLY A N 1
ATOM 5404 C CA . GLY A 1 683 ? -24.483 -3.524 12.198 1.00 89.25 683 GLY A CA 1
ATOM 5405 C C . GLY A 1 683 ? -23.800 -4.895 12.114 1.00 89.25 683 GLY A C 1
ATOM 5406 O O . GLY A 1 683 ? -24.023 -5.745 12.976 1.00 89.25 683 GLY A O 1
ATOM 5407 N N . VAL A 1 684 ? -22.989 -5.147 11.081 1.00 89.25 684 VAL A N 1
ATOM 5408 C CA . VAL A 1 684 ? -22.353 -6.449 10.832 1.00 89.25 684 VAL A CA 1
ATOM 5409 C C . VAL A 1 684 ? -20.865 -6.391 11.186 1.00 89.25 684 VAL A C 1
ATOM 5411 O O . VAL A 1 684 ? -20.019 -6.090 10.349 1.00 89.25 684 VAL A O 1
ATOM 5414 N N . HIS A 1 685 ? -20.541 -6.702 12.443 1.00 87.12 685 HIS A N 1
ATOM 5415 C CA . HIS A 1 685 ? -19.167 -6.650 12.978 1.00 87.12 685 HIS A CA 1
ATOM 5416 C C . HIS A 1 685 ? -18.334 -7.911 12.696 1.00 87.12 685 HIS A C 1
ATOM 5418 O O . HIS A 1 685 ? -17.103 -7.882 12.750 1.00 87.12 685 HIS A O 1
ATOM 5424 N N . SER A 1 686 ? -18.995 -9.026 12.390 1.00 85.50 686 SER A N 1
ATOM 5425 C CA . SER A 1 686 ? -18.346 -10.301 12.099 1.00 85.50 686 SER A CA 1
ATOM 5426 C C . SER A 1 686 ? -19.093 -11.050 11.008 1.00 85.50 686 SER A C 1
ATOM 5428 O O . SER A 1 686 ? -20.325 -11.081 11.021 1.00 85.50 686 SER A O 1
ATOM 5430 N N . ILE A 1 687 ? -18.351 -11.660 10.086 1.00 86.19 687 ILE A N 1
ATOM 5431 C CA . ILE A 1 687 ? -18.894 -12.434 8.968 1.00 86.19 687 ILE A CA 1
ATOM 5432 C C . ILE A 1 687 ? -18.127 -13.741 8.840 1.00 86.19 687 ILE A C 1
ATOM 5434 O O . ILE A 1 687 ? -16.906 -13.808 8.987 1.00 86.19 687 ILE A O 1
ATOM 5438 N N . SER A 1 688 ? -18.869 -14.784 8.510 1.00 84.81 688 SER A N 1
ATOM 5439 C CA . SER A 1 688 ? -18.330 -16.056 8.069 1.00 84.81 688 SER A CA 1
ATOM 5440 C C . SER A 1 688 ? -18.190 -16.071 6.554 1.00 84.81 688 SER A C 1
ATOM 5442 O O . SER A 1 688 ? -19.186 -15.900 5.851 1.00 84.81 688 SER A O 1
ATOM 5444 N N . LEU A 1 689 ? -16.971 -16.262 6.054 1.00 85.75 689 LEU A N 1
ATOM 5445 C CA . LEU A 1 689 ? -16.700 -16.316 4.619 1.00 85.75 689 LEU A CA 1
ATOM 5446 C C . LEU A 1 689 ? -16.528 -17.777 4.164 1.00 85.75 689 LEU A C 1
ATOM 5448 O O . LEU A 1 689 ? -15.908 -18.558 4.891 1.00 85.75 689 LEU A O 1
ATOM 5452 N N . PRO A 1 690 ? -17.046 -18.155 2.982 1.00 88.50 690 PRO A N 1
ATOM 5453 C CA . PRO A 1 690 ? -16.782 -19.446 2.361 1.00 88.50 690 PRO A CA 1
ATOM 5454 C C . PRO A 1 690 ? -15.312 -19.545 1.937 1.00 88.50 690 PRO A C 1
ATOM 5456 O O . PRO A 1 690 ? -14.639 -18.535 1.707 1.00 88.50 690 PRO A O 1
ATOM 5459 N N . ILE A 1 691 ? -14.826 -20.772 1.767 1.00 83.38 691 ILE A N 1
ATOM 5460 C CA . ILE A 1 691 ? -13.566 -21.012 1.061 1.00 83.38 691 ILE A CA 1
ATOM 5461 C C . ILE A 1 691 ? -13.832 -20.790 -0.432 1.00 83.38 691 ILE A C 1
ATOM 5463 O O . ILE A 1 691 ? -14.753 -21.376 -0.995 1.00 83.38 691 ILE A O 1
ATOM 5467 N N . VAL A 1 692 ? -13.043 -19.925 -1.073 1.00 85.50 692 VAL A N 1
ATOM 5468 C CA . VAL A 1 692 ? -13.123 -19.695 -2.521 1.00 85.50 692 VAL A CA 1
ATOM 5469 C C . VAL A 1 692 ? -12.014 -20.485 -3.204 1.00 85.50 692 VAL A C 1
ATOM 5471 O O . VAL A 1 692 ? -10.857 -20.072 -3.186 1.00 85.50 692 VAL A O 1
ATOM 5474 N N . GLU A 1 693 ? -12.370 -21.618 -3.808 1.00 80.31 693 GLU A N 1
ATOM 5475 C CA . GLU A 1 693 ? -11.414 -22.471 -4.527 1.00 80.31 693 GLU A CA 1
ATOM 5476 C C . GLU A 1 693 ? -11.069 -21.928 -5.925 1.00 80.31 693 GLU A C 1
ATOM 5478 O O . GLU A 1 693 ? -9.939 -22.067 -6.390 1.00 80.31 693 GLU A O 1
ATOM 5483 N N . CYS A 1 694 ? -12.038 -21.303 -6.606 1.00 84.81 694 CYS A N 1
ATOM 5484 C CA . CYS A 1 694 ? -11.960 -20.996 -8.037 1.00 84.81 694 CYS A CA 1
ATOM 5485 C C . CYS A 1 694 ? -12.663 -19.665 -8.383 1.00 84.81 694 CYS A C 1
ATOM 5487 O O . CYS A 1 694 ? -13.865 -19.609 -8.660 1.00 84.81 694 CYS A O 1
ATOM 5489 N N . TRP A 1 695 ? -11.903 -18.565 -8.395 1.00 91.62 695 TRP A N 1
ATOM 5490 C CA . TRP A 1 695 ? -12.431 -17.219 -8.680 1.00 91.62 695 TRP A CA 1
ATOM 5491 C C . TRP A 1 695 ? -12.983 -17.041 -10.098 1.00 91.62 695 TRP A C 1
ATOM 5493 O O . TRP A 1 695 ? -13.894 -16.240 -10.308 1.00 91.62 695 TRP A O 1
ATOM 5503 N N . ASP A 1 696 ? -12.476 -17.798 -11.070 1.00 83.94 696 ASP A N 1
ATOM 5504 C CA . ASP A 1 696 ? -12.970 -17.786 -12.447 1.00 83.94 696 ASP A CA 1
ATOM 5505 C C . ASP A 1 696 ? -14.335 -18.471 -12.631 1.00 83.94 696 ASP A C 1
ATOM 5507 O O . ASP A 1 696 ? -14.979 -18.236 -13.655 1.00 83.94 696 ASP A O 1
ATOM 5511 N N . SER A 1 697 ? -14.788 -19.252 -11.642 1.00 85.81 697 SER A N 1
ATOM 5512 C CA . SER A 1 697 ? -16.182 -19.708 -11.534 1.00 85.81 697 SER A CA 1
ATOM 5513 C C . SER A 1 697 ? -17.034 -18.679 -10.784 1.00 85.81 697 SER A C 1
ATOM 5515 O O . SER A 1 697 ? -18.078 -18.269 -11.284 1.00 85.81 697 SER A O 1
ATOM 5517 N N . VAL A 1 698 ? -16.545 -18.157 -9.650 1.00 88.75 698 VAL A N 1
ATOM 5518 C CA . VAL A 1 698 ? -17.273 -17.170 -8.825 1.00 88.75 698 VAL A CA 1
ATOM 5519 C C . VAL A 1 698 ? -17.655 -15.901 -9.597 1.00 88.75 698 VAL A C 1
ATOM 5521 O O . VAL A 1 698 ? -18.777 -15.417 -9.468 1.00 88.75 698 VAL A O 1
ATOM 5524 N N . VAL A 1 699 ? -16.769 -15.375 -10.450 1.00 88.19 699 VAL A N 1
ATOM 5525 C CA . VAL A 1 699 ? -17.049 -14.170 -11.261 1.00 88.19 699 VAL A CA 1
ATOM 5526 C C . VAL A 1 699 ? -18.149 -14.383 -12.320 1.00 88.19 699 VAL A C 1
ATOM 5528 O O . VAL A 1 699 ? -18.662 -13.415 -12.881 1.00 88.19 699 VAL A O 1
ATOM 5531 N N . LEU A 1 700 ? -18.524 -15.637 -12.606 1.00 87.00 700 LEU A N 1
ATOM 5532 C CA . LEU A 1 700 ? -19.593 -16.003 -13.543 1.00 87.00 700 LEU A CA 1
ATOM 5533 C C . LEU A 1 700 ? -20.968 -16.175 -12.879 1.00 87.00 700 LEU A C 1
ATOM 5535 O O . LEU A 1 700 ? -21.949 -16.362 -13.602 1.00 87.00 700 LEU A O 1
ATOM 5539 N N . ILE A 1 701 ? -21.060 -16.122 -11.544 1.00 85.19 701 ILE A N 1
ATOM 5540 C CA . ILE A 1 701 ? -22.328 -16.277 -10.820 1.00 85.19 701 ILE A CA 1
ATOM 5541 C C . ILE A 1 701 ? -23.294 -15.158 -11.229 1.00 85.19 701 ILE A C 1
ATOM 5543 O O . ILE A 1 701 ? -22.993 -13.971 -11.099 1.00 85.19 701 ILE A O 1
ATOM 5547 N N . ASN A 1 702 ? -24.485 -15.539 -11.694 1.00 82.31 702 ASN A N 1
ATOM 5548 C CA . ASN A 1 702 ? -25.551 -14.587 -11.971 1.00 82.31 702 ASN A CA 1
ATOM 5549 C C . ASN A 1 702 ? -26.222 -14.159 -10.658 1.00 82.31 702 ASN A C 1
ATOM 5551 O O . ASN A 1 702 ? -26.917 -14.946 -10.024 1.00 82.31 702 ASN A O 1
ATOM 5555 N N . LEU A 1 703 ? -26.010 -12.907 -10.252 1.00 81.81 703 LEU A N 1
ATOM 5556 C CA . LEU A 1 703 ? -26.516 -12.357 -8.987 1.00 81.81 703 LEU A CA 1
ATOM 5557 C C . LEU A 1 703 ? -27.999 -11.948 -9.035 1.00 81.81 703 LEU A C 1
ATOM 5559 O O . LEU A 1 703 ? -28.536 -11.532 -8.009 1.00 81.81 703 LEU A O 1
ATOM 5563 N N . ASP A 1 704 ? -28.634 -12.022 -10.208 1.00 73.94 704 ASP A N 1
ATOM 5564 C CA . ASP A 1 704 ? -30.051 -11.696 -10.419 1.00 73.94 704 ASP A CA 1
ATOM 5565 C C . ASP A 1 704 ? -30.944 -12.944 -10.588 1.00 73.94 704 ASP A C 1
ATOM 5567 O O . ASP A 1 704 ? -32.167 -12.816 -10.672 1.00 73.94 704 ASP A O 1
ATOM 5571 N N . GLU A 1 705 ? -30.360 -14.148 -10.613 1.00 70.69 705 GLU A N 1
ATOM 5572 C CA . GLU A 1 705 ? -31.085 -15.425 -10.640 1.00 70.69 705 GLU A CA 1
ATOM 5573 C C . GLU A 1 705 ? -31.078 -16.083 -9.244 1.00 70.69 705 GLU A C 1
ATOM 5575 O O . GLU A 1 705 ? -30.066 -16.027 -8.541 1.00 70.69 705 GLU A O 1
ATOM 5580 N N . PRO A 1 706 ? -32.196 -16.692 -8.798 1.00 64.31 706 PRO A N 1
ATOM 5581 C CA . PRO A 1 706 ? -32.217 -17.455 -7.554 1.00 64.31 706 PRO A CA 1
ATOM 5582 C C . PRO A 1 706 ? -31.319 -18.694 -7.667 1.00 64.31 706 PRO A C 1
ATOM 5584 O O . 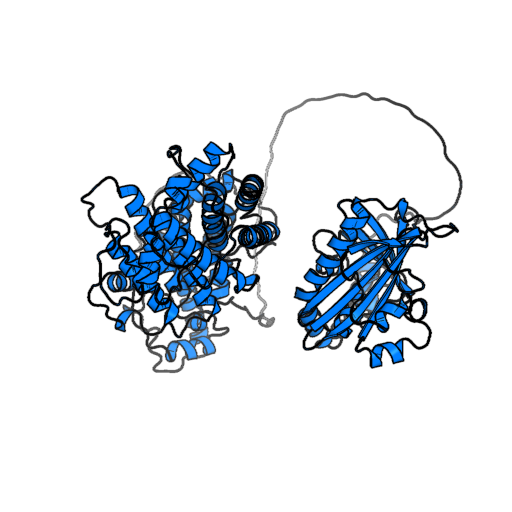PRO A 1 706 ? -31.128 -19.237 -8.753 1.00 64.31 706 PRO A O 1
ATOM 5587 N N . VAL A 1 707 ? -30.786 -19.165 -6.536 1.00 61.81 707 VAL A N 1
ATOM 5588 C CA . VAL A 1 707 ? -29.940 -20.367 -6.498 1.00 61.81 707 VAL A CA 1
ATOM 5589 C C . VAL A 1 707 ? -30.786 -21.601 -6.830 1.00 61.81 707 VAL A C 1
ATOM 5591 O O . VAL A 1 707 ? -31.495 -22.128 -5.970 1.00 61.81 707 VAL A O 1
ATOM 5594 N N . ASP A 1 708 ? -30.714 -22.057 -8.081 1.00 55.88 708 ASP A N 1
ATOM 5595 C CA . ASP A 1 708 ? -31.290 -23.335 -8.493 1.00 55.88 708 ASP A CA 1
ATOM 5596 C C . ASP A 1 708 ? -30.621 -24.493 -7.742 1.00 55.88 708 ASP A C 1
ATOM 5598 O O . ASP A 1 708 ? -29.410 -24.525 -7.509 1.00 55.88 708 ASP A O 1
ATOM 5602 N N . SER A 1 709 ? -31.430 -25.470 -7.339 1.00 52.41 709 SER A N 1
ATOM 5603 C CA . SER A 1 709 ? -30.950 -26.604 -6.562 1.00 52.41 709 SER A CA 1
ATOM 5604 C C . SER A 1 709 ? -30.245 -27.641 -7.443 1.00 52.41 709 SER A C 1
ATOM 5606 O O . SER A 1 709 ? -30.874 -28.196 -8.344 1.00 52.41 709 SER A O 1
ATOM 5608 N N . VAL A 1 710 ? -29.031 -28.022 -7.029 1.00 51.22 710 VAL A N 1
ATOM 5609 C CA . VAL A 1 710 ? -28.238 -29.191 -7.470 1.00 51.22 710 VAL A CA 1
ATOM 5610 C C . VAL A 1 710 ? -27.394 -29.010 -8.743 1.00 51.22 710 VAL A C 1
ATOM 5612 O O . VAL A 1 710 ? -27.792 -29.422 -9.829 1.00 51.22 710 VAL A O 1
ATOM 5615 N N . THR A 1 711 ? -26.139 -28.602 -8.537 1.00 52.09 711 THR A N 1
ATOM 5616 C CA . THR A 1 711 ? -24.949 -29.145 -9.223 1.00 52.09 711 THR A CA 1
ATOM 5617 C C . THR A 1 711 ? -23.765 -29.182 -8.248 1.00 52.09 711 THR A C 1
ATOM 5619 O O . THR A 1 711 ? -23.723 -28.422 -7.281 1.00 52.09 711 THR A O 1
ATOM 5622 N N . ASP A 1 712 ? -22.835 -30.111 -8.476 1.00 51.88 712 ASP A N 1
ATOM 5623 C CA . ASP A 1 712 ? -21.629 -30.351 -7.663 1.00 51.88 712 ASP A CA 1
ATOM 5624 C C . ASP A 1 712 ? -20.503 -29.389 -8.109 1.00 51.88 712 ASP A C 1
ATOM 5626 O O . ASP A 1 712 ? -19.466 -29.800 -8.627 1.00 51.88 712 ASP A O 1
ATOM 5630 N N . ASP A 1 713 ? -20.782 -28.081 -8.034 1.00 65.69 713 ASP A N 1
ATOM 5631 C CA . ASP A 1 713 ? -19.926 -27.014 -8.569 1.00 65.69 713 ASP A CA 1
ATOM 5632 C C . ASP A 1 713 ? -18.936 -26.466 -7.524 1.00 65.69 713 ASP A C 1
ATOM 5634 O O . ASP A 1 713 ? -19.271 -26.279 -6.353 1.00 65.69 713 ASP A O 1
ATOM 5638 N N . LEU A 1 714 ? -17.731 -26.094 -7.979 1.00 72.44 714 LEU A N 1
ATOM 5639 C CA . LEU A 1 714 ? -16.636 -25.519 -7.168 1.00 72.44 714 LEU A CA 1
ATOM 5640 C C . LEU A 1 714 ? -16.979 -24.180 -6.473 1.00 72.44 714 LEU A C 1
ATOM 5642 O O . LEU A 1 714 ? -16.171 -23.645 -5.716 1.00 72.44 714 LEU A O 1
ATOM 5646 N N . ASP A 1 715 ? -18.146 -23.600 -6.758 1.00 79.12 715 ASP A N 1
ATOM 5647 C CA . ASP A 1 715 ? -18.648 -22.361 -6.160 1.00 79.12 715 ASP A CA 1
ATOM 5648 C C . ASP A 1 715 ? -19.874 -22.574 -5.242 1.00 79.12 715 ASP A C 1
ATOM 5650 O O . ASP A 1 715 ? -20.462 -21.598 -4.773 1.00 79.12 715 ASP A O 1
ATOM 5654 N N . PHE A 1 716 ? -20.248 -23.824 -4.934 1.00 83.31 716 PHE A N 1
ATOM 5655 C CA . PHE A 1 716 ? -21.458 -24.172 -4.176 1.00 83.31 716 PHE A CA 1
ATOM 5656 C C . PHE A 1 716 ? -21.581 -23.443 -2.825 1.00 83.31 716 PHE A C 1
ATOM 5658 O O . PHE A 1 716 ? -22.602 -22.806 -2.546 1.00 83.31 716 PHE A O 1
ATOM 5665 N N . ASP A 1 717 ? -20.533 -23.465 -1.996 1.00 85.62 717 ASP A N 1
ATOM 5666 C CA . ASP A 1 717 ? -20.541 -22.751 -0.711 1.00 85.62 717 ASP A CA 1
ATOM 5667 C C . ASP A 1 717 ? -20.498 -21.227 -0.884 1.00 85.62 717 ASP A C 1
ATOM 5669 O O . ASP A 1 717 ? -21.016 -20.495 -0.037 1.00 85.62 717 ASP A O 1
ATOM 5673 N N . VAL A 1 718 ? -19.972 -20.726 -2.008 1.00 89.06 718 VAL A N 1
ATOM 5674 C CA . VAL A 1 718 ? -20.064 -19.304 -2.357 1.00 89.06 718 VAL A CA 1
ATOM 5675 C C . VAL A 1 718 ? -21.511 -18.940 -2.684 1.00 89.06 718 VAL A C 1
ATOM 5677 O O . VAL A 1 718 ? -22.022 -17.983 -2.112 1.00 89.06 718 VAL A O 1
ATOM 5680 N N . ARG A 1 719 ? -22.232 -19.727 -3.494 1.00 87.62 719 ARG A N 1
ATOM 5681 C CA . ARG A 1 719 ? -23.667 -19.503 -3.773 1.00 87.62 719 ARG A CA 1
ATOM 5682 C C . ARG A 1 719 ? -24.497 -19.476 -2.487 1.00 87.62 719 ARG A C 1
ATOM 5684 O O . ARG A 1 719 ? -25.270 -18.542 -2.282 1.00 87.62 719 ARG A O 1
ATOM 5691 N N . ARG A 1 720 ? -24.252 -20.425 -1.578 1.00 86.75 720 ARG A N 1
ATOM 5692 C CA . ARG A 1 720 ? -24.904 -20.491 -0.256 1.00 86.75 720 ARG A CA 1
ATOM 5693 C C . ARG A 1 720 ? -24.496 -19.369 0.700 1.00 86.75 720 ARG A C 1
ATOM 5695 O O . ARG A 1 720 ? -25.235 -18.999 1.612 1.00 86.75 720 ARG A O 1
ATOM 5702 N N . TYR A 1 721 ? -23.307 -18.805 0.531 1.00 89.31 721 TYR A N 1
ATOM 5703 C CA . TYR A 1 721 ? -22.935 -17.583 1.231 1.00 89.31 721 TYR A CA 1
ATOM 5704 C C . TYR A 1 721 ? -23.696 -16.371 0.677 1.00 89.31 721 TYR A C 1
ATOM 5706 O O . TYR A 1 721 ? -24.181 -15.556 1.464 1.00 89.31 721 TYR A O 1
ATOM 5714 N N . LEU A 1 722 ? -23.838 -16.266 -0.650 1.00 89.56 722 LEU A N 1
ATOM 5715 C CA . LEU A 1 722 ? -24.512 -15.158 -1.336 1.00 89.56 722 LEU A CA 1
ATOM 5716 C C . LEU A 1 722 ? -26.030 -15.127 -1.089 1.00 89.56 722 LEU A C 1
ATOM 5718 O O . LEU A 1 722 ? -26.579 -14.036 -0.938 1.00 89.56 722 LEU A O 1
ATOM 5722 N N . ASP A 1 723 ? -26.692 -16.285 -0.994 1.00 86.56 723 ASP A N 1
ATOM 5723 C CA . ASP A 1 723 ? -28.119 -16.387 -0.635 1.00 86.56 723 ASP A CA 1
ATOM 5724 C C . ASP A 1 723 ? -28.387 -16.313 0.887 1.00 86.56 723 ASP A C 1
ATOM 5726 O O . ASP A 1 723 ? -29.511 -16.053 1.317 1.00 86.56 723 ASP A O 1
ATOM 5730 N N . GLY A 1 724 ? -27.347 -16.479 1.714 1.00 84.94 724 GLY A N 1
ATOM 5731 C CA . GLY A 1 724 ? -27.433 -16.450 3.175 1.00 84.94 724 GLY A CA 1
ATOM 5732 C C . GLY A 1 724 ? -27.842 -17.767 3.843 1.00 84.94 724 GLY A C 1
ATOM 5733 O O . GLY A 1 724 ? -28.175 -17.749 5.027 1.00 84.94 724 GLY A O 1
ATOM 5734 N N . THR A 1 725 ? -27.798 -18.895 3.130 1.00 84.00 725 THR A N 1
ATOM 5735 C CA . THR A 1 725 ? -28.142 -20.244 3.623 1.00 84.00 725 THR A CA 1
ATOM 5736 C C . THR A 1 725 ? -26.933 -21.103 4.024 1.00 84.00 725 THR A C 1
ATOM 5738 O O . THR A 1 725 ? -27.095 -22.281 4.385 1.00 84.00 725 THR A O 1
ATOM 5741 N N . LEU A 1 726 ? -25.713 -20.556 3.966 1.00 83.19 726 LEU A N 1
ATOM 5742 C CA . LEU A 1 726 ? -24.499 -21.209 4.461 1.00 83.19 726 LEU A CA 1
ATOM 5743 C C . LEU A 1 726 ? -24.698 -21.620 5.932 1.00 83.19 726 LEU A C 1
ATOM 5745 O O . LEU A 1 726 ? -25.086 -20.812 6.774 1.00 83.19 726 LEU A O 1
ATOM 5749 N N . LYS A 1 727 ? -24.483 -22.908 6.221 1.00 66.88 727 LYS A N 1
ATOM 5750 C CA . LYS A 1 727 ? -24.632 -23.482 7.570 1.00 66.88 727 LYS A CA 1
ATOM 5751 C C . LYS A 1 727 ? -23.308 -23.370 8.325 1.00 66.88 727 LYS A C 1
ATOM 5753 O O . LYS A 1 727 ? -22.291 -23.101 7.697 1.00 66.88 727 LYS A O 1
ATOM 5758 N N . GLU A 1 728 ? -23.374 -23.530 9.648 1.00 62.03 728 GLU A N 1
ATOM 5759 C CA . GLU A 1 728 ? -22.327 -23.156 10.615 1.00 62.03 728 GLU A CA 1
ATOM 5760 C C . GLU A 1 728 ? -20.880 -23.374 10.118 1.00 62.03 728 GLU A C 1
ATOM 5762 O O . GLU A 1 728 ? -20.548 -24.491 9.721 1.00 62.03 728 GLU A O 1
ATOM 5767 N N . PRO A 1 729 ? -20.025 -22.332 10.127 1.00 54.62 729 PRO A N 1
ATOM 5768 C CA . PRO A 1 729 ? -18.726 -22.364 9.460 1.00 54.62 729 PRO A CA 1
ATOM 5769 C C . PRO A 1 729 ? -17.544 -22.376 10.439 1.00 54.62 729 PRO A C 1
ATOM 5771 O O . PRO A 1 729 ? -17.521 -21.635 11.422 1.00 54.62 729 PRO A O 1
ATOM 5774 N N . ASP A 1 730 ? -16.490 -23.114 10.089 1.00 52.34 730 ASP A N 1
ATOM 5775 C CA . ASP A 1 730 ? -15.275 -23.267 10.910 1.00 52.34 730 ASP A CA 1
ATOM 5776 C C . ASP A 1 730 ? -14.462 -21.970 11.117 1.00 52.34 730 ASP A C 1
ATOM 5778 O O . ASP A 1 730 ? -13.524 -21.941 11.918 1.00 52.34 730 ASP A O 1
ATOM 5782 N N . LYS A 1 731 ? -14.777 -20.881 10.397 1.00 62.69 731 LYS A N 1
ATOM 5783 C CA . LYS A 1 731 ? -14.025 -19.619 10.460 1.00 62.69 731 LYS A CA 1
ATOM 5784 C C . LYS A 1 731 ? -14.935 -18.389 10.413 1.00 62.69 731 LYS A C 1
ATOM 5786 O O . LYS A 1 731 ? -15.577 -18.097 9.406 1.00 62.69 731 LYS A O 1
ATOM 5791 N N . CYS A 1 732 ? -14.936 -17.630 11.506 1.00 74.50 732 CYS A N 1
ATOM 5792 C CA . CYS A 1 732 ? -15.587 -16.325 11.616 1.00 74.50 732 CYS A CA 1
ATOM 5793 C C . CYS A 1 732 ? -14.520 -15.221 11.648 1.00 74.50 732 CYS A C 1
ATOM 5795 O O . CYS A 1 732 ? -13.531 -15.342 12.371 1.00 74.50 732 CYS A O 1
ATOM 5797 N N . ILE A 1 733 ? -14.701 -14.162 10.857 1.00 79.38 733 ILE A N 1
ATOM 5798 C CA . ILE A 1 733 ? -13.759 -13.043 10.730 1.00 79.38 733 ILE A CA 1
ATOM 5799 C C . ILE A 1 733 ? -14.391 -11.794 11.346 1.00 79.38 733 ILE A C 1
ATOM 5801 O O . ILE A 1 733 ? -15.560 -11.499 11.099 1.00 79.38 733 ILE A O 1
ATOM 5805 N N . ASN A 1 734 ? -13.619 -11.062 12.152 1.00 81.81 734 ASN A N 1
ATOM 5806 C CA . ASN A 1 734 ? -14.037 -9.797 12.751 1.00 81.81 734 ASN A CA 1
ATOM 5807 C C . ASN A 1 734 ? -13.538 -8.626 11.892 1.00 81.81 734 ASN A C 1
ATOM 5809 O O . ASN A 1 734 ? -12.338 -8.393 11.774 1.00 81.81 734 ASN A O 1
ATOM 5813 N N . ILE A 1 735 ? -14.490 -7.890 11.325 1.00 84.12 735 ILE A N 1
ATOM 5814 C CA . ILE A 1 735 ? -14.290 -6.852 10.305 1.00 84.12 735 ILE A CA 1
ATOM 5815 C C . ILE A 1 735 ? -13.653 -5.584 10.896 1.00 84.12 735 ILE A C 1
ATOM 5817 O O . ILE A 1 735 ? -12.994 -4.833 10.180 1.00 84.12 735 ILE A O 1
ATOM 5821 N N . MET A 1 736 ? -13.800 -5.347 12.205 1.00 77.94 736 MET A N 1
ATOM 5822 C CA . MET A 1 736 ? -13.320 -4.117 12.848 1.00 77.94 736 MET A CA 1
ATOM 5823 C C . MET A 1 736 ? -11.790 -4.024 12.879 1.00 77.94 736 MET A C 1
ATOM 5825 O O . MET A 1 736 ? -11.236 -2.941 12.704 1.00 77.94 736 MET A O 1
ATOM 5829 N N . TYR A 1 737 ? -11.092 -5.145 13.088 1.00 77.44 737 TYR A N 1
ATOM 5830 C CA . TYR A 1 737 ? -9.626 -5.146 13.170 1.00 77.44 737 TYR A CA 1
ATOM 5831 C C . TYR A 1 737 ? -8.964 -4.912 11.807 1.00 77.44 737 TYR A C 1
ATOM 5833 O O . TYR A 1 737 ? -7.931 -4.242 11.729 1.00 77.44 737 TYR A O 1
ATOM 5841 N N . ASP A 1 738 ? -9.583 -5.407 10.736 1.00 82.38 738 ASP A N 1
ATOM 5842 C CA . ASP A 1 738 ? -9.062 -5.332 9.370 1.00 82.38 738 ASP A CA 1
ATOM 5843 C C . ASP A 1 738 ? -8.997 -3.889 8.834 1.00 82.38 738 ASP A C 1
ATOM 5845 O O . ASP A 1 738 ? -8.070 -3.544 8.098 1.00 82.38 738 ASP A O 1
ATOM 5849 N N . ILE A 1 739 ? -9.908 -3.004 9.267 1.00 85.19 739 ILE A N 1
ATOM 5850 C CA . ILE A 1 739 ? -9.880 -1.572 8.903 1.00 85.19 739 ILE A CA 1
ATOM 5851 C C . ILE A 1 739 ? -8.548 -0.920 9.290 1.00 85.19 739 ILE A C 1
ATOM 5853 O O . ILE A 1 739 ? -8.037 -0.082 8.548 1.00 85.19 739 ILE A O 1
ATOM 5857 N N . SER A 1 740 ? -7.930 -1.348 10.396 1.00 86.00 740 SER A N 1
ATOM 5858 C CA . SER A 1 740 ? -6.641 -0.805 10.834 1.00 86.00 740 SER A CA 1
ATOM 5859 C C . SER A 1 740 ? -5.504 -1.044 9.832 1.00 86.00 740 SER A C 1
ATOM 5861 O O . SER A 1 740 ? -4.568 -0.244 9.793 1.00 86.00 740 SER A O 1
ATOM 5863 N N . LEU A 1 741 ? -5.585 -2.093 8.996 1.00 89.38 741 LEU A N 1
ATOM 5864 C CA . LEU A 1 741 ? -4.641 -2.297 7.897 1.00 89.38 741 LEU A CA 1
ATOM 5865 C C . LEU A 1 741 ? -4.889 -1.270 6.797 1.00 89.38 741 LEU A C 1
ATOM 5867 O O . LEU A 1 741 ? -3.954 -0.582 6.408 1.00 89.38 741 LEU A O 1
ATOM 5871 N N . PHE A 1 742 ? -6.136 -1.121 6.339 1.00 91.44 742 PHE A N 1
ATOM 5872 C CA . PHE A 1 742 ? -6.470 -0.174 5.275 1.00 91.44 742 PHE A CA 1
ATOM 5873 C C . PHE A 1 742 ? -6.101 1.268 5.654 1.00 91.44 742 PHE A C 1
ATOM 5875 O O . PHE A 1 742 ? -5.447 1.952 4.866 1.00 91.44 742 PHE A O 1
ATOM 5882 N N . SER A 1 743 ? -6.428 1.708 6.876 1.00 89.50 743 SER A N 1
ATOM 5883 C CA . SER A 1 743 ? -6.032 3.028 7.384 1.00 89.50 743 SER A CA 1
ATOM 5884 C C . SER A 1 743 ? -4.514 3.191 7.426 1.00 89.50 743 SER A C 1
ATOM 5886 O O . SER A 1 743 ? -4.001 4.230 7.017 1.00 89.50 743 SER A O 1
ATOM 5888 N N . ARG A 1 744 ? -3.771 2.161 7.858 1.00 88.25 744 ARG A N 1
ATOM 5889 C CA . ARG A 1 744 ? -2.300 2.189 7.884 1.00 88.25 744 ARG A CA 1
ATOM 5890 C C . ARG A 1 744 ? -1.705 2.236 6.478 1.00 88.25 744 ARG A C 1
ATOM 5892 O O . ARG A 1 744 ? -0.794 3.017 6.247 1.00 88.25 744 ARG A O 1
ATOM 5899 N N . THR A 1 745 ? -2.227 1.464 5.528 1.00 86.12 745 THR A N 1
ATOM 5900 C CA . THR A 1 745 ? -1.768 1.491 4.134 1.00 86.12 745 THR A CA 1
ATOM 5901 C C . THR A 1 745 ? -2.035 2.853 3.489 1.00 86.12 745 THR A C 1
ATOM 5903 O O . THR A 1 745 ? -1.124 3.414 2.885 1.00 86.12 745 THR A O 1
ATOM 5906 N N . LEU A 1 746 ? -3.233 3.432 3.657 1.00 85.50 746 LEU A N 1
ATOM 5907 C CA . LEU A 1 746 ? -3.530 4.779 3.148 1.00 85.50 746 LEU A CA 1
ATOM 5908 C C . LEU A 1 746 ? -2.677 5.854 3.827 1.00 85.50 746 LEU A C 1
ATOM 5910 O O . LEU A 1 746 ? -2.227 6.767 3.142 1.00 85.50 746 LEU A O 1
ATOM 5914 N N . LYS A 1 747 ? -2.418 5.742 5.133 1.00 84.44 747 LYS A N 1
ATOM 5915 C CA . LYS A 1 747 ? -1.541 6.666 5.857 1.00 84.44 747 LYS A CA 1
ATOM 5916 C C . LYS A 1 747 ? -0.085 6.563 5.396 1.00 84.44 747 LYS A C 1
ATOM 5918 O O . LYS A 1 747 ? 0.533 7.587 5.147 1.00 84.44 747 LYS A O 1
ATOM 5923 N N . ASN A 1 748 ? 0.447 5.359 5.190 1.00 80.56 748 ASN A N 1
ATOM 5924 C CA . ASN A 1 748 ? 1.796 5.186 4.641 1.00 80.56 748 ASN A CA 1
ATOM 5925 C C . ASN A 1 748 ? 1.910 5.825 3.242 1.00 80.56 748 ASN A C 1
ATOM 5927 O O . ASN A 1 748 ? 2.891 6.496 2.943 1.00 80.56 748 ASN A O 1
ATOM 5931 N N . LEU A 1 749 ? 0.886 5.665 2.396 1.00 71.94 749 LEU A N 1
ATOM 5932 C CA . LEU A 1 749 ? 0.824 6.285 1.066 1.00 71.94 749 LEU A CA 1
ATOM 5933 C C . LEU A 1 749 ? 0.637 7.818 1.122 1.00 71.94 749 LEU A C 1
ATOM 5935 O O . LEU A 1 749 ? 1.074 8.527 0.213 1.00 71.94 749 LEU A O 1
ATOM 5939 N N . GLU A 1 750 ? 0.043 8.349 2.196 1.00 74.25 750 GLU A N 1
ATOM 5940 C CA . GLU A 1 750 ? -0.020 9.790 2.462 1.00 74.25 750 GLU A CA 1
ATOM 5941 C C . GLU A 1 750 ? 1.353 10.310 2.893 1.00 74.25 750 GLU A C 1
ATOM 5943 O O . GLU A 1 750 ? 1.828 11.296 2.341 1.00 74.25 750 GLU A O 1
ATOM 5948 N N . GLU A 1 751 ? 1.987 9.667 3.872 1.00 68.12 751 GLU A N 1
ATOM 5949 C CA . GLU A 1 751 ? 3.258 10.121 4.441 1.00 68.12 751 GLU A CA 1
ATOM 5950 C C . GLU A 1 751 ? 4.399 10.064 3.418 1.00 68.12 751 GLU A C 1
ATOM 5952 O O . GLU A 1 751 ? 5.289 10.911 3.455 1.00 68.12 751 GLU A O 1
ATOM 5957 N N . LEU A 1 752 ? 4.341 9.122 2.471 1.00 58.81 752 LEU A N 1
ATOM 5958 C CA . LEU A 1 752 ? 5.271 9.062 1.347 1.00 58.81 752 LEU A CA 1
ATOM 5959 C C . LEU A 1 752 ? 4.982 10.143 0.292 1.00 58.81 752 LEU A C 1
ATOM 5961 O O . LEU A 1 752 ? 5.914 10.799 -0.170 1.00 58.81 752 LEU A O 1
ATOM 5965 N N . TRP A 1 753 ? 3.718 10.326 -0.118 1.00 55.44 753 TRP A N 1
ATOM 5966 C CA . TRP A 1 753 ? 3.398 11.000 -1.390 1.00 55.44 753 TRP A CA 1
ATOM 5967 C C . TRP A 1 753 ? 2.179 11.943 -1.383 1.00 55.44 753 TRP A C 1
ATOM 5969 O O . TRP A 1 753 ? 1.858 12.553 -2.402 1.00 55.44 753 TRP A O 1
ATOM 5979 N N . GLY A 1 754 ? 1.448 12.048 -0.274 1.00 58.75 754 GLY A N 1
ATOM 5980 C CA . GLY A 1 754 ? 0.254 12.889 -0.108 1.00 58.75 754 GLY A CA 1
ATOM 5981 C C . GLY A 1 754 ? -1.016 12.418 -0.837 1.00 58.75 754 GLY A C 1
ATOM 5982 O O . GLY A 1 754 ? -2.094 12.961 -0.593 1.00 58.75 754 GLY A O 1
ATOM 5983 N N . VAL A 1 755 ? -0.919 11.402 -1.698 1.00 58.28 755 VAL A N 1
ATOM 5984 C CA . VAL A 1 755 ? -1.964 10.982 -2.657 1.00 58.28 755 VAL A CA 1
ATOM 5985 C C . VAL A 1 755 ? -3.266 10.545 -1.987 1.00 58.28 755 VAL A C 1
ATOM 5987 O O . VAL A 1 755 ? -4.363 10.884 -2.428 1.00 58.28 755 VAL A O 1
ATOM 5990 N N . SER A 1 756 ? -3.144 9.785 -0.906 1.00 73.69 756 SER A N 1
ATOM 5991 C CA . SER A 1 756 ? -4.247 9.142 -0.188 1.00 73.69 756 SER A CA 1
ATOM 5992 C C . SER A 1 756 ? -4.764 9.950 0.999 1.00 73.69 756 SER A C 1
ATOM 5994 O O . SER A 1 756 ? -5.669 9.474 1.678 1.00 73.69 756 SER A O 1
ATOM 5996 N N . ARG A 1 757 ? -4.259 11.168 1.249 1.00 78.69 757 ARG A N 1
ATOM 5997 C CA . ARG A 1 757 ? -4.646 11.991 2.412 1.00 78.69 757 ARG A CA 1
ATOM 5998 C C . ARG A 1 757 ? -6.157 12.129 2.575 1.00 78.69 757 ARG A C 1
ATOM 6000 O O . ARG A 1 757 ? -6.710 11.930 3.647 1.00 78.69 757 ARG A O 1
ATOM 6007 N N . GLU A 1 758 ? -6.845 12.444 1.484 1.00 79.19 758 GLU A N 1
ATOM 6008 C CA . GLU A 1 758 ? -8.299 12.615 1.498 1.00 79.19 758 GLU A CA 1
ATOM 6009 C C . GLU A 1 758 ? -9.032 11.283 1.748 1.00 79.19 758 GLU A C 1
ATOM 6011 O O . GLU A 1 758 ? -10.026 11.248 2.467 1.00 79.19 758 GLU A O 1
ATOM 6016 N N . MET A 1 759 ? -8.506 10.172 1.215 1.00 87.38 759 MET A N 1
ATOM 6017 C CA . MET A 1 759 ? -9.031 8.822 1.459 1.00 87.38 759 MET A CA 1
ATOM 6018 C C . MET A 1 759 ? -8.856 8.413 2.928 1.00 87.38 759 MET A C 1
ATOM 6020 O O . MET A 1 759 ? -9.768 7.833 3.511 1.00 87.38 759 MET A O 1
ATOM 6024 N N . GLN A 1 760 ? -7.699 8.728 3.517 1.00 87.31 760 GLN A N 1
ATOM 6025 C CA . GLN A 1 760 ? -7.345 8.445 4.908 1.00 87.31 760 GLN A CA 1
ATOM 6026 C C . GLN A 1 760 ? -8.236 9.235 5.879 1.00 87.31 760 GLN A C 1
ATOM 6028 O O . GLN A 1 760 ? -8.837 8.621 6.759 1.00 87.31 760 GLN A O 1
ATOM 6033 N N . LEU A 1 761 ? -8.423 10.543 5.667 1.00 86.44 761 LEU A N 1
ATOM 6034 C CA . LEU A 1 761 ? -9.273 11.384 6.522 1.00 86.44 761 LEU A CA 1
ATOM 6035 C C . LEU A 1 761 ? -10.741 10.929 6.513 1.00 86.44 761 LEU A C 1
ATOM 6037 O O . LEU A 1 761 ? -11.360 10.814 7.569 1.00 86.44 761 LEU A O 1
ATOM 6041 N N . ILE A 1 762 ? -11.287 10.610 5.332 1.00 89.06 762 ILE A N 1
ATOM 6042 C CA . ILE A 1 762 ? -12.649 10.064 5.196 1.00 89.06 762 ILE A CA 1
ATOM 6043 C C . ILE A 1 762 ? -12.773 8.721 5.927 1.00 89.06 762 ILE A C 1
ATOM 6045 O O . ILE A 1 762 ? -13.789 8.458 6.577 1.00 89.06 762 ILE A O 1
ATOM 6049 N N . LEU A 1 763 ? -11.748 7.868 5.826 1.00 90.31 763 LEU A N 1
ATOM 6050 C CA . LEU A 1 763 ? -11.750 6.560 6.469 1.00 90.31 763 LEU A CA 1
ATOM 6051 C C . LEU A 1 763 ? -11.689 6.679 7.996 1.00 90.31 763 LEU A C 1
ATOM 6053 O O . LEU A 1 763 ? -12.422 5.966 8.679 1.00 90.31 763 LEU A O 1
ATOM 6057 N N . GLU A 1 764 ? -10.886 7.596 8.538 1.00 87.62 764 GLU A N 1
ATOM 6058 C CA . GLU A 1 764 ? -10.844 7.888 9.975 1.00 87.62 764 GLU A CA 1
ATOM 6059 C C . GLU A 1 764 ? -12.180 8.451 10.480 1.00 87.62 764 GLU A C 1
ATOM 6061 O O . GLU A 1 764 ? -12.726 7.935 11.458 1.00 87.62 764 GLU A O 1
ATOM 6066 N N . GLU A 1 765 ? -12.765 9.436 9.786 1.00 89.75 765 GLU A N 1
ATOM 6067 C CA . GLU A 1 765 ? -14.036 10.039 10.203 1.00 89.75 765 GLU A CA 1
ATOM 6068 C C . GLU A 1 765 ? -15.198 9.032 10.183 1.00 89.75 765 GLU A C 1
ATOM 6070 O O . GLU A 1 765 ? -16.051 9.048 11.071 1.00 89.75 765 GLU A O 1
ATOM 6075 N N . LEU A 1 766 ? -15.240 8.131 9.196 1.00 88.00 766 LEU A N 1
ATOM 6076 C CA . LEU A 1 766 ? -16.239 7.061 9.151 1.00 88.00 766 LEU A CA 1
ATOM 6077 C C . LEU A 1 766 ? -15.965 5.957 10.177 1.00 88.00 766 LEU A C 1
ATOM 6079 O O . LEU A 1 766 ? -16.915 5.461 10.779 1.00 88.00 766 LEU A O 1
ATOM 6083 N N . SER A 1 767 ? -14.700 5.603 10.424 1.00 84.56 767 SER A N 1
ATOM 6084 C CA . SER A 1 767 ? -14.336 4.585 11.423 1.00 84.56 767 SER A CA 1
ATOM 6085 C C . SER A 1 767 ? -14.771 5.002 12.831 1.00 84.56 767 SER A C 1
ATOM 6087 O O . SER A 1 767 ? -15.331 4.190 13.567 1.00 84.56 767 SER A O 1
ATOM 6089 N N . LEU A 1 768 ? -14.637 6.289 13.175 1.00 84.25 768 LEU A N 1
ATOM 6090 C CA . LEU A 1 768 ? -15.154 6.859 14.429 1.00 84.25 768 LEU A CA 1
ATOM 6091 C C . LEU A 1 768 ? -16.682 6.746 14.580 1.00 84.25 768 LEU A C 1
ATOM 6093 O O . LEU A 1 768 ? -17.182 6.828 15.696 1.00 84.25 768 LEU A O 1
ATOM 6097 N N . LYS A 1 769 ? -17.427 6.558 13.482 1.00 82.69 769 LYS A N 1
ATOM 6098 C CA . LYS A 1 769 ? -18.890 6.356 13.471 1.00 82.69 769 LYS A CA 1
ATOM 6099 C C . LYS A 1 769 ? -19.283 4.868 13.442 1.00 82.69 769 LYS A C 1
ATOM 6101 O O . LYS A 1 769 ? -20.474 4.566 13.403 1.00 82.69 769 LYS A O 1
ATOM 6106 N N . THR A 1 770 ? -18.301 3.958 13.426 1.00 72.56 770 THR A N 1
ATOM 6107 C CA . THR A 1 770 ? -18.484 2.492 13.521 1.00 72.56 770 THR A CA 1
ATOM 6108 C C . THR A 1 770 ? -18.107 1.904 14.885 1.00 72.56 770 THR A C 1
ATOM 6110 O O . THR A 1 770 ? -18.372 0.723 15.117 1.00 72.56 770 THR A O 1
ATOM 6113 N N . ALA A 1 771 ? -17.494 2.716 15.752 1.00 54.53 771 ALA A N 1
ATOM 6114 C CA . ALA A 1 771 ? -17.202 2.419 17.154 1.00 54.53 771 ALA A CA 1
ATOM 6115 C C . ALA A 1 771 ? -18.369 2.831 18.070 1.00 54.53 771 ALA A C 1
ATOM 6117 O O . ALA A 1 771 ? -18.544 2.151 19.104 1.00 54.53 771 ALA A O 1
#

pLDDT: mean 73.46, std 23.86, range [20.94, 98.25]

Radius of gyration: 33.74 Å; chains: 1; bounding box: 80×89×100 Å

InterPro domains:
  IPR013087 Zinc finger C2H2-type [PS00028] (224-244)
  IPR013087 Zinc finger C2H2-type [PS50157] (222-249)
  IPR013087 Zinc finger C2H2-type [SM00355] (222-244)
  IPR036236 Zinc finger C2H2 superfamily [SSF57667] (211-245)
  IPR041526 DAPG hydrolase, PhiG domain [PF18089] (3-209)

Organism: NCBI:txid386627

Secondary structure (DSSP, 8-state):
---GGGTTHHHH-SS-S-SSEEEE-TTS-EEEEEEEEEET--HHHHHHHHHH--SHHHHHHH-TTTEEEEEEES--BTTTB-TT-EEEEEEEETTEEEEEEEEEE-THHHH-TTHHHHHHHHTEEEEEEEEEEEEETTTTEEEEEEEEEEEEEEETTEEEEEEEEEE---TT-SS--GGGS-HHHHHHHHHHHHHHHHHHHTTHHHHHHHHHSS-STT---EE-TTT--EESSHHHHHHHHHHTS---------------------------------------------------------PPPPP---PPPHHHHHHHHHS---------PPPPP----------------GGGS----SSSTTHHHHHHHHHHHHHT-S-HHHHHHHHHHHHHHHHHHHHTTTT----GGG-GGG--SSPPPHHHHHHHHHHHHHHHHHHHHHHHHHHHHHHHHHHHSS-SS-GGG--PBPPPPHHHHS-SSHHHHHHHHHTS-----BHHHHHHHHH-SS--GGGTTT---HHHHHHHHHHHHHHHHHHHHHTT-SS-SSPPPHHHHHHHHHHHHHHHHH-SSS-HHHHHHHHHHHHHHHHHHHS-HHHHHHHHHHHHT---SSS--SPPPP--HHHHHHSHHHHHHHHHHHHHHHHHTTS-TTTTTSTTHHHHHHHHHHHHHHHHHTT--EEEPPP-S-HHHHTT--TTS---S----TTHHHHHHHHT-----S-EEEHHHHHHHHHHHHHHHHHHHSTTHHHHHHHHHHHTTT-

Sequence (771 aa):
MLRLKDAQKLLQNDYLSVEAGHGLTSDGMYHIAASTYMPECTAEMIDWWFGFIHTTEQYRLWHPRDHVFSDWEGPRNNQSQYIGGHHLVHEYIGGELCKLKISFKDPSEYFGRNFKEEFEAGGYGTAICGRVGLWDDEHGSVLYTGHLIHLIKNEPNACRMRSRFWLGDIEGVSEAQGDKVPDSMRAGLLKHATEEMAILALQLPELYRKHRQQPDTGSRPYVCETCSQSFTRPDSLARHKRRHNEIPPDAVAYEHQVDKSRLVPESDPVARPPSEAISTLQTGMNAPESTSHDMLEEMSLDQEPFISLNWPDSEDLLNSILSAEFANLPSLEVLPSQSMVRGAQESEQQPVSPWLTSDASQSQMHGGNHAVRNLSQIINSLNVTLRKTAQVFHSLGFFWARETGMFDLELEEDNELFTFDHVPAPTAADEKWKAWAAQETQLRALLGHYILDAQLSDQGGPTSQRHTSSSLPVPCDARIFDAADASTWQEHIVRTERKSQRFSDLFFSLFSDRVHVRHLGTSLSGLTASVLLEGLKALSSERAVAAPAKNLVAVPLERDISRALGRMYRFIAQSASLSLIDKDIALLRWHTICMHTTVNLNGLCRALFHKHNIDQCIIGGRKIPTLDLPTWVTSARARLGILHAFSIYHILQKLPTGQTQRIHVPIAVFSAAMVYIAFLLGGVHSISLPIVECWDSVVLINLDEPVDSVTDDLDFDVRRYLDGTLKEPDKCINIMYDISLFSRTLKNLEELWGVSREMQLILEELSLKTA

Foldseek 3Di:
DDDLLRLLVVLVDVDDPPQAAWQADPQAWTKGKHKEWQFLDAPQLVLLLLQPPDFLVSVCLLPVPFWDGWHKDDDGHSNSPCAQIWIFTFGAFLNDTFTKIWHWHDCCVRNNDCVVVSCVVRQWDDKTKTFIWGADPVVRDTWTFWIKIWTWHDDVRIIMTIIMIIGQPTPPDPGRNNVPPDPSNRVRVSVSVHSSSRSCSVCSSVVVCVVVVDPPPPDQPQADPVPGDTHSDVVVSVVVVVVVVPDDDDDDDDDDDDDDDDDDDDDDDDDDDDDDDDDDDDDDDDDDDDDDDDDDDDDDDDDDDDDQDQDDFPVVLLCLLQFQPDPDDDDDDDDDDDDDDDDDDDDDDDDDDPPPDDDPDPDPLCVLSCVSNVLNQQCLDPDLVSVVVSLVCLLVVVVVCVVNCLVVQPDCPPDPLPPPPDDDDQVSLQVSLVVVLSSLSSLLSVLSSLLVQLVSCQARNAGSDQLLPFQRWDHDARQLNNQSGSVSNNVVVVPDPDDGHGSNVVSCLLQDPPNPCVRCDLADHLSNLSSLLSNLSSLLSVCVVVVVDPDDDPRDDLLSSLSSLLVSLCSLVRRPHADPQSSLVSLLSSLLSLLVSLDVLLQLVLQVCVVLVNDDDRHDDDDHDDDDLLVQCLALSLLSNQVSLVSNLVSLVPHDPVSCRGNCNLVSLLSSLSSLLSCLVSVNQKDDDDDQPRVSVVSNDDRPDQDDDDDPDSCVLVSCSNNVNRPDDPDMDGSLVSLVSSLVSLVSNCVVRNSSVRSNVVSVSSNVVSD